Protein 1I5H (pdb70)

Sequence (67 aa):
GSPVDSNDLGPLPPGWEERTHTDGRVFFINHNIKKTQWEDPRMQNVAITGGSTLPIPGTPPPNYDSLGSPVDSNDLGPLPPGWEERTHTDGRVFFINHNIKKTQWEDPRMQNVAITGGSTLPIPGTPPPNYDSLGSPVDSNDLGPLPPGWEERTHTDGRVFFINHNIKKTQWEDPRMQNVAITGGSTLPIPGTPPPNYDSLGSPVDSNDLGPLPPGWEERTHTDGRVFFINHNIKKTQWEDPRMQNVAITGGSTLPIPGTPPPNYDSLGSPVDSNDLGPLPPGWEERTHTDGRVFFINHNIKKTQWEDPRMQNVAITGGSTLPIPGTPPPNYDSLGSPVDSNDLGPLPPGWEERTHTDGRVFFINHNIKKTQWEDPRMQNVAITGGSTLPIPGTPPPNYDSLGSPVDSNDLGPLPPGWEERTHTDGRVFFINHNIKKTQWEDPRMQNVAITGGSTLPIPGTPPPNYDSLGSPVDSNDLGPLPPGWEERTHTDGRVFFINHNIKKTQWEDPRMQNVAITGGSTLPIPGTPPPNYDSLGSPVDSNDLGPLPPGWEERTHTDGRVFFINHNIKKTQWEDPRMQNVAITGGSTLPIPGTPPPNYDSLGSPVDSNDLGPLPPGWEERTHTDGRVFFINHNIKKTQWEDPRMQNVAITGGSTLPIPGTPPPNYDSLGSPVDSNDLGPLPPGWEERTHTDGRVFFINHNIKKTQWEDPRMQNVAITGGSTLPIPGTPPPNYDSLGSPVDSNDLGPLPPGWEERTHTDGRVFFINHNIKKTQWEDPRMQNVAITGGSTLPIPGTPPPNYDSLGSPVDSNDLGPLPPGWEERTHTDGRVFFINHNIKKTQWEDPRMQNVAITGGSTLPIPGTPPPNYDSLGSPVDSNDLGPLPPGWEERTHTDGRVFFINHNIKKTQWEDPRMQNVAITGGSTLPIPGTPPPNYDSLGSPVDSNDLGPLPPGWEERTHTDGRVFFINHNIKKTQWEDPRMQNVAITGGSTLPIPGTPPPNYDSL

Organism: Rattus norvegicus (NCBI:txid10116)

Radius of gyration: 14.5 Å; Cα contacts (8 Å, |Δi|>4): 73; chains: 2; bounding box: 29×43×22 Å

Secondary structure (DSSP, 8-state):
----S--S--S--TTT-/----SSS--SS-STTEEEEE-TTS-EEEEETTTTEEESS-TTTS------

Foldseek 3Di:
DPPDDDQDPDQADPQKHFDADPVRDTWMFGRPPTDTDRDHPSVPPRDPDD/DVVPPDVDDDDDDPVRD

Nearest PDB structures (foldseek):
  1i5h-assembly1_W  TM=1.020E+00  e=1.558E-09  Rattus norvegicus
  2m3o-assembly1_W  TM=8.009E-01  e=2.902E-03  Homo sapiens
  1wr7-assembly1_A  TM=7.312E-01  e=1.721E-03  Mus musculus
  1wmv-assembly1_A  TM=6.451E-01  e=7.858E-04  Homo sapiens
  2ysd-assembly1_A  TM=6.063E-01  e=1.163E-03  Homo sapiens

Solvent-accessible surface area: 5770 Å² total; per-residue (Å²): 122,92,132,101,137,93,93,104,89,45,114,21,20,118,37,48,69,98,94,94,36,132,88,55,150,75,2,18,2,12,73,99,129,82,127,4,51,77,126,52,32,54,137,151,58,140,88,166,134,133,133,96,133,109,104,126,88,59,97,78,9,52,65,77,125,97,117

GO terms:
  GO:0015081 sodium ion transmembrane transporter activity (F, IDA)
  GO:0016324 apical plasma membrane (C, EXP)
  GO:0030659 cytoplasmic vesicle membrane (C, EXP)
  GO:0001666 response to hypoxia (P, IEP)
  GO:0050699 WW domain binding (F, IDA)
  GO:0002028 regulation of sodium ion transport (P, IDA)
  GO:0009986 cell surface (C, IDA)
  GO:0016324 apical plasma membrane (C, IDA)
  GO:0015280 ligand-gated sodium channel activity (F, IDA)
  GO:0098719 sodium ion import across plasma membrane (P, IDA)
  GO:0006814 sodium ion transport (P, IDA)
  GO:0035313 wound healing, spreading of epidermal cells (P, IMP)
  GO:0015280 ligand-gated sodium channel activity (F, IMP)
  GO:0006814 sodium ion transport (P, IMP)
  GO:0050699 WW domain binding (F, IPI)
  GO:0005515 protein binding (F, IPI)
  GO:0006883 intracellular sodium ion homeostasis (P, IDA)

InterPro domains:
  IPR001873 Epithelial sodium channel [PF00858] (29-540)
  IPR001873 Epithelial sodium channel [PR01078] (49-66)
  IPR001873 Epithelial sodium channel [PR01078] (88-104)
  IPR001873 Epithelial sodium channel [PR01078] (244-255)
  IPR001873 Epithelial sodium channel [PR01078] (258-274)
  IPR001873 Epithelial sodium channel [PR01078] (288-306)
  IPR001873 Epithelial sodium channel [PR01078] (313-331)
  IPR001873 Epithelial sodium channel [PR01078] (343-359)
  IPR001873 Epithelial sodium channel [PR01078] (379-390)
  IPR001873 Epithelial sodium channel [PR01078] (390-407)
  IPR001873 Epithelial sodium channel [PR01078] (442-462)
  IPR001873 Epithelial sodium channel [PR01078] (487-507)
  IPR001873 Epithelial sodium channel [PR01078] (507-521)
  IPR001873 Epithelial sodium channel [PR01078] (521-537)
  IPR001873 Epithelial sodium channel [PTHR11690] (21-548)
  IPR004724 Epithelial sodium channel, chordates [TIGR00859] (21-621)
  IPR020903 Epithelial sodium channel, conserved site [PS01206] (379-399)

Structure (mmCIF, N/CA/C/O backbone):
data_1I5H
#
_entry.id   1I5H
#
_cell.length_a   1.000
_cell.length_b   1.000
_cell.length_c   1.000
_cell.angle_alpha   90.00
_cell.angle_beta   90.00
_cell.angle_gamma   90.00
#
_symmetry.space_group_name_H-M   'P 1'
#
loop_
_entity.id
_entity.type
_entity.pdbx_description
1 polymer 'UBIQUITIN LIGASE NEDD4'
2 polymer 'AMILORIDE-SENSITIVE SODIUM CHANNEL BETA-SUBUNIT'
#
loop_
_atom_site.group_PDB
_atom_site.id
_atom_site.type_symbol
_atom_site.label_atom_id
_atom_site.label_alt_id
_atom_site.label_comp_id
_atom_site.label_asym_id
_atom_site.label_entity_id
_atom_site.label_seq_id
_atom_site.pdbx_PDB_ins_code
_atom_site.Cartn_x
_atom_site.Cartn_y
_atom_site.Cartn_z
_atom_site.occupancy
_atom_site.B_iso_or_equiv
_atom_site.auth_seq_id
_atom_site.auth_comp_id
_atom_site.auth_asym_id
_atom_site.auth_atom_id
_atom_site.pdbx_PDB_model_num
ATOM 1 N N . GLY A 1 1 ? 9.771 -21.395 -13.202 1.00 0.00 450 GLY W N 1
ATOM 2 C CA . GLY A 1 1 ? 10.399 -22.701 -12.861 1.00 0.00 450 GLY W CA 1
ATOM 3 C C . GLY A 1 1 ? 9.749 -23.363 -11.663 1.00 0.00 450 GLY W C 1
ATOM 4 O O . GLY A 1 1 ? 9.549 -22.729 -10.627 1.00 0.00 450 GLY W O 1
ATOM 10 N N . SER A 1 2 ? 9.417 -24.642 -11.805 1.00 0.00 451 SER W N 1
ATOM 11 C CA . SER A 1 2 ? 8.783 -25.391 -10.727 1.00 0.00 451 SER W CA 1
ATOM 12 C C . SER A 1 2 ? 7.391 -24.844 -10.429 1.00 0.00 451 SER W C 1
ATOM 13 O O . SER A 1 2 ? 7.154 -24.274 -9.363 1.00 0.00 451 SER W O 1
ATOM 21 N N . PRO A 1 3 ? 6.446 -25.010 -11.371 1.00 0.00 452 PRO W N 1
ATOM 22 C CA . PRO A 1 3 ? 5.070 -24.529 -11.204 1.00 0.00 452 PRO W CA 1
ATOM 23 C C . PRO A 1 3 ? 4.351 -25.222 -10.051 1.00 0.00 452 PRO W C 1
ATOM 24 O O . PRO A 1 3 ? 4.024 -26.405 -10.132 1.00 0.00 452 PRO W O 1
ATOM 35 N N . VAL A 1 4 ? 4.108 -24.475 -8.979 1.00 0.00 453 VAL W N 1
ATOM 36 C CA . VAL A 1 4 ? 3.427 -25.016 -7.808 1.00 0.00 453 VAL W CA 1
ATOM 37 C C . VAL A 1 4 ? 2.855 -23.901 -6.940 1.00 0.00 453 VAL W C 1
ATOM 38 O O . VAL A 1 4 ? 3.303 -22.757 -7.007 1.00 0.00 453 VAL W O 1
ATOM 51 N N . ASP A 1 5 ? 1.862 -24.243 -6.125 1.00 0.00 454 ASP W N 1
ATOM 52 C CA . ASP A 1 5 ? 1.227 -23.271 -5.243 1.00 0.00 454 ASP W CA 1
ATOM 53 C C . ASP A 1 5 ? 1.913 -23.237 -3.881 1.00 0.00 454 ASP W C 1
ATOM 54 O O . ASP A 1 5 ? 1.253 -23.186 -2.844 1.00 0.00 454 ASP W O 1
ATOM 63 N N . SER A 1 6 ? 3.242 -23.265 -3.890 1.00 0.00 455 SER W N 1
ATOM 64 C CA . SER A 1 6 ? 4.015 -23.236 -2.653 1.00 0.00 455 SER W CA 1
ATOM 65 C C . SER A 1 6 ? 4.002 -21.841 -2.038 1.00 0.00 455 SER W C 1
ATOM 66 O O . SER A 1 6 ? 3.649 -21.670 -0.871 1.00 0.00 455 SER W O 1
ATOM 74 N N . ASN A 1 7 ? 4.391 -20.848 -2.829 1.00 0.00 456 ASN W N 1
ATOM 75 C CA . ASN A 1 7 ? 4.425 -19.467 -2.363 1.00 0.00 456 ASN W CA 1
ATOM 76 C C . ASN A 1 7 ? 4.016 -18.507 -3.476 1.00 0.00 456 ASN W C 1
ATOM 77 O O . ASN A 1 7 ? 4.804 -17.664 -3.903 1.00 0.00 456 ASN W O 1
ATOM 88 N N . ASP A 1 8 ? 2.779 -18.644 -3.943 1.00 0.00 457 ASP W N 1
ATOM 89 C CA . ASP A 1 8 ? 2.265 -17.790 -5.007 1.00 0.00 457 ASP W CA 1
ATOM 90 C C . ASP A 1 8 ? 0.862 -17.293 -4.674 1.00 0.00 457 ASP W C 1
ATOM 91 O O . ASP A 1 8 ? 0.008 -18.063 -4.236 1.00 0.00 457 ASP W O 1
ATOM 100 N N . LEU A 1 9 ? 0.633 -16.001 -4.886 1.00 0.00 458 LEU W N 1
ATOM 101 C CA . LEU A 1 9 ? -0.667 -15.401 -4.607 1.00 0.00 458 LEU W CA 1
ATOM 102 C C . LEU A 1 9 ? -1.260 -14.784 -5.869 1.00 0.00 458 LEU W C 1
ATOM 103 O O . LEU A 1 9 ? -2.456 -14.913 -6.133 1.00 0.00 458 LEU W O 1
ATOM 119 N N . GLY A 1 10 ? -0.416 -14.113 -6.647 1.00 0.00 459 GLY W N 1
ATOM 120 C CA . GLY A 1 10 ? -0.875 -13.486 -7.872 1.00 0.00 459 GLY W CA 1
ATOM 121 C C . GLY A 1 10 ? -1.144 -12.002 -7.700 1.00 0.00 459 GLY W C 1
ATOM 122 O O . GLY A 1 10 ? -0.208 -11.211 -7.584 1.00 0.00 459 GLY W O 1
ATOM 126 N N . PRO A 1 11 ? -2.423 -11.586 -7.680 1.00 0.00 460 PRO W N 1
ATOM 127 C CA . PRO A 1 11 ? -2.790 -10.177 -7.520 1.00 0.00 460 PRO W CA 1
ATOM 128 C C . PRO A 1 11 ? -2.656 -9.701 -6.078 1.00 0.00 460 PRO W C 1
ATOM 129 O O . PRO A 1 11 ? -3.611 -9.196 -5.490 1.00 0.00 460 PRO W O 1
ATOM 140 N N . LEU A 1 12 ? -1.462 -9.863 -5.516 1.00 0.00 461 LEU W N 1
ATOM 141 C CA . LEU A 1 12 ? -1.199 -9.447 -4.144 1.00 0.00 461 LEU W CA 1
ATOM 142 C C . LEU A 1 12 ? -2.160 -10.125 -3.170 1.00 0.00 461 LEU W C 1
ATOM 143 O O . LEU A 1 12 ? -3.127 -10.764 -3.582 1.00 0.00 461 LEU W O 1
ATOM 159 N N . PRO A 1 13 ? -1.902 -9.991 -1.857 1.00 0.00 462 PRO W N 1
ATOM 160 C CA . PRO A 1 13 ? -2.744 -10.590 -0.816 1.00 0.00 462 PRO W CA 1
ATOM 161 C C . PRO A 1 13 ? -4.114 -9.921 -0.734 1.00 0.00 462 PRO W C 1
ATOM 162 O O . PRO A 1 13 ? -4.398 -8.979 -1.474 1.00 0.00 462 PRO W O 1
ATOM 173 N N . PRO A 1 14 ? -4.987 -10.399 0.170 1.00 0.00 463 PRO W N 1
ATOM 174 C CA . PRO A 1 14 ? -6.334 -9.838 0.339 1.00 0.00 463 PRO W CA 1
ATOM 175 C C . PRO A 1 14 ? -6.311 -8.462 0.995 1.00 0.00 463 PRO W C 1
ATOM 176 O O . PRO A 1 14 ? -5.630 -8.253 1.999 1.00 0.00 463 PRO W O 1
ATOM 187 N N . GLY A 1 15 ? -7.059 -7.524 0.421 1.00 0.00 464 GLY W N 1
ATOM 188 C CA . GLY A 1 15 ? -7.106 -6.179 0.964 1.00 0.00 464 GLY W CA 1
ATOM 189 C C . GLY A 1 15 ? -5.940 -5.316 0.511 1.00 0.00 464 GLY W C 1
ATOM 190 O O . GLY A 1 15 ? -5.909 -4.116 0.784 1.00 0.00 464 GLY W O 1
ATOM 194 N N . TRP A 1 16 ? -4.976 -5.925 -0.175 1.00 0.00 465 TRP W N 1
ATOM 195 C CA . TRP A 1 16 ? -3.805 -5.202 -0.656 1.00 0.00 465 TRP W CA 1
ATOM 196 C C . TRP A 1 16 ? -4.021 -4.678 -2.072 1.00 0.00 465 TRP W C 1
ATOM 197 O O . TRP A 1 16 ? -4.967 -5.069 -2.756 1.00 0.00 465 TRP W O 1
ATOM 218 N N . GLU A 1 17 ? -3.141 -3.776 -2.497 1.00 0.00 466 GLU W N 1
ATOM 219 C CA . GLU A 1 17 ? -3.231 -3.177 -3.822 1.00 0.00 466 GLU W CA 1
ATOM 220 C C . GLU A 1 17 ? -1.848 -2.794 -4.341 1.00 0.00 466 GLU W C 1
ATOM 221 O O . GLU A 1 17 ? -0.989 -2.358 -3.576 1.00 0.00 466 GLU W O 1
ATOM 233 N N . GLU A 1 18 ? -1.638 -2.948 -5.644 1.00 0.00 467 GLU W N 1
ATOM 234 C CA . GLU A 1 18 ? -0.359 -2.598 -6.249 1.00 0.00 467 GLU W CA 1
ATOM 235 C C . GLU A 1 18 ? -0.401 -1.174 -6.791 1.00 0.00 467 GLU W C 1
ATOM 236 O O . GLU A 1 18 ? -0.970 -0.920 -7.853 1.00 0.00 467 GLU W O 1
ATOM 248 N N . ARG A 1 19 ? 0.201 -0.246 -6.056 1.00 0.00 468 ARG W N 1
ATOM 249 C CA . ARG A 1 19 ? 0.224 1.154 -6.465 1.00 0.00 468 ARG W CA 1
ATOM 250 C C . ARG A 1 19 ? 1.603 1.548 -6.981 1.00 0.00 468 ARG W C 1
ATOM 251 O O . ARG A 1 19 ? 2.624 1.097 -6.462 1.00 0.00 468 ARG W O 1
ATOM 272 N N . THR A 1 20 ? 1.622 2.391 -8.007 1.00 0.00 469 THR W N 1
ATOM 273 C CA . THR A 1 20 ? 2.875 2.847 -8.599 1.00 0.00 469 THR W CA 1
ATOM 274 C C . THR A 1 20 ? 3.433 4.052 -7.850 1.00 0.00 469 THR W C 1
ATOM 275 O O . THR A 1 20 ? 2.746 5.058 -7.671 1.00 0.00 469 THR W O 1
ATOM 286 N N . HIS A 1 21 ? 4.685 3.943 -7.417 1.00 0.00 470 HIS W N 1
ATOM 287 C CA . HIS A 1 21 ? 5.339 5.024 -6.689 1.00 0.00 470 HIS W CA 1
ATOM 288 C C . HIS A 1 21 ? 5.797 6.122 -7.644 1.00 0.00 470 HIS W C 1
ATOM 289 O O . HIS A 1 21 ? 5.969 5.887 -8.840 1.00 0.00 470 HIS W O 1
ATOM 303 N N . THR A 1 22 ? 5.991 7.322 -7.106 1.00 0.00 471 THR W N 1
ATOM 304 C CA . THR A 1 22 ? 6.430 8.457 -7.909 1.00 0.00 471 THR W CA 1
ATOM 305 C C . THR A 1 22 ? 7.733 8.150 -8.640 1.00 0.00 471 THR W C 1
ATOM 306 O O . THR A 1 22 ? 8.054 8.783 -9.646 1.00 0.00 471 THR W O 1
ATOM 317 N N . ASP A 1 23 ? 8.483 7.177 -8.129 1.00 0.00 472 ASP W N 1
ATOM 318 C CA . ASP A 1 23 ? 9.752 6.791 -8.737 1.00 0.00 472 ASP W CA 1
ATOM 319 C C . ASP A 1 23 ? 9.555 5.716 -9.808 1.00 0.00 472 ASP W C 1
ATOM 320 O O . ASP A 1 23 ? 10.466 5.435 -10.587 1.00 0.00 472 ASP W O 1
ATOM 329 N N . GLY A 1 24 ? 8.366 5.118 -9.844 1.00 0.00 473 GLY W N 1
ATOM 330 C CA . GLY A 1 24 ? 8.085 4.086 -10.826 1.00 0.00 473 GLY W CA 1
ATOM 331 C C . GLY A 1 24 ? 7.981 2.705 -10.209 1.00 0.00 473 GLY W C 1
ATOM 332 O O . GLY A 1 24 ? 7.417 1.791 -10.811 1.00 0.00 473 GLY W O 1
ATOM 336 N N . ARG A 1 25 ? 8.519 2.552 -9.002 1.00 0.00 474 ARG W N 1
ATOM 337 C CA . ARG A 1 25 ? 8.474 1.272 -8.303 1.00 0.00 474 ARG W CA 1
ATOM 338 C C . ARG A 1 25 ? 7.099 1.048 -7.682 1.00 0.00 474 ARG W C 1
ATOM 339 O O . ARG A 1 25 ? 6.631 1.858 -6.882 1.00 0.00 474 ARG W O 1
ATOM 360 N N . VAL A 1 26 ? 6.449 -0.050 -8.060 1.00 0.00 475 VAL W N 1
ATOM 361 C CA . VAL A 1 26 ? 5.123 -0.364 -7.539 1.00 0.00 475 VAL W CA 1
ATOM 362 C C . VAL A 1 26 ? 5.205 -0.965 -6.140 1.00 0.00 475 VAL W C 1
ATOM 363 O O . VAL A 1 26 ? 5.677 -2.088 -5.961 1.00 0.00 475 VAL W O 1
ATOM 376 N N . PHE A 1 27 ? 4.735 -0.211 -5.151 1.00 0.00 476 PHE W N 1
ATOM 377 C CA . PHE A 1 27 ? 4.745 -0.668 -3.765 1.00 0.00 476 PHE W CA 1
ATOM 378 C C . PHE A 1 27 ? 3.432 -1.363 -3.408 1.00 0.00 476 PHE W C 1
ATOM 379 O O . PHE A 1 27 ? 2.511 -1.424 -4.222 1.00 0.00 476 PHE W O 1
ATOM 396 N N . PHE A 1 28 ? 3.354 -1.885 -2.185 1.00 0.00 477 PHE W N 1
ATOM 397 C CA . PHE A 1 28 ? 2.151 -2.573 -1.723 1.00 0.00 477 PHE W CA 1
ATOM 398 C C . PHE A 1 28 ? 1.383 -1.719 -0.715 1.00 0.00 477 PHE W C 1
ATOM 399 O O . PHE A 1 28 ? 1.979 -0.953 0.042 1.00 0.00 477 PHE W O 1
ATOM 416 N N . ILE A 1 29 ? 0.060 -1.855 -0.708 1.00 0.00 478 ILE W N 1
ATOM 417 C CA . ILE A 1 29 ? -0.783 -1.092 0.209 1.00 0.00 478 ILE W CA 1
ATOM 418 C C . ILE A 1 29 ? -1.989 -1.909 0.657 1.00 0.00 478 ILE W C 1
ATOM 419 O O . ILE A 1 29 ? -2.726 -2.434 -0.168 1.00 0.00 478 ILE W O 1
ATOM 435 N N . ASN A 1 30 ? -2.193 -2.004 1.965 1.00 0.00 479 ASN W N 1
ATOM 436 C CA . ASN A 1 30 ? -3.320 -2.758 2.498 1.00 0.00 479 ASN W CA 1
ATOM 437 C C . ASN A 1 30 ? -4.513 -1.837 2.758 1.00 0.00 479 ASN W C 1
ATOM 438 O O . ASN A 1 30 ? -4.342 -0.651 3.036 1.00 0.00 479 ASN W O 1
ATOM 449 N N . HIS A 1 31 ? -5.719 -2.389 2.651 1.00 0.00 480 HIS W N 1
ATOM 450 C CA . HIS A 1 31 ? -6.935 -1.609 2.862 1.00 0.00 480 HIS W CA 1
ATOM 451 C C . HIS A 1 31 ? -7.645 -2.005 4.155 1.00 0.00 480 HIS W C 1
ATOM 452 O O . HIS A 1 31 ? -8.818 -1.685 4.346 1.00 0.00 480 HIS W O 1
ATOM 466 N N . ASN A 1 32 ? -6.934 -2.691 5.045 1.00 0.00 481 ASN W N 1
ATOM 467 C CA . ASN A 1 32 ? -7.517 -3.110 6.317 1.00 0.00 481 ASN W CA 1
ATOM 468 C C . ASN A 1 32 ? -7.342 -2.022 7.368 1.00 0.00 481 ASN W C 1
ATOM 469 O O . ASN A 1 32 ? -8.283 -1.675 8.083 1.00 0.00 481 ASN W O 1
ATOM 480 N N . ILE A 1 33 ? -6.132 -1.481 7.450 1.00 0.00 482 ILE W N 1
ATOM 481 C CA . ILE A 1 33 ? -5.826 -0.424 8.405 1.00 0.00 482 ILE W CA 1
ATOM 482 C C . ILE A 1 33 ? -5.116 0.735 7.715 1.00 0.00 482 ILE W C 1
ATOM 483 O O . ILE A 1 33 ? -4.371 1.485 8.345 1.00 0.00 482 ILE W O 1
ATOM 499 N N . LYS A 1 34 ? -5.355 0.874 6.411 1.00 0.00 483 LYS W N 1
ATOM 500 C CA . LYS A 1 34 ? -4.744 1.939 5.617 1.00 0.00 483 LYS W CA 1
ATOM 501 C C . LYS A 1 34 ? -3.268 2.119 5.966 1.00 0.00 483 LYS W C 1
ATOM 502 O O . LYS A 1 34 ? -2.893 3.069 6.653 1.00 0.00 483 LYS W O 1
ATOM 521 N N . LYS A 1 35 ? -2.438 1.197 5.488 1.00 0.00 484 LYS W N 1
ATOM 522 C CA . LYS A 1 35 ? -1.004 1.250 5.750 1.00 0.00 484 LYS W CA 1
ATOM 523 C C . LYS A 1 35 ? -0.217 0.595 4.621 1.00 0.00 484 LYS W C 1
ATOM 524 O O . LYS A 1 35 ? -0.327 -0.609 4.390 1.00 0.00 484 LYS W O 1
ATOM 543 N N . THR A 1 36 ? 0.579 1.395 3.922 1.00 0.00 485 THR W N 1
ATOM 544 C CA . THR A 1 36 ? 1.389 0.897 2.816 1.00 0.00 485 THR W CA 1
ATOM 545 C C . THR A 1 36 ? 2.808 0.578 3.279 1.00 0.00 485 THR W C 1
ATOM 546 O O . THR A 1 36 ? 3.196 0.915 4.397 1.00 0.00 485 THR W O 1
ATOM 557 N N . GLN A 1 37 ? 3.580 -0.077 2.414 1.00 0.00 486 GLN W N 1
ATOM 558 C CA . GLN A 1 37 ? 4.954 -0.439 2.740 1.00 0.00 486 GLN W CA 1
ATOM 559 C C . GLN A 1 37 ? 5.768 -0.684 1.474 1.00 0.00 486 GLN W C 1
ATOM 560 O O . GLN A 1 37 ? 5.236 -1.134 0.457 1.00 0.00 486 GLN W O 1
ATOM 574 N N . TRP A 1 38 ? 7.061 -0.388 1.545 1.00 0.00 487 TRP W N 1
ATOM 575 C CA . TRP A 1 38 ? 7.956 -0.576 0.409 1.00 0.00 487 TRP W CA 1
ATOM 576 C C . TRP A 1 38 ? 8.232 -2.057 0.170 1.00 0.00 487 TRP W C 1
ATOM 577 O O . TRP A 1 38 ? 8.239 -2.522 -0.970 1.00 0.00 487 TRP W O 1
ATOM 598 N N . GLU A 1 39 ? 8.462 -2.794 1.253 1.00 0.00 488 GLU W N 1
ATOM 599 C CA . GLU A 1 39 ? 8.744 -4.223 1.162 1.00 0.00 488 GLU W CA 1
ATOM 600 C C . GLU A 1 39 ? 7.569 -4.975 0.545 1.00 0.00 488 GLU W C 1
ATOM 601 O O . GLU A 1 39 ? 6.511 -4.398 0.296 1.00 0.00 488 GLU W O 1
ATOM 613 N N . ASP A 1 40 ? 7.765 -6.268 0.302 1.00 0.00 489 ASP W N 1
ATOM 614 C CA . ASP A 1 40 ? 6.722 -7.103 -0.284 1.00 0.00 489 ASP W CA 1
ATOM 615 C C . ASP A 1 40 ? 6.113 -8.028 0.771 1.00 0.00 489 ASP W C 1
ATOM 616 O O . ASP A 1 40 ? 6.787 -8.923 1.280 1.00 0.00 489 ASP W O 1
ATOM 625 N N . PRO A 1 41 ? 4.829 -7.827 1.119 1.00 0.00 490 PRO W N 1
ATOM 626 C CA . PRO A 1 41 ? 4.148 -8.652 2.121 1.00 0.00 490 PRO W CA 1
ATOM 627 C C . PRO A 1 41 ? 3.774 -10.031 1.589 1.00 0.00 490 PRO W C 1
ATOM 628 O O . PRO A 1 41 ? 3.777 -11.014 2.331 1.00 0.00 490 PRO W O 1
ATOM 639 N N . ARG A 1 42 ? 3.452 -10.101 0.301 1.00 0.00 491 ARG W N 1
ATOM 640 C CA . ARG A 1 42 ? 3.074 -11.364 -0.324 1.00 0.00 491 ARG W CA 1
ATOM 641 C C . ARG A 1 42 ? 4.289 -12.267 -0.523 1.00 0.00 491 ARG W C 1
ATOM 642 O O . ARG A 1 42 ? 4.154 -13.482 -0.658 1.00 0.00 491 ARG W O 1
ATOM 663 N N . MET A 1 43 ? 5.475 -11.665 -0.543 1.00 0.00 492 MET W N 1
ATOM 664 C CA . MET A 1 43 ? 6.709 -12.419 -0.728 1.00 0.00 492 MET W CA 1
ATOM 665 C C . MET A 1 43 ? 7.209 -12.982 0.598 1.00 0.00 492 MET W C 1
ATOM 666 O O . MET A 1 43 ? 7.744 -14.089 0.651 1.00 0.00 492 MET W O 1
ATOM 680 N N . GLN A 1 44 ? 7.032 -12.213 1.667 1.00 0.00 493 GLN W N 1
ATOM 681 C CA . GLN A 1 44 ? 7.466 -12.637 2.994 1.00 0.00 493 GLN W CA 1
ATOM 682 C C . GLN A 1 44 ? 6.511 -13.677 3.570 1.00 0.00 493 GLN W C 1
ATOM 683 O O . GLN A 1 44 ? 5.716 -13.379 4.460 1.00 0.00 493 GLN W O 1
ATOM 697 N N . ASN A 1 45 ? 6.597 -14.900 3.056 1.00 0.00 494 ASN W N 1
ATOM 698 C CA . ASN A 1 45 ? 5.740 -15.985 3.519 1.00 0.00 494 ASN W CA 1
ATOM 699 C C . ASN A 1 45 ? 6.291 -17.338 3.082 1.00 0.00 494 ASN W C 1
ATOM 700 O O . ASN A 1 45 ? 6.707 -17.509 1.936 1.00 0.00 494 ASN W O 1
ATOM 711 N N . VAL A 1 46 ? 6.288 -18.297 4.001 1.00 0.00 495 VAL W N 1
ATOM 712 C CA . VAL A 1 46 ? 6.786 -19.635 3.709 1.00 0.00 495 VAL W CA 1
ATOM 713 C C . VAL A 1 46 ? 6.237 -20.654 4.702 1.00 0.00 495 VAL W C 1
ATOM 714 O O . VAL A 1 46 ? 6.908 -21.627 5.046 1.00 0.00 495 VAL W O 1
ATOM 727 N N . ALA A 1 47 ? 5.011 -20.422 5.160 1.00 0.00 496 ALA W N 1
ATOM 728 C CA . ALA A 1 47 ? 4.370 -21.318 6.114 1.00 0.00 496 ALA W CA 1
ATOM 729 C C . ALA A 1 47 ? 2.890 -20.983 6.263 1.00 0.00 496 ALA W C 1
ATOM 730 O O . ALA A 1 47 ? 2.480 -19.838 6.075 1.00 0.00 496 ALA W O 1
ATOM 737 N N . ILE A 1 48 ? 2.091 -21.990 6.602 1.00 0.00 497 ILE W N 1
ATOM 738 C CA . ILE A 1 48 ? 0.656 -21.800 6.776 1.00 0.00 497 ILE W CA 1
ATOM 739 C C . ILE A 1 48 ? 0.058 -22.898 7.649 1.00 0.00 497 ILE W C 1
ATOM 740 O O . ILE A 1 48 ? 0.768 -23.788 8.116 1.00 0.00 497 ILE W O 1
ATOM 756 N N . THR A 1 49 ? -1.252 -22.828 7.863 1.00 0.00 498 THR W N 1
ATOM 757 C CA . THR A 1 49 ? -1.946 -23.818 8.678 1.00 0.00 498 THR W CA 1
ATOM 758 C C . THR A 1 49 ? -3.151 -24.390 7.940 1.00 0.00 498 THR W C 1
ATOM 759 O O . THR A 1 49 ? -3.965 -23.647 7.391 1.00 0.00 498 THR W O 1
ATOM 770 N N . GLY A 1 50 ? -3.259 -25.714 7.929 1.00 0.00 499 GLY W N 1
ATOM 771 C CA . GLY A 1 50 ? -4.367 -26.362 7.254 1.00 0.00 499 GLY W CA 1
ATOM 772 C C . GLY A 1 50 ? -4.886 -27.566 8.017 1.00 0.00 499 GLY W C 1
ATOM 773 O O . GLY A 1 50 ? -4.139 -28.101 8.862 1.00 0.00 499 GLY W O 1
ATOM 778 N N . GLY B 2 1 ? 20.649 17.383 -7.300 1.00 0.00 605 GLY B N 1
ATOM 779 C CA . GLY B 2 1 ? 21.389 17.060 -6.048 1.00 0.00 605 GLY B CA 1
ATOM 780 C C . GLY B 2 1 ? 20.583 16.187 -5.106 1.00 0.00 605 GLY B C 1
ATOM 781 O O . GLY B 2 1 ? 20.472 16.484 -3.917 1.00 0.00 605 GLY B O 1
ATOM 787 N N . SER B 2 2 ? 20.018 15.108 -5.639 1.00 0.00 606 SER B N 1
ATOM 788 C CA . SER B 2 2 ? 19.219 14.189 -4.838 1.00 0.00 606 SER B CA 1
ATOM 789 C C . SER B 2 2 ? 20.110 13.205 -4.089 1.00 0.00 606 SER B C 1
ATOM 790 O O . SER B 2 2 ? 20.203 13.245 -2.862 1.00 0.00 606 SER B O 1
ATOM 798 N N . THR B 2 3 ? 20.766 12.323 -4.835 1.00 0.00 607 THR B N 1
ATOM 799 C CA . THR B 2 3 ? 21.652 11.329 -4.245 1.00 0.00 607 THR B CA 1
ATOM 800 C C . THR B 2 3 ? 20.867 10.287 -3.454 1.00 0.00 607 THR B C 1
ATOM 801 O O . THR B 2 3 ? 20.737 9.140 -3.882 1.00 0.00 607 THR B O 1
ATOM 812 N N . LEU B 2 4 ? 20.342 10.693 -2.302 1.00 0.00 608 LEU B N 1
ATOM 813 C CA . LEU B 2 4 ? 19.570 9.794 -1.451 1.00 0.00 608 LEU B CA 1
ATOM 814 C C . LEU B 2 4 ? 18.407 9.172 -2.225 1.00 0.00 608 LEU B C 1
ATOM 815 O O . LEU B 2 4 ? 17.427 9.850 -2.532 1.00 0.00 608 LEU B O 1
ATOM 831 N N . PRO B 2 5 ? 18.496 7.869 -2.553 1.00 0.00 609 PRO B N 1
ATOM 832 C CA . PRO B 2 5 ? 17.447 7.170 -3.292 1.00 0.00 609 PRO B CA 1
ATOM 833 C C . PRO B 2 5 ? 16.323 6.678 -2.385 1.00 0.00 609 PRO B C 1
ATOM 834 O O . PRO B 2 5 ? 15.154 6.691 -2.765 1.00 0.00 609 PRO B O 1
ATOM 845 N N . ILE B 2 6 ? 16.690 6.241 -1.184 1.00 0.00 610 ILE B N 1
ATOM 846 C CA . ILE B 2 6 ? 15.714 5.740 -0.223 1.00 0.00 610 ILE B CA 1
ATOM 847 C C . ILE B 2 6 ? 15.832 6.472 1.113 1.00 0.00 610 ILE B C 1
ATOM 848 O O . ILE B 2 6 ? 16.726 6.185 1.908 1.00 0.00 610 ILE B O 1
ATOM 864 N N . PRO B 2 7 ? 14.926 7.430 1.381 1.00 0.00 611 PRO B N 1
ATOM 865 C CA . PRO B 2 7 ? 14.940 8.197 2.632 1.00 0.00 611 PRO B CA 1
ATOM 866 C C . PRO B 2 7 ? 14.636 7.327 3.846 1.00 0.00 611 PRO B C 1
ATOM 867 O O . PRO B 2 7 ? 15.314 7.414 4.869 1.00 0.00 611 PRO B O 1
ATOM 878 N N . GLY B 2 8 ? 13.615 6.485 3.725 1.00 0.00 612 GLY B N 1
ATOM 879 C CA . GLY B 2 8 ? 13.243 5.610 4.821 1.00 0.00 612 GLY B CA 1
ATOM 880 C C . GLY B 2 8 ? 11.743 5.547 5.035 1.00 0.00 612 GLY B C 1
ATOM 881 O O . GLY B 2 8 ? 11.208 4.509 5.426 1.00 0.00 612 GLY B O 1
ATOM 885 N N . THR B 2 9 ? 11.063 6.659 4.778 1.00 0.00 613 THR B N 1
ATOM 886 C CA . THR B 2 9 ? 9.616 6.725 4.946 1.00 0.00 613 THR B CA 1
ATOM 887 C C . THR B 2 9 ? 8.899 5.902 3.878 1.00 0.00 613 THR B C 1
ATOM 888 O O . THR B 2 9 ? 9.307 5.887 2.718 1.00 0.00 613 THR B O 1
ATOM 899 N N . PRO B 2 10 ? 7.814 5.205 4.258 1.00 0.00 614 PRO B N 1
ATOM 900 C CA . PRO B 2 10 ? 7.040 4.379 3.325 1.00 0.00 614 PRO B CA 1
ATOM 901 C C . PRO B 2 10 ? 6.349 5.216 2.250 1.00 0.00 614 PRO B C 1
ATOM 902 O O . PRO B 2 10 ? 6.298 6.442 2.346 1.00 0.00 614 PRO B O 1
ATOM 913 N N . PRO B 2 11 ? 5.808 4.561 1.209 1.00 0.00 615 PRO B N 1
ATOM 914 C CA . PRO B 2 11 ? 5.120 5.254 0.113 1.00 0.00 615 PRO B CA 1
ATOM 915 C C . PRO B 2 11 ? 4.002 6.165 0.611 1.00 0.00 615 PRO B C 1
ATOM 916 O O . PRO B 2 11 ? 3.813 6.331 1.816 1.00 0.00 615 PRO B O 1
ATOM 927 N N . PRO B 2 12 ? 3.244 6.776 -0.317 1.00 0.00 616 PRO B N 1
ATOM 928 C CA . PRO B 2 12 ? 2.141 7.681 0.028 1.00 0.00 616 PRO B CA 1
ATOM 929 C C . PRO B 2 12 ? 1.021 6.971 0.782 1.00 0.00 616 PRO B C 1
ATOM 930 O O . PRO B 2 12 ? 0.482 5.967 0.314 1.00 0.00 616 PRO B O 1
ATOM 941 N N . ASN B 2 13 ? 0.668 7.503 1.949 1.00 0.00 617 ASN B N 1
ATOM 942 C CA . ASN B 2 13 ? -0.393 6.923 2.764 1.00 0.00 617 ASN B CA 1
ATOM 943 C C . ASN B 2 13 ? -1.711 6.907 1.996 1.00 0.00 617 ASN B C 1
ATOM 944 O O . ASN B 2 13 ? -1.942 7.744 1.122 1.00 0.00 617 ASN B O 1
ATOM 955 N N . TYR B 2 14 ? -2.573 5.951 2.325 1.00 0.00 618 TYR B N 1
ATOM 956 C CA . TYR B 2 14 ? -3.866 5.828 1.662 1.00 0.00 618 TYR B CA 1
ATOM 957 C C . TYR B 2 14 ? -4.727 7.062 1.911 1.00 0.00 618 TYR B C 1
ATOM 958 O O . TYR B 2 14 ? -5.494 7.480 1.043 1.00 0.00 618 TYR B O 1
ATOM 976 N N . ASP B 2 15 ? -4.594 7.642 3.099 1.00 0.00 619 ASP B N 1
ATOM 977 C CA . ASP B 2 15 ? -5.361 8.828 3.461 1.00 0.00 619 ASP B CA 1
ATOM 978 C C . ASP B 2 15 ? -4.989 10.009 2.570 1.00 0.00 619 ASP B C 1
ATOM 979 O O . ASP B 2 15 ? -5.813 10.887 2.309 1.00 0.00 619 ASP B O 1
ATOM 988 N N . SER B 2 16 ? -3.745 10.023 2.104 1.00 0.00 620 SER B N 1
ATOM 989 C CA . SER B 2 16 ? -3.263 11.094 1.240 1.00 0.00 620 SER B CA 1
ATOM 990 C C . SER B 2 16 ? -3.491 10.758 -0.233 1.00 0.00 620 SER B C 1
ATOM 991 O O . SER B 2 16 ? -3.493 11.644 -1.087 1.00 0.00 620 SER B O 1
ATOM 999 N N . LEU B 2 17 ? -3.682 9.473 -0.525 1.00 0.00 621 LEU B N 1
ATOM 1000 C CA . LEU B 2 17 ? -3.907 9.028 -1.894 1.00 0.00 621 LEU B CA 1
ATOM 1001 C C . LEU B 2 17 ? -5.298 9.433 -2.374 1.00 0.00 621 LEU B C 1
ATOM 1002 O O . LEU B 2 17 ? -5.398 10.439 -3.107 1.00 0.00 621 LEU B O 1
ATOM 1019 N N . GLY A 1 1 ? 3.013 -27.831 5.903 1.00 0.00 450 GLY W N 2
ATOM 1020 C CA . GLY A 1 1 ? 1.615 -28.101 5.466 1.00 0.00 450 GLY W CA 2
ATOM 1021 C C . GLY A 1 1 ? 1.549 -29.034 4.273 1.00 0.00 450 GLY W C 2
ATOM 1022 O O . GLY A 1 1 ? 2.053 -30.156 4.325 1.00 0.00 450 GLY W O 2
ATOM 1028 N N . SER A 1 2 ? 0.924 -28.571 3.196 1.00 0.00 451 SER W N 2
ATOM 1029 C CA . SER A 1 2 ? 0.791 -29.372 1.986 1.00 0.00 451 SER W CA 2
ATOM 1030 C C . SER A 1 2 ? 0.488 -28.489 0.778 1.00 0.00 451 SER W C 2
ATOM 1031 O O . SER A 1 2 ? -0.098 -27.415 0.914 1.00 0.00 451 SER W O 2
ATOM 1039 N N . PRO A 1 3 ? 0.886 -28.932 -0.428 1.00 0.00 452 PRO W N 2
ATOM 1040 C CA . PRO A 1 3 ? 0.653 -28.177 -1.663 1.00 0.00 452 PRO W CA 2
ATOM 1041 C C . PRO A 1 3 ? -0.802 -27.749 -1.816 1.00 0.00 452 PRO W C 2
ATOM 1042 O O . PRO A 1 3 ? -1.644 -28.524 -2.270 1.00 0.00 452 PRO W O 2
ATOM 1053 N N . VAL A 1 4 ? -1.092 -26.509 -1.432 1.00 0.00 453 VAL W N 2
ATOM 1054 C CA . VAL A 1 4 ? -2.446 -25.976 -1.526 1.00 0.00 453 VAL W CA 2
ATOM 1055 C C . VAL A 1 4 ? -2.438 -24.452 -1.486 1.00 0.00 453 VAL W C 2
ATOM 1056 O O . VAL A 1 4 ? -2.924 -23.844 -0.531 1.00 0.00 453 VAL W O 2
ATOM 1069 N N . ASP A 1 5 ? -1.883 -23.839 -2.526 1.00 0.00 454 ASP W N 2
ATOM 1070 C CA . ASP A 1 5 ? -1.811 -22.386 -2.607 1.00 0.00 454 ASP W CA 2
ATOM 1071 C C . ASP A 1 5 ? -1.201 -21.803 -1.337 1.00 0.00 454 ASP W C 2
ATOM 1072 O O . ASP A 1 5 ? -1.593 -20.727 -0.885 1.00 0.00 454 ASP W O 2
ATOM 1081 N N . SER A 1 6 ? -0.243 -22.524 -0.764 1.00 0.00 455 SER W N 2
ATOM 1082 C CA . SER A 1 6 ? 0.420 -22.082 0.457 1.00 0.00 455 SER W CA 2
ATOM 1083 C C . SER A 1 6 ? 1.385 -20.936 0.171 1.00 0.00 455 SER W C 2
ATOM 1084 O O . SER A 1 6 ? 1.429 -19.951 0.909 1.00 0.00 455 SER W O 2
ATOM 1092 N N . ASN A 1 7 ? 2.158 -21.071 -0.901 1.00 0.00 456 ASN W N 2
ATOM 1093 C CA . ASN A 1 7 ? 3.122 -20.044 -1.280 1.00 0.00 456 ASN W CA 2
ATOM 1094 C C . ASN A 1 7 ? 2.794 -19.461 -2.650 1.00 0.00 456 ASN W C 2
ATOM 1095 O O . ASN A 1 7 ? 3.688 -19.049 -3.390 1.00 0.00 456 ASN W O 2
ATOM 1106 N N . ASP A 1 8 ? 1.508 -19.424 -2.981 1.00 0.00 457 ASP W N 2
ATOM 1107 C CA . ASP A 1 8 ? 1.063 -18.887 -4.262 1.00 0.00 457 ASP W CA 2
ATOM 1108 C C . ASP A 1 8 ? 0.225 -17.629 -4.065 1.00 0.00 457 ASP W C 2
ATOM 1109 O O . ASP A 1 8 ? -0.644 -17.579 -3.195 1.00 0.00 457 ASP W O 2
ATOM 1118 N N . LEU A 1 9 ? 0.492 -16.615 -4.881 1.00 0.00 458 LEU W N 2
ATOM 1119 C CA . LEU A 1 9 ? -0.239 -15.357 -4.800 1.00 0.00 458 LEU W CA 2
ATOM 1120 C C . LEU A 1 9 ? -0.202 -14.620 -6.134 1.00 0.00 458 LEU W C 2
ATOM 1121 O O . LEU A 1 9 ? 0.860 -14.435 -6.726 1.00 0.00 458 LEU W O 2
ATOM 1137 N N . GLY A 1 10 ? -1.374 -14.202 -6.601 1.00 0.00 459 GLY W N 2
ATOM 1138 C CA . GLY A 1 10 ? -1.460 -13.489 -7.863 1.00 0.00 459 GLY W CA 2
ATOM 1139 C C . GLY A 1 10 ? -1.567 -11.987 -7.674 1.00 0.00 459 GLY W C 2
ATOM 1140 O O . GLY A 1 10 ? -0.564 -11.320 -7.421 1.00 0.00 459 GLY W O 2
ATOM 1144 N N . PRO A 1 11 ? -2.781 -11.419 -7.790 1.00 0.00 460 PRO W N 2
ATOM 1145 C CA . PRO A 1 11 ? -2.997 -9.978 -7.625 1.00 0.00 460 PRO W CA 2
ATOM 1146 C C . PRO A 1 11 ? -2.838 -9.533 -6.175 1.00 0.00 460 PRO W C 2
ATOM 1147 O O . PRO A 1 11 ? -3.767 -8.992 -5.576 1.00 0.00 460 PRO W O 2
ATOM 1158 N N . LEU A 1 12 ? -1.656 -9.765 -5.616 1.00 0.00 461 LEU W N 2
ATOM 1159 C CA . LEU A 1 12 ? -1.378 -9.390 -4.235 1.00 0.00 461 LEU W CA 2
ATOM 1160 C C . LEU A 1 12 ? -2.360 -10.069 -3.283 1.00 0.00 461 LEU W C 2
ATOM 1161 O O . LEU A 1 12 ? -3.362 -10.639 -3.716 1.00 0.00 461 LEU W O 2
ATOM 1177 N N . PRO A 1 13 ? -2.082 -10.021 -1.970 1.00 0.00 462 PRO W N 2
ATOM 1178 C CA . PRO A 1 13 ? -2.942 -10.638 -0.956 1.00 0.00 462 PRO W CA 2
ATOM 1179 C C . PRO A 1 13 ? -4.283 -9.922 -0.822 1.00 0.00 462 PRO W C 2
ATOM 1180 O O . PRO A 1 13 ? -4.517 -8.900 -1.468 1.00 0.00 462 PRO W O 2
ATOM 1191 N N . PRO A 1 14 ? -5.186 -10.449 0.024 1.00 0.00 463 PRO W N 2
ATOM 1192 C CA . PRO A 1 14 ? -6.507 -9.852 0.239 1.00 0.00 463 PRO W CA 2
ATOM 1193 C C . PRO A 1 14 ? -6.425 -8.527 0.991 1.00 0.00 463 PRO W C 2
ATOM 1194 O O . PRO A 1 14 ? -5.820 -8.446 2.060 1.00 0.00 463 PRO W O 2
ATOM 1205 N N . GLY A 1 15 ? -7.031 -7.490 0.423 1.00 0.00 464 GLY W N 2
ATOM 1206 C CA . GLY A 1 15 ? -7.006 -6.183 1.055 1.00 0.00 464 GLY W CA 2
ATOM 1207 C C . GLY A 1 15 ? -5.837 -5.332 0.590 1.00 0.00 464 GLY W C 2
ATOM 1208 O O . GLY A 1 15 ? -5.798 -4.128 0.849 1.00 0.00 464 GLY W O 2
ATOM 1212 N N . TRP A 1 16 ? -4.879 -5.957 -0.091 1.00 0.00 465 TRP W N 2
ATOM 1213 C CA . TRP A 1 16 ? -3.703 -5.252 -0.587 1.00 0.00 465 TRP W CA 2
ATOM 1214 C C . TRP A 1 16 ? -3.928 -4.733 -2.003 1.00 0.00 465 TRP W C 2
ATOM 1215 O O . TRP A 1 16 ? -4.866 -5.143 -2.685 1.00 0.00 465 TRP W O 2
ATOM 1236 N N . GLU A 1 17 ? -3.065 -3.818 -2.431 1.00 0.00 466 GLU W N 2
ATOM 1237 C CA . GLU A 1 17 ? -3.168 -3.225 -3.757 1.00 0.00 466 GLU W CA 2
ATOM 1238 C C . GLU A 1 17 ? -1.798 -2.795 -4.274 1.00 0.00 466 GLU W C 2
ATOM 1239 O O . GLU A 1 17 ? -0.963 -2.305 -3.514 1.00 0.00 466 GLU W O 2
ATOM 1251 N N . GLU A 1 18 ? -1.575 -2.974 -5.572 1.00 0.00 467 GLU W N 2
ATOM 1252 C CA . GLU A 1 18 ? -0.308 -2.597 -6.187 1.00 0.00 467 GLU W CA 2
ATOM 1253 C C . GLU A 1 18 ? -0.392 -1.199 -6.799 1.00 0.00 467 GLU W C 2
ATOM 1254 O O . GLU A 1 18 ? -0.956 -1.018 -7.877 1.00 0.00 467 GLU W O 2
ATOM 1266 N N . ARG A 1 19 ? 0.178 -0.216 -6.107 1.00 0.00 468 ARG W N 2
ATOM 1267 C CA . ARG A 1 19 ? 0.169 1.162 -6.591 1.00 0.00 468 ARG W CA 2
ATOM 1268 C C . ARG A 1 19 ? 1.561 1.573 -7.065 1.00 0.00 468 ARG W C 2
ATOM 1269 O O . ARG A 1 19 ? 2.566 1.045 -6.592 1.00 0.00 468 ARG W O 2
ATOM 1290 N N . THR A 1 20 ? 1.612 2.513 -8.005 1.00 0.00 469 THR W N 2
ATOM 1291 C CA . THR A 1 20 ? 2.884 2.985 -8.546 1.00 0.00 469 THR W CA 2
ATOM 1292 C C . THR A 1 20 ? 3.417 4.180 -7.761 1.00 0.00 469 THR W C 2
ATOM 1293 O O . THR A 1 20 ? 2.702 5.154 -7.527 1.00 0.00 469 THR W O 2
ATOM 1304 N N . HIS A 1 21 ? 4.684 4.097 -7.361 1.00 0.00 470 HIS W N 2
ATOM 1305 C CA . HIS A 1 21 ? 5.322 5.170 -6.607 1.00 0.00 470 HIS W CA 2
ATOM 1306 C C . HIS A 1 21 ? 5.741 6.310 -7.532 1.00 0.00 470 HIS W C 2
ATOM 1307 O O . HIS A 1 21 ? 5.788 6.149 -8.751 1.00 0.00 470 HIS W O 2
ATOM 1321 N N . THR A 1 22 ? 6.047 7.461 -6.940 1.00 0.00 471 THR W N 2
ATOM 1322 C CA . THR A 1 22 ? 6.466 8.630 -7.707 1.00 0.00 471 THR W CA 2
ATOM 1323 C C . THR A 1 22 ? 7.703 8.328 -8.548 1.00 0.00 471 THR W C 2
ATOM 1324 O O . THR A 1 22 ? 7.941 8.969 -9.571 1.00 0.00 471 THR W O 2
ATOM 1335 N N . ASP A 1 23 ? 8.486 7.349 -8.107 1.00 0.00 472 ASP W N 2
ATOM 1336 C CA . ASP A 1 23 ? 9.702 6.965 -8.819 1.00 0.00 472 ASP W CA 2
ATOM 1337 C C . ASP A 1 23 ? 9.424 5.891 -9.871 1.00 0.00 472 ASP W C 2
ATOM 1338 O O . ASP A 1 23 ? 10.279 5.601 -10.708 1.00 0.00 472 ASP W O 2
ATOM 1347 N N . GLY A 1 24 ? 8.231 5.302 -9.829 1.00 0.00 473 GLY W N 2
ATOM 1348 C CA . GLY A 1 24 ? 7.884 4.273 -10.791 1.00 0.00 473 GLY W CA 2
ATOM 1349 C C . GLY A 1 24 ? 7.813 2.890 -10.169 1.00 0.00 473 GLY W C 2
ATOM 1350 O O . GLY A 1 24 ? 7.219 1.977 -10.742 1.00 0.00 473 GLY W O 2
ATOM 1354 N N . ARG A 1 25 ? 8.414 2.735 -8.993 1.00 0.00 474 ARG W N 2
ATOM 1355 C CA . ARG A 1 25 ? 8.408 1.454 -8.297 1.00 0.00 474 ARG W CA 2
ATOM 1356 C C . ARG A 1 25 ? 7.048 1.204 -7.656 1.00 0.00 474 ARG W C 2
ATOM 1357 O O . ARG A 1 25 ? 6.566 2.015 -6.865 1.00 0.00 474 ARG W O 2
ATOM 1378 N N . VAL A 1 26 ? 6.425 0.085 -8.011 1.00 0.00 475 VAL W N 2
ATOM 1379 C CA . VAL A 1 26 ? 5.112 -0.253 -7.475 1.00 0.00 475 VAL W CA 2
ATOM 1380 C C . VAL A 1 26 ? 5.210 -0.840 -6.071 1.00 0.00 475 VAL W C 2
ATOM 1381 O O . VAL A 1 26 ? 5.705 -1.951 -5.883 1.00 0.00 475 VAL W O 2
ATOM 1394 N N . PHE A 1 27 ? 4.721 -0.088 -5.089 1.00 0.00 476 PHE W N 2
ATOM 1395 C CA . PHE A 1 27 ? 4.737 -0.533 -3.700 1.00 0.00 476 PHE W CA 2
ATOM 1396 C C . PHE A 1 27 ? 3.437 -1.252 -3.347 1.00 0.00 476 PHE W C 2
ATOM 1397 O O . PHE A 1 27 ? 2.516 -1.325 -4.162 1.00 0.00 476 PHE W O 2
ATOM 1414 N N . PHE A 1 28 ? 3.366 -1.779 -2.128 1.00 0.00 477 PHE W N 2
ATOM 1415 C CA . PHE A 1 28 ? 2.174 -2.488 -1.668 1.00 0.00 477 PHE W CA 2
ATOM 1416 C C . PHE A 1 28 ? 1.395 -1.651 -0.657 1.00 0.00 477 PHE W C 2
ATOM 1417 O O . PHE A 1 28 ? 1.977 -0.866 0.092 1.00 0.00 477 PHE W O 2
ATOM 1434 N N . ILE A 1 29 ? 0.075 -1.823 -0.637 1.00 0.00 478 ILE W N 2
ATOM 1435 C CA . ILE A 1 29 ? -0.777 -1.079 0.287 1.00 0.00 478 ILE W CA 2
ATOM 1436 C C . ILE A 1 29 ? -1.982 -1.906 0.719 1.00 0.00 478 ILE W C 2
ATOM 1437 O O . ILE A 1 29 ? -2.748 -2.381 -0.114 1.00 0.00 478 ILE W O 2
ATOM 1453 N N . ASN A 1 30 ? -2.149 -2.068 2.026 1.00 0.00 479 ASN W N 2
ATOM 1454 C CA . ASN A 1 30 ? -3.268 -2.835 2.557 1.00 0.00 479 ASN W CA 2
ATOM 1455 C C . ASN A 1 30 ? -4.433 -1.920 2.921 1.00 0.00 479 ASN W C 2
ATOM 1456 O O . ASN A 1 30 ? -4.239 -0.745 3.233 1.00 0.00 479 ASN W O 2
ATOM 1467 N N . HIS A 1 31 ? -5.645 -2.465 2.872 1.00 0.00 480 HIS W N 2
ATOM 1468 C CA . HIS A 1 31 ? -6.842 -1.695 3.190 1.00 0.00 480 HIS W CA 2
ATOM 1469 C C . HIS A 1 31 ? -7.363 -2.010 4.594 1.00 0.00 480 HIS W C 2
ATOM 1470 O O . HIS A 1 31 ? -8.235 -1.309 5.106 1.00 0.00 480 HIS W O 2
ATOM 1484 N N . ASN A 1 32 ? -6.830 -3.062 5.215 1.00 0.00 481 ASN W N 2
ATOM 1485 C CA . ASN A 1 32 ? -7.258 -3.442 6.559 1.00 0.00 481 ASN W CA 2
ATOM 1486 C C . ASN A 1 32 ? -7.072 -2.281 7.528 1.00 0.00 481 ASN W C 2
ATOM 1487 O O . ASN A 1 32 ? -7.988 -1.921 8.267 1.00 0.00 481 ASN W O 2
ATOM 1498 N N . ILE A 1 33 ? -5.879 -1.697 7.513 1.00 0.00 482 ILE W N 2
ATOM 1499 C CA . ILE A 1 33 ? -5.565 -0.573 8.385 1.00 0.00 482 ILE W CA 2
ATOM 1500 C C . ILE A 1 33 ? -4.929 0.566 7.595 1.00 0.00 482 ILE W C 2
ATOM 1501 O O . ILE A 1 33 ? -4.194 1.384 8.148 1.00 0.00 482 ILE W O 2
ATOM 1517 N N . LYS A 1 34 ? -5.218 0.613 6.295 1.00 0.00 483 LYS W N 2
ATOM 1518 C CA . LYS A 1 34 ? -4.682 1.652 5.413 1.00 0.00 483 LYS W CA 2
ATOM 1519 C C . LYS A 1 34 ? -3.216 1.957 5.725 1.00 0.00 483 LYS W C 2
ATOM 1520 O O . LYS A 1 34 ? -2.907 2.943 6.393 1.00 0.00 483 LYS W O 2
ATOM 1539 N N . LYS A 1 35 ? -2.321 1.106 5.234 1.00 0.00 484 LYS W N 2
ATOM 1540 C CA . LYS A 1 35 ? -0.891 1.289 5.461 1.00 0.00 484 LYS W CA 2
ATOM 1541 C C . LYS A 1 35 ? -0.074 0.682 4.324 1.00 0.00 484 LYS W C 2
ATOM 1542 O O . LYS A 1 35 ? -0.182 -0.511 4.036 1.00 0.00 484 LYS W O 2
ATOM 1561 N N . THR A 1 36 ? 0.748 1.509 3.685 1.00 0.00 485 THR W N 2
ATOM 1562 C CA . THR A 1 36 ? 1.588 1.053 2.584 1.00 0.00 485 THR W CA 2
ATOM 1563 C C . THR A 1 36 ? 2.988 0.694 3.074 1.00 0.00 485 THR W C 2
ATOM 1564 O O . THR A 1 36 ? 3.368 1.040 4.193 1.00 0.00 485 THR W O 2
ATOM 1575 N N . GLN A 1 37 ? 3.748 -0.003 2.235 1.00 0.00 486 GLN W N 2
ATOM 1576 C CA . GLN A 1 37 ? 5.101 -0.410 2.595 1.00 0.00 486 GLN W CA 2
ATOM 1577 C C . GLN A 1 37 ? 5.932 -0.714 1.353 1.00 0.00 486 GLN W C 2
ATOM 1578 O O . GLN A 1 37 ? 5.406 -1.170 0.337 1.00 0.00 486 GLN W O 2
ATOM 1592 N N . TRP A 1 38 ? 7.234 -0.460 1.446 1.00 0.00 487 TRP W N 2
ATOM 1593 C CA . TRP A 1 38 ? 8.147 -0.708 0.335 1.00 0.00 487 TRP W CA 2
ATOM 1594 C C . TRP A 1 38 ? 8.387 -2.203 0.145 1.00 0.00 487 TRP W C 2
ATOM 1595 O O . TRP A 1 38 ? 8.439 -2.697 -0.981 1.00 0.00 487 TRP W O 2
ATOM 1616 N N . GLU A 1 39 ? 8.542 -2.918 1.257 1.00 0.00 488 GLU W N 2
ATOM 1617 C CA . GLU A 1 39 ? 8.786 -4.356 1.217 1.00 0.00 488 GLU W CA 2
ATOM 1618 C C . GLU A 1 39 ? 7.632 -5.096 0.549 1.00 0.00 488 GLU W C 2
ATOM 1619 O O . GLU A 1 39 ? 6.671 -4.482 0.084 1.00 0.00 488 GLU W O 2
ATOM 1631 N N . ASP A 1 40 ? 7.735 -6.421 0.505 1.00 0.00 489 ASP W N 2
ATOM 1632 C CA . ASP A 1 40 ? 6.705 -7.252 -0.108 1.00 0.00 489 ASP W CA 2
ATOM 1633 C C . ASP A 1 40 ? 5.993 -8.103 0.946 1.00 0.00 489 ASP W C 2
ATOM 1634 O O . ASP A 1 40 ? 6.610 -8.964 1.573 1.00 0.00 489 ASP W O 2
ATOM 1643 N N . PRO A 1 41 ? 4.685 -7.874 1.163 1.00 0.00 490 PRO W N 2
ATOM 1644 C CA . PRO A 1 41 ? 3.908 -8.625 2.151 1.00 0.00 490 PRO W CA 2
ATOM 1645 C C . PRO A 1 41 ? 3.515 -10.017 1.662 1.00 0.00 490 PRO W C 2
ATOM 1646 O O . PRO A 1 41 ? 3.429 -10.959 2.449 1.00 0.00 490 PRO W O 2
ATOM 1657 N N . ARG A 1 42 ? 3.272 -10.141 0.360 1.00 0.00 491 ARG W N 2
ATOM 1658 C CA . ARG A 1 42 ? 2.882 -11.420 -0.226 1.00 0.00 491 ARG W CA 2
ATOM 1659 C C . ARG A 1 42 ? 4.065 -12.383 -0.312 1.00 0.00 491 ARG W C 2
ATOM 1660 O O . ARG A 1 42 ? 3.880 -13.587 -0.494 1.00 0.00 491 ARG W O 2
ATOM 1681 N N . MET A 1 43 ? 5.278 -11.854 -0.183 1.00 0.00 492 MET W N 2
ATOM 1682 C CA . MET A 1 43 ? 6.479 -12.677 -0.250 1.00 0.00 492 MET W CA 2
ATOM 1683 C C . MET A 1 43 ? 6.773 -13.343 1.095 1.00 0.00 492 MET W C 2
ATOM 1684 O O . MET A 1 43 ? 7.557 -14.288 1.166 1.00 0.00 492 MET W O 2
ATOM 1698 N N . GLN A 1 44 ? 6.142 -12.848 2.156 1.00 0.00 493 GLN W N 2
ATOM 1699 C CA . GLN A 1 44 ? 6.343 -13.404 3.490 1.00 0.00 493 GLN W CA 2
ATOM 1700 C C . GLN A 1 44 ? 5.243 -14.404 3.834 1.00 0.00 493 GLN W C 2
ATOM 1701 O O . GLN A 1 44 ? 4.482 -14.203 4.780 1.00 0.00 493 GLN W O 2
ATOM 1715 N N . ASN A 1 45 ? 5.167 -15.482 3.060 1.00 0.00 494 ASN W N 2
ATOM 1716 C CA . ASN A 1 45 ? 4.159 -16.513 3.285 1.00 0.00 494 ASN W CA 2
ATOM 1717 C C . ASN A 1 45 ? 4.542 -17.399 4.467 1.00 0.00 494 ASN W C 2
ATOM 1718 O O . ASN A 1 45 ? 3.939 -17.315 5.537 1.00 0.00 494 ASN W O 2
ATOM 1729 N N . VAL A 1 46 ? 5.549 -18.244 4.268 1.00 0.00 495 VAL W N 2
ATOM 1730 C CA . VAL A 1 46 ? 6.011 -19.143 5.319 1.00 0.00 495 VAL W CA 2
ATOM 1731 C C . VAL A 1 46 ? 7.438 -19.610 5.057 1.00 0.00 495 VAL W C 2
ATOM 1732 O O . VAL A 1 46 ? 7.759 -20.785 5.236 1.00 0.00 495 VAL W O 2
ATOM 1745 N N . ALA A 1 47 ? 8.289 -18.684 4.634 1.00 0.00 496 ALA W N 2
ATOM 1746 C CA . ALA A 1 47 ? 9.683 -19.002 4.348 1.00 0.00 496 ALA W CA 2
ATOM 1747 C C . ALA A 1 47 ? 10.505 -17.733 4.148 1.00 0.00 496 ALA W C 2
ATOM 1748 O O . ALA A 1 47 ? 9.957 -16.633 4.074 1.00 0.00 496 ALA W O 2
ATOM 1755 N N . ILE A 1 48 ? 11.822 -17.891 4.065 1.00 0.00 497 ILE W N 2
ATOM 1756 C CA . ILE A 1 48 ? 12.716 -16.756 3.877 1.00 0.00 497 ILE W CA 2
ATOM 1757 C C . ILE A 1 48 ? 14.045 -17.197 3.272 1.00 0.00 497 ILE W C 2
ATOM 1758 O O . ILE A 1 48 ? 14.331 -16.918 2.107 1.00 0.00 497 ILE W O 2
ATOM 1774 N N . THR A 1 49 ? 14.854 -17.886 4.069 1.00 0.00 498 THR W N 2
ATOM 1775 C CA . THR A 1 49 ? 16.152 -18.364 3.611 1.00 0.00 498 THR W CA 2
ATOM 1776 C C . THR A 1 49 ? 16.005 -19.610 2.744 1.00 0.00 498 THR W C 2
ATOM 1777 O O . THR A 1 49 ? 15.426 -20.609 3.169 1.00 0.00 498 THR W O 2
ATOM 1788 N N . GLY A 1 50 ? 16.535 -19.545 1.526 1.00 0.00 499 GLY W N 2
ATOM 1789 C CA . GLY A 1 50 ? 16.451 -20.674 0.620 1.00 0.00 499 GLY W CA 2
ATOM 1790 C C . GLY A 1 50 ? 16.199 -20.252 -0.814 1.00 0.00 499 GLY W C 2
ATOM 1791 O O . GLY A 1 50 ? 16.873 -20.787 -1.719 1.00 0.00 499 GLY W O 2
ATOM 1796 N N . GLY B 2 1 ? 22.823 9.200 -0.984 1.00 0.00 605 GLY B N 2
ATOM 1797 C CA . GLY B 2 1 ? 23.888 8.265 -1.445 1.00 0.00 605 GLY B CA 2
ATOM 1798 C C . GLY B 2 1 ? 23.344 7.151 -2.318 1.00 0.00 605 GLY B C 2
ATOM 1799 O O . GLY B 2 1 ? 22.133 7.036 -2.507 1.00 0.00 605 GLY B O 2
ATOM 1805 N N . SER B 2 2 ? 24.241 6.328 -2.851 1.00 0.00 606 SER B N 2
ATOM 1806 C CA . SER B 2 2 ? 23.847 5.217 -3.709 1.00 0.00 606 SER B CA 2
ATOM 1807 C C . SER B 2 2 ? 23.113 4.144 -2.910 1.00 0.00 606 SER B C 2
ATOM 1808 O O . SER B 2 2 ? 22.139 3.560 -3.387 1.00 0.00 606 SER B O 2
ATOM 1816 N N . THR B 2 3 ? 23.586 3.892 -1.695 1.00 0.00 607 THR B N 2
ATOM 1817 C CA . THR B 2 3 ? 22.975 2.890 -0.832 1.00 0.00 607 THR B CA 2
ATOM 1818 C C . THR B 2 3 ? 21.555 3.290 -0.452 1.00 0.00 607 THR B C 2
ATOM 1819 O O . THR B 2 3 ? 20.594 2.591 -0.776 1.00 0.00 607 THR B O 2
ATOM 1830 N N . LEU B 2 4 ? 21.430 4.421 0.234 1.00 0.00 608 LEU B N 2
ATOM 1831 C CA . LEU B 2 4 ? 20.126 4.919 0.657 1.00 0.00 608 LEU B CA 2
ATOM 1832 C C . LEU B 2 4 ? 19.322 3.824 1.355 1.00 0.00 608 LEU B C 2
ATOM 1833 O O . LEU B 2 4 ? 18.219 3.483 0.926 1.00 0.00 608 LEU B O 2
ATOM 1849 N N . PRO B 2 5 ? 19.867 3.258 2.446 1.00 0.00 609 PRO B N 2
ATOM 1850 C CA . PRO B 2 5 ? 19.195 2.196 3.205 1.00 0.00 609 PRO B CA 2
ATOM 1851 C C . PRO B 2 5 ? 17.959 2.705 3.939 1.00 0.00 609 PRO B C 2
ATOM 1852 O O . PRO B 2 5 ? 16.993 1.969 4.133 1.00 0.00 609 PRO B O 2
ATOM 1863 N N . ILE B 2 6 ? 18.002 3.969 4.349 1.00 0.00 610 ILE B N 2
ATOM 1864 C CA . ILE B 2 6 ? 16.889 4.578 5.066 1.00 0.00 610 ILE B CA 2
ATOM 1865 C C . ILE B 2 6 ? 16.240 5.685 4.237 1.00 0.00 610 ILE B C 2
ATOM 1866 O O . ILE B 2 6 ? 16.600 6.856 4.364 1.00 0.00 610 ILE B O 2
ATOM 1882 N N . PRO B 2 7 ? 15.272 5.328 3.375 1.00 0.00 611 PRO B N 2
ATOM 1883 C CA . PRO B 2 7 ? 14.573 6.301 2.527 1.00 0.00 611 PRO B CA 2
ATOM 1884 C C . PRO B 2 7 ? 13.822 7.346 3.342 1.00 0.00 611 PRO B C 2
ATOM 1885 O O . PRO B 2 7 ? 13.789 8.522 2.983 1.00 0.00 611 PRO B O 2
ATOM 1896 N N . GLY B 2 8 ? 13.221 6.909 4.443 1.00 0.00 612 GLY B N 2
ATOM 1897 C CA . GLY B 2 8 ? 12.478 7.820 5.294 1.00 0.00 612 GLY B CA 2
ATOM 1898 C C . GLY B 2 8 ? 11.157 7.237 5.754 1.00 0.00 612 GLY B C 2
ATOM 1899 O O . GLY B 2 8 ? 11.110 6.470 6.717 1.00 0.00 612 GLY B O 2
ATOM 1903 N N . THR B 2 9 ? 10.080 7.602 5.067 1.00 0.00 613 THR B N 2
ATOM 1904 C CA . THR B 2 9 ? 8.752 7.111 5.411 1.00 0.00 613 THR B CA 2
ATOM 1905 C C . THR B 2 9 ? 8.157 6.285 4.273 1.00 0.00 613 THR B C 2
ATOM 1906 O O . THR B 2 9 ? 8.551 6.432 3.116 1.00 0.00 613 THR B O 2
ATOM 1917 N N . PRO B 2 10 ? 7.195 5.400 4.590 1.00 0.00 614 PRO B N 2
ATOM 1918 C CA . PRO B 2 10 ? 6.546 4.547 3.588 1.00 0.00 614 PRO B CA 2
ATOM 1919 C C . PRO B 2 10 ? 5.923 5.359 2.454 1.00 0.00 614 PRO B C 2
ATOM 1920 O O . PRO B 2 10 ? 5.651 6.550 2.608 1.00 0.00 614 PRO B O 2
ATOM 1931 N N . PRO B 2 11 ? 5.684 4.721 1.296 1.00 0.00 615 PRO B N 2
ATOM 1932 C CA . PRO B 2 11 ? 5.088 5.389 0.136 1.00 0.00 615 PRO B CA 2
ATOM 1933 C C . PRO B 2 11 ? 3.859 6.211 0.515 1.00 0.00 615 PRO B C 2
ATOM 1934 O O . PRO B 2 11 ? 3.418 6.188 1.664 1.00 0.00 615 PRO B O 2
ATOM 1945 N N . PRO B 2 12 ? 3.287 6.951 -0.450 1.00 0.00 616 PRO B N 2
ATOM 1946 C CA . PRO B 2 12 ? 2.104 7.781 -0.207 1.00 0.00 616 PRO B CA 2
ATOM 1947 C C . PRO B 2 12 ? 0.997 7.017 0.510 1.00 0.00 616 PRO B C 2
ATOM 1948 O O . PRO B 2 12 ? 0.467 6.035 -0.010 1.00 0.00 616 PRO B O 2
ATOM 1959 N N . ASN B 2 13 ? 0.647 7.478 1.707 1.00 0.00 617 ASN B N 2
ATOM 1960 C CA . ASN B 2 13 ? -0.402 6.842 2.496 1.00 0.00 617 ASN B CA 2
ATOM 1961 C C . ASN B 2 13 ? -1.723 6.845 1.736 1.00 0.00 617 ASN B C 2
ATOM 1962 O O . ASN B 2 13 ? -1.968 7.718 0.903 1.00 0.00 617 ASN B O 2
ATOM 1973 N N . TYR B 2 14 ? -2.574 5.867 2.025 1.00 0.00 6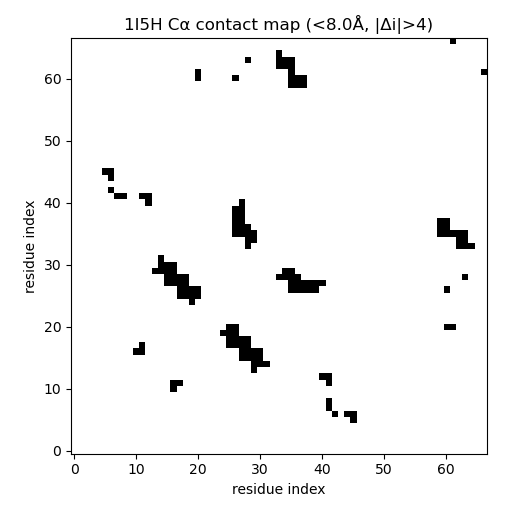18 TYR B N 2
ATOM 1974 C CA . TYR B 2 14 ? -3.868 5.766 1.362 1.00 0.00 618 TYR B CA 2
ATOM 1975 C C . TYR B 2 14 ? -4.710 7.007 1.637 1.00 0.00 618 TYR B C 2
ATOM 1976 O O . TYR B 2 14 ? -5.423 7.493 0.759 1.00 0.00 618 TYR B O 2
ATOM 1994 N N . ASP B 2 15 ? -4.614 7.521 2.859 1.00 0.00 619 ASP B N 2
ATOM 1995 C CA . ASP B 2 15 ? -5.359 8.713 3.244 1.00 0.00 619 ASP B CA 2
ATOM 1996 C C . ASP B 2 15 ? -4.877 9.926 2.454 1.00 0.00 619 ASP B C 2
ATOM 1997 O O . ASP B 2 15 ? -5.620 10.887 2.256 1.00 0.00 619 ASP B O 2
ATOM 2006 N N . SER B 2 16 ? -3.626 9.871 2.004 1.00 0.00 620 SER B N 2
ATOM 2007 C CA . SER B 2 16 ? -3.039 10.960 1.233 1.00 0.00 620 SER B CA 2
ATOM 2008 C C . SER B 2 16 ? -3.193 10.719 -0.268 1.00 0.00 620 SER B C 2
ATOM 2009 O O . SER B 2 16 ? -3.087 11.649 -1.068 1.00 0.00 620 SER B O 2
ATOM 2017 N N . LEU B 2 17 ? -3.441 9.467 -0.648 1.00 0.00 621 LEU B N 2
ATOM 2018 C CA . LEU B 2 17 ? -3.606 9.112 -2.054 1.00 0.00 621 LEU B CA 2
ATOM 2019 C C . LEU B 2 17 ? -4.941 9.620 -2.588 1.00 0.00 621 LEU B C 2
ATOM 2020 O O . LEU B 2 17 ? -4.935 10.614 -3.345 1.00 0.00 621 LEU B O 2
ATOM 2037 N N . GLY A 1 1 ? 8.195 -35.550 -0.230 1.00 0.00 450 GLY W N 3
ATOM 2038 C CA . GLY A 1 1 ? 7.817 -34.131 0.014 1.00 0.00 450 GLY W CA 3
ATOM 2039 C C . GLY A 1 1 ? 8.750 -33.155 -0.677 1.00 0.00 450 GLY W C 3
ATOM 2040 O O . GLY A 1 1 ? 9.967 -33.228 -0.513 1.00 0.00 450 GLY W O 3
ATOM 2046 N N . SER A 1 2 ? 8.176 -32.241 -1.452 1.00 0.00 451 SER W N 3
ATOM 2047 C CA . SER A 1 2 ? 8.964 -31.246 -2.171 1.00 0.00 451 SER W CA 3
ATOM 2048 C C . SER A 1 2 ? 8.151 -29.976 -2.414 1.00 0.00 451 SER W C 3
ATOM 2049 O O . SER A 1 2 ? 6.943 -30.037 -2.645 1.00 0.00 451 SER W O 3
ATOM 2057 N N . PRO A 1 3 ? 8.806 -28.803 -2.367 1.00 0.00 452 PRO W N 3
ATOM 2058 C CA . PRO A 1 3 ? 8.138 -27.518 -2.584 1.00 0.00 452 PRO W CA 3
ATOM 2059 C C . PRO A 1 3 ? 7.771 -27.300 -4.048 1.00 0.00 452 PRO W C 3
ATOM 2060 O O . PRO A 1 3 ? 8.508 -26.656 -4.794 1.00 0.00 452 PRO W O 3
ATOM 2071 N N . VAL A 1 4 ? 6.627 -27.845 -4.454 1.00 0.00 453 VAL W N 3
ATOM 2072 C CA . VAL A 1 4 ? 6.164 -27.715 -5.830 1.00 0.00 453 VAL W CA 3
ATOM 2073 C C . VAL A 1 4 ? 5.520 -26.354 -6.073 1.00 0.00 453 VAL W C 3
ATOM 2074 O O . VAL A 1 4 ? 5.652 -25.779 -7.152 1.00 0.00 453 VAL W O 3
ATOM 2087 N N . ASP A 1 5 ? 4.818 -25.843 -5.065 1.00 0.00 454 ASP W N 3
ATOM 2088 C CA . ASP A 1 5 ? 4.154 -24.550 -5.180 1.00 0.00 454 ASP W CA 3
ATOM 2089 C C . ASP A 1 5 ? 3.945 -23.915 -3.809 1.00 0.00 454 ASP W C 3
ATOM 2090 O O . ASP A 1 5 ? 2.828 -23.879 -3.295 1.00 0.00 454 ASP W O 3
ATOM 2099 N N . SER A 1 6 ? 5.027 -23.409 -3.224 1.00 0.00 455 SER W N 3
ATOM 2100 C CA . SER A 1 6 ? 4.960 -22.771 -1.915 1.00 0.00 455 SER W CA 3
ATOM 2101 C C . SER A 1 6 ? 4.330 -21.387 -2.020 1.00 0.00 455 SER W C 3
ATOM 2102 O O . SER A 1 6 ? 3.263 -21.135 -1.458 1.00 0.00 455 SER W O 3
ATOM 2110 N N . ASN A 1 7 ? 4.995 -20.494 -2.744 1.00 0.00 456 ASN W N 3
ATOM 2111 C CA . ASN A 1 7 ? 4.501 -19.133 -2.925 1.00 0.00 456 ASN W CA 3
ATOM 2112 C C . ASN A 1 7 ? 3.667 -19.025 -4.196 1.00 0.00 456 ASN W C 3
ATOM 2113 O O . ASN A 1 7 ? 4.048 -19.542 -5.248 1.00 0.00 456 ASN W O 3
ATOM 2124 N N . ASP A 1 8 ? 2.527 -18.350 -4.095 1.00 0.00 457 ASP W N 3
ATOM 2125 C CA . ASP A 1 8 ? 1.640 -18.175 -5.238 1.00 0.00 457 ASP W CA 3
ATOM 2126 C C . ASP A 1 8 ? 0.352 -17.469 -4.826 1.00 0.00 457 ASP W C 3
ATOM 2127 O O . ASP A 1 8 ? -0.640 -18.114 -4.485 1.00 0.00 457 ASP W O 3
ATOM 2136 N N . LEU A 1 9 ? 0.375 -16.141 -4.861 1.00 0.00 458 LEU W N 3
ATOM 2137 C CA . LEU A 1 9 ? -0.790 -15.346 -4.493 1.00 0.00 458 LEU W CA 3
ATOM 2138 C C . LEU A 1 9 ? -1.406 -14.684 -5.722 1.00 0.00 458 LEU W C 3
ATOM 2139 O O . LEU A 1 9 ? -2.628 -14.575 -5.833 1.00 0.00 458 LEU W O 3
ATOM 2155 N N . GLY A 1 10 ? -0.553 -14.245 -6.641 1.00 0.00 459 GLY W N 3
ATOM 2156 C CA . GLY A 1 10 ? -1.032 -13.600 -7.850 1.00 0.00 459 GLY W CA 3
ATOM 2157 C C . GLY A 1 10 ? -1.220 -12.103 -7.674 1.00 0.00 459 GLY W C 3
ATOM 2158 O O . GLY A 1 10 ? -0.245 -11.374 -7.492 1.00 0.00 459 GLY W O 3
ATOM 2162 N N . PRO A 1 11 ? -2.469 -11.606 -7.721 1.00 0.00 460 PRO W N 3
ATOM 2163 C CA . PRO A 1 11 ? -2.753 -10.177 -7.561 1.00 0.00 460 PRO W CA 3
ATOM 2164 C C . PRO A 1 11 ? -2.637 -9.722 -6.111 1.00 0.00 460 PRO W C 3
ATOM 2165 O O . PRO A 1 11 ? -3.601 -9.228 -5.525 1.00 0.00 460 PRO W O 3
ATOM 2176 N N . LEU A 1 12 ? -1.452 -9.894 -5.535 1.00 0.00 461 LEU W N 3
ATOM 2177 C CA . LEU A 1 12 ? -1.211 -9.502 -4.151 1.00 0.00 461 LEU W CA 3
ATOM 2178 C C . LEU A 1 12 ? -2.211 -10.177 -3.216 1.00 0.00 461 LEU W C 3
ATOM 2179 O O . LEU A 1 12 ? -3.165 -10.810 -3.667 1.00 0.00 461 LEU W O 3
ATOM 2195 N N . PRO A 1 13 ? -2.005 -10.049 -1.895 1.00 0.00 462 PRO W N 3
ATOM 2196 C CA . PRO A 1 13 ? -2.891 -10.647 -0.895 1.00 0.00 462 PRO W CA 3
ATOM 2197 C C . PRO A 1 13 ? -4.221 -9.905 -0.790 1.00 0.00 462 PRO W C 3
ATOM 2198 O O . PRO A 1 13 ? -4.374 -8.811 -1.332 1.00 0.00 462 PRO W O 3
ATOM 2209 N N . PRO A 1 14 ? -5.203 -10.490 -0.084 1.00 0.00 463 PRO W N 3
ATOM 2210 C CA . PRO A 1 14 ? -6.522 -9.873 0.093 1.00 0.00 463 PRO W CA 3
ATOM 2211 C C . PRO A 1 14 ? -6.435 -8.557 0.856 1.00 0.00 463 PRO W C 3
ATOM 2212 O O . PRO A 1 14 ? -5.811 -8.482 1.914 1.00 0.00 463 PRO W O 3
ATOM 2223 N N . GLY A 1 15 ? -7.056 -7.516 0.310 1.00 0.00 464 GLY W N 3
ATOM 2224 C CA . GLY A 1 15 ? -7.023 -6.215 0.954 1.00 0.00 464 GLY W CA 3
ATOM 2225 C C . GLY A 1 15 ? -5.852 -5.366 0.490 1.00 0.00 464 GLY W C 3
ATOM 2226 O O . GLY A 1 15 ? -5.822 -4.157 0.723 1.00 0.00 464 GLY W O 3
ATOM 2230 N N . TRP A 1 16 ? -4.883 -6.000 -0.166 1.00 0.00 465 TRP W N 3
ATOM 2231 C CA . TRP A 1 16 ? -3.703 -5.303 -0.661 1.00 0.00 465 TRP W CA 3
ATOM 2232 C C . TRP A 1 16 ? -3.912 -4.812 -2.090 1.00 0.00 465 TRP W C 3
ATOM 2233 O O . TRP A 1 16 ? -4.819 -5.266 -2.788 1.00 0.00 465 TRP W O 3
ATOM 2254 N N . GLU A 1 17 ? -3.071 -3.874 -2.512 1.00 0.00 466 GLU W N 3
ATOM 2255 C CA . GLU A 1 17 ? -3.163 -3.309 -3.852 1.00 0.00 466 GLU W CA 3
ATOM 2256 C C . GLU A 1 17 ? -1.795 -2.854 -4.349 1.00 0.00 466 GLU W C 3
ATOM 2257 O O . GLU A 1 17 ? -0.970 -2.374 -3.572 1.00 0.00 466 GLU W O 3
ATOM 2269 N N . GLU A 1 18 ? -1.562 -3.003 -5.649 1.00 0.00 467 GLU W N 3
ATOM 2270 C CA . GLU A 1 18 ? -0.296 -2.602 -6.248 1.00 0.00 467 GLU W CA 3
ATOM 2271 C C . GLU A 1 18 ? -0.379 -1.178 -6.792 1.00 0.00 467 GLU W C 3
ATOM 2272 O O . GLU A 1 18 ? -0.947 -0.943 -7.858 1.00 0.00 467 GLU W O 3
ATOM 2284 N N . ARG A 1 19 ? 0.193 -0.233 -6.053 1.00 0.00 468 ARG W N 3
ATOM 2285 C CA . ARG A 1 19 ? 0.185 1.167 -6.462 1.00 0.00 468 ARG W CA 3
ATOM 2286 C C . ARG A 1 19 ? 1.528 1.560 -7.069 1.00 0.00 468 ARG W C 3
ATOM 2287 O O . ARG A 1 19 ? 2.569 1.022 -6.692 1.00 0.00 468 ARG W O 3
ATOM 2308 N N . THR A 1 20 ? 1.498 2.495 -8.013 1.00 0.00 469 THR W N 3
ATOM 2309 C CA . THR A 1 20 ? 2.713 2.954 -8.676 1.00 0.00 469 THR W CA 3
ATOM 2310 C C . THR A 1 20 ? 3.297 4.184 -7.985 1.00 0.00 469 THR W C 3
ATOM 2311 O O . THR A 1 20 ? 2.622 5.199 -7.827 1.00 0.00 469 THR W O 3
ATOM 2322 N N . HIS A 1 21 ? 4.560 4.081 -7.579 1.00 0.00 470 HIS W N 3
ATOM 2323 C CA . HIS A 1 21 ? 5.241 5.184 -6.907 1.00 0.00 470 HIS W CA 3
ATOM 2324 C C . HIS A 1 21 ? 5.716 6.231 -7.912 1.00 0.00 470 HIS W C 3
ATOM 2325 O O . HIS A 1 21 ? 5.893 5.936 -9.094 1.00 0.00 470 HIS W O 3
ATOM 2339 N N . THR A 1 22 ? 5.923 7.452 -7.431 1.00 0.00 471 THR W N 3
ATOM 2340 C CA . THR A 1 22 ? 6.380 8.545 -8.283 1.00 0.00 471 THR W CA 3
ATOM 2341 C C . THR A 1 22 ? 7.702 8.200 -8.966 1.00 0.00 471 THR W C 3
ATOM 2342 O O . THR A 1 22 ? 8.048 8.780 -9.996 1.00 0.00 471 THR W O 3
ATOM 2353 N N . ASP A 1 23 ? 8.436 7.254 -8.387 1.00 0.00 472 ASP W N 3
ATOM 2354 C CA . ASP A 1 23 ? 9.719 6.835 -8.942 1.00 0.00 472 ASP W CA 3
ATOM 2355 C C . ASP A 1 23 ? 9.545 5.712 -9.967 1.00 0.00 472 ASP W C 3
ATOM 2356 O O . ASP A 1 23 ? 10.469 5.403 -10.719 1.00 0.00 472 ASP W O 3
ATOM 2365 N N . GLY A 1 24 ? 8.361 5.104 -9.992 1.00 0.00 473 GLY W N 3
ATOM 2366 C CA . GLY A 1 24 ? 8.101 4.027 -10.929 1.00 0.00 473 GLY W CA 3
ATOM 2367 C C . GLY A 1 24 ? 8.000 2.675 -10.249 1.00 0.00 473 GLY W C 3
ATOM 2368 O O . GLY A 1 24 ? 7.450 1.730 -10.814 1.00 0.00 473 GLY W O 3
ATOM 2372 N N . ARG A 1 25 ? 8.522 2.584 -9.029 1.00 0.00 474 ARG W N 3
ATOM 2373 C CA . ARG A 1 25 ? 8.475 1.338 -8.273 1.00 0.00 474 ARG W CA 3
ATOM 2374 C C . ARG A 1 25 ? 7.089 1.133 -7.675 1.00 0.00 474 ARG W C 3
ATOM 2375 O O . ARG A 1 25 ? 6.604 1.967 -6.910 1.00 0.00 474 ARG W O 3
ATOM 2396 N N . VAL A 1 26 ? 6.449 0.026 -8.033 1.00 0.00 475 VAL W N 3
ATOM 2397 C CA . VAL A 1 26 ? 5.115 -0.270 -7.530 1.00 0.00 475 VAL W CA 3
ATOM 2398 C C . VAL A 1 26 ? 5.167 -0.819 -6.109 1.00 0.00 475 VAL W C 3
ATOM 2399 O O . VAL A 1 26 ? 5.640 -1.931 -5.877 1.00 0.00 475 VAL W O 3
ATOM 2412 N N . PHE A 1 27 ? 4.672 -0.030 -5.159 1.00 0.00 476 PHE W N 3
ATOM 2413 C CA . PHE A 1 27 ? 4.655 -0.432 -3.757 1.00 0.00 476 PHE W CA 3
ATOM 2414 C C . PHE A 1 27 ? 3.359 -1.161 -3.409 1.00 0.00 476 PHE W C 3
ATOM 2415 O O . PHE A 1 27 ? 2.455 -1.268 -4.237 1.00 0.00 476 PHE W O 3
ATOM 2432 N N . PHE A 1 28 ? 3.279 -1.661 -2.179 1.00 0.00 477 PHE W N 3
ATOM 2433 C CA . PHE A 1 28 ? 2.094 -2.381 -1.718 1.00 0.00 477 PHE W CA 3
ATOM 2434 C C . PHE A 1 28 ? 1.282 -1.531 -0.743 1.00 0.00 477 PHE W C 3
ATOM 2435 O O . PHE A 1 28 ? 1.833 -0.698 -0.024 1.00 0.00 477 PHE W O 3
ATOM 2452 N N . ILE A 1 29 ? -0.030 -1.754 -0.719 1.00 0.00 478 ILE W N 3
ATOM 2453 C CA . ILE A 1 29 ? -0.913 -1.012 0.175 1.00 0.00 478 ILE W CA 3
ATOM 2454 C C . ILE A 1 29 ? -2.089 -1.873 0.620 1.00 0.00 478 ILE W C 3
ATOM 2455 O O . ILE A 1 29 ? -2.837 -2.387 -0.208 1.00 0.00 478 ILE W O 3
ATOM 2471 N N . ASN A 1 30 ? -2.253 -2.022 1.929 1.00 0.00 479 ASN W N 3
ATOM 2472 C CA . ASN A 1 30 ? -3.346 -2.822 2.467 1.00 0.00 479 ASN W CA 3
ATOM 2473 C C . ASN A 1 30 ? -4.538 -1.939 2.829 1.00 0.00 479 ASN W C 3
ATOM 2474 O O . ASN A 1 30 ? -4.372 -0.787 3.225 1.00 0.00 479 ASN W O 3
ATOM 2485 N N . HIS A 1 31 ? -5.740 -2.488 2.683 1.00 0.00 480 HIS W N 3
ATOM 2486 C CA . HIS A 1 31 ? -6.959 -1.749 2.987 1.00 0.00 480 HIS W CA 3
ATOM 2487 C C . HIS A 1 31 ? -7.528 -2.128 4.356 1.00 0.00 480 HIS W C 3
ATOM 2488 O O . HIS A 1 31 ? -8.490 -1.517 4.821 1.00 0.00 480 HIS W O 3
ATOM 2502 N N . ASN A 1 32 ? -6.936 -3.131 5.004 1.00 0.00 481 ASN W N 3
ATOM 2503 C CA . ASN A 1 32 ? -7.406 -3.563 6.317 1.00 0.00 481 ASN W CA 3
ATOM 2504 C C . ASN A 1 32 ? -7.299 -2.425 7.326 1.00 0.00 481 ASN W C 3
ATOM 2505 O O . ASN A 1 32 ? -8.241 -2.144 8.066 1.00 0.00 481 ASN W O 3
ATOM 2516 N N . ILE A 1 33 ? -6.142 -1.771 7.344 1.00 0.00 482 ILE W N 3
ATOM 2517 C CA . ILE A 1 33 ? -5.905 -0.659 8.255 1.00 0.00 482 ILE W CA 3
ATOM 2518 C C . ILE A 1 33 ? -5.366 0.552 7.502 1.00 0.00 482 ILE W C 3
ATOM 2519 O O . ILE A 1 33 ? -4.663 1.388 8.069 1.00 0.00 482 ILE W O 3
ATOM 2535 N N . LYS A 1 34 ? -5.705 0.639 6.216 1.00 0.00 483 LYS W N 3
ATOM 2536 C CA . LYS A 1 34 ? -5.262 1.745 5.370 1.00 0.00 483 LYS W CA 3
ATOM 2537 C C . LYS A 1 34 ? -3.792 2.084 5.612 1.00 0.00 483 LYS W C 3
ATOM 2538 O O . LYS A 1 34 ? -3.473 3.028 6.334 1.00 0.00 483 LYS W O 3
ATOM 2557 N N . LYS A 1 35 ? -2.901 1.307 5.002 1.00 0.00 484 LYS W N 3
ATOM 2558 C CA . LYS A 1 35 ? -1.467 1.526 5.150 1.00 0.00 484 LYS W CA 3
ATOM 2559 C C . LYS A 1 35 ? -0.710 1.055 3.912 1.00 0.00 484 LYS W C 3
ATOM 2560 O O . LYS A 1 35 ? -1.269 0.376 3.051 1.00 0.00 484 LYS W O 3
ATOM 2579 N N . THR A 1 36 ? 0.566 1.418 3.832 1.00 0.00 485 THR W N 3
ATOM 2580 C CA . THR A 1 36 ? 1.404 1.034 2.702 1.00 0.00 485 THR W CA 3
ATOM 2581 C C . THR A 1 36 ? 2.831 0.743 3.155 1.00 0.00 485 THR W C 3
ATOM 2582 O O . THR A 1 36 ? 3.229 1.120 4.257 1.00 0.00 485 THR W O 3
ATOM 2593 N N . GLN A 1 37 ? 3.598 0.064 2.306 1.00 0.00 486 GLN W N 3
ATOM 2594 C CA . GLN A 1 37 ? 4.976 -0.280 2.634 1.00 0.00 486 GLN W CA 3
ATOM 2595 C C . GLN A 1 37 ? 5.790 -0.560 1.374 1.00 0.00 486 GLN W C 3
ATOM 2596 O O . GLN A 1 37 ? 5.258 -1.042 0.373 1.00 0.00 486 GLN W O 3
ATOM 2610 N N . TRP A 1 38 ? 7.082 -0.257 1.435 1.00 0.00 487 TRP W N 3
ATOM 2611 C CA . TRP A 1 38 ? 7.975 -0.477 0.304 1.00 0.00 487 TRP W CA 3
ATOM 2612 C C . TRP A 1 38 ? 8.256 -1.965 0.111 1.00 0.00 487 TRP W C 3
ATOM 2613 O O . TRP A 1 38 ? 8.290 -2.460 -1.016 1.00 0.00 487 TRP W O 3
ATOM 2634 N N . GLU A 1 39 ? 8.460 -2.673 1.217 1.00 0.00 488 GLU W N 3
ATOM 2635 C CA . GLU A 1 39 ? 8.743 -4.103 1.170 1.00 0.00 488 GLU W CA 3
ATOM 2636 C C . GLU A 1 39 ? 7.579 -4.873 0.556 1.00 0.00 488 GLU W C 3
ATOM 2637 O O . GLU A 1 39 ? 6.541 -4.298 0.232 1.00 0.00 488 GLU W O 3
ATOM 2649 N N . ASP A 1 40 ? 7.762 -6.180 0.400 1.00 0.00 489 ASP W N 3
ATOM 2650 C CA . ASP A 1 40 ? 6.730 -7.036 -0.174 1.00 0.00 489 ASP W CA 3
ATOM 2651 C C . ASP A 1 40 ? 6.062 -7.883 0.911 1.00 0.00 489 ASP W C 3
ATOM 2652 O O . ASP A 1 40 ? 6.683 -8.786 1.471 1.00 0.00 489 ASP W O 3
ATOM 2661 N N . PRO A 1 41 ? 4.784 -7.602 1.228 1.00 0.00 490 PRO W N 3
ATOM 2662 C CA . PRO A 1 41 ? 4.046 -8.348 2.255 1.00 0.00 490 PRO W CA 3
ATOM 2663 C C . PRO A 1 41 ? 3.689 -9.759 1.804 1.00 0.00 490 PRO W C 3
ATOM 2664 O O . PRO A 1 41 ? 3.622 -10.683 2.615 1.00 0.00 490 PRO W O 3
ATOM 2675 N N . ARG A 1 42 ? 3.459 -9.918 0.505 1.00 0.00 491 ARG W N 3
ATOM 2676 C CA . ARG A 1 42 ? 3.107 -11.219 -0.057 1.00 0.00 491 ARG W CA 3
ATOM 2677 C C . ARG A 1 42 ? 4.316 -12.151 -0.109 1.00 0.00 491 ARG W C 3
ATOM 2678 O O . ARG A 1 42 ? 4.166 -13.361 -0.282 1.00 0.00 491 ARG W O 3
ATOM 2699 N N . MET A 1 43 ? 5.514 -11.589 0.039 1.00 0.00 492 MET W N 3
ATOM 2700 C CA . MET A 1 43 ? 6.736 -12.384 0.005 1.00 0.00 492 MET W CA 3
ATOM 2701 C C . MET A 1 43 ? 7.015 -13.009 1.367 1.00 0.00 492 MET W C 3
ATOM 2702 O O . MET A 1 43 ? 7.637 -14.068 1.461 1.00 0.00 492 MET W O 3
ATOM 2716 N N . GLN A 1 44 ? 6.548 -12.350 2.422 1.00 0.00 493 GLN W N 3
ATOM 2717 C CA . GLN A 1 44 ? 6.745 -12.845 3.780 1.00 0.00 493 GLN W CA 3
ATOM 2718 C C . GLN A 1 44 ? 5.610 -13.784 4.178 1.00 0.00 493 GLN W C 3
ATOM 2719 O O . GLN A 1 44 ? 4.834 -13.486 5.085 1.00 0.00 493 GLN W O 3
ATOM 2733 N N . ASN A 1 45 ? 5.520 -14.917 3.490 1.00 0.00 494 ASN W N 3
ATOM 2734 C CA . ASN A 1 45 ? 4.478 -15.901 3.764 1.00 0.00 494 ASN W CA 3
ATOM 2735 C C . ASN A 1 45 ? 4.798 -16.708 5.020 1.00 0.00 494 ASN W C 3
ATOM 2736 O O . ASN A 1 45 ? 4.055 -16.666 6.001 1.00 0.00 494 ASN W O 3
ATOM 2747 N N . VAL A 1 46 ? 5.905 -17.440 4.984 1.00 0.00 495 VAL W N 3
ATOM 2748 C CA . VAL A 1 46 ? 6.318 -18.255 6.121 1.00 0.00 495 VAL W CA 3
ATOM 2749 C C . VAL A 1 46 ? 7.803 -18.597 6.048 1.00 0.00 495 VAL W C 3
ATOM 2750 O O . VAL A 1 46 ? 8.178 -19.708 5.674 1.00 0.00 495 VAL W O 3
ATOM 2763 N N . ALA A 1 47 ? 8.641 -17.634 6.412 1.00 0.00 496 ALA W N 3
ATOM 2764 C CA . ALA A 1 47 ? 10.086 -17.828 6.394 1.00 0.00 496 ALA W CA 3
ATOM 2765 C C . ALA A 1 47 ? 10.796 -16.689 7.115 1.00 0.00 496 ALA W C 3
ATOM 2766 O O . ALA A 1 47 ? 11.378 -15.806 6.484 1.00 0.00 496 ALA W O 3
ATOM 2773 N N . ILE A 1 48 ? 10.740 -16.713 8.443 1.00 0.00 497 ILE W N 3
ATOM 2774 C CA . ILE A 1 48 ? 11.374 -15.680 9.253 1.00 0.00 497 ILE W CA 3
ATOM 2775 C C . ILE A 1 48 ? 11.651 -16.183 10.666 1.00 0.00 497 ILE W C 3
ATOM 2776 O O . ILE A 1 48 ? 11.264 -15.550 11.648 1.00 0.00 497 ILE W O 3
ATOM 2792 N N . THR A 1 49 ? 12.323 -17.326 10.761 1.00 0.00 498 THR W N 3
ATOM 2793 C CA . THR A 1 49 ? 12.653 -17.913 12.055 1.00 0.00 498 THR W CA 3
ATOM 2794 C C . THR A 1 49 ? 13.632 -17.034 12.825 1.00 0.00 498 THR W C 3
ATOM 2795 O O . THR A 1 49 ? 14.784 -16.870 12.422 1.00 0.00 498 THR W O 3
ATOM 2806 N N . GLY A 1 50 ? 13.166 -16.470 13.935 1.00 0.00 499 GLY W N 3
ATOM 2807 C CA . GLY A 1 50 ? 14.014 -15.614 14.743 1.00 0.00 499 GLY W CA 3
ATOM 2808 C C . GLY A 1 50 ? 13.267 -14.419 15.302 1.00 0.00 499 GLY W C 3
ATOM 2809 O O . GLY A 1 50 ? 13.714 -13.867 16.329 1.00 0.00 499 GLY W O 3
ATOM 2814 N N . GLY B 2 1 ? 1.514 -10.594 10.692 1.00 0.00 605 GLY B N 3
ATOM 2815 C CA . GLY B 2 1 ? 2.973 -10.318 10.583 1.00 0.00 605 GLY B CA 3
ATOM 2816 C C . GLY B 2 1 ? 3.265 -8.973 9.947 1.00 0.00 605 GLY B C 3
ATOM 2817 O O . GLY B 2 1 ? 2.478 -8.476 9.142 1.00 0.00 605 GLY B O 3
ATOM 2823 N N . SER B 2 2 ? 4.399 -8.384 10.310 1.00 0.00 606 SER B N 3
ATOM 2824 C CA . SER B 2 2 ? 4.793 -7.088 9.770 1.00 0.00 606 SER B CA 3
ATOM 2825 C C . SER B 2 2 ? 6.286 -6.848 9.974 1.00 0.00 606 SER B C 3
ATOM 2826 O O . SER B 2 2 ? 7.014 -6.556 9.026 1.00 0.00 606 SER B O 3
ATOM 2834 N N . THR B 2 3 ? 6.735 -6.979 11.219 1.00 0.00 607 THR B N 3
ATOM 2835 C CA . THR B 2 3 ? 8.141 -6.781 11.548 1.00 0.00 607 THR B CA 3
ATOM 2836 C C . THR B 2 3 ? 8.549 -5.320 11.382 1.00 0.00 607 THR B C 3
ATOM 2837 O O . THR B 2 3 ? 8.872 -4.642 12.356 1.00 0.00 607 THR B O 3
ATOM 2848 N N . LEU B 2 4 ? 8.534 -4.841 10.142 1.00 0.00 608 LEU B N 3
ATOM 2849 C CA . LEU B 2 4 ? 8.906 -3.460 9.854 1.00 0.00 608 LEU B CA 3
ATOM 2850 C C . LEU B 2 4 ? 10.326 -3.173 10.334 1.00 0.00 608 LEU B C 3
ATOM 2851 O O . LEU B 2 4 ? 10.537 -2.336 11.212 1.00 0.00 608 LEU B O 3
ATOM 2867 N N . PRO B 2 5 ? 11.324 -3.872 9.765 1.00 0.00 609 PRO B N 3
ATOM 2868 C CA . PRO B 2 5 ? 12.730 -3.692 10.141 1.00 0.00 609 PRO B CA 3
ATOM 2869 C C . PRO B 2 5 ? 13.292 -2.357 9.663 1.00 0.00 609 PRO B C 3
ATOM 2870 O O . PRO B 2 5 ? 14.159 -1.772 10.311 1.00 0.00 609 PRO B O 3
ATOM 2881 N N . ILE B 2 6 ? 12.794 -1.882 8.527 1.00 0.00 610 ILE B N 3
ATOM 2882 C CA . ILE B 2 6 ? 13.248 -0.617 7.964 1.00 0.00 610 ILE B CA 3
ATOM 2883 C C . ILE B 2 6 ? 12.067 0.272 7.582 1.00 0.00 610 ILE B C 3
ATOM 2884 O O . ILE B 2 6 ? 11.686 0.345 6.414 1.00 0.00 610 ILE B O 3
ATOM 2900 N N . PRO B 2 7 ? 11.469 0.963 8.570 1.00 0.00 611 PRO B N 3
ATOM 2901 C CA . PRO B 2 7 ? 10.326 1.850 8.332 1.00 0.00 611 PRO B CA 3
ATOM 2902 C C . PRO B 2 7 ? 10.693 3.054 7.472 1.00 0.00 611 PRO B C 3
ATOM 2903 O O . PRO B 2 7 ? 9.916 3.467 6.610 1.00 0.00 611 PRO B O 3
ATOM 2914 N N . GLY B 2 8 ? 11.886 3.607 7.714 1.00 0.00 612 GLY B N 3
ATOM 2915 C CA . GLY B 2 8 ? 12.370 4.767 6.968 1.00 0.00 612 GLY B CA 3
ATOM 2916 C C . GLY B 2 8 ? 11.269 5.726 6.540 1.00 0.00 612 GLY B C 3
ATOM 2917 O O . GLY B 2 8 ? 10.836 6.572 7.322 1.00 0.00 612 GLY B O 3
ATOM 2921 N N . THR B 2 9 ? 10.818 5.591 5.296 1.00 0.00 613 THR B N 3
ATOM 2922 C CA . THR B 2 9 ? 9.763 6.449 4.768 1.00 0.00 613 THR B CA 3
ATOM 2923 C C . THR B 2 9 ? 8.853 5.677 3.816 1.00 0.00 613 THR B C 3
ATOM 2924 O O . THR B 2 9 ? 9.105 5.621 2.612 1.00 0.00 613 THR B O 3
ATOM 2935 N N . PRO B 2 10 ? 7.779 5.068 4.345 1.00 0.00 614 PRO B N 3
ATOM 2936 C CA . PRO B 2 10 ? 6.828 4.295 3.536 1.00 0.00 614 PRO B CA 3
ATOM 2937 C C . PRO B 2 10 ? 6.213 5.125 2.412 1.00 0.00 614 PRO B C 3
ATOM 2938 O O . PRO B 2 10 ? 6.103 6.346 2.520 1.00 0.00 614 PRO B O 3
ATOM 2949 N N . PRO B 2 11 ? 5.801 4.468 1.314 1.00 0.00 615 PRO B N 3
ATOM 2950 C CA . PRO B 2 11 ? 5.191 5.151 0.169 1.00 0.00 615 PRO B CA 3
ATOM 2951 C C . PRO B 2 11 ? 4.023 6.042 0.583 1.00 0.00 615 PRO B C 3
ATOM 2952 O O . PRO B 2 11 ? 3.759 6.220 1.772 1.00 0.00 615 PRO B O 3
ATOM 2963 N N . PRO B 2 12 ? 3.303 6.615 -0.397 1.00 0.00 616 PRO B N 3
ATOM 2964 C CA . PRO B 2 12 ? 2.158 7.491 -0.128 1.00 0.00 616 PRO B CA 3
ATOM 2965 C C . PRO B 2 12 ? 1.086 6.801 0.707 1.00 0.00 616 PRO B C 3
ATOM 2966 O O . PRO B 2 12 ? 0.450 5.848 0.257 1.00 0.00 616 PRO B O 3
ATOM 2977 N N . ASN B 2 13 ? 0.886 7.293 1.925 1.00 0.00 617 ASN B N 3
ATOM 2978 C CA . ASN B 2 13 ? -0.113 6.731 2.826 1.00 0.00 617 ASN B CA 3
ATOM 2979 C C . ASN B 2 13 ? -1.501 6.787 2.196 1.00 0.00 617 ASN B C 3
ATOM 2980 O O . ASN B 2 13 ? -1.776 7.648 1.360 1.00 0.00 617 ASN B O 3
ATOM 2991 N N . TYR B 2 14 ? -2.370 5.866 2.595 1.00 0.00 618 TYR B N 3
ATOM 2992 C CA . TYR B 2 14 ? -3.726 5.819 2.058 1.00 0.00 618 TYR B CA 3
ATOM 2993 C C . TYR B 2 14 ? -4.457 7.127 2.333 1.00 0.00 618 TYR B C 3
ATOM 2994 O O . TYR B 2 14 ? -5.259 7.584 1.518 1.00 0.00 618 TYR B O 3
ATOM 3012 N N . ASP B 2 15 ? -4.168 7.730 3.479 1.00 0.00 619 ASP B N 3
ATOM 3013 C CA . ASP B 2 15 ? -4.793 8.993 3.851 1.00 0.00 619 ASP B CA 3
ATOM 3014 C C . ASP B 2 15 ? -4.377 10.097 2.886 1.00 0.00 619 ASP B C 3
ATOM 3015 O O . ASP B 2 15 ? -5.105 11.069 2.686 1.00 0.00 619 ASP B O 3
ATOM 3024 N N . SER B 2 16 ? -3.201 9.936 2.286 1.00 0.00 620 SER B N 3
ATOM 3025 C CA . SER B 2 16 ? -2.683 10.912 1.337 1.00 0.00 620 SER B CA 3
ATOM 3026 C C . SER B 2 16 ? -3.042 10.523 -0.095 1.00 0.00 620 SER B C 3
ATOM 3027 O O . SER B 2 16 ? -3.091 11.372 -0.985 1.00 0.00 620 SER B O 3
ATOM 3035 N N . LEU B 2 17 ? -3.295 9.235 -0.311 1.00 0.00 621 LEU B N 3
ATOM 3036 C CA . LEU B 2 17 ? -3.649 8.737 -1.634 1.00 0.00 621 LEU B CA 3
ATOM 3037 C C . LEU B 2 17 ? -5.070 9.151 -2.007 1.00 0.00 621 LEU B C 3
ATOM 3038 O O . LEU B 2 17 ? -5.218 10.097 -2.809 1.00 0.00 621 LEU B O 3
ATOM 3055 N N . GLY A 1 1 ? 4.864 -24.105 -16.538 1.00 0.00 450 GLY W N 4
ATOM 3056 C CA . GLY A 1 1 ? 5.701 -22.954 -16.097 1.00 0.00 450 GLY W CA 4
ATOM 3057 C C . GLY A 1 1 ? 5.771 -22.832 -14.588 1.00 0.00 450 GLY W C 4
ATOM 3058 O O . GLY A 1 1 ? 6.826 -23.045 -13.990 1.00 0.00 450 GLY W O 4
ATOM 3064 N N . SER A 1 2 ? 4.645 -22.489 -13.969 1.00 0.00 451 SER W N 4
ATOM 3065 C CA . SER A 1 2 ? 4.587 -22.341 -12.520 1.00 0.00 451 SER W CA 4
ATOM 3066 C C . SER A 1 2 ? 4.929 -23.659 -11.828 1.00 0.00 451 SER W C 4
ATOM 3067 O O . SER A 1 2 ? 4.667 -24.736 -12.363 1.00 0.00 451 SER W O 4
ATOM 3075 N N . PRO A 1 3 ? 5.519 -23.591 -10.623 1.00 0.00 452 PRO W N 4
ATOM 3076 C CA . PRO A 1 3 ? 5.894 -24.785 -9.861 1.00 0.00 452 PRO W CA 4
ATOM 3077 C C . PRO A 1 3 ? 4.680 -25.533 -9.322 1.00 0.00 452 PRO W C 4
ATOM 3078 O O . PRO A 1 3 ? 3.542 -25.094 -9.492 1.00 0.00 452 PRO W O 4
ATOM 3089 N N . VAL A 1 4 ? 4.929 -26.665 -8.671 1.00 0.00 453 VAL W N 4
ATOM 3090 C CA . VAL A 1 4 ? 3.855 -27.475 -8.107 1.00 0.00 453 VAL W CA 4
ATOM 3091 C C . VAL A 1 4 ? 3.361 -26.891 -6.788 1.00 0.00 453 VAL W C 4
ATOM 3092 O O . VAL A 1 4 ? 2.224 -27.130 -6.379 1.00 0.00 453 VAL W O 4
ATOM 3105 N N . ASP A 1 5 ? 4.220 -26.125 -6.124 1.00 0.00 454 ASP W N 4
ATOM 3106 C CA . ASP A 1 5 ? 3.868 -25.509 -4.850 1.00 0.00 454 ASP W CA 4
ATOM 3107 C C . ASP A 1 5 ? 4.983 -24.589 -4.361 1.00 0.00 454 ASP W C 4
ATOM 3108 O O . ASP A 1 5 ? 6.156 -24.962 -4.365 1.00 0.00 454 ASP W O 4
ATOM 3117 N N . SER A 1 6 ? 4.607 -23.386 -3.937 1.00 0.00 455 SER W N 4
ATOM 3118 C CA . SER A 1 6 ? 5.574 -22.413 -3.442 1.00 0.00 455 SER W CA 4
ATOM 3119 C C . SER A 1 6 ? 4.872 -21.271 -2.713 1.00 0.00 455 SER W C 4
ATOM 3120 O O . SER A 1 6 ? 5.141 -21.010 -1.541 1.00 0.00 455 SER W O 4
ATOM 3128 N N . ASN A 1 7 ? 3.966 -20.598 -3.416 1.00 0.00 456 ASN W N 4
ATOM 3129 C CA . ASN A 1 7 ? 3.221 -19.485 -2.837 1.00 0.00 456 ASN W CA 4
ATOM 3130 C C . ASN A 1 7 ? 1.894 -19.287 -3.563 1.00 0.00 456 ASN W C 4
ATOM 3131 O O . ASN A 1 7 ? 0.832 -19.617 -3.036 1.00 0.00 456 ASN W O 4
ATOM 3142 N N . ASP A 1 8 ? 1.964 -18.749 -4.776 1.00 0.00 457 ASP W N 4
ATOM 3143 C CA . ASP A 1 8 ? 0.769 -18.509 -5.577 1.00 0.00 457 ASP W CA 4
ATOM 3144 C C . ASP A 1 8 ? -0.287 -17.758 -4.774 1.00 0.00 457 ASP W C 4
ATOM 3145 O O . ASP A 1 8 ? -1.107 -18.366 -4.086 1.00 0.00 457 ASP W O 4
ATOM 3154 N N . LEU A 1 9 ? -0.261 -16.432 -4.867 1.00 0.00 458 LEU W N 4
ATOM 3155 C CA . LEU A 1 9 ? -1.217 -15.597 -4.149 1.00 0.00 458 LEU W CA 4
ATOM 3156 C C . LEU A 1 9 ? -2.120 -14.837 -5.117 1.00 0.00 458 LEU W C 4
ATOM 3157 O O . LEU A 1 9 ? -3.245 -14.474 -4.773 1.00 0.00 458 LEU W O 4
ATOM 3173 N N . GLY A 1 10 ? -1.623 -14.597 -6.326 1.00 0.00 459 GLY W N 4
ATOM 3174 C CA . GLY A 1 10 ? -2.401 -13.879 -7.319 1.00 0.00 459 GLY W CA 4
ATOM 3175 C C . GLY A 1 10 ? -2.217 -12.376 -7.224 1.00 0.00 459 GLY W C 4
ATOM 3176 O O . GLY A 1 10 ? -1.149 -11.903 -6.836 1.00 0.00 459 GLY W O 4
ATOM 3180 N N . PRO A 1 11 ? -3.252 -11.591 -7.570 1.00 0.00 460 PRO W N 4
ATOM 3181 C CA . PRO A 1 11 ? -3.187 -10.127 -7.515 1.00 0.00 460 PRO W CA 4
ATOM 3182 C C . PRO A 1 11 ? -3.012 -9.612 -6.091 1.00 0.00 460 PRO W C 4
ATOM 3183 O O . PRO A 1 11 ? -3.932 -9.036 -5.510 1.00 0.00 460 PRO W O 4
ATOM 3194 N N . LEU A 1 12 ? -1.824 -9.825 -5.534 1.00 0.00 461 LEU W N 4
ATOM 3195 C CA . LEU A 1 12 ? -1.526 -9.385 -4.178 1.00 0.00 461 LEU W CA 4
ATOM 3196 C C . LEU A 1 12 ? -2.412 -10.105 -3.165 1.00 0.00 461 LEU W C 4
ATOM 3197 O O . LEU A 1 12 ? -3.363 -10.791 -3.537 1.00 0.00 461 LEU W O 4
ATOM 3213 N N . PRO A 1 13 ? -2.109 -9.956 -1.864 1.00 0.00 462 PRO W N 4
ATOM 3214 C CA . PRO A 1 13 ? -2.879 -10.594 -0.792 1.00 0.00 462 PRO W CA 4
ATOM 3215 C C . PRO A 1 13 ? -4.264 -9.972 -0.629 1.00 0.00 462 PRO W C 4
ATOM 3216 O O . PRO A 1 13 ? -4.611 -9.018 -1.324 1.00 0.00 462 PRO W O 4
ATOM 3227 N N . PRO A 1 14 ? -5.074 -10.500 0.307 1.00 0.00 463 PRO W N 4
ATOM 3228 C CA . PRO A 1 14 ? -6.418 -9.982 0.566 1.00 0.00 463 PRO W CA 4
ATOM 3229 C C . PRO A 1 14 ? -6.374 -8.632 1.265 1.00 0.00 463 PRO W C 4
ATOM 3230 O O . PRO A 1 14 ? -5.775 -8.494 2.332 1.00 0.00 463 PRO W O 4
ATOM 3241 N N . GLY A 1 15 ? -6.997 -7.634 0.655 1.00 0.00 464 GLY W N 4
ATOM 3242 C CA . GLY A 1 15 ? -6.998 -6.307 1.234 1.00 0.00 464 GLY W CA 4
ATOM 3243 C C . GLY A 1 15 ? -5.720 -5.557 0.917 1.00 0.00 464 GLY W C 4
ATOM 3244 O O . GLY A 1 15 ? -5.192 -4.831 1.756 1.00 0.00 464 GLY W O 4
ATOM 3248 N N . TRP A 1 16 ? -5.223 -5.746 -0.303 1.00 0.00 465 TRP W N 4
ATOM 3249 C CA . TRP A 1 16 ? -3.993 -5.097 -0.747 1.00 0.00 465 TRP W CA 4
ATOM 3250 C C . TRP A 1 16 ? -4.139 -4.579 -2.172 1.00 0.00 465 TRP W C 4
ATOM 3251 O O . TRP A 1 16 ? -5.053 -4.973 -2.896 1.00 0.00 465 TRP W O 4
ATOM 3272 N N . GLU A 1 17 ? -3.235 -3.689 -2.565 1.00 0.00 466 GLU W N 4
ATOM 3273 C CA . GLU A 1 17 ? -3.266 -3.108 -3.899 1.00 0.00 466 GLU W CA 4
ATOM 3274 C C . GLU A 1 17 ? -1.866 -2.717 -4.367 1.00 0.00 466 GLU W C 4
ATOM 3275 O O . GLU A 1 17 ? -1.017 -2.335 -3.563 1.00 0.00 466 GLU W O 4
ATOM 3287 N N . GLU A 1 18 ? -1.637 -2.807 -5.674 1.00 0.00 467 GLU W N 4
ATOM 3288 C CA . GLU A 1 18 ? -0.344 -2.451 -6.249 1.00 0.00 467 GLU W CA 4
ATOM 3289 C C . GLU A 1 18 ? -0.359 -1.011 -6.756 1.00 0.00 467 GLU W C 4
ATOM 3290 O O . GLU A 1 18 ? -0.906 -0.724 -7.821 1.00 0.00 467 GLU W O 4
ATOM 3302 N N . ARG A 1 19 ? 0.243 -0.108 -5.989 1.00 0.00 468 ARG W N 4
ATOM 3303 C CA . ARG A 1 19 ? 0.297 1.302 -6.363 1.00 0.00 468 ARG W CA 4
ATOM 3304 C C . ARG A 1 19 ? 1.653 1.655 -6.968 1.00 0.00 468 ARG W C 4
ATOM 3305 O O . ARG A 1 19 ? 2.676 1.079 -6.598 1.00 0.00 468 ARG W O 4
ATOM 3326 N N . THR A 1 20 ? 1.653 2.598 -7.905 1.00 0.00 469 THR W N 4
ATOM 3327 C CA . THR A 1 20 ? 2.882 3.022 -8.568 1.00 0.00 469 THR W CA 4
ATOM 3328 C C . THR A 1 20 ? 3.503 4.232 -7.878 1.00 0.00 469 THR W C 4
ATOM 3329 O O . THR A 1 20 ? 2.857 5.266 -7.714 1.00 0.00 469 THR W O 4
ATOM 3340 N N . HIS A 1 21 ? 4.765 4.095 -7.479 1.00 0.00 470 HIS W N 4
ATOM 3341 C CA . HIS A 1 21 ? 5.480 5.177 -6.810 1.00 0.00 470 HIS W CA 4
ATOM 3342 C C . HIS A 1 21 ? 5.964 6.220 -7.816 1.00 0.00 470 HIS W C 4
ATOM 3343 O O . HIS A 1 21 ? 6.097 5.933 -9.006 1.00 0.00 470 HIS W O 4
ATOM 3357 N N . THR A 1 22 ? 6.224 7.429 -7.328 1.00 0.00 471 THR W N 4
ATOM 3358 C CA . THR A 1 22 ? 6.692 8.517 -8.181 1.00 0.00 471 THR W CA 4
ATOM 3359 C C . THR A 1 22 ? 7.985 8.143 -8.903 1.00 0.00 471 THR W C 4
ATOM 3360 O O . THR A 1 22 ? 8.317 8.723 -9.937 1.00 0.00 471 THR W O 4
ATOM 3371 N N . ASP A 1 23 ? 8.710 7.175 -8.352 1.00 0.00 472 ASP W N 4
ATOM 3372 C CA . ASP A 1 23 ? 9.968 6.731 -8.945 1.00 0.00 472 ASP W CA 4
ATOM 3373 C C . ASP A 1 23 ? 9.738 5.628 -9.980 1.00 0.00 472 ASP W C 4
ATOM 3374 O O . ASP A 1 23 ? 10.631 5.311 -10.765 1.00 0.00 472 ASP W O 4
ATOM 3383 N N . GLY A 1 24 ? 8.541 5.046 -9.976 1.00 0.00 473 GLY W N 4
ATOM 3384 C CA . GLY A 1 24 ? 8.229 3.988 -10.919 1.00 0.00 473 GLY W CA 4
ATOM 3385 C C . GLY A 1 24 ? 8.117 2.630 -10.252 1.00 0.00 473 GLY W C 4
ATOM 3386 O O . GLY A 1 24 ? 7.529 1.704 -10.812 1.00 0.00 473 GLY W O 4
ATOM 3390 N N . ARG A 1 25 ? 8.672 2.512 -9.050 1.00 0.00 474 ARG W N 4
ATOM 3391 C CA . ARG A 1 25 ? 8.621 1.260 -8.306 1.00 0.00 474 ARG W CA 4
ATOM 3392 C C . ARG A 1 25 ? 7.246 1.075 -7.673 1.00 0.00 474 ARG W C 4
ATOM 3393 O O . ARG A 1 25 ? 6.825 1.877 -6.840 1.00 0.00 474 ARG W O 4
ATOM 3414 N N . VAL A 1 26 ? 6.545 0.020 -8.076 1.00 0.00 475 VAL W N 4
ATOM 3415 C CA . VAL A 1 26 ? 5.215 -0.252 -7.545 1.00 0.00 475 VAL W CA 4
ATOM 3416 C C . VAL A 1 26 ? 5.290 -0.892 -6.163 1.00 0.00 475 VAL W C 4
ATOM 3417 O O . VAL A 1 26 ? 5.718 -2.037 -6.018 1.00 0.00 475 VAL W O 4
ATOM 3430 N N . PHE A 1 27 ? 4.865 -0.143 -5.150 1.00 0.00 476 PHE W N 4
ATOM 3431 C CA . PHE A 1 27 ? 4.874 -0.634 -3.777 1.00 0.00 476 PHE W CA 4
ATOM 3432 C C . PHE A 1 27 ? 3.547 -1.305 -3.432 1.00 0.00 476 PHE W C 4
ATOM 3433 O O . PHE A 1 27 ? 2.643 -1.374 -4.263 1.00 0.00 476 PHE W O 4
ATOM 3450 N N . PHE A 1 28 ? 3.436 -1.799 -2.203 1.00 0.00 477 PHE W N 4
ATOM 3451 C CA . PHE A 1 28 ? 2.217 -2.466 -1.755 1.00 0.00 477 PHE W CA 4
ATOM 3452 C C . PHE A 1 28 ? 1.465 -1.625 -0.728 1.00 0.00 477 PHE W C 4
ATOM 3453 O O . PHE A 1 28 ? 2.066 -0.853 0.019 1.00 0.00 477 PHE W O 4
ATOM 3470 N N . ILE A 1 29 ? 0.146 -1.789 -0.693 1.00 0.00 478 ILE W N 4
ATOM 3471 C CA . ILE A 1 29 ? -0.698 -1.055 0.246 1.00 0.00 478 ILE W CA 4
ATOM 3472 C C . ILE A 1 29 ? -1.879 -1.907 0.687 1.00 0.00 478 ILE W C 4
ATOM 3473 O O . ILE A 1 29 ? -2.554 -2.510 -0.142 1.00 0.00 478 ILE W O 4
ATOM 3489 N N . ASN A 1 30 ? -2.129 -1.952 1.990 1.00 0.00 479 ASN W N 4
ATOM 3490 C CA . ASN A 1 30 ? -3.238 -2.737 2.519 1.00 0.00 479 ASN W CA 4
ATOM 3491 C C . ASN A 1 30 ? -4.473 -1.863 2.733 1.00 0.00 479 ASN W C 4
ATOM 3492 O O . ASN A 1 30 ? -4.374 -0.637 2.789 1.00 0.00 479 ASN W O 4
ATOM 3503 N N . HIS A 1 31 ? -5.636 -2.501 2.843 1.00 0.00 480 HIS W N 4
ATOM 3504 C CA . HIS A 1 31 ? -6.886 -1.774 3.041 1.00 0.00 480 HIS W CA 4
ATOM 3505 C C . HIS A 1 31 ? -7.590 -2.209 4.326 1.00 0.00 480 HIS W C 4
ATOM 3506 O O . HIS A 1 31 ? -8.793 -2.000 4.482 1.00 0.00 480 HIS W O 4
ATOM 3520 N N . ASN A 1 32 ? -6.839 -2.808 5.244 1.00 0.00 481 ASN W N 4
ATOM 3521 C CA . ASN A 1 32 ? -7.404 -3.258 6.513 1.00 0.00 481 ASN W CA 4
ATOM 3522 C C . ASN A 1 32 ? -7.295 -2.162 7.566 1.00 0.00 481 ASN W C 4
ATOM 3523 O O . ASN A 1 32 ? -8.250 -1.882 8.290 1.00 0.00 481 ASN W O 4
ATOM 3534 N N . ILE A 1 33 ? -6.122 -1.541 7.638 1.00 0.00 482 ILE W N 4
ATOM 3535 C CA . ILE A 1 33 ? -5.877 -0.469 8.592 1.00 0.00 482 ILE W CA 4
ATOM 3536 C C . ILE A 1 33 ? -5.251 0.733 7.897 1.00 0.00 482 ILE W C 4
ATOM 3537 O O . ILE A 1 33 ? -4.509 1.504 8.508 1.00 0.00 482 ILE W O 4
ATOM 3553 N N . LYS A 1 34 ? -5.558 0.885 6.611 1.00 0.00 483 LYS W N 4
ATOM 3554 C CA . LYS A 1 34 ? -5.033 1.989 5.812 1.00 0.00 483 LYS W CA 4
ATOM 3555 C C . LYS A 1 34 ? -3.542 2.199 6.061 1.00 0.00 483 LYS W C 4
ATOM 3556 O O . LYS A 1 34 ? -3.146 3.067 6.838 1.00 0.00 483 LYS W O 4
ATOM 3575 N N . LYS A 1 35 ? -2.720 1.398 5.390 1.00 0.00 484 LYS W N 4
ATOM 3576 C CA . LYS A 1 35 ? -1.273 1.493 5.532 1.00 0.00 484 LYS W CA 4
ATOM 3577 C C . LYS A 1 35 ? -0.571 1.046 4.253 1.00 0.00 484 LYS W C 4
ATOM 3578 O O . LYS A 1 35 ? -1.187 0.446 3.371 1.00 0.00 484 LYS W O 4
ATOM 3597 N N . THR A 1 36 ? 0.721 1.341 4.161 1.00 0.00 485 THR W N 4
ATOM 3598 C CA . THR A 1 36 ? 1.510 0.970 2.993 1.00 0.00 485 THR W CA 4
ATOM 3599 C C . THR A 1 36 ? 2.938 0.608 3.392 1.00 0.00 485 THR W C 4
ATOM 3600 O O . THR A 1 36 ? 3.381 0.926 4.496 1.00 0.00 485 THR W O 4
ATOM 3611 N N . GLN A 1 37 ? 3.653 -0.062 2.494 1.00 0.00 486 GLN W N 4
ATOM 3612 C CA . GLN A 1 37 ? 5.026 -0.469 2.766 1.00 0.00 486 GLN W CA 4
ATOM 3613 C C . GLN A 1 37 ? 5.789 -0.729 1.472 1.00 0.00 486 GLN W C 4
ATOM 3614 O O . GLN A 1 37 ? 5.224 -1.206 0.489 1.00 0.00 486 GLN W O 4
ATOM 3628 N N . TRP A 1 38 ? 7.079 -0.412 1.484 1.00 0.00 487 TRP W N 4
ATOM 3629 C CA . TRP A 1 38 ? 7.932 -0.609 0.318 1.00 0.00 487 TRP W CA 4
ATOM 3630 C C . TRP A 1 38 ? 8.206 -2.093 0.089 1.00 0.00 487 TRP W C 4
ATOM 3631 O O . TRP A 1 38 ? 8.266 -2.555 -1.050 1.00 0.00 487 TRP W O 4
ATOM 3652 N N . GLU A 1 39 ? 8.382 -2.829 1.181 1.00 0.00 488 GLU W N 4
ATOM 3653 C CA . GLU A 1 39 ? 8.662 -4.259 1.109 1.00 0.00 488 GLU W CA 4
ATOM 3654 C C . GLU A 1 39 ? 7.516 -5.020 0.449 1.00 0.00 488 GLU W C 4
ATOM 3655 O O . GLU A 1 39 ? 6.445 -4.464 0.203 1.00 0.00 488 GLU W O 4
ATOM 3667 N N . ASP A 1 40 ? 7.754 -6.297 0.165 1.00 0.00 489 ASP W N 4
ATOM 3668 C CA . ASP A 1 40 ? 6.750 -7.146 -0.464 1.00 0.00 489 ASP W CA 4
ATOM 3669 C C . ASP A 1 40 ? 6.048 -8.022 0.575 1.00 0.00 489 ASP W C 4
ATOM 3670 O O . ASP A 1 40 ? 6.614 -9.009 1.046 1.00 0.00 489 ASP W O 4
ATOM 3679 N N . PRO A 1 41 ? 4.804 -7.675 0.950 1.00 0.00 490 PRO W N 4
ATOM 3680 C CA . PRO A 1 41 ? 4.038 -8.440 1.939 1.00 0.00 490 PRO W CA 4
ATOM 3681 C C . PRO A 1 41 ? 3.669 -9.831 1.433 1.00 0.00 490 PRO W C 4
ATOM 3682 O O . PRO A 1 41 ? 3.660 -10.797 2.195 1.00 0.00 490 PRO W O 4
ATOM 3693 N N . ARG A 1 42 ? 3.364 -9.924 0.143 1.00 0.00 491 ARG W N 4
ATOM 3694 C CA . ARG A 1 42 ? 2.994 -11.197 -0.464 1.00 0.00 491 ARG W CA 4
ATOM 3695 C C . ARG A 1 42 ? 4.210 -12.105 -0.648 1.00 0.00 491 ARG W C 4
ATOM 3696 O O . ARG A 1 42 ? 4.065 -13.300 -0.906 1.00 0.00 491 ARG W O 4
ATOM 3717 N N . MET A 1 43 ? 5.409 -11.539 -0.517 1.00 0.00 492 MET W N 4
ATOM 3718 C CA . MET A 1 43 ? 6.637 -12.311 -0.673 1.00 0.00 492 MET W CA 4
ATOM 3719 C C . MET A 1 43 ? 6.998 -13.029 0.623 1.00 0.00 492 MET W C 4
ATOM 3720 O O . MET A 1 43 ? 7.523 -14.142 0.603 1.00 0.00 492 MET W O 4
ATOM 3734 N N . GLN A 1 44 ? 6.712 -12.385 1.750 1.00 0.00 493 GLN W N 4
ATOM 3735 C CA . GLN A 1 44 ? 7.007 -12.963 3.056 1.00 0.00 493 GLN W CA 4
ATOM 3736 C C . GLN A 1 44 ? 6.349 -14.330 3.208 1.00 0.00 493 GLN W C 4
ATOM 3737 O O . GLN A 1 44 ? 5.131 -14.463 3.088 1.00 0.00 493 GLN W O 4
ATOM 3751 N N . ASN A 1 45 ? 7.165 -15.345 3.473 1.00 0.00 494 ASN W N 4
ATOM 3752 C CA . ASN A 1 45 ? 6.666 -16.704 3.644 1.00 0.00 494 ASN W CA 4
ATOM 3753 C C . ASN A 1 45 ? 7.705 -17.578 4.336 1.00 0.00 494 ASN W C 4
ATOM 3754 O O . ASN A 1 45 ? 7.620 -17.828 5.538 1.00 0.00 494 ASN W O 4
ATOM 3765 N N . VAL A 1 46 ? 8.686 -18.040 3.569 1.00 0.00 495 VAL W N 4
ATOM 3766 C CA . VAL A 1 46 ? 9.745 -18.884 4.109 1.00 0.00 495 VAL W CA 4
ATOM 3767 C C . VAL A 1 46 ? 9.217 -20.270 4.460 1.00 0.00 495 VAL W C 4
ATOM 3768 O O . VAL A 1 46 ? 9.556 -20.824 5.505 1.00 0.00 495 VAL W O 4
ATOM 3781 N N . ALA A 1 47 ? 8.387 -20.825 3.576 1.00 0.00 496 ALA W N 4
ATOM 3782 C CA . ALA A 1 47 ? 7.801 -22.153 3.779 1.00 0.00 496 ALA W CA 4
ATOM 3783 C C . ALA A 1 47 ? 7.412 -22.387 5.240 1.00 0.00 496 ALA W C 4
ATOM 3784 O O . ALA A 1 47 ? 7.264 -21.441 6.012 1.00 0.00 496 ALA W O 4
ATOM 3791 N N . ILE A 1 48 ? 7.247 -23.654 5.609 1.00 0.00 497 ILE W N 4
ATOM 3792 C CA . ILE A 1 48 ? 6.876 -24.008 6.974 1.00 0.00 497 ILE W CA 4
ATOM 3793 C C . ILE A 1 48 ? 5.573 -23.330 7.381 1.00 0.00 497 ILE W C 4
ATOM 3794 O O . ILE A 1 48 ? 5.411 -22.910 8.527 1.00 0.00 497 ILE W O 4
ATOM 3810 N N . THR A 1 49 ? 4.646 -23.226 6.435 1.00 0.00 498 THR W N 4
ATOM 3811 C CA . THR A 1 49 ? 3.356 -22.599 6.695 1.00 0.00 498 THR W CA 4
ATOM 3812 C C . THR A 1 49 ? 2.405 -23.566 7.391 1.00 0.00 498 THR W C 4
ATOM 3813 O O . THR A 1 49 ? 2.280 -24.723 6.993 1.00 0.00 498 THR W O 4
ATOM 3824 N N . GLY A 1 50 ? 1.735 -23.082 8.432 1.00 0.00 499 GLY W N 4
ATOM 3825 C CA . GLY A 1 50 ? 0.803 -23.917 9.166 1.00 0.00 499 GLY W CA 4
ATOM 3826 C C . GLY A 1 50 ? -0.445 -23.164 9.587 1.00 0.00 499 GLY W C 4
ATOM 3827 O O . GLY A 1 50 ? -1.518 -23.796 9.675 1.00 0.00 499 GLY W O 4
ATOM 3832 N N . GLY B 2 1 ? 22.318 -6.221 -6.514 1.00 0.00 605 GLY B N 4
ATOM 3833 C CA . GLY B 2 1 ? 21.830 -6.160 -5.109 1.00 0.00 605 GLY B CA 4
ATOM 3834 C C . GLY B 2 1 ? 21.822 -4.748 -4.558 1.00 0.00 605 GLY B C 4
ATOM 3835 O O . GLY B 2 1 ? 22.863 -4.096 -4.487 1.00 0.00 605 GLY B O 4
ATOM 3841 N N . SER B 2 2 ? 20.643 -4.275 -4.169 1.00 0.00 606 SER B N 4
ATOM 3842 C CA . SER B 2 2 ? 20.501 -2.931 -3.621 1.00 0.00 606 SER B CA 4
ATOM 3843 C C . SER B 2 2 ? 20.459 -2.967 -2.097 1.00 0.00 606 SER B C 4
ATOM 3844 O O . SER B 2 2 ? 20.938 -2.049 -1.430 1.00 0.00 606 SER B O 4
ATOM 3852 N N . THR B 2 3 ? 19.882 -4.035 -1.551 1.00 0.00 607 THR B N 4
ATOM 3853 C CA . THR B 2 3 ? 19.776 -4.197 -0.104 1.00 0.00 607 THR B CA 4
ATOM 3854 C C . THR B 2 3 ? 18.666 -3.322 0.470 1.00 0.00 607 THR B C 4
ATOM 3855 O O . THR B 2 3 ? 17.642 -3.827 0.932 1.00 0.00 607 THR B O 4
ATOM 3866 N N . LEU B 2 4 ? 18.874 -2.010 0.440 1.00 0.00 608 LEU B N 4
ATOM 3867 C CA . LEU B 2 4 ? 17.890 -1.067 0.961 1.00 0.00 608 LEU B CA 4
ATOM 3868 C C . LEU B 2 4 ? 17.536 -1.398 2.409 1.00 0.00 608 LEU B C 4
ATOM 3869 O O . LEU B 2 4 ? 16.389 -1.721 2.718 1.00 0.00 608 LEU B O 4
ATOM 3885 N N . PRO B 2 5 ? 18.524 -1.325 3.319 1.00 0.00 609 PRO B N 4
ATOM 3886 C CA . PRO B 2 5 ? 18.315 -1.623 4.738 1.00 0.00 609 PRO B CA 4
ATOM 3887 C C . PRO B 2 5 ? 17.568 -0.510 5.467 1.00 0.00 609 PRO B C 4
ATOM 3888 O O . PRO B 2 5 ? 16.803 -0.769 6.396 1.00 0.00 609 PRO B O 4
ATOM 3899 N N . ILE B 2 6 ? 17.796 0.729 5.044 1.00 0.00 610 ILE B N 4
ATOM 3900 C CA . ILE B 2 6 ? 17.143 1.878 5.664 1.00 0.00 610 ILE B CA 4
ATOM 3901 C C . ILE B 2 6 ? 16.501 2.784 4.615 1.00 0.00 610 ILE B C 4
ATOM 3902 O O . ILE B 2 6 ? 17.103 3.767 4.183 1.00 0.00 610 ILE B O 4
ATOM 3918 N N . PRO B 2 7 ? 15.267 2.462 4.192 1.00 0.00 611 PRO B N 4
ATOM 3919 C CA . PRO B 2 7 ? 14.543 3.251 3.189 1.00 0.00 611 PRO B CA 4
ATOM 3920 C C . PRO B 2 7 ? 14.280 4.679 3.655 1.00 0.00 611 PRO B C 4
ATOM 3921 O O . PRO B 2 7 ? 14.712 5.641 3.019 1.00 0.00 611 PRO B O 4
ATOM 3932 N N . GLY B 2 8 ? 13.569 4.810 4.770 1.00 0.00 612 GLY B N 4
ATOM 3933 C CA . GLY B 2 8 ? 13.258 6.124 5.303 1.00 0.00 612 GLY B CA 4
ATOM 3934 C C . GLY B 2 8 ? 11.821 6.230 5.775 1.00 0.00 612 GLY B C 4
ATOM 3935 O O . GLY B 2 8 ? 11.538 6.079 6.963 1.00 0.00 612 GLY B O 4
ATOM 3939 N N . THR B 2 9 ? 10.912 6.491 4.842 1.00 0.00 613 THR B N 4
ATOM 3940 C CA . THR B 2 9 ? 9.498 6.615 5.168 1.00 0.00 613 THR B CA 4
ATOM 3941 C C . THR B 2 9 ? 8.633 5.888 4.140 1.00 0.00 613 THR B C 4
ATOM 3942 O O . THR B 2 9 ? 8.914 5.928 2.943 1.00 0.00 613 THR B O 4
ATOM 3953 N N . PRO B 2 10 ? 7.566 5.209 4.597 1.00 0.00 614 PRO B N 4
ATOM 3954 C CA . PRO B 2 10 ? 6.662 4.469 3.709 1.00 0.00 614 PRO B CA 4
ATOM 3955 C C . PRO B 2 10 ? 6.112 5.344 2.584 1.00 0.00 614 PRO B C 4
ATOM 3956 O O . PRO B 2 10 ? 6.007 6.562 2.728 1.00 0.00 614 PRO B O 4
ATOM 3967 N N . PRO B 2 11 ? 5.751 4.729 1.444 1.00 0.00 615 PRO B N 4
ATOM 3968 C CA . PRO B 2 11 ? 5.209 5.460 0.292 1.00 0.00 615 PRO B CA 4
ATOM 3969 C C . PRO B 2 11 ? 3.988 6.296 0.662 1.00 0.00 615 PRO B C 4
ATOM 3970 O O . PRO B 2 11 ? 3.639 6.414 1.836 1.00 0.00 615 PRO B O 4
ATOM 3981 N N . PRO B 2 12 ? 3.317 6.891 -0.341 1.00 0.00 616 PRO B N 4
ATOM 3982 C CA . PRO B 2 12 ? 2.129 7.719 -0.112 1.00 0.00 616 PRO B CA 4
ATOM 3983 C C . PRO B 2 12 ? 1.050 6.978 0.670 1.00 0.00 616 PRO B C 4
ATOM 3984 O O . PRO B 2 12 ? 0.553 5.941 0.231 1.00 0.00 616 PRO B O 4
ATOM 3995 N N . ASN B 2 13 ? 0.692 7.516 1.832 1.00 0.00 617 ASN B N 4
ATOM 3996 C CA . ASN B 2 13 ? -0.328 6.905 2.675 1.00 0.00 617 ASN B CA 4
ATOM 3997 C C . ASN B 2 13 ? -1.657 6.798 1.933 1.00 0.00 617 ASN B C 4
ATOM 3998 O O . ASN B 2 13 ? -1.948 7.597 1.043 1.00 0.00 617 ASN B O 4
ATOM 4009 N N . TYR B 2 14 ? -2.459 5.804 2.304 1.00 0.00 618 TYR B N 4
ATOM 4010 C CA . TYR B 2 14 ? -3.755 5.592 1.671 1.00 0.00 618 TYR B CA 4
ATOM 4011 C C . TYR B 2 14 ? -4.678 6.781 1.911 1.00 0.00 618 TYR B C 4
ATOM 4012 O O . TYR B 2 14 ? -5.468 7.151 1.041 1.00 0.00 618 TYR B O 4
ATOM 4030 N N . ASP B 2 15 ? -4.573 7.380 3.092 1.00 0.00 619 ASP B N 4
ATOM 4031 C CA . ASP B 2 15 ? -5.399 8.530 3.439 1.00 0.00 619 ASP B CA 4
ATOM 4032 C C . ASP B 2 15 ? -5.078 9.716 2.534 1.00 0.00 619 ASP B C 4
ATOM 4033 O O . ASP B 2 15 ? -5.914 10.594 2.325 1.00 0.00 619 ASP B O 4
ATOM 4042 N N . SER B 2 16 ? -3.862 9.730 1.996 1.00 0.00 620 SER B N 4
ATOM 4043 C CA . SER B 2 16 ? -3.431 10.803 1.108 1.00 0.00 620 SER B CA 4
ATOM 4044 C C . SER B 2 16 ? -3.582 10.394 -0.354 1.00 0.00 620 SER B C 4
ATOM 4045 O O . SER B 2 16 ? -3.697 11.242 -1.238 1.00 0.00 620 SER B O 4
ATOM 4053 N N . LEU B 2 17 ? -3.582 9.086 -0.602 1.00 0.00 621 LEU B N 4
ATOM 4054 C CA . LEU B 2 17 ? -3.720 8.565 -1.957 1.00 0.00 621 LEU B CA 4
ATOM 4055 C C . LEU B 2 17 ? -5.149 8.734 -2.463 1.00 0.00 621 LEU B C 4
ATOM 4056 O O . LEU B 2 17 ? -5.591 7.898 -3.278 1.00 0.00 621 LEU B O 4
ATOM 4073 N N . GLY A 1 1 ? 15.543 -17.344 -13.038 1.00 0.00 450 GLY W N 5
ATOM 4074 C CA . GLY A 1 1 ? 14.832 -18.249 -13.982 1.00 0.00 450 GLY W CA 5
ATOM 4075 C C . GLY A 1 1 ? 13.325 -18.121 -13.885 1.00 0.00 450 GLY W C 5
ATOM 4076 O O . GLY A 1 1 ? 12.666 -17.716 -14.842 1.00 0.00 450 GLY W O 5
ATOM 4082 N N . SER A 1 2 ? 12.777 -18.466 -12.723 1.00 0.00 451 SER W N 5
ATOM 4083 C CA . SER A 1 2 ? 11.338 -18.386 -12.501 1.00 0.00 451 SER W CA 5
ATOM 4084 C C . SER A 1 2 ? 10.966 -18.983 -11.143 1.00 0.00 451 SER W C 5
ATOM 4085 O O . SER A 1 2 ? 10.310 -18.333 -10.331 1.00 0.00 451 SER W O 5
ATOM 4093 N N . PRO A 1 3 ? 11.383 -20.234 -10.878 1.00 0.00 452 PRO W N 5
ATOM 4094 C CA . PRO A 1 3 ? 11.091 -20.910 -9.611 1.00 0.00 452 PRO W CA 5
ATOM 4095 C C . PRO A 1 3 ? 11.440 -20.048 -8.401 1.00 0.00 452 PRO W C 5
ATOM 4096 O O . PRO A 1 3 ? 12.468 -19.370 -8.389 1.00 0.00 452 PRO W O 5
ATOM 4107 N N . VAL A 1 4 ? 10.576 -20.081 -7.388 1.00 0.00 453 VAL W N 5
ATOM 4108 C CA . VAL A 1 4 ? 10.785 -19.307 -6.167 1.00 0.00 453 VAL W CA 5
ATOM 4109 C C . VAL A 1 4 ? 11.211 -17.873 -6.476 1.00 0.00 453 VAL W C 5
ATOM 4110 O O . VAL A 1 4 ? 11.205 -17.447 -7.631 1.00 0.00 453 VAL W O 5
ATOM 4123 N N . ASP A 1 5 ? 11.577 -17.134 -5.434 1.00 0.00 454 ASP W N 5
ATOM 4124 C CA . ASP A 1 5 ? 12.007 -15.748 -5.591 1.00 0.00 454 ASP W CA 5
ATOM 4125 C C . ASP A 1 5 ? 10.937 -14.915 -6.289 1.00 0.00 454 ASP W C 5
ATOM 4126 O O . ASP A 1 5 ? 11.246 -13.942 -6.976 1.00 0.00 454 ASP W O 5
ATOM 4135 N N . SER A 1 6 ? 9.678 -15.301 -6.106 1.00 0.00 455 SER W N 5
ATOM 4136 C CA . SER A 1 6 ? 8.566 -14.582 -6.719 1.00 0.00 455 SER W CA 5
ATOM 4137 C C . SER A 1 6 ? 7.235 -15.003 -6.104 1.00 0.00 455 SER W C 5
ATOM 4138 O O . SER A 1 6 ? 6.386 -14.164 -5.804 1.00 0.00 455 SER W O 5
ATOM 4146 N N . ASN A 1 7 ? 7.056 -16.307 -5.925 1.00 0.00 456 ASN W N 5
ATOM 4147 C CA . ASN A 1 7 ? 5.825 -16.836 -5.351 1.00 0.00 456 ASN W CA 5
ATOM 4148 C C . ASN A 1 7 ? 4.643 -16.580 -6.281 1.00 0.00 456 ASN W C 5
ATOM 4149 O O . ASN A 1 7 ? 4.560 -15.529 -6.918 1.00 0.00 456 ASN W O 5
ATOM 4160 N N . ASP A 1 8 ? 3.733 -17.544 -6.357 1.00 0.00 457 ASP W N 5
ATOM 4161 C CA . ASP A 1 8 ? 2.559 -17.420 -7.212 1.00 0.00 457 ASP W CA 5
ATOM 4162 C C . ASP A 1 8 ? 1.295 -17.229 -6.380 1.00 0.00 457 ASP W C 5
ATOM 4163 O O . ASP A 1 8 ? 0.490 -18.149 -6.237 1.00 0.00 457 ASP W O 5
ATOM 4172 N N . LEU A 1 9 ? 1.126 -16.029 -5.836 1.00 0.00 458 LEU W N 5
ATOM 4173 C CA . LEU A 1 9 ? -0.040 -15.716 -5.020 1.00 0.00 458 LEU W CA 5
ATOM 4174 C C . LEU A 1 9 ? -1.130 -15.058 -5.861 1.00 0.00 458 LEU W C 5
ATOM 4175 O O . LEU A 1 9 ? -2.316 -15.158 -5.546 1.00 0.00 458 LEU W O 5
ATOM 4191 N N . GLY A 1 10 ? -0.720 -14.389 -6.934 1.00 0.00 459 GLY W N 5
ATOM 4192 C CA . GLY A 1 10 ? -1.673 -13.729 -7.805 1.00 0.00 459 GLY W CA 5
ATOM 4193 C C . GLY A 1 10 ? -1.671 -12.222 -7.639 1.00 0.00 459 GLY W C 5
ATOM 4194 O O . GLY A 1 10 ? -0.631 -11.629 -7.354 1.00 0.00 459 GLY W O 5
ATOM 4198 N N . PRO A 1 11 ? -2.833 -11.569 -7.816 1.00 0.00 460 PRO W N 5
ATOM 4199 C CA . PRO A 1 11 ? -2.948 -10.115 -7.683 1.00 0.00 460 PRO W CA 5
ATOM 4200 C C . PRO A 1 11 ? -2.847 -9.653 -6.234 1.00 0.00 460 PRO W C 5
ATOM 4201 O O . PRO A 1 11 ? -3.814 -9.148 -5.665 1.00 0.00 460 PRO W O 5
ATOM 4212 N N . LEU A 1 12 ? -1.669 -9.829 -5.644 1.00 0.00 461 LEU W N 5
ATOM 4213 C CA . LEU A 1 12 ? -1.439 -9.427 -4.262 1.00 0.00 461 LEU W CA 5
ATOM 4214 C C . LEU A 1 12 ? -2.438 -10.095 -3.320 1.00 0.00 461 LEU W C 5
ATOM 4215 O O . LEU A 1 12 ? -3.429 -10.677 -3.763 1.00 0.00 461 LEU W O 5
ATOM 4231 N N . PRO A 1 13 ? -2.187 -10.019 -2.001 1.00 0.00 462 PRO W N 5
ATOM 4232 C CA . PRO A 1 13 ? -3.062 -10.616 -0.989 1.00 0.00 462 PRO W CA 5
ATOM 4233 C C . PRO A 1 13 ? -4.376 -9.852 -0.841 1.00 0.00 462 PRO W C 5
ATOM 4234 O O . PRO A 1 13 ? -4.580 -8.824 -1.489 1.00 0.00 462 PRO W O 5
ATOM 4245 N N . PRO A 1 14 ? -5.287 -10.342 0.018 1.00 0.00 463 PRO W N 5
ATOM 4246 C CA . PRO A 1 14 ? -6.585 -9.696 0.248 1.00 0.00 463 PRO W CA 5
ATOM 4247 C C . PRO A 1 14 ? -6.445 -8.362 0.975 1.00 0.00 463 PRO W C 5
ATOM 4248 O O . PRO A 1 14 ? -5.737 -8.263 1.977 1.00 0.00 463 PRO W O 5
ATOM 4259 N N . GLY A 1 15 ? -7.120 -7.338 0.463 1.00 0.00 464 GLY W N 5
ATOM 4260 C CA . GLY A 1 15 ? -7.051 -6.024 1.080 1.00 0.00 464 GLY W CA 5
ATOM 4261 C C . GLY A 1 15 ? -5.855 -5.214 0.606 1.00 0.00 464 GLY W C 5
ATOM 4262 O O . GLY A 1 15 ? -5.761 -4.018 0.883 1.00 0.00 464 GLY W O 5
ATOM 4266 N N . TRP A 1 16 ? -4.937 -5.865 -0.105 1.00 0.00 465 TRP W N 5
ATOM 4267 C CA . TRP A 1 16 ? -3.743 -5.201 -0.611 1.00 0.00 465 TRP W CA 5
ATOM 4268 C C . TRP A 1 16 ? -3.968 -4.664 -2.022 1.00 0.00 465 TRP W C 5
ATOM 4269 O O . TRP A 1 16 ? -4.922 -5.048 -2.699 1.00 0.00 465 TRP W O 5
ATOM 4290 N N . GLU A 1 17 ? -3.088 -3.768 -2.450 1.00 0.00 466 GLU W N 5
ATOM 4291 C CA . GLU A 1 17 ? -3.189 -3.166 -3.773 1.00 0.00 466 GLU W CA 5
ATOM 4292 C C . GLU A 1 17 ? -1.813 -2.764 -4.299 1.00 0.00 466 GLU W C 5
ATOM 4293 O O . GLU A 1 17 ? -0.951 -2.324 -3.540 1.00 0.00 466 GLU W O 5
ATOM 4305 N N . GLU A 1 18 ? -1.619 -2.912 -5.605 1.00 0.00 467 GLU W N 5
ATOM 4306 C CA . GLU A 1 18 ? -0.352 -2.554 -6.231 1.00 0.00 467 GLU W CA 5
ATOM 4307 C C . GLU A 1 18 ? -0.400 -1.129 -6.775 1.00 0.00 467 GLU W C 5
ATOM 4308 O O . GLU A 1 18 ? -0.989 -0.877 -7.828 1.00 0.00 467 GLU W O 5
ATOM 4320 N N . ARG A 1 19 ? 0.222 -0.201 -6.056 1.00 0.00 468 ARG W N 5
ATOM 4321 C CA . ARG A 1 19 ? 0.251 1.198 -6.472 1.00 0.00 468 ARG W CA 5
ATOM 4322 C C . ARG A 1 19 ? 1.635 1.580 -6.987 1.00 0.00 468 ARG W C 5
ATOM 4323 O O . ARG A 1 19 ? 2.648 1.102 -6.479 1.00 0.00 468 ARG W O 5
ATOM 4344 N N . THR A 1 20 ? 1.669 2.443 -7.998 1.00 0.00 469 THR W N 5
ATOM 4345 C CA . THR A 1 20 ? 2.931 2.883 -8.582 1.00 0.00 469 THR W CA 5
ATOM 4346 C C . THR A 1 20 ? 3.486 4.102 -7.852 1.00 0.00 469 THR W C 5
ATOM 4347 O O . THR A 1 20 ? 2.790 5.102 -7.674 1.00 0.00 469 THR W O 5
ATOM 4358 N N . HIS A 1 21 ? 4.745 4.012 -7.436 1.00 0.00 470 HIS W N 5
ATOM 4359 C CA . HIS A 1 21 ? 5.398 5.106 -6.725 1.00 0.00 470 HIS W CA 5
ATOM 4360 C C . HIS A 1 21 ? 5.840 6.201 -7.694 1.00 0.00 470 HIS W C 5
ATOM 4361 O O . HIS A 1 21 ? 5.942 5.974 -8.899 1.00 0.00 470 HIS W O 5
ATOM 4375 N N . THR A 1 22 ? 6.102 7.387 -7.154 1.00 0.00 471 THR W N 5
ATOM 4376 C CA . THR A 1 22 ? 6.536 8.519 -7.965 1.00 0.00 471 THR W CA 5
ATOM 4377 C C . THR A 1 22 ? 7.810 8.194 -8.738 1.00 0.00 471 THR W C 5
ATOM 4378 O O . THR A 1 22 ? 8.108 8.823 -9.754 1.00 0.00 471 THR W O 5
ATOM 4389 N N . ASP A 1 23 ? 8.561 7.211 -8.251 1.00 0.00 472 ASP W N 5
ATOM 4390 C CA . ASP A 1 23 ? 9.805 6.806 -8.897 1.00 0.00 472 ASP W CA 5
ATOM 4391 C C . ASP A 1 23 ? 9.559 5.733 -9.960 1.00 0.00 472 ASP W C 5
ATOM 4392 O O . ASP A 1 23 ? 10.442 5.438 -10.766 1.00 0.00 472 ASP W O 5
ATOM 4401 N N . GLY A 1 24 ? 8.361 5.152 -9.958 1.00 0.00 473 GLY W N 5
ATOM 4402 C CA . GLY A 1 24 ? 8.036 4.122 -10.927 1.00 0.00 473 GLY W CA 5
ATOM 4403 C C . GLY A 1 24 ? 7.925 2.746 -10.297 1.00 0.00 473 GLY W C 5
ATOM 4404 O O . GLY A 1 24 ? 7.331 1.838 -10.877 1.00 0.00 473 GLY W O 5
ATOM 4408 N N . ARG A 1 25 ? 8.491 2.594 -9.103 1.00 0.00 474 ARG W N 5
ATOM 4409 C CA . ARG A 1 25 ? 8.445 1.320 -8.393 1.00 0.00 474 ARG W CA 5
ATOM 4410 C C . ARG A 1 25 ? 7.084 1.116 -7.737 1.00 0.00 474 ARG W C 5
ATOM 4411 O O . ARG A 1 25 ? 6.654 1.922 -6.913 1.00 0.00 474 ARG W O 5
ATOM 4432 N N . VAL A 1 26 ? 6.405 0.035 -8.110 1.00 0.00 475 VAL W N 5
ATOM 4433 C CA . VAL A 1 26 ? 5.089 -0.265 -7.559 1.00 0.00 475 VAL W CA 5
ATOM 4434 C C . VAL A 1 26 ? 5.194 -0.901 -6.176 1.00 0.00 475 VAL W C 5
ATOM 4435 O O . VAL A 1 26 ? 5.645 -2.039 -6.038 1.00 0.00 475 VAL W O 5
ATOM 4448 N N . PHE A 1 27 ? 4.766 -0.163 -5.157 1.00 0.00 476 PHE W N 5
ATOM 4449 C CA . PHE A 1 27 ? 4.799 -0.655 -3.783 1.00 0.00 476 PHE W CA 5
ATOM 4450 C C . PHE A 1 27 ? 3.481 -1.336 -3.418 1.00 0.00 476 PHE W C 5
ATOM 4451 O O . PHE A 1 27 ? 2.559 -1.398 -4.231 1.00 0.00 476 PHE W O 5
ATOM 4468 N N . PHE A 1 28 ? 3.399 -1.844 -2.190 1.00 0.00 477 PHE W N 5
ATOM 4469 C CA . PHE A 1 28 ? 2.190 -2.517 -1.721 1.00 0.00 477 PHE W CA 5
ATOM 4470 C C . PHE A 1 28 ? 1.432 -1.652 -0.716 1.00 0.00 477 PHE W C 5
ATOM 4471 O O . PHE A 1 28 ? 2.029 -0.846 -0.002 1.00 0.00 477 PHE W O 5
ATOM 4488 N N . ILE A 1 29 ? 0.112 -1.825 -0.665 1.00 0.00 478 ILE W N 5
ATOM 4489 C CA . ILE A 1 29 ? -0.725 -1.059 0.257 1.00 0.00 478 ILE W CA 5
ATOM 4490 C C . ILE A 1 29 ? -1.938 -1.869 0.701 1.00 0.00 478 ILE W C 5
ATOM 4491 O O . ILE A 1 29 ? -2.707 -2.351 -0.128 1.00 0.00 478 ILE W O 5
ATOM 4507 N N . ASN A 1 30 ? -2.113 -2.012 2.010 1.00 0.00 479 ASN W N 5
ATOM 4508 C CA . ASN A 1 30 ? -3.242 -2.763 2.544 1.00 0.00 479 ASN W CA 5
ATOM 4509 C C . ASN A 1 30 ? -4.399 -1.834 2.901 1.00 0.00 479 ASN W C 5
ATOM 4510 O O . ASN A 1 30 ? -4.192 -0.664 3.224 1.00 0.00 479 ASN W O 5
ATOM 4521 N N . HIS A 1 31 ? -5.618 -2.362 2.833 1.00 0.00 480 HIS W N 5
ATOM 4522 C CA . HIS A 1 31 ? -6.810 -1.579 3.143 1.00 0.00 480 HIS W CA 5
ATOM 4523 C C . HIS A 1 31 ? -7.383 -1.935 4.517 1.00 0.00 480 HIS W C 5
ATOM 4524 O O . HIS A 1 31 ? -8.308 -1.277 4.995 1.00 0.00 480 HIS W O 5
ATOM 4538 N N . ASN A 1 32 ? -6.840 -2.973 5.151 1.00 0.00 481 ASN W N 5
ATOM 4539 C CA . ASN A 1 32 ? -7.320 -3.392 6.465 1.00 0.00 481 ASN W CA 5
ATOM 4540 C C . ASN A 1 32 ? -7.179 -2.262 7.478 1.00 0.00 481 ASN W C 5
ATOM 4541 O O . ASN A 1 32 ? -8.109 -1.969 8.230 1.00 0.00 481 ASN W O 5
ATOM 4552 N N . ILE A 1 33 ? -6.011 -1.633 7.492 1.00 0.00 482 ILE W N 5
ATOM 4553 C CA . ILE A 1 33 ? -5.746 -0.535 8.413 1.00 0.00 482 ILE W CA 5
ATOM 4554 C C . ILE A 1 33 ? -5.162 0.665 7.678 1.00 0.00 482 ILE W C 5
ATOM 4555 O O . ILE A 1 33 ? -4.410 1.452 8.254 1.00 0.00 482 ILE W O 5
ATOM 4571 N N . LYS A 1 34 ? -5.515 0.800 6.401 1.00 0.00 483 LYS W N 5
ATOM 4572 C CA . LYS A 1 34 ? -5.029 1.907 5.577 1.00 0.00 483 LYS W CA 5
ATOM 4573 C C . LYS A 1 34 ? -3.542 2.159 5.812 1.00 0.00 483 LYS W C 5
ATOM 4574 O O . LYS A 1 34 ? -3.165 3.066 6.556 1.00 0.00 483 LYS W O 5
ATOM 4593 N N . LYS A 1 35 ? -2.703 1.346 5.179 1.00 0.00 484 LYS W N 5
ATOM 4594 C CA . LYS A 1 35 ? -1.258 1.475 5.325 1.00 0.00 484 LYS W CA 5
ATOM 4595 C C . LYS A 1 35 ? -0.536 1.028 4.058 1.00 0.00 484 LYS W C 5
ATOM 4596 O O . LYS A 1 35 ? -1.132 0.411 3.174 1.00 0.00 484 LYS W O 5
ATOM 4615 N N . THR A 1 36 ? 0.751 1.346 3.980 1.00 0.00 485 THR W N 5
ATOM 4616 C CA . THR A 1 36 ? 1.566 0.982 2.827 1.00 0.00 485 THR W CA 5
ATOM 4617 C C . THR A 1 36 ? 2.984 0.619 3.261 1.00 0.00 485 THR W C 5
ATOM 4618 O O . THR A 1 36 ? 3.395 0.928 4.379 1.00 0.00 485 THR W O 5
ATOM 4629 N N . GLN A 1 37 ? 3.723 -0.043 2.377 1.00 0.00 486 GLN W N 5
ATOM 4630 C CA . GLN A 1 37 ? 5.088 -0.450 2.684 1.00 0.00 486 GLN W CA 5
ATOM 4631 C C . GLN A 1 37 ? 5.884 -0.694 1.407 1.00 0.00 486 GLN W C 5
ATOM 4632 O O . GLN A 1 37 ? 5.348 -1.177 0.409 1.00 0.00 486 GLN W O 5
ATOM 4646 N N . TRP A 1 38 ? 7.170 -0.358 1.448 1.00 0.00 487 TRP W N 5
ATOM 4647 C CA . TRP A 1 38 ? 8.046 -0.539 0.298 1.00 0.00 487 TRP W CA 5
ATOM 4648 C C . TRP A 1 38 ? 8.334 -2.018 0.063 1.00 0.00 487 TRP W C 5
ATOM 4649 O O . TRP A 1 38 ? 8.376 -2.479 -1.078 1.00 0.00 487 TRP W O 5
ATOM 4670 N N . GLU A 1 39 ? 8.536 -2.756 1.150 1.00 0.00 488 GLU W N 5
ATOM 4671 C CA . GLU A 1 39 ? 8.824 -4.183 1.066 1.00 0.00 488 GLU W CA 5
ATOM 4672 C C . GLU A 1 39 ? 7.670 -4.937 0.415 1.00 0.00 488 GLU W C 5
ATOM 4673 O O . GLU A 1 39 ? 6.713 -4.332 -0.069 1.00 0.00 488 GLU W O 5
ATOM 4685 N N . ASP A 1 40 ? 7.768 -6.261 0.405 1.00 0.00 489 ASP W N 5
ATOM 4686 C CA . ASP A 1 40 ? 6.733 -7.099 -0.188 1.00 0.00 489 ASP W CA 5
ATOM 4687 C C . ASP A 1 40 ? 6.062 -7.970 0.876 1.00 0.00 489 ASP W C 5
ATOM 4688 O O . ASP A 1 40 ? 6.698 -8.852 1.453 1.00 0.00 489 ASP W O 5
ATOM 4697 N N . PRO A 1 41 ? 4.765 -7.738 1.152 1.00 0.00 490 PRO W N 5
ATOM 4698 C CA . PRO A 1 41 ? 4.027 -8.512 2.154 1.00 0.00 490 PRO W CA 5
ATOM 4699 C C . PRO A 1 41 ? 3.724 -9.933 1.688 1.00 0.00 490 PRO W C 5
ATOM 4700 O O . PRO A 1 41 ? 3.774 -10.879 2.474 1.00 0.00 490 PRO W O 5
ATOM 4711 N N . ARG A 1 42 ? 3.406 -10.077 0.405 1.00 0.00 491 ARG W N 5
ATOM 4712 C CA . ARG A 1 42 ? 3.092 -11.384 -0.161 1.00 0.00 491 ARG W CA 5
ATOM 4713 C C . ARG A 1 42 ? 4.351 -12.229 -0.333 1.00 0.00 491 ARG W C 5
ATOM 4714 O O . ARG A 1 42 ? 4.281 -13.457 -0.383 1.00 0.00 491 ARG W O 5
ATOM 4735 N N . MET A 1 43 ? 5.498 -11.567 -0.428 1.00 0.00 492 MET W N 5
ATOM 4736 C CA . MET A 1 43 ? 6.769 -12.264 -0.599 1.00 0.00 492 MET W CA 5
ATOM 4737 C C . MET A 1 43 ? 7.351 -12.690 0.746 1.00 0.00 492 MET W C 5
ATOM 4738 O O . MET A 1 43 ? 8.149 -13.625 0.818 1.00 0.00 492 MET W O 5
ATOM 4752 N N . GLN A 1 44 ? 6.951 -11.998 1.807 1.00 0.00 493 GLN W N 5
ATOM 4753 C CA . GLN A 1 44 ? 7.441 -12.305 3.148 1.00 0.00 493 GLN W CA 5
ATOM 4754 C C . GLN A 1 44 ? 7.022 -13.708 3.580 1.00 0.00 493 GLN W C 5
ATOM 4755 O O . GLN A 1 44 ? 6.040 -13.876 4.303 1.00 0.00 493 GLN W O 5
ATOM 4769 N N . ASN A 1 45 ? 7.775 -14.709 3.136 1.00 0.00 494 ASN W N 5
ATOM 4770 C CA . ASN A 1 45 ? 7.483 -16.096 3.483 1.00 0.00 494 ASN W CA 5
ATOM 4771 C C . ASN A 1 45 ? 8.674 -16.997 3.176 1.00 0.00 494 ASN W C 5
ATOM 4772 O O . ASN A 1 45 ? 9.055 -17.836 3.992 1.00 0.00 494 ASN W O 5
ATOM 4783 N N . VAL A 1 46 ? 9.255 -16.818 1.992 1.00 0.00 495 VAL W N 5
ATOM 4784 C CA . VAL A 1 46 ? 10.403 -17.613 1.563 1.00 0.00 495 VAL W CA 5
ATOM 4785 C C . VAL A 1 46 ? 10.206 -19.095 1.875 1.00 0.00 495 VAL W C 5
ATOM 4786 O O . VAL A 1 46 ? 11.128 -19.771 2.330 1.00 0.00 495 VAL W O 5
ATOM 4799 N N . ALA A 1 47 ? 8.998 -19.589 1.627 1.00 0.00 496 ALA W N 5
ATOM 4800 C CA . ALA A 1 47 ? 8.676 -20.988 1.879 1.00 0.00 496 ALA W CA 5
ATOM 4801 C C . ALA A 1 47 ? 7.332 -21.360 1.263 1.00 0.00 496 ALA W C 5
ATOM 4802 O O . ALA A 1 47 ? 6.663 -20.523 0.656 1.00 0.00 496 ALA W O 5
ATOM 4809 N N . ILE A 1 48 ? 6.937 -22.618 1.432 1.00 0.00 497 ILE W N 5
ATOM 4810 C CA . ILE A 1 48 ? 5.661 -23.095 0.899 1.00 0.00 497 ILE W CA 5
ATOM 4811 C C . ILE A 1 48 ? 4.529 -22.815 1.886 1.00 0.00 497 ILE W C 5
ATOM 4812 O O . ILE A 1 48 ? 3.823 -23.725 2.316 1.00 0.00 497 ILE W O 5
ATOM 4828 N N . THR A 1 49 ? 4.367 -21.545 2.246 1.00 0.00 498 THR W N 5
ATOM 4829 C CA . THR A 1 49 ? 3.327 -21.143 3.185 1.00 0.00 498 THR W CA 5
ATOM 4830 C C . THR A 1 49 ? 2.087 -20.647 2.449 1.00 0.00 498 THR W C 5
ATOM 4831 O O . THR A 1 49 ? 2.182 -19.844 1.521 1.00 0.00 498 THR W O 5
ATOM 4842 N N . GLY A 1 50 ? 0.922 -21.131 2.870 1.00 0.00 499 GLY W N 5
ATOM 4843 C CA . GLY A 1 50 ? -0.320 -20.725 2.240 1.00 0.00 499 GLY W CA 5
ATOM 4844 C C . GLY A 1 50 ? -1.303 -21.872 2.105 1.00 0.00 499 GLY W C 5
ATOM 4845 O O . GLY A 1 50 ? -2.259 -21.933 2.907 1.00 0.00 499 GLY W O 5
ATOM 4850 N N . GLY B 2 1 ? 18.582 14.352 -4.546 1.00 0.00 605 GLY B N 5
ATOM 4851 C CA . GLY B 2 1 ? 19.186 13.006 -4.350 1.00 0.00 605 GLY B CA 5
ATOM 4852 C C . GLY B 2 1 ? 19.532 12.328 -5.662 1.00 0.00 605 GLY B C 5
ATOM 4853 O O . GLY B 2 1 ? 19.090 12.762 -6.727 1.00 0.00 605 GLY B O 5
ATOM 4859 N N . SER B 2 2 ? 20.324 11.263 -5.588 1.00 0.00 606 SER B N 5
ATOM 4860 C CA . SER B 2 2 ? 20.729 10.528 -6.779 1.00 0.00 606 SER B CA 5
ATOM 4861 C C . SER B 2 2 ? 19.967 9.211 -6.895 1.00 0.00 606 SER B C 5
ATOM 4862 O O . SER B 2 2 ? 19.431 8.884 -7.953 1.00 0.00 606 SER B O 5
ATOM 4870 N N . THR B 2 3 ? 19.927 8.458 -5.800 1.00 0.00 607 THR B N 5
ATOM 4871 C CA . THR B 2 3 ? 19.233 7.175 -5.781 1.00 0.00 607 THR B CA 5
ATOM 4872 C C . THR B 2 3 ? 18.112 7.171 -4.748 1.00 0.00 607 THR B C 5
ATOM 4873 O O . THR B 2 3 ? 16.943 6.983 -5.086 1.00 0.00 607 THR B O 5
ATOM 4884 N N . LEU B 2 4 ? 18.475 7.376 -3.486 1.00 0.00 608 LEU B N 5
ATOM 4885 C CA . LEU B 2 4 ? 17.499 7.394 -2.402 1.00 0.00 608 LEU B CA 5
ATOM 4886 C C . LEU B 2 4 ? 16.628 6.139 -2.433 1.00 0.00 608 LEU B C 5
ATOM 4887 O O . LEU B 2 4 ? 15.411 6.223 -2.594 1.00 0.00 608 LEU B O 5
ATOM 4903 N N . PRO B 2 5 ? 17.244 4.955 -2.278 1.00 0.00 609 PRO B N 5
ATOM 4904 C CA . PRO B 2 5 ? 16.520 3.678 -2.290 1.00 0.00 609 PRO B CA 5
ATOM 4905 C C . PRO B 2 5 ? 15.611 3.515 -1.075 1.00 0.00 609 PRO B C 5
ATOM 4906 O O . PRO B 2 5 ? 14.565 2.871 -1.154 1.00 0.00 609 PRO B O 5
ATOM 4917 N N . ILE B 2 6 ? 16.018 4.098 0.046 1.00 0.00 610 ILE B N 5
ATOM 4918 C CA . ILE B 2 6 ? 15.239 4.014 1.275 1.00 0.00 610 ILE B CA 5
ATOM 4919 C C . ILE B 2 6 ? 15.123 5.380 1.949 1.00 0.00 610 ILE B C 5
ATOM 4920 O O . ILE B 2 6 ? 16.026 5.805 2.669 1.00 0.00 610 ILE B O 5
ATOM 4936 N N . PRO B 2 7 ? 14.003 6.089 1.722 1.00 0.00 611 PRO B N 5
ATOM 4937 C CA . PRO B 2 7 ? 13.772 7.413 2.312 1.00 0.00 611 PRO B CA 5
ATOM 4938 C C . PRO B 2 7 ? 13.552 7.346 3.819 1.00 0.00 611 PRO B C 5
ATOM 4939 O O . PRO B 2 7 ? 14.123 8.132 4.575 1.00 0.00 611 PRO B O 5
ATOM 4950 N N . GLY B 2 8 ? 12.722 6.402 4.249 1.00 0.00 612 GLY B N 5
ATOM 4951 C CA . GLY B 2 8 ? 12.441 6.250 5.664 1.00 0.00 612 GLY B CA 5
ATOM 4952 C C . GLY B 2 8 ? 10.970 6.010 5.940 1.00 0.00 612 GLY B C 5
ATOM 4953 O O . GLY B 2 8 ? 10.604 5.035 6.596 1.00 0.00 612 GLY B O 5
ATOM 4957 N N . THR B 2 9 ? 10.125 6.903 5.436 1.00 0.00 613 THR B N 5
ATOM 4958 C CA . THR B 2 9 ? 8.686 6.785 5.629 1.00 0.00 613 THR B CA 5
ATOM 4959 C C . THR B 2 9 ? 8.040 6.008 4.484 1.00 0.00 613 THR B C 5
ATOM 4960 O O . THR B 2 9 ? 8.344 6.248 3.315 1.00 0.00 613 THR B O 5
ATOM 4971 N N . PRO B 2 10 ? 7.134 5.066 4.800 1.00 0.00 614 PRO B N 5
ATOM 4972 C CA . PRO B 2 10 ? 6.450 4.262 3.784 1.00 0.00 614 PRO B CA 5
ATOM 4973 C C . PRO B 2 10 ? 5.897 5.119 2.647 1.00 0.00 614 PRO B C 5
ATOM 4974 O O . PRO B 2 10 ? 5.718 6.327 2.802 1.00 0.00 614 PRO B O 5
ATOM 4985 N N . PRO B 2 11 ? 5.620 4.503 1.486 1.00 0.00 615 PRO B N 5
ATOM 4986 C CA . PRO B 2 11 ? 5.085 5.218 0.322 1.00 0.00 615 PRO B CA 5
ATOM 4987 C C . PRO B 2 11 ? 3.866 6.066 0.674 1.00 0.00 615 PRO B C 5
ATOM 4988 O O . PRO B 2 11 ? 3.461 6.135 1.835 1.00 0.00 615 PRO B O 5
ATOM 4999 N N . PRO B 2 12 ? 3.260 6.726 -0.328 1.00 0.00 616 PRO B N 5
ATOM 5000 C CA . PRO B 2 12 ? 2.082 7.570 -0.117 1.00 0.00 616 PRO B CA 5
ATOM 5001 C C . PRO B 2 12 ? 0.999 6.863 0.690 1.00 0.00 616 PRO B C 5
ATOM 5002 O O . PRO B 2 12 ? 0.425 5.871 0.240 1.00 0.00 616 PRO B O 5
ATOM 5013 N N . ASN B 2 13 ? 0.723 7.382 1.880 1.00 0.00 617 ASN B N 5
ATOM 5014 C CA . ASN B 2 13 ? -0.295 6.802 2.749 1.00 0.00 617 ASN B CA 5
ATOM 5015 C C . ASN B 2 13 ? -1.650 6.783 2.053 1.00 0.00 617 ASN B C 5
ATOM 5016 O O . ASN B 2 13 ? -1.922 7.610 1.181 1.00 0.00 617 ASN B O 5
ATOM 5027 N N . TYR B 2 14 ? -2.497 5.835 2.438 1.00 0.00 618 TYR B N 5
ATOM 5028 C CA . TYR B 2 14 ? -3.822 5.711 1.844 1.00 0.00 618 TYR B CA 5
ATOM 5029 C C . TYR B 2 14 ? -4.625 6.989 2.049 1.00 0.00 618 TYR B C 5
ATOM 5030 O O . TYR B 2 14 ? -5.419 7.380 1.194 1.00 0.00 618 TYR B O 5
ATOM 5048 N N . ASP B 2 15 ? -4.407 7.640 3.186 1.00 0.00 619 ASP B N 5
ATOM 5049 C CA . ASP B 2 15 ? -5.105 8.881 3.499 1.00 0.00 619 ASP B CA 5
ATOM 5050 C C . ASP B 2 15 ? -4.724 9.976 2.509 1.00 0.00 619 ASP B C 5
ATOM 5051 O O . ASP B 2 15 ? -5.488 10.915 2.282 1.00 0.00 619 ASP B O 5
ATOM 5060 N N . SER B 2 16 ? -3.538 9.849 1.922 1.00 0.00 620 SER B N 5
ATOM 5061 C CA . SER B 2 16 ? -3.054 10.827 0.953 1.00 0.00 620 SER B CA 5
ATOM 5062 C C . SER B 2 16 ? -3.387 10.394 -0.472 1.00 0.00 620 SER B C 5
ATOM 5063 O O . SER B 2 16 ? -3.479 11.225 -1.376 1.00 0.00 620 SER B O 5
ATOM 5071 N N . LEU B 2 17 ? -3.565 9.090 -0.665 1.00 0.00 621 LEU B N 5
ATOM 5072 C CA . LEU B 2 17 ? -3.886 8.549 -1.981 1.00 0.00 621 LEU B CA 5
ATOM 5073 C C . LEU B 2 17 ? -5.328 8.867 -2.362 1.00 0.00 621 LEU B C 5
ATOM 5074 O O . LEU B 2 17 ? -6.231 8.119 -1.930 1.00 0.00 621 LEU B O 5
ATOM 5091 N N . GLY A 1 1 ? 10.726 -28.852 -5.633 1.00 0.00 450 GLY W N 6
ATOM 5092 C CA . GLY A 1 1 ? 10.778 -27.370 -5.774 1.00 0.00 450 GLY W CA 6
ATOM 5093 C C . GLY A 1 1 ? 11.907 -26.751 -4.976 1.00 0.00 450 GLY W C 6
ATOM 5094 O O . GLY A 1 1 ? 12.056 -27.022 -3.784 1.00 0.00 450 GLY W O 6
ATOM 5100 N N . SER A 1 2 ? 12.707 -25.917 -5.633 1.00 0.00 451 SER W N 6
ATOM 5101 C CA . SER A 1 2 ? 13.830 -25.258 -4.977 1.00 0.00 451 SER W CA 6
ATOM 5102 C C . SER A 1 2 ? 13.358 -24.049 -4.173 1.00 0.00 451 SER W C 6
ATOM 5103 O O . SER A 1 2 ? 13.644 -23.936 -2.981 1.00 0.00 451 SER W O 6
ATOM 5111 N N . PRO A 1 3 ? 12.626 -23.124 -4.818 1.00 0.00 452 PRO W N 6
ATOM 5112 C CA . PRO A 1 3 ? 12.114 -21.920 -4.155 1.00 0.00 452 PRO W CA 6
ATOM 5113 C C . PRO A 1 3 ? 11.318 -22.249 -2.896 1.00 0.00 452 PRO W C 6
ATOM 5114 O O . PRO A 1 3 ? 10.180 -22.713 -2.974 1.00 0.00 452 PRO W O 6
ATOM 5125 N N . VAL A 1 4 ? 11.923 -22.006 -1.738 1.00 0.00 453 VAL W N 6
ATOM 5126 C CA . VAL A 1 4 ? 11.270 -22.277 -0.463 1.00 0.00 453 VAL W CA 6
ATOM 5127 C C . VAL A 1 4 ? 10.275 -21.176 -0.109 1.00 0.00 453 VAL W C 6
ATOM 5128 O O . VAL A 1 4 ? 9.340 -21.397 0.661 1.00 0.00 453 VAL W O 6
ATOM 5141 N N . ASP A 1 5 ? 10.482 -19.991 -0.674 1.00 0.00 454 ASP W N 6
ATOM 5142 C CA . ASP A 1 5 ? 9.602 -18.858 -0.416 1.00 0.00 454 ASP W CA 6
ATOM 5143 C C . ASP A 1 5 ? 9.010 -18.321 -1.715 1.00 0.00 454 ASP W C 6
ATOM 5144 O O . ASP A 1 5 ? 9.017 -19.004 -2.740 1.00 0.00 454 ASP W O 6
ATOM 5153 N N . SER A 1 6 ? 8.496 -17.093 -1.665 1.00 0.00 455 SER W N 6
ATOM 5154 C CA . SER A 1 6 ? 7.893 -16.453 -2.842 1.00 0.00 455 SER W CA 6
ATOM 5155 C C . SER A 1 6 ? 6.467 -16.947 -3.057 1.00 0.00 455 SER W C 6
ATOM 5156 O O . SER A 1 6 ? 5.505 -16.210 -2.838 1.00 0.00 455 SER W O 6
ATOM 5164 N N . ASN A 1 7 ? 6.337 -18.197 -3.488 1.00 0.00 456 ASN W N 6
ATOM 5165 C CA . ASN A 1 7 ? 5.027 -18.790 -3.734 1.00 0.00 456 ASN W CA 6
ATOM 5166 C C . ASN A 1 7 ? 4.210 -17.922 -4.686 1.00 0.00 456 ASN W C 6
ATOM 5167 O O . ASN A 1 7 ? 4.642 -16.839 -5.080 1.00 0.00 456 ASN W O 6
ATOM 5178 N N . ASP A 1 8 ? 3.028 -18.406 -5.051 1.00 0.00 457 ASP W N 6
ATOM 5179 C CA . ASP A 1 8 ? 2.150 -17.674 -5.958 1.00 0.00 457 ASP W CA 6
ATOM 5180 C C . ASP A 1 8 ? 0.829 -17.328 -5.278 1.00 0.00 457 ASP W C 6
ATOM 5181 O O . ASP A 1 8 ? -0.072 -18.162 -5.191 1.00 0.00 457 ASP W O 6
ATOM 5190 N N . LEU A 1 9 ? 0.721 -16.092 -4.800 1.00 0.00 458 LEU W N 6
ATOM 5191 C CA . LEU A 1 9 ? -0.490 -15.636 -4.130 1.00 0.00 458 LEU W CA 6
ATOM 5192 C C . LEU A 1 9 ? -1.431 -14.949 -5.114 1.00 0.00 458 LEU W C 6
ATOM 5193 O O . LEU A 1 9 ? -2.642 -14.896 -4.897 1.00 0.00 458 LEU W O 6
ATOM 5209 N N . GLY A 1 10 ? -0.866 -14.423 -6.196 1.00 0.00 459 GLY W N 6
ATOM 5210 C CA . GLY A 1 10 ? -1.668 -13.743 -7.197 1.00 0.00 459 GLY W CA 6
ATOM 5211 C C . GLY A 1 10 ? -1.596 -12.235 -7.061 1.00 0.00 459 GLY W C 6
ATOM 5212 O O . GLY A 1 10 ? -0.574 -11.697 -6.636 1.00 0.00 459 GLY W O 6
ATOM 5216 N N . PRO A 1 11 ? -2.674 -11.518 -7.416 1.00 0.00 460 PRO W N 6
ATOM 5217 C CA . PRO A 1 11 ? -2.715 -10.056 -7.325 1.00 0.00 460 PRO W CA 6
ATOM 5218 C C . PRO A 1 11 ? -2.642 -9.571 -5.884 1.00 0.00 460 PRO W C 6
ATOM 5219 O O . PRO A 1 11 ? -3.615 -9.046 -5.341 1.00 0.00 460 PRO W O 6
ATOM 5230 N N . LEU A 1 12 ? -1.478 -9.745 -5.269 1.00 0.00 461 LEU W N 6
ATOM 5231 C CA . LEU A 1 12 ? -1.273 -9.321 -3.891 1.00 0.00 461 LEU W CA 6
ATOM 5232 C C . LEU A 1 12 ? -2.310 -9.953 -2.968 1.00 0.00 461 LEU W C 6
ATOM 5233 O O . LEU A 1 12 ? -3.305 -10.512 -3.429 1.00 0.00 461 LEU W O 6
ATOM 5249 N N . PRO A 1 13 ? -2.087 -9.876 -1.646 1.00 0.00 462 PRO W N 6
ATOM 5250 C CA . PRO A 1 13 ? -3.001 -10.446 -0.653 1.00 0.00 462 PRO W CA 6
ATOM 5251 C C . PRO A 1 13 ? -4.319 -9.679 -0.573 1.00 0.00 462 PRO W C 6
ATOM 5252 O O . PRO A 1 13 ? -4.474 -8.629 -1.197 1.00 0.00 462 PRO W O 6
ATOM 5263 N N . PRO A 1 14 ? -5.289 -10.194 0.202 1.00 0.00 463 PRO W N 6
ATOM 5264 C CA . PRO A 1 14 ? -6.597 -9.550 0.362 1.00 0.00 463 PRO W CA 6
ATOM 5265 C C . PRO A 1 14 ? -6.487 -8.184 1.032 1.00 0.00 463 PRO W C 6
ATOM 5266 O O . PRO A 1 14 ? -5.786 -8.027 2.031 1.00 0.00 463 PRO W O 6
ATOM 5277 N N . GLY A 1 15 ? -7.180 -7.197 0.472 1.00 0.00 464 GLY W N 6
ATOM 5278 C CA . GLY A 1 15 ? -7.141 -5.856 1.029 1.00 0.00 464 GLY W CA 6
ATOM 5279 C C . GLY A 1 15 ? -5.919 -5.066 0.586 1.00 0.00 464 GLY W C 6
ATOM 5280 O O . GLY A 1 15 ? -5.805 -3.877 0.878 1.00 0.00 464 GLY W O 6
ATOM 5284 N N . TRP A 1 16 ? -5.002 -5.728 -0.118 1.00 0.00 465 TRP W N 6
ATOM 5285 C CA . TRP A 1 16 ? -3.785 -5.082 -0.594 1.00 0.00 465 TRP W CA 6
ATOM 5286 C C . TRP A 1 16 ? -3.970 -4.531 -2.006 1.00 0.00 465 TRP W C 6
ATOM 5287 O O . TRP A 1 16 ? -4.911 -4.903 -2.709 1.00 0.00 465 TRP W O 6
ATOM 5308 N N . GLU A 1 17 ? -3.077 -3.631 -2.410 1.00 0.00 466 GLU W N 6
ATOM 5309 C CA . GLU A 1 17 ? -3.154 -3.015 -3.730 1.00 0.00 466 GLU W CA 6
ATOM 5310 C C . GLU A 1 17 ? -1.769 -2.644 -4.254 1.00 0.00 466 GLU W C 6
ATOM 5311 O O . GLU A 1 17 ? -0.900 -2.219 -3.496 1.00 0.00 466 GLU W O 6
ATOM 5323 N N . GLU A 1 18 ? -1.576 -2.796 -5.560 1.00 0.00 467 GLU W N 6
ATOM 5324 C CA . GLU A 1 18 ? -0.305 -2.462 -6.190 1.00 0.00 467 GLU W CA 6
ATOM 5325 C C . GLU A 1 18 ? -0.368 -1.071 -6.819 1.00 0.00 467 GLU W C 6
ATOM 5326 O O . GLU A 1 18 ? -1.045 -0.869 -7.827 1.00 0.00 467 GLU W O 6
ATOM 5338 N N . ARG A 1 19 ? 0.336 -0.114 -6.223 1.00 0.00 468 ARG W N 6
ATOM 5339 C CA . ARG A 1 19 ? 0.347 1.253 -6.738 1.00 0.00 468 ARG W CA 6
ATOM 5340 C C . ARG A 1 19 ? 1.761 1.680 -7.123 1.00 0.00 468 ARG W C 6
ATOM 5341 O O . ARG A 1 19 ? 2.724 1.384 -6.416 1.00 0.00 468 ARG W O 6
ATOM 5362 N N . THR A 1 20 ? 1.876 2.372 -8.253 1.00 0.00 469 THR W N 6
ATOM 5363 C CA . THR A 1 20 ? 3.171 2.836 -8.739 1.00 0.00 469 THR W CA 6
ATOM 5364 C C . THR A 1 20 ? 3.650 4.059 -7.967 1.00 0.00 469 THR W C 6
ATOM 5365 O O . THR A 1 20 ? 2.919 5.038 -7.815 1.00 0.00 469 THR W O 6
ATOM 5376 N N . HIS A 1 21 ? 4.886 3.996 -7.486 1.00 0.00 470 HIS W N 6
ATOM 5377 C CA . HIS A 1 21 ? 5.475 5.098 -6.734 1.00 0.00 470 HIS W CA 6
ATOM 5378 C C . HIS A 1 21 ? 5.929 6.212 -7.672 1.00 0.00 470 HIS W C 6
ATOM 5379 O O . HIS A 1 21 ? 6.020 6.018 -8.884 1.00 0.00 470 HIS W O 6
ATOM 5393 N N . THR A 1 22 ? 6.218 7.378 -7.103 1.00 0.00 471 THR W N 6
ATOM 5394 C CA . THR A 1 22 ? 6.668 8.521 -7.890 1.00 0.00 471 THR W CA 6
ATOM 5395 C C . THR A 1 22 ? 7.921 8.178 -8.691 1.00 0.00 471 THR W C 6
ATOM 5396 O O . THR A 1 22 ? 8.212 8.810 -9.707 1.00 0.00 471 THR W O 6
ATOM 5407 N N . ASP A 1 23 ? 8.659 7.174 -8.227 1.00 0.00 472 ASP W N 6
ATOM 5408 C CA . ASP A 1 23 ? 9.881 6.745 -8.901 1.00 0.00 472 ASP W CA 6
ATOM 5409 C C . ASP A 1 23 ? 9.593 5.674 -9.954 1.00 0.00 472 ASP W C 6
ATOM 5410 O O . ASP A 1 23 ? 10.453 5.360 -10.778 1.00 0.00 472 ASP W O 6
ATOM 5419 N N . GLY A 1 24 ? 8.384 5.114 -9.926 1.00 0.00 473 GLY W N 6
ATOM 5420 C CA . GLY A 1 24 ? 8.021 4.089 -10.888 1.00 0.00 473 GLY W CA 6
ATOM 5421 C C . GLY A 1 24 ? 7.903 2.712 -10.258 1.00 0.00 473 GLY W C 6
ATOM 5422 O O . GLY A 1 24 ? 7.287 1.814 -10.831 1.00 0.00 473 GLY W O 6
ATOM 5426 N N . ARG A 1 25 ? 8.490 2.547 -9.076 1.00 0.00 474 ARG W N 6
ATOM 5427 C CA . ARG A 1 25 ? 8.440 1.270 -8.371 1.00 0.00 474 ARG W CA 6
ATOM 5428 C C . ARG A 1 25 ? 7.078 1.075 -7.711 1.00 0.00 474 ARG W C 6
ATOM 5429 O O . ARG A 1 25 ? 6.644 1.900 -6.906 1.00 0.00 474 ARG W O 6
ATOM 5450 N N . VAL A 1 26 ? 6.404 -0.015 -8.065 1.00 0.00 475 VAL W N 6
ATOM 5451 C CA . VAL A 1 26 ? 5.085 -0.309 -7.515 1.00 0.00 475 VAL W CA 6
ATOM 5452 C C . VAL A 1 26 ? 5.180 -0.911 -6.116 1.00 0.00 475 VAL W C 6
ATOM 5453 O O . VAL A 1 26 ? 5.644 -2.037 -5.941 1.00 0.00 475 VAL W O 6
ATOM 5466 N N . PHE A 1 27 ? 4.727 -0.150 -5.123 1.00 0.00 476 PHE W N 6
ATOM 5467 C CA . PHE A 1 27 ? 4.748 -0.603 -3.736 1.00 0.00 476 PHE W CA 6
ATOM 5468 C C . PHE A 1 27 ? 3.443 -1.307 -3.373 1.00 0.00 476 PHE W C 6
ATOM 5469 O O . PHE A 1 27 ? 2.523 -1.392 -4.187 1.00 0.00 476 PHE W O 6
ATOM 5486 N N . PHE A 1 28 ? 3.371 -1.803 -2.143 1.00 0.00 477 PHE W N 6
ATOM 5487 C CA . PHE A 1 28 ? 2.180 -2.495 -1.662 1.00 0.00 477 PHE W CA 6
ATOM 5488 C C . PHE A 1 28 ? 1.426 -1.637 -0.647 1.00 0.00 477 PHE W C 6
ATOM 5489 O O . PHE A 1 28 ? 2.030 -0.854 0.084 1.00 0.00 477 PHE W O 6
ATOM 5506 N N . ILE A 1 29 ? 0.104 -1.789 -0.607 1.00 0.00 478 ILE W N 6
ATOM 5507 C CA . ILE A 1 29 ? -0.723 -1.023 0.323 1.00 0.00 478 ILE W CA 6
ATOM 5508 C C . ILE A 1 29 ? -1.943 -1.821 0.765 1.00 0.00 478 ILE W C 6
ATOM 5509 O O . ILE A 1 29 ? -2.720 -2.285 -0.062 1.00 0.00 478 ILE W O 6
ATOM 5525 N N . ASN A 1 30 ? -2.118 -1.966 2.074 1.00 0.00 479 ASN W N 6
ATOM 5526 C CA . ASN A 1 30 ? -3.258 -2.703 2.607 1.00 0.00 479 ASN W CA 6
ATOM 5527 C C . ASN A 1 30 ? -4.403 -1.752 2.954 1.00 0.00 479 ASN W C 6
ATOM 5528 O O . ASN A 1 30 ? -4.175 -0.593 3.301 1.00 0.00 479 ASN W O 6
ATOM 5539 N N . HIS A 1 31 ? -5.633 -2.245 2.842 1.00 0.00 480 HIS W N 6
ATOM 5540 C CA . HIS A 1 31 ? -6.810 -1.432 3.130 1.00 0.00 480 HIS W CA 6
ATOM 5541 C C . HIS A 1 31 ? -7.462 -1.812 4.462 1.00 0.00 480 HIS W C 6
ATOM 5542 O O . HIS A 1 31 ? -8.451 -1.199 4.866 1.00 0.00 480 HIS W O 6
ATOM 5556 N N . ASN A 1 32 ? -6.916 -2.817 5.144 1.00 0.00 481 ASN W N 6
ATOM 5557 C CA . ASN A 1 32 ? -7.467 -3.248 6.424 1.00 0.00 481 ASN W CA 6
ATOM 5558 C C . ASN A 1 32 ? -7.328 -2.148 7.469 1.00 0.00 481 ASN W C 6
ATOM 5559 O O . ASN A 1 32 ? -8.274 -1.842 8.195 1.00 0.00 481 ASN W O 6
ATOM 5570 N N . ILE A 1 33 ? -6.141 -1.555 7.538 1.00 0.00 482 ILE W N 6
ATOM 5571 C CA . ILE A 1 33 ? -5.872 -0.488 8.491 1.00 0.00 482 ILE W CA 6
ATOM 5572 C C . ILE A 1 33 ? -5.261 0.724 7.798 1.00 0.00 482 ILE W C 6
ATOM 5573 O O . ILE A 1 33 ? -4.561 1.522 8.422 1.00 0.00 482 ILE W O 6
ATOM 5589 N N . LYS A 1 34 ? -5.535 0.859 6.502 1.00 0.00 483 LYS W N 6
ATOM 5590 C CA . LYS A 1 34 ? -5.017 1.976 5.720 1.00 0.00 483 LYS W CA 6
ATOM 5591 C C . LYS A 1 34 ? -3.525 2.180 5.969 1.00 0.00 483 LYS W C 6
ATOM 5592 O O . LYS A 1 34 ? -3.125 3.064 6.726 1.00 0.00 483 LYS W O 6
ATOM 5611 N N . LYS A 1 35 ? -2.709 1.350 5.328 1.00 0.00 484 LYS W N 6
ATOM 5612 C CA . LYS A 1 35 ? -1.262 1.432 5.477 1.00 0.00 484 LYS W CA 6
ATOM 5613 C C . LYS A 1 35 ? -0.557 0.950 4.213 1.00 0.00 484 LYS W C 6
ATOM 5614 O O . LYS A 1 35 ? -1.160 0.294 3.364 1.00 0.00 484 LYS W O 6
ATOM 5633 N N . THR A 1 36 ? 0.725 1.281 4.094 1.00 0.00 485 THR W N 6
ATOM 5634 C CA . THR A 1 36 ? 1.516 0.883 2.935 1.00 0.00 485 THR W CA 6
ATOM 5635 C C . THR A 1 36 ? 2.955 0.579 3.341 1.00 0.00 485 THR W C 6
ATOM 5636 O O . THR A 1 36 ? 3.387 0.940 4.436 1.00 0.00 485 THR W O 6
ATOM 5647 N N . GLN A 1 37 ? 3.694 -0.088 2.460 1.00 0.00 486 GLN W N 6
ATOM 5648 C CA . GLN A 1 37 ? 5.080 -0.438 2.744 1.00 0.00 486 GLN W CA 6
ATOM 5649 C C . GLN A 1 37 ? 5.855 -0.710 1.457 1.00 0.00 486 GLN W C 6
ATOM 5650 O O . GLN A 1 37 ? 5.294 -1.184 0.469 1.00 0.00 486 GLN W O 6
ATOM 5664 N N . TRP A 1 38 ? 7.149 -0.406 1.481 1.00 0.00 487 TRP W N 6
ATOM 5665 C CA . TRP A 1 38 ? 8.009 -0.615 0.321 1.00 0.00 487 TRP W CA 6
ATOM 5666 C C . TRP A 1 38 ? 8.277 -2.102 0.101 1.00 0.00 487 TRP W C 6
ATOM 5667 O O . TRP A 1 38 ? 8.296 -2.579 -1.033 1.00 0.00 487 TRP W O 6
ATOM 5688 N N . GLU A 1 39 ? 8.489 -2.828 1.195 1.00 0.00 488 GLU W N 6
ATOM 5689 C CA . GLU A 1 39 ? 8.762 -4.259 1.125 1.00 0.00 488 GLU W CA 6
ATOM 5690 C C . GLU A 1 39 ? 7.595 -5.012 0.493 1.00 0.00 488 GLU W C 6
ATOM 5691 O O . GLU A 1 39 ? 6.537 -4.438 0.238 1.00 0.00 488 GLU W O 6
ATOM 5703 N N . ASP A 1 40 ? 7.800 -6.302 0.241 1.00 0.00 489 ASP W N 6
ATOM 5704 C CA . ASP A 1 40 ? 6.767 -7.139 -0.363 1.00 0.00 489 ASP W CA 6
ATOM 5705 C C . ASP A 1 40 ? 6.179 -8.101 0.667 1.00 0.00 489 ASP W C 6
ATOM 5706 O O . ASP A 1 40 ? 6.814 -9.091 1.034 1.00 0.00 489 ASP W O 6
ATOM 5715 N N . PRO A 1 41 ? 4.953 -7.828 1.152 1.00 0.00 490 PRO W N 6
ATOM 5716 C CA . PRO A 1 41 ? 4.292 -8.683 2.145 1.00 0.00 490 PRO W CA 6
ATOM 5717 C C . PRO A 1 41 ? 3.940 -10.057 1.583 1.00 0.00 490 PRO W C 6
ATOM 5718 O O . PRO A 1 41 ? 4.033 -11.066 2.281 1.00 0.00 490 PRO W O 6
ATOM 5729 N N . ARG A 1 42 ? 3.532 -10.086 0.319 1.00 0.00 491 ARG W N 6
ATOM 5730 C CA . ARG A 1 42 ? 3.162 -11.336 -0.337 1.00 0.00 491 ARG W CA 6
ATOM 5731 C C . ARG A 1 42 ? 4.397 -12.162 -0.686 1.00 0.00 491 ARG W C 6
ATOM 5732 O O . ARG A 1 42 ? 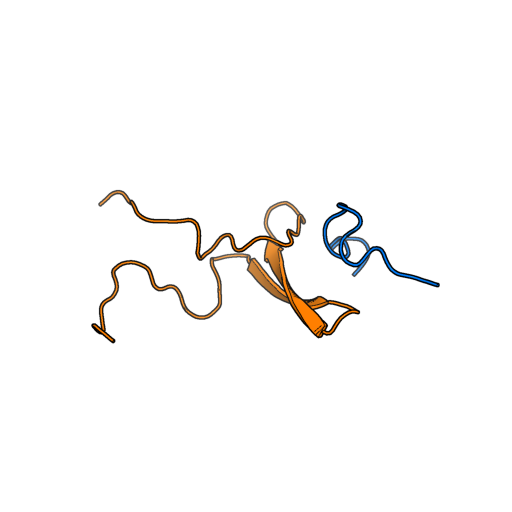4.318 -13.381 -0.835 1.00 0.00 491 ARG W O 6
ATOM 5753 N N . MET A 1 43 ? 5.538 -11.491 -0.820 1.00 0.00 492 MET W N 6
ATOM 5754 C CA . MET A 1 43 ? 6.786 -12.166 -1.156 1.00 0.00 492 MET W CA 6
ATOM 5755 C C . MET A 1 43 ? 7.459 -12.723 0.095 1.00 0.00 492 MET W C 6
ATOM 5756 O O . MET A 1 43 ? 8.184 -13.716 0.031 1.00 0.00 492 MET W O 6
ATOM 5770 N N . GLN A 1 44 ? 7.215 -12.077 1.229 1.00 0.00 493 GLN W N 6
ATOM 5771 C CA . GLN A 1 44 ? 7.799 -12.507 2.494 1.00 0.00 493 GLN W CA 6
ATOM 5772 C C . GLN A 1 44 ? 6.830 -13.398 3.265 1.00 0.00 493 GLN W C 6
ATOM 5773 O O . GLN A 1 44 ? 6.353 -13.031 4.338 1.00 0.00 493 GLN W O 6
ATOM 5787 N N . ASN A 1 45 ? 6.543 -14.572 2.710 1.00 0.00 494 ASN W N 6
ATOM 5788 C CA . ASN A 1 45 ? 5.629 -15.514 3.345 1.00 0.00 494 ASN W CA 6
ATOM 5789 C C . ASN A 1 45 ? 6.312 -16.237 4.503 1.00 0.00 494 ASN W C 6
ATOM 5790 O O . ASN A 1 45 ? 5.924 -16.081 5.661 1.00 0.00 494 ASN W O 6
ATOM 5801 N N . VAL A 1 46 ? 7.329 -17.028 4.180 1.00 0.00 495 VAL W N 6
ATOM 5802 C CA . VAL A 1 46 ? 8.067 -17.776 5.192 1.00 0.00 495 VAL W CA 6
ATOM 5803 C C . VAL A 1 46 ? 7.152 -18.734 5.946 1.00 0.00 495 VAL W C 6
ATOM 5804 O O . VAL A 1 46 ? 7.378 -19.030 7.120 1.00 0.00 495 VAL W O 6
ATOM 5817 N N . ALA A 1 47 ? 6.118 -19.218 5.265 1.00 0.00 496 ALA W N 6
ATOM 5818 C CA . ALA A 1 47 ? 5.170 -20.144 5.871 1.00 0.00 496 ALA W CA 6
ATOM 5819 C C . ALA A 1 47 ? 4.247 -20.753 4.821 1.00 0.00 496 ALA W C 6
ATOM 5820 O O . ALA A 1 47 ? 3.479 -20.045 4.169 1.00 0.00 496 ALA W O 6
ATOM 5827 N N . ILE A 1 48 ? 4.326 -22.070 4.666 1.00 0.00 497 ILE W N 6
ATOM 5828 C CA . ILE A 1 48 ? 3.493 -22.778 3.695 1.00 0.00 497 ILE W CA 6
ATOM 5829 C C . ILE A 1 48 ? 2.108 -23.052 4.273 1.00 0.00 497 ILE W C 6
ATOM 5830 O O . ILE A 1 48 ? 1.836 -22.735 5.430 1.00 0.00 497 ILE W O 6
ATOM 5846 N N . THR A 1 49 ? 1.234 -23.645 3.463 1.00 0.00 498 THR W N 6
ATOM 5847 C CA . THR A 1 49 ? -0.119 -23.961 3.903 1.00 0.00 498 THR W CA 6
ATOM 5848 C C . THR A 1 49 ? -0.253 -25.440 4.249 1.00 0.00 498 THR W C 6
ATOM 5849 O O . THR A 1 49 ? 0.382 -26.293 3.627 1.00 0.00 498 THR W O 6
ATOM 5860 N N . GLY A 1 50 ? -1.080 -25.738 5.245 1.00 0.00 499 GLY W N 6
ATOM 5861 C CA . GLY A 1 50 ? -1.280 -27.115 5.656 1.00 0.00 499 GLY W CA 6
ATOM 5862 C C . GLY A 1 50 ? -1.402 -27.260 7.160 1.00 0.00 499 GLY W C 6
ATOM 5863 O O . GLY A 1 50 ? -2.355 -27.926 7.617 1.00 0.00 499 GLY W O 6
ATOM 5868 N N . GLY B 2 1 ? 23.831 11.633 2.798 1.00 0.00 605 GLY B N 6
ATOM 5869 C CA . GLY B 2 1 ? 23.105 10.392 2.411 1.00 0.00 605 GLY B CA 6
ATOM 5870 C C . GLY B 2 1 ? 23.163 10.127 0.920 1.00 0.00 605 GLY B C 6
ATOM 5871 O O . GLY B 2 1 ? 22.260 10.513 0.178 1.00 0.00 605 GLY B O 6
ATOM 5877 N N . SER B 2 2 ? 24.230 9.467 0.478 1.00 0.00 606 SER B N 6
ATOM 5878 C CA . SER B 2 2 ? 24.403 9.151 -0.935 1.00 0.00 606 SER B CA 6
ATOM 5879 C C . SER B 2 2 ? 23.759 7.811 -1.275 1.00 0.00 606 SER B C 6
ATOM 5880 O O . SER B 2 2 ? 23.282 7.605 -2.391 1.00 0.00 606 SER B O 6
ATOM 5888 N N . THR B 2 3 ? 23.747 6.903 -0.304 1.00 0.00 607 THR B N 6
ATOM 5889 C CA . THR B 2 3 ? 23.161 5.582 -0.497 1.00 0.00 607 THR B CA 6
ATOM 5890 C C . THR B 2 3 ? 21.689 5.574 -0.101 1.00 0.00 607 THR B C 6
ATOM 5891 O O . THR B 2 3 ? 20.810 5.398 -0.944 1.00 0.00 607 THR B O 6
ATOM 5902 N N . LEU B 2 4 ? 21.428 5.768 1.189 1.00 0.00 608 LEU B N 6
ATOM 5903 C CA . LEU B 2 4 ? 20.062 5.787 1.698 1.00 0.00 608 LEU B CA 6
ATOM 5904 C C . LEU B 2 4 ? 19.277 4.575 1.203 1.00 0.00 608 LEU B C 6
ATOM 5905 O O . LEU B 2 4 ? 18.304 4.716 0.460 1.00 0.00 608 LEU B O 6
ATOM 5921 N N . PRO B 2 5 ? 19.688 3.362 1.610 1.00 0.00 609 PRO B N 6
ATOM 5922 C CA . PRO B 2 5 ? 19.015 2.124 1.205 1.00 0.00 609 PRO B CA 6
ATOM 5923 C C . PRO B 2 5 ? 17.626 1.995 1.820 1.00 0.00 609 PRO B C 6
ATOM 5924 O O . PRO B 2 5 ? 16.710 1.453 1.202 1.00 0.00 609 PRO B O 6
ATOM 5935 N N . ILE B 2 6 ? 17.477 2.499 3.042 1.00 0.00 610 ILE B N 6
ATOM 5936 C CA . ILE B 2 6 ? 16.199 2.442 3.740 1.00 0.00 610 ILE B CA 6
ATOM 5937 C C . ILE B 2 6 ? 15.793 3.819 4.258 1.00 0.00 610 ILE B C 6
ATOM 5938 O O . ILE B 2 6 ? 16.193 4.224 5.349 1.00 0.00 610 ILE B O 6
ATOM 5954 N N . PRO B 2 7 ? 14.988 4.560 3.477 1.00 0.00 611 PRO B N 6
ATOM 5955 C CA . PRO B 2 7 ? 14.528 5.898 3.862 1.00 0.00 611 PRO B CA 6
ATOM 5956 C C . PRO B 2 7 ? 13.883 5.911 5.245 1.00 0.00 611 PRO B C 6
ATOM 5957 O O . PRO B 2 7 ? 14.344 6.608 6.149 1.00 0.00 611 PRO B O 6
ATOM 5968 N N . GLY B 2 8 ? 12.816 5.135 5.403 1.00 0.00 612 GLY B N 6
ATOM 5969 C CA . GLY B 2 8 ? 12.127 5.072 6.679 1.00 0.00 612 GLY B CA 6
ATOM 5970 C C . GLY B 2 8 ? 10.619 5.093 6.527 1.00 0.00 612 GLY B C 6
ATOM 5971 O O . GLY B 2 8 ? 9.943 4.117 6.854 1.00 0.00 612 GLY B O 6
ATOM 5975 N N . THR B 2 9 ? 10.090 6.208 6.034 1.00 0.00 613 THR B N 6
ATOM 5976 C CA . THR B 2 9 ? 8.652 6.349 5.842 1.00 0.00 613 THR B CA 6
ATOM 5977 C C . THR B 2 9 ? 8.181 5.582 4.608 1.00 0.00 613 THR B C 6
ATOM 5978 O O . THR B 2 9 ? 8.839 5.601 3.569 1.00 0.00 613 THR B O 6
ATOM 5989 N N . PRO B 2 10 ? 7.029 4.894 4.706 1.00 0.00 614 PRO B N 6
ATOM 5990 C CA . PRO B 2 10 ? 6.475 4.120 3.590 1.00 0.00 614 PRO B CA 6
ATOM 5991 C C . PRO B 2 10 ? 5.914 5.013 2.485 1.00 0.00 614 PRO B C 6
ATOM 5992 O O . PRO B 2 10 ? 5.745 6.218 2.676 1.00 0.00 614 PRO B O 6
ATOM 6003 N N . PRO B 2 11 ? 5.617 4.431 1.311 1.00 0.00 615 PRO B N 6
ATOM 6004 C CA . PRO B 2 11 ? 5.073 5.180 0.173 1.00 0.00 615 PRO B CA 6
ATOM 6005 C C . PRO B 2 11 ? 3.859 6.022 0.555 1.00 0.00 615 PRO B C 6
ATOM 6006 O O . PRO B 2 11 ? 3.509 6.127 1.731 1.00 0.00 615 PRO B O 6
ATOM 6017 N N . PRO B 2 12 ? 3.196 6.638 -0.442 1.00 0.00 616 PRO B N 6
ATOM 6018 C CA . PRO B 2 12 ? 2.014 7.478 -0.209 1.00 0.00 616 PRO B CA 6
ATOM 6019 C C . PRO B 2 12 ? 0.954 6.774 0.632 1.00 0.00 616 PRO B C 6
ATOM 6020 O O . PRO B 2 12 ? 0.446 5.718 0.255 1.00 0.00 616 PRO B O 6
ATOM 6031 N N . ASN B 2 13 ? 0.622 7.371 1.772 1.00 0.00 617 ASN B N 6
ATOM 6032 C CA . ASN B 2 13 ? -0.381 6.811 2.669 1.00 0.00 617 ASN B CA 6
ATOM 6033 C C . ASN B 2 13 ? -1.734 6.702 1.972 1.00 0.00 617 ASN B C 6
ATOM 6034 O O . ASN B 2 13 ? -2.037 7.470 1.057 1.00 0.00 617 ASN B O 6
ATOM 6045 N N . TYR B 2 14 ? -2.546 5.745 2.411 1.00 0.00 618 TYR B N 6
ATOM 6046 C CA . TYR B 2 14 ? -3.867 5.538 1.828 1.00 0.00 618 TYR B CA 6
ATOM 6047 C C . TYR B 2 14 ? -4.742 6.771 2.025 1.00 0.00 618 TYR B C 6
ATOM 6048 O O . TYR B 2 14 ? -5.560 7.107 1.168 1.00 0.00 618 TYR B O 6
ATOM 6066 N N . ASP B 2 15 ? -4.560 7.444 3.155 1.00 0.00 619 ASP B N 6
ATOM 6067 C CA . ASP B 2 15 ? -5.328 8.645 3.462 1.00 0.00 619 ASP B CA 6
ATOM 6068 C C . ASP B 2 15 ? -4.985 9.769 2.488 1.00 0.00 619 ASP B C 6
ATOM 6069 O O . ASP B 2 15 ? -5.804 10.652 2.230 1.00 0.00 619 ASP B O 6
ATOM 6078 N N . SER B 2 16 ? -3.770 9.727 1.949 1.00 0.00 620 SER B N 6
ATOM 6079 C CA . SER B 2 16 ? -3.316 10.739 1.002 1.00 0.00 620 SER B CA 6
ATOM 6080 C C . SER B 2 16 ? -3.544 10.285 -0.437 1.00 0.00 620 SER B C 6
ATOM 6081 O O . SER B 2 16 ? -3.629 11.106 -1.350 1.00 0.00 620 SER B O 6
ATOM 6089 N N . LEU B 2 17 ? -3.642 8.972 -0.633 1.00 0.00 621 LEU B N 6
ATOM 6090 C CA . LEU B 2 17 ? -3.860 8.414 -1.963 1.00 0.00 621 LEU B CA 6
ATOM 6091 C C . LEU B 2 17 ? -5.290 8.670 -2.430 1.00 0.00 621 LEU B C 6
ATOM 6092 O O . LEU B 2 17 ? -5.996 9.458 -1.767 1.00 0.00 621 LEU B O 6
ATOM 6109 N N . GLY A 1 1 ? 3.499 -25.203 -8.732 1.00 0.00 450 GLY W N 7
ATOM 6110 C CA . GLY A 1 1 ? 3.797 -25.523 -7.309 1.00 0.00 450 GLY W CA 7
ATOM 6111 C C . GLY A 1 1 ? 3.098 -26.784 -6.837 1.00 0.00 450 GLY W C 7
ATOM 6112 O O . GLY A 1 1 ? 2.493 -27.499 -7.635 1.00 0.00 450 GLY W O 7
ATOM 6118 N N . SER A 1 2 ? 3.183 -27.055 -5.539 1.00 0.00 451 SER W N 7
ATOM 6119 C CA . SER A 1 2 ? 2.554 -28.238 -4.964 1.00 0.00 451 SER W CA 7
ATOM 6120 C C . SER A 1 2 ? 1.547 -27.849 -3.883 1.00 0.00 451 SER W C 7
ATOM 6121 O O . SER A 1 2 ? 1.601 -26.746 -3.340 1.00 0.00 451 SER W O 7
ATOM 6129 N N . PRO A 1 3 ? 0.611 -28.757 -3.556 1.00 0.00 452 PRO W N 7
ATOM 6130 C CA . PRO A 1 3 ? -0.413 -28.505 -2.536 1.00 0.00 452 PRO W CA 7
ATOM 6131 C C . PRO A 1 3 ? 0.192 -28.207 -1.168 1.00 0.00 452 PRO W C 7
ATOM 6132 O O . PRO A 1 3 ? -0.162 -27.220 -0.524 1.00 0.00 452 PRO W O 7
ATOM 6143 N N . VAL A 1 4 ? 1.104 -29.068 -0.730 1.00 0.00 453 VAL W N 7
ATOM 6144 C CA . VAL A 1 4 ? 1.755 -28.900 0.564 1.00 0.00 453 VAL W CA 7
ATOM 6145 C C . VAL A 1 4 ? 2.868 -27.858 0.490 1.00 0.00 453 VAL W C 7
ATOM 6146 O O . VAL A 1 4 ? 3.824 -28.012 -0.270 1.00 0.00 453 VAL W O 7
ATOM 6159 N N . ASP A 1 5 ? 2.742 -26.800 1.289 1.00 0.00 454 ASP W N 7
ATOM 6160 C CA . ASP A 1 5 ? 3.742 -25.739 1.314 1.00 0.00 454 ASP W CA 7
ATOM 6161 C C . ASP A 1 5 ? 3.728 -24.939 0.014 1.00 0.00 454 ASP W C 7
ATOM 6162 O O . ASP A 1 5 ? 4.355 -25.327 -0.971 1.00 0.00 454 ASP W O 7
ATOM 6171 N N . SER A 1 6 ? 3.013 -23.820 0.024 1.00 0.00 455 SER W N 7
ATOM 6172 C CA . SER A 1 6 ? 2.920 -22.961 -1.152 1.00 0.00 455 SER W CA 7
ATOM 6173 C C . SER A 1 6 ? 2.337 -21.598 -0.781 1.00 0.00 455 SER W C 7
ATOM 6174 O O . SER A 1 6 ? 2.372 -21.196 0.383 1.00 0.00 455 SER W O 7
ATOM 6182 N N . ASN A 1 7 ? 1.802 -20.889 -1.773 1.00 0.00 456 ASN W N 7
ATOM 6183 C CA . ASN A 1 7 ? 1.217 -19.573 -1.539 1.00 0.00 456 ASN W CA 7
ATOM 6184 C C . ASN A 1 7 ? 0.489 -19.072 -2.782 1.00 0.00 456 ASN W C 7
ATOM 6185 O O . ASN A 1 7 ? 1.105 -18.532 -3.700 1.00 0.00 456 ASN W O 7
ATOM 6196 N N . ASP A 1 8 ? -0.828 -19.253 -2.805 1.00 0.00 457 ASP W N 7
ATOM 6197 C CA . ASP A 1 8 ? -1.640 -18.818 -3.935 1.00 0.00 457 ASP W CA 7
ATOM 6198 C C . ASP A 1 8 ? -2.162 -17.402 -3.714 1.00 0.00 457 ASP W C 7
ATOM 6199 O O . ASP A 1 8 ? -3.353 -17.199 -3.476 1.00 0.00 457 ASP W O 7
ATOM 6208 N N . LEU A 1 9 ? -1.264 -16.426 -3.793 1.00 0.00 458 LEU W N 7
ATOM 6209 C CA . LEU A 1 9 ? -1.636 -15.029 -3.601 1.00 0.00 458 LEU W CA 7
ATOM 6210 C C . LEU A 1 9 ? -2.178 -14.424 -4.891 1.00 0.00 458 LEU W C 7
ATOM 6211 O O . LEU A 1 9 ? -3.136 -13.652 -4.871 1.00 0.00 458 LEU W O 7
ATOM 6227 N N . GLY A 1 10 ? -1.551 -14.770 -6.010 1.00 0.00 459 GLY W N 7
ATOM 6228 C CA . GLY A 1 10 ? -1.978 -14.241 -7.291 1.00 0.00 459 GLY W CA 7
ATOM 6229 C C . GLY A 1 10 ? -1.858 -12.729 -7.346 1.00 0.00 459 GLY W C 7
ATOM 6230 O O . GLY A 1 10 ? -0.748 -12.197 -7.350 1.00 0.00 459 GLY W O 7
ATOM 6234 N N . PRO A 1 11 ? -2.986 -12.000 -7.377 1.00 0.00 460 PRO W N 7
ATOM 6235 C CA . PRO A 1 11 ? -2.974 -10.538 -7.416 1.00 0.00 460 PRO W CA 7
ATOM 6236 C C . PRO A 1 11 ? -2.733 -9.939 -6.036 1.00 0.00 460 PRO W C 7
ATOM 6237 O O . PRO A 1 11 ? -3.632 -9.342 -5.442 1.00 0.00 460 PRO W O 7
ATOM 6248 N N . LEU A 1 12 ? -1.517 -10.112 -5.524 1.00 0.00 461 LEU W N 7
ATOM 6249 C CA . LEU A 1 12 ? -1.164 -9.599 -4.205 1.00 0.00 461 LEU W CA 7
ATOM 6250 C C . LEU A 1 12 ? -2.044 -10.241 -3.137 1.00 0.00 461 LEU W C 7
ATOM 6251 O O . LEU A 1 12 ? -2.926 -11.041 -3.451 1.00 0.00 461 LEU W O 7
ATOM 6267 N N . PRO A 1 13 ? -1.823 -9.901 -1.857 1.00 0.00 462 PRO W N 7
ATOM 6268 C CA . PRO A 1 13 ? -2.606 -10.448 -0.756 1.00 0.00 462 PRO W CA 7
ATOM 6269 C C . PRO A 1 13 ? -3.978 -9.787 -0.645 1.00 0.00 462 PRO W C 7
ATOM 6270 O O . PRO A 1 13 ? -4.257 -8.802 -1.328 1.00 0.00 462 PRO W O 7
ATOM 6281 N N . PRO A 1 14 ? -4.859 -10.326 0.216 1.00 0.00 463 PRO W N 7
ATOM 6282 C CA . PRO A 1 14 ? -6.211 -9.785 0.406 1.00 0.00 463 PRO W CA 7
ATOM 6283 C C . PRO A 1 14 ? -6.203 -8.386 1.013 1.00 0.00 463 PRO W C 7
ATOM 6284 O O . PRO A 1 14 ? -5.481 -8.118 1.973 1.00 0.00 463 PRO W O 7
ATOM 6295 N N . GLY A 1 15 ? -7.016 -7.498 0.446 1.00 0.00 464 GLY W N 7
ATOM 6296 C CA . GLY A 1 15 ? -7.094 -6.136 0.945 1.00 0.00 464 GLY W CA 7
ATOM 6297 C C . GLY A 1 15 ? -5.922 -5.271 0.511 1.00 0.00 464 GLY W C 7
ATOM 6298 O O . GLY A 1 15 ? -5.871 -4.085 0.833 1.00 0.00 464 GLY W O 7
ATOM 6302 N N . TRP A 1 16 ? -4.975 -5.860 -0.217 1.00 0.00 465 TRP W N 7
ATOM 6303 C CA . TRP A 1 16 ? -3.805 -5.126 -0.681 1.00 0.00 465 TRP W CA 7
ATOM 6304 C C . TRP A 1 16 ? -4.020 -4.565 -2.081 1.00 0.00 465 TRP W C 7
ATOM 6305 O O . TRP A 1 16 ? -4.980 -4.918 -2.767 1.00 0.00 465 TRP W O 7
ATOM 6326 N N . GLU A 1 17 ? -3.117 -3.684 -2.495 1.00 0.00 466 GLU W N 7
ATOM 6327 C CA . GLU A 1 17 ? -3.193 -3.059 -3.808 1.00 0.00 466 GLU W CA 7
ATOM 6328 C C . GLU A 1 17 ? -1.804 -2.666 -4.302 1.00 0.00 466 GLU W C 7
ATOM 6329 O O . GLU A 1 17 ? -0.971 -2.193 -3.528 1.00 0.00 466 GLU W O 7
ATOM 6341 N N . GLU A 1 18 ? -1.561 -2.854 -5.593 1.00 0.00 467 GLU W N 7
ATOM 6342 C CA . GLU A 1 18 ? -0.274 -2.505 -6.182 1.00 0.00 467 GLU W CA 7
ATOM 6343 C C . GLU A 1 18 ? -0.311 -1.089 -6.751 1.00 0.00 467 GLU W C 7
ATOM 6344 O O . GLU A 1 18 ? -0.860 -0.859 -7.830 1.00 0.00 467 GLU W O 7
ATOM 6356 N N . ARG A 1 19 ? 0.273 -0.143 -6.023 1.00 0.00 468 ARG W N 7
ATOM 6357 C CA . ARG A 1 19 ? 0.302 1.248 -6.461 1.00 0.00 468 ARG W CA 7
ATOM 6358 C C . ARG A 1 19 ? 1.686 1.626 -6.980 1.00 0.00 468 ARG W C 7
ATOM 6359 O O . ARG A 1 19 ? 2.701 1.162 -6.461 1.00 0.00 468 ARG W O 7
ATOM 6380 N N . THR A 1 20 ? 1.718 2.466 -8.009 1.00 0.00 469 THR W N 7
ATOM 6381 C CA . THR A 1 20 ? 2.977 2.903 -8.603 1.00 0.00 469 THR W CA 7
ATOM 6382 C C . THR A 1 20 ? 3.522 4.141 -7.900 1.00 0.00 469 THR W C 7
ATOM 6383 O O . THR A 1 20 ? 2.825 5.146 -7.760 1.00 0.00 469 THR W O 7
ATOM 6394 N N . HIS A 1 21 ? 4.775 4.063 -7.462 1.00 0.00 470 HIS W N 7
ATOM 6395 C CA . HIS A 1 21 ? 5.418 5.178 -6.774 1.00 0.00 470 HIS W CA 7
ATOM 6396 C C . HIS A 1 21 ? 5.864 6.247 -7.767 1.00 0.00 470 HIS W C 7
ATOM 6397 O O . HIS A 1 21 ? 5.953 5.996 -8.969 1.00 0.00 470 HIS W O 7
ATOM 6411 N N . THR A 1 22 ? 6.145 7.441 -7.255 1.00 0.00 471 THR W N 7
ATOM 6412 C CA . THR A 1 22 ? 6.582 8.553 -8.094 1.00 0.00 471 THR W CA 7
ATOM 6413 C C . THR A 1 22 ? 7.837 8.193 -8.884 1.00 0.00 471 THR W C 7
ATOM 6414 O O . THR A 1 22 ? 8.113 8.782 -9.929 1.00 0.00 471 THR W O 7
ATOM 6425 N N . ASP A 1 23 ? 8.593 7.225 -8.378 1.00 0.00 472 ASP W N 7
ATOM 6426 C CA . ASP A 1 23 ? 9.822 6.788 -9.036 1.00 0.00 472 ASP W CA 7
ATOM 6427 C C . ASP A 1 23 ? 9.551 5.679 -10.054 1.00 0.00 472 ASP W C 7
ATOM 6428 O O . ASP A 1 23 ? 10.415 5.354 -10.868 1.00 0.00 472 ASP W O 7
ATOM 6437 N N . GLY A 1 24 ? 8.353 5.100 -10.005 1.00 0.00 473 GLY W N 7
ATOM 6438 C CA . GLY A 1 24 ? 8.008 4.036 -10.931 1.00 0.00 473 GLY W CA 7
ATOM 6439 C C . GLY A 1 24 ? 7.919 2.681 -10.256 1.00 0.00 473 GLY W C 7
ATOM 6440 O O . GLY A 1 24 ? 7.319 1.751 -10.795 1.00 0.00 473 GLY W O 7
ATOM 6444 N N . ARG A 1 25 ? 8.513 2.568 -9.071 1.00 0.00 474 ARG W N 7
ATOM 6445 C CA . ARG A 1 25 ? 8.490 1.317 -8.324 1.00 0.00 474 ARG W CA 7
ATOM 6446 C C . ARG A 1 25 ? 7.129 1.111 -7.667 1.00 0.00 474 ARG W C 7
ATOM 6447 O O . ARG A 1 25 ? 6.690 1.931 -6.859 1.00 0.00 474 ARG W O 7
ATOM 6468 N N . VAL A 1 26 ? 6.459 0.022 -8.028 1.00 0.00 475 VAL W N 7
ATOM 6469 C CA . VAL A 1 26 ? 5.140 -0.278 -7.484 1.00 0.00 475 VAL W CA 7
ATOM 6470 C C . VAL A 1 26 ? 5.230 -0.886 -6.085 1.00 0.00 475 VAL W C 7
ATOM 6471 O O . VAL A 1 26 ? 5.699 -2.012 -5.914 1.00 0.00 475 VAL W O 7
ATOM 6484 N N . PHE A 1 27 ? 4.771 -0.132 -5.090 1.00 0.00 476 PHE W N 7
ATOM 6485 C CA . PHE A 1 27 ? 4.788 -0.593 -3.704 1.00 0.00 476 PHE W CA 7
ATOM 6486 C C . PHE A 1 27 ? 3.498 -1.335 -3.358 1.00 0.00 476 PHE W C 7
ATOM 6487 O O . PHE A 1 27 ? 2.654 -1.569 -4.222 1.00 0.00 476 PHE W O 7
ATOM 6504 N N . PHE A 1 28 ? 3.354 -1.702 -2.086 1.00 0.00 477 PHE W N 7
ATOM 6505 C CA . PHE A 1 28 ? 2.168 -2.417 -1.622 1.00 0.00 477 PHE W CA 7
ATOM 6506 C C . PHE A 1 28 ? 1.377 -1.577 -0.621 1.00 0.00 477 PHE W C 7
ATOM 6507 O O . PHE A 1 28 ? 1.950 -0.780 0.123 1.00 0.00 477 PHE W O 7
ATOM 6524 N N . ILE A 1 29 ? 0.059 -1.763 -0.603 1.00 0.00 478 ILE W N 7
ATOM 6525 C CA . ILE A 1 29 ? -0.804 -1.023 0.315 1.00 0.00 478 ILE W CA 7
ATOM 6526 C C . ILE A 1 29 ? -2.013 -1.853 0.727 1.00 0.00 478 ILE W C 7
ATOM 6527 O O . ILE A 1 29 ? -2.771 -2.318 -0.121 1.00 0.00 478 ILE W O 7
ATOM 6543 N N . ASN A 1 30 ? -2.197 -2.027 2.031 1.00 0.00 479 ASN W N 7
ATOM 6544 C CA . ASN A 1 30 ? -3.325 -2.797 2.539 1.00 0.00 479 ASN W CA 7
ATOM 6545 C C . ASN A 1 30 ? -4.494 -1.878 2.894 1.00 0.00 479 ASN W C 7
ATOM 6546 O O . ASN A 1 30 ? -4.302 -0.695 3.171 1.00 0.00 479 ASN W O 7
ATOM 6557 N N . HIS A 1 31 ? -5.705 -2.429 2.869 1.00 0.00 480 HIS W N 7
ATOM 6558 C CA . HIS A 1 31 ? -6.902 -1.653 3.176 1.00 0.00 480 HIS W CA 7
ATOM 6559 C C . HIS A 1 31 ? -7.449 -1.975 4.565 1.00 0.00 480 HIS W C 7
ATOM 6560 O O . HIS A 1 31 ? -8.307 -1.257 5.080 1.00 0.00 480 HIS W O 7
ATOM 6574 N N . ASN A 1 32 ? -6.959 -3.053 5.173 1.00 0.00 481 ASN W N 7
ATOM 6575 C CA . ASN A 1 32 ? -7.421 -3.445 6.501 1.00 0.00 481 ASN W CA 7
ATOM 6576 C C . ASN A 1 32 ? -7.284 -2.288 7.483 1.00 0.00 481 ASN W C 7
ATOM 6577 O O . ASN A 1 32 ? -8.222 -1.963 8.211 1.00 0.00 481 ASN W O 7
ATOM 6588 N N . ILE A 1 33 ? -6.109 -1.667 7.495 1.00 0.00 482 ILE W N 7
ATOM 6589 C CA . ILE A 1 33 ? -5.846 -0.541 8.384 1.00 0.00 482 ILE W CA 7
ATOM 6590 C C . ILE A 1 33 ? -5.248 0.628 7.613 1.00 0.00 482 ILE W C 7
ATOM 6591 O O . ILE A 1 33 ? -4.497 1.431 8.167 1.00 0.00 482 ILE W O 7
ATOM 6607 N N . LYS A 1 34 ? -5.585 0.716 6.329 1.00 0.00 483 LYS W N 7
ATOM 6608 C CA . LYS A 1 34 ? -5.088 1.786 5.464 1.00 0.00 483 LYS W CA 7
ATOM 6609 C C . LYS A 1 34 ? -3.609 2.069 5.721 1.00 0.00 483 LYS W C 7
ATOM 6610 O O . LYS A 1 34 ? -3.260 3.004 6.443 1.00 0.00 483 LYS W O 7
ATOM 6629 N N . LYS A 1 35 ? -2.747 1.250 5.128 1.00 0.00 484 LYS W N 7
ATOM 6630 C CA . LYS A 1 35 ? -1.308 1.403 5.292 1.00 0.00 484 LYS W CA 7
ATOM 6631 C C . LYS A 1 35 ? -0.564 0.903 4.057 1.00 0.00 484 LYS W C 7
ATOM 6632 O O . LYS A 1 35 ? -1.137 0.215 3.211 1.00 0.00 484 LYS W O 7
ATOM 6651 N N . THR A 1 36 ? 0.714 1.252 3.963 1.00 0.00 485 THR W N 7
ATOM 6652 C CA . THR A 1 36 ? 1.538 0.840 2.834 1.00 0.00 485 THR W CA 7
ATOM 6653 C C . THR A 1 36 ? 2.965 0.543 3.281 1.00 0.00 485 THR W C 7
ATOM 6654 O O . THR A 1 36 ? 3.381 0.947 4.367 1.00 0.00 485 THR W O 7
ATOM 6665 N N . GLN A 1 37 ? 3.710 -0.173 2.445 1.00 0.00 486 GLN W N 7
ATOM 6666 C CA . GLN A 1 37 ? 5.085 -0.529 2.764 1.00 0.00 486 GLN W CA 7
ATOM 6667 C C . GLN A 1 37 ? 5.868 -0.867 1.501 1.00 0.00 486 GLN W C 7
ATOM 6668 O O . GLN A 1 37 ? 5.321 -1.432 0.553 1.00 0.00 486 GLN W O 7
ATOM 6682 N N . TRP A 1 38 ? 7.150 -0.521 1.495 1.00 0.00 487 TRP W N 7
ATOM 6683 C CA . TRP A 1 38 ? 8.008 -0.791 0.347 1.00 0.00 487 TRP W CA 7
ATOM 6684 C C . TRP A 1 38 ? 8.311 -2.281 0.235 1.00 0.00 487 TRP W C 7
ATOM 6685 O O . TRP A 1 38 ? 8.480 -2.809 -0.864 1.00 0.00 487 TRP W O 7
ATOM 6706 N N . GLU A 1 39 ? 8.378 -2.954 1.378 1.00 0.00 488 GLU W N 7
ATOM 6707 C CA . GLU A 1 39 ? 8.659 -4.384 1.408 1.00 0.00 488 GLU W CA 7
ATOM 6708 C C . GLU A 1 39 ? 7.576 -5.165 0.674 1.00 0.00 488 GLU W C 7
ATOM 6709 O O . GLU A 1 39 ? 6.615 -4.588 0.167 1.00 0.00 488 GLU W O 7
ATOM 6721 N N . ASP A 1 40 ? 7.740 -6.482 0.617 1.00 0.00 489 ASP W N 7
ATOM 6722 C CA . ASP A 1 40 ? 6.778 -7.342 -0.059 1.00 0.00 489 ASP W CA 7
ATOM 6723 C C . ASP A 1 40 ? 6.118 -8.306 0.926 1.00 0.00 489 ASP W C 7
ATOM 6724 O O . ASP A 1 40 ? 6.724 -9.296 1.334 1.00 0.00 489 ASP W O 7
ATOM 6733 N N . PRO A 1 41 ? 4.861 -8.032 1.322 1.00 0.00 490 PRO W N 7
ATOM 6734 C CA . PRO A 1 41 ? 4.127 -8.885 2.262 1.00 0.00 490 PRO W CA 7
ATOM 6735 C C . PRO A 1 41 ? 3.680 -10.194 1.620 1.00 0.00 490 PRO W C 7
ATOM 6736 O O . PRO A 1 41 ? 3.600 -11.227 2.283 1.00 0.00 490 PRO W O 7
ATOM 6747 N N . ARG A 1 42 ? 3.393 -10.139 0.324 1.00 0.00 491 ARG W N 7
ATOM 6748 C CA . ARG A 1 42 ? 2.954 -11.316 -0.418 1.00 0.00 491 ARG W CA 7
ATOM 6749 C C . ARG A 1 42 ? 4.118 -12.265 -0.676 1.00 0.00 491 ARG W C 7
ATOM 6750 O O . ARG A 1 42 ? 3.924 -13.468 -0.850 1.00 0.00 491 ARG W O 7
ATOM 6771 N N . MET A 1 43 ? 5.329 -11.718 -0.701 1.00 0.00 492 MET W N 7
ATOM 6772 C CA . MET A 1 43 ? 6.524 -12.520 -0.941 1.00 0.00 492 MET W CA 7
ATOM 6773 C C . MET A 1 43 ? 7.039 -13.133 0.358 1.00 0.00 492 MET W C 7
ATOM 6774 O O . MET A 1 43 ? 7.715 -14.162 0.343 1.00 0.00 492 MET W O 7
ATOM 6788 N N . GLN A 1 44 ? 6.717 -12.495 1.478 1.00 0.00 493 GLN W N 7
ATOM 6789 C CA . GLN A 1 44 ? 7.150 -12.979 2.782 1.00 0.00 493 GLN W CA 7
ATOM 6790 C C . GLN A 1 44 ? 5.955 -13.247 3.691 1.00 0.00 493 GLN W C 7
ATOM 6791 O O . GLN A 1 44 ? 5.709 -12.507 4.644 1.00 0.00 493 GLN W O 7
ATOM 6805 N N . ASN A 1 45 ? 5.213 -14.308 3.391 1.00 0.00 494 ASN W N 7
ATOM 6806 C CA . ASN A 1 45 ? 4.046 -14.674 4.183 1.00 0.00 494 ASN W CA 7
ATOM 6807 C C . ASN A 1 45 ? 4.461 -15.347 5.488 1.00 0.00 494 ASN W C 7
ATOM 6808 O O . ASN A 1 45 ? 4.450 -14.724 6.548 1.00 0.00 494 ASN W O 7
ATOM 6819 N N . VAL A 1 46 ? 4.827 -16.625 5.399 1.00 0.00 495 VAL W N 7
ATOM 6820 C CA . VAL A 1 46 ? 5.249 -17.392 6.571 1.00 0.00 495 VAL W CA 7
ATOM 6821 C C . VAL A 1 46 ? 4.331 -17.145 7.764 1.00 0.00 495 VAL W C 7
ATOM 6822 O O . VAL A 1 46 ? 4.786 -17.074 8.906 1.00 0.00 495 VAL W O 7
ATOM 6835 N N . ALA A 1 47 ? 3.033 -17.013 7.490 1.00 0.00 496 ALA W N 7
ATOM 6836 C CA . ALA A 1 47 ? 2.036 -16.770 8.535 1.00 0.00 496 ALA W CA 7
ATOM 6837 C C . ALA A 1 47 ? 1.981 -15.292 8.901 1.00 0.00 496 ALA W C 7
ATOM 6838 O O . ALA A 1 47 ? 2.796 -14.498 8.433 1.00 0.00 496 ALA W O 7
ATOM 6845 N N . ILE A 1 48 ? 1.016 -14.929 9.740 1.00 0.00 497 ILE W N 7
ATOM 6846 C CA . ILE A 1 48 ? 0.857 -13.545 10.168 1.00 0.00 497 ILE W CA 7
ATOM 6847 C C . ILE A 1 48 ? 0.435 -12.656 9.003 1.00 0.00 497 ILE W C 7
ATOM 6848 O O . ILE A 1 48 ? -0.689 -12.156 8.967 1.00 0.00 497 ILE W O 7
ATOM 6864 N N . THR A 1 49 ? 1.343 -12.466 8.051 1.00 0.00 498 THR W N 7
ATOM 6865 C CA . THR A 1 49 ? 1.064 -11.639 6.885 1.00 0.00 498 THR W CA 7
ATOM 6866 C C . THR A 1 49 ? 0.468 -12.470 5.753 1.00 0.00 498 THR W C 7
ATOM 6867 O O . THR A 1 49 ? 1.142 -13.321 5.173 1.00 0.00 498 THR W O 7
ATOM 6878 N N . GLY A 1 50 ? -0.799 -12.216 5.443 1.00 0.00 499 GLY W N 7
ATOM 6879 C CA . GLY A 1 50 ? -1.464 -12.948 4.382 1.00 0.00 499 GLY W CA 7
ATOM 6880 C C . GLY A 1 50 ? -2.903 -13.283 4.722 1.00 0.00 499 GLY W C 7
ATOM 6881 O O . GLY A 1 50 ? -3.775 -12.408 4.542 1.00 0.00 499 GLY W O 7
ATOM 6886 N N . GLY B 2 1 ? 8.063 -7.391 8.378 1.00 0.00 605 GLY B N 7
ATOM 6887 C CA . GLY B 2 1 ? 9.233 -8.205 7.946 1.00 0.00 605 GLY B CA 7
ATOM 6888 C C . GLY B 2 1 ? 10.213 -8.457 9.076 1.00 0.00 605 GLY B C 7
ATOM 6889 O O . GLY B 2 1 ? 10.109 -7.852 10.143 1.00 0.00 605 GLY B O 7
ATOM 6895 N N . SER B 2 2 ? 11.167 -9.352 8.839 1.00 0.00 606 SER B N 7
ATOM 6896 C CA . SER B 2 2 ? 12.170 -9.683 9.844 1.00 0.00 606 SER B CA 7
ATOM 6897 C C . SER B 2 2 ? 13.489 -8.978 9.545 1.00 0.00 606 SER B C 7
ATOM 6898 O O . SER B 2 2 ? 14.205 -8.566 10.458 1.00 0.00 606 SER B O 7
ATOM 6906 N N . THR B 2 3 ? 13.803 -8.842 8.261 1.00 0.00 607 THR B N 7
ATOM 6907 C CA . THR B 2 3 ? 15.035 -8.187 7.842 1.00 0.00 607 THR B CA 7
ATOM 6908 C C . THR B 2 3 ? 14.852 -6.676 7.747 1.00 0.00 607 THR B C 7
ATOM 6909 O O . THR B 2 3 ? 15.644 -5.909 8.292 1.00 0.00 607 THR B O 7
ATOM 6920 N N . LEU B 2 4 ? 13.801 -6.256 7.050 1.00 0.00 608 LEU B N 7
ATOM 6921 C CA . LEU B 2 4 ? 13.515 -4.836 6.883 1.00 0.00 608 LEU B CA 7
ATOM 6922 C C . LEU B 2 4 ? 12.310 -4.420 7.724 1.00 0.00 608 LEU B C 7
ATOM 6923 O O . LEU B 2 4 ? 11.210 -4.240 7.200 1.00 0.00 608 LEU B O 7
ATOM 6939 N N . PRO B 2 5 ? 12.502 -4.261 9.044 1.00 0.00 609 PRO B N 7
ATOM 6940 C CA . PRO B 2 5 ? 11.426 -3.864 9.957 1.00 0.00 609 PRO B CA 7
ATOM 6941 C C . PRO B 2 5 ? 11.070 -2.387 9.828 1.00 0.00 609 PRO B C 7
ATOM 6942 O O . PRO B 2 5 ? 9.920 -1.995 10.023 1.00 0.00 609 PRO B O 7
ATOM 6953 N N . ILE B 2 6 ? 12.067 -1.568 9.502 1.00 0.00 610 ILE B N 7
ATOM 6954 C CA . ILE B 2 6 ? 11.859 -0.133 9.350 1.00 0.00 610 ILE B CA 7
ATOM 6955 C C . ILE B 2 6 ? 12.600 0.406 8.128 1.00 0.00 610 ILE B C 7
ATOM 6956 O O . ILE B 2 6 ? 13.795 0.694 8.195 1.00 0.00 610 ILE B O 7
ATOM 6972 N N . PRO B 2 7 ? 11.900 0.552 6.990 1.00 0.00 611 PRO B N 7
ATOM 6973 C CA . PRO B 2 7 ? 12.500 1.063 5.753 1.00 0.00 611 PRO B CA 7
ATOM 6974 C C . PRO B 2 7 ? 12.866 2.539 5.854 1.00 0.00 611 PRO B C 7
ATOM 6975 O O . PRO B 2 7 ? 13.902 2.969 5.345 1.00 0.00 611 PRO B O 7
ATOM 6986 N N . GLY B 2 8 ? 12.007 3.312 6.510 1.00 0.00 612 GLY B N 7
ATOM 6987 C CA . GLY B 2 8 ? 12.256 4.733 6.664 1.00 0.00 612 GLY B CA 7
ATOM 6988 C C . GLY B 2 8 ? 11.011 5.567 6.430 1.00 0.00 612 GLY B C 7
ATOM 6989 O O . GLY B 2 8 ? 10.321 5.943 7.377 1.00 0.00 612 GLY B O 7
ATOM 6993 N N . THR B 2 9 ? 10.723 5.855 5.165 1.00 0.00 613 THR B N 7
ATOM 6994 C CA . THR B 2 9 ? 9.552 6.649 4.809 1.00 0.00 613 THR B CA 7
ATOM 6995 C C . THR B 2 9 ? 8.670 5.909 3.805 1.00 0.00 613 THR B C 7
ATOM 6996 O O . THR B 2 9 ? 8.920 5.950 2.601 1.00 0.00 613 THR B O 7
ATOM 7007 N N . PRO B 2 10 ? 7.623 5.219 4.291 1.00 0.00 614 PRO B N 7
ATOM 7008 C CA . PRO B 2 10 ? 6.704 4.467 3.430 1.00 0.00 614 PRO B CA 7
ATOM 7009 C C . PRO B 2 10 ? 6.093 5.337 2.335 1.00 0.00 614 PRO B C 7
ATOM 7010 O O . PRO B 2 10 ? 5.979 6.554 2.486 1.00 0.00 614 PRO B O 7
ATOM 7021 N N . PRO B 2 11 ? 5.686 4.720 1.210 1.00 0.00 615 PRO B N 7
ATOM 7022 C CA . PRO B 2 11 ? 5.082 5.443 0.088 1.00 0.00 615 PRO B CA 7
ATOM 7023 C C . PRO B 2 11 ? 3.910 6.316 0.528 1.00 0.00 615 PRO B C 7
ATOM 7024 O O . PRO B 2 11 ? 3.632 6.439 1.722 1.00 0.00 615 PRO B O 7
ATOM 7035 N N . PRO B 2 12 ? 3.204 6.937 -0.431 1.00 0.00 616 PRO B N 7
ATOM 7036 C CA . PRO B 2 12 ? 2.058 7.803 -0.130 1.00 0.00 616 PRO B CA 7
ATOM 7037 C C . PRO B 2 12 ? 0.993 7.090 0.695 1.00 0.00 616 PRO B C 7
ATOM 7038 O O . PRO B 2 12 ? 0.444 6.070 0.275 1.00 0.00 616 PRO B O 7
ATOM 7049 N N . ASN B 2 13 ? 0.701 7.634 1.872 1.00 0.00 617 ASN B N 7
ATOM 7050 C CA . ASN B 2 13 ? -0.302 7.053 2.757 1.00 0.00 617 ASN B CA 7
ATOM 7051 C C . ASN B 2 13 ? -1.656 6.977 2.060 1.00 0.00 617 ASN B C 7
ATOM 7052 O O . ASN B 2 13 ? -1.950 7.772 1.167 1.00 0.00 617 ASN B O 7
ATOM 7063 N N . TYR B 2 14 ? -2.476 6.016 2.470 1.00 0.00 618 TYR B N 7
ATOM 7064 C CA . TYR B 2 14 ? -3.797 5.840 1.880 1.00 0.00 618 TYR B CA 7
ATOM 7065 C C . TYR B 2 14 ? -4.652 7.085 2.090 1.00 0.00 618 TYR B C 7
ATOM 7066 O O . TYR B 2 14 ? -5.458 7.449 1.234 1.00 0.00 618 TYR B O 7
ATOM 7084 N N . ASP B 2 15 ? -4.466 7.740 3.231 1.00 0.00 619 ASP B N 7
ATOM 7085 C CA . ASP B 2 15 ? -5.215 8.950 3.547 1.00 0.00 619 ASP B CA 7
ATOM 7086 C C . ASP B 2 15 ? -4.862 10.068 2.570 1.00 0.00 619 ASP B C 7
ATOM 7087 O O . ASP B 2 15 ? -5.676 10.949 2.296 1.00 0.00 619 ASP B O 7
ATOM 7096 N N . SER B 2 16 ? -3.640 10.018 2.049 1.00 0.00 620 SER B N 7
ATOM 7097 C CA . SER B 2 16 ? -3.168 11.020 1.098 1.00 0.00 620 SER B CA 7
ATOM 7098 C C . SER B 2 16 ? -3.515 10.630 -0.338 1.00 0.00 620 SER B C 7
ATOM 7099 O O . SER B 2 16 ? -3.463 11.463 -1.243 1.00 0.00 620 SER B O 7
ATOM 7107 N N . LEU B 2 17 ? -3.869 9.362 -0.545 1.00 0.00 621 LEU B N 7
ATOM 7108 C CA . LEU B 2 17 ? -4.222 8.876 -1.875 1.00 0.00 621 LEU B CA 7
ATOM 7109 C C . LEU B 2 17 ? -5.579 9.421 -2.308 1.00 0.00 621 LEU B C 7
ATOM 7110 O O . LEU B 2 17 ? -6.465 9.558 -1.439 1.00 0.00 621 LEU B O 7
ATOM 7127 N N . GLY A 1 1 ? -6.193 -26.672 -2.347 1.00 0.00 450 GLY W N 8
ATOM 7128 C CA . GLY A 1 1 ? -5.191 -25.859 -3.090 1.00 0.00 450 GLY W CA 8
ATOM 7129 C C . GLY A 1 1 ? -3.901 -25.676 -2.314 1.00 0.00 450 GLY W C 8
ATOM 7130 O O . GLY A 1 1 ? -3.170 -24.710 -2.534 1.00 0.00 450 GLY W O 8
ATOM 7136 N N . SER A 1 2 ? -3.621 -26.604 -1.405 1.00 0.00 451 SER W N 8
ATOM 7137 C CA . SER A 1 2 ? -2.410 -26.538 -0.596 1.00 0.00 451 SER W CA 8
ATOM 7138 C C . SER A 1 2 ? -2.189 -27.843 0.165 1.00 0.00 451 SER W C 8
ATOM 7139 O O . SER A 1 2 ? -2.565 -27.962 1.331 1.00 0.00 451 SER W O 8
ATOM 7147 N N . PRO A 1 3 ? -1.573 -28.844 -0.488 1.00 0.00 452 PRO W N 8
ATOM 7148 C CA . PRO A 1 3 ? -1.303 -30.144 0.134 1.00 0.00 452 PRO W CA 8
ATOM 7149 C C . PRO A 1 3 ? -0.517 -30.014 1.434 1.00 0.00 452 PRO W C 8
ATOM 7150 O O . PRO A 1 3 ? -0.611 -30.869 2.314 1.00 0.00 452 PRO W O 8
ATOM 7161 N N . VAL A 1 4 ? 0.254 -28.938 1.548 1.00 0.00 453 VAL W N 8
ATOM 7162 C CA . VAL A 1 4 ? 1.057 -28.694 2.741 1.00 0.00 453 VAL W CA 8
ATOM 7163 C C . VAL A 1 4 ? 1.415 -27.216 2.867 1.00 0.00 453 VAL W C 8
ATOM 7164 O O . VAL A 1 4 ? 1.193 -26.601 3.910 1.00 0.00 453 VAL W O 8
ATOM 7177 N N . ASP A 1 5 ? 1.969 -26.651 1.799 1.00 0.00 454 ASP W N 8
ATOM 7178 C CA . ASP A 1 5 ? 2.357 -25.246 1.795 1.00 0.00 454 ASP W CA 8
ATOM 7179 C C . ASP A 1 5 ? 2.835 -24.813 0.412 1.00 0.00 454 ASP W C 8
ATOM 7180 O O . ASP A 1 5 ? 4.013 -24.513 0.219 1.00 0.00 454 ASP W O 8
ATOM 7189 N N . SER A 1 6 ? 1.914 -24.780 -0.545 1.00 0.00 455 SER W N 8
ATOM 7190 C CA . SER A 1 6 ? 2.244 -24.380 -1.908 1.00 0.00 455 SER W CA 8
ATOM 7191 C C . SER A 1 6 ? 2.451 -22.871 -1.994 1.00 0.00 455 SER W C 8
ATOM 7192 O O . SER A 1 6 ? 3.294 -22.392 -2.752 1.00 0.00 455 SER W O 8
ATOM 7200 N N . ASN A 1 7 ? 1.679 -22.129 -1.207 1.00 0.00 456 ASN W N 8
ATOM 7201 C CA . ASN A 1 7 ? 1.778 -20.674 -1.188 1.00 0.00 456 ASN W CA 8
ATOM 7202 C C . ASN A 1 7 ? 1.522 -20.086 -2.572 1.00 0.00 456 ASN W C 8
ATOM 7203 O O . ASN A 1 7 ? 2.426 -20.015 -3.405 1.00 0.00 456 ASN W O 8
ATOM 7214 N N . ASP A 1 8 ? 0.284 -19.664 -2.809 1.00 0.00 457 ASP W N 8
ATOM 7215 C CA . ASP A 1 8 ? -0.094 -19.078 -4.090 1.00 0.00 457 ASP W CA 8
ATOM 7216 C C . ASP A 1 8 ? -1.110 -17.958 -3.891 1.00 0.00 457 ASP W C 8
ATOM 7217 O O . ASP A 1 8 ? -2.275 -18.089 -4.267 1.00 0.00 457 ASP W O 8
ATOM 7226 N N . LEU A 1 9 ? -0.662 -16.859 -3.294 1.00 0.00 458 LEU W N 8
ATOM 7227 C CA . LEU A 1 9 ? -1.531 -15.717 -3.040 1.00 0.00 458 LEU W CA 8
ATOM 7228 C C . LEU A 1 9 ? -2.006 -15.088 -4.346 1.00 0.00 458 LEU W C 8
ATOM 7229 O O . LEU A 1 9 ? -3.093 -14.514 -4.409 1.00 0.00 458 LEU W O 8
ATOM 7245 N N . GLY A 1 10 ? -1.183 -15.194 -5.384 1.00 0.00 459 GLY W N 8
ATOM 7246 C CA . GLY A 1 10 ? -1.540 -14.625 -6.669 1.00 0.00 459 GLY W CA 8
ATOM 7247 C C . GLY A 1 10 ? -1.436 -13.111 -6.678 1.00 0.00 459 GLY W C 8
ATOM 7248 O O . GLY A 1 10 ? -0.453 -12.555 -6.187 1.00 0.00 459 GLY W O 8
ATOM 7252 N N . PRO A 1 11 ? -2.439 -12.406 -7.229 1.00 0.00 460 PRO W N 8
ATOM 7253 C CA . PRO A 1 11 ? -2.435 -10.940 -7.285 1.00 0.00 460 PRO W CA 8
ATOM 7254 C C . PRO A 1 11 ? -2.510 -10.304 -5.904 1.00 0.00 460 PRO W C 8
ATOM 7255 O O . PRO A 1 11 ? -3.557 -9.804 -5.492 1.00 0.00 460 PRO W O 8
ATOM 7266 N N . LEU A 1 12 ? -1.384 -10.317 -5.200 1.00 0.00 461 LEU W N 8
ATOM 7267 C CA . LEU A 1 12 ? -1.303 -9.732 -3.867 1.00 0.00 461 LEU W CA 8
ATOM 7268 C C . LEU A 1 12 ? -2.326 -10.358 -2.921 1.00 0.00 461 LEU W C 8
ATOM 7269 O O . LEU A 1 12 ? -3.321 -10.935 -3.360 1.00 0.00 461 LEU W O 8
ATOM 7285 N N . PRO A 1 13 ? -2.091 -10.252 -1.601 1.00 0.00 462 PRO W N 8
ATOM 7286 C CA . PRO A 1 13 ? -2.990 -10.810 -0.586 1.00 0.00 462 PRO W CA 8
ATOM 7287 C C . PRO A 1 13 ? -4.332 -10.082 -0.542 1.00 0.00 462 PRO W C 8
ATOM 7288 O O . PRO A 1 13 ? -4.544 -9.114 -1.271 1.00 0.00 462 PRO W O 8
ATOM 7299 N N . PRO A 1 14 ? -5.259 -10.540 0.318 1.00 0.00 463 PRO W N 8
ATOM 7300 C CA . PRO A 1 14 ? -6.582 -9.922 0.450 1.00 0.00 463 PRO W CA 8
ATOM 7301 C C . PRO A 1 14 ? -6.509 -8.535 1.080 1.00 0.00 463 PRO W C 8
ATOM 7302 O O . PRO A 1 14 ? -5.846 -8.341 2.099 1.00 0.00 463 PRO W O 8
ATOM 7313 N N . GLY A 1 15 ? -7.189 -7.573 0.465 1.00 0.00 464 GLY W N 8
ATOM 7314 C CA . GLY A 1 15 ? -7.181 -6.216 0.980 1.00 0.00 464 GLY W CA 8
ATOM 7315 C C . GLY A 1 15 ? -5.975 -5.416 0.513 1.00 0.00 464 GLY W C 8
ATOM 7316 O O . GLY A 1 15 ? -5.907 -4.206 0.728 1.00 0.00 464 GLY W O 8
ATOM 7320 N N . TRP A 1 16 ? -5.020 -6.091 -0.127 1.00 0.00 465 TRP W N 8
ATOM 7321 C CA . TRP A 1 16 ? -3.815 -5.435 -0.621 1.00 0.00 465 TRP W CA 8
ATOM 7322 C C . TRP A 1 16 ? -3.998 -4.961 -2.058 1.00 0.00 465 TRP W C 8
ATOM 7323 O O . TRP A 1 16 ? -4.929 -5.375 -2.749 1.00 0.00 465 TRP W O 8
ATOM 7344 N N . GLU A 1 17 ? -3.103 -4.084 -2.497 1.00 0.00 466 GLU W N 8
ATOM 7345 C CA . GLU A 1 17 ? -3.157 -3.540 -3.847 1.00 0.00 466 GLU W CA 8
ATOM 7346 C C . GLU A 1 17 ? -1.757 -3.220 -4.353 1.00 0.00 466 GLU W C 8
ATOM 7347 O O . GLU A 1 17 ? -0.767 -3.430 -3.649 1.00 0.00 466 GLU W O 8
ATOM 7359 N N . GLU A 1 18 ? -1.679 -2.709 -5.576 1.00 0.00 467 GLU W N 8
ATOM 7360 C CA . GLU A 1 18 ? -0.399 -2.360 -6.177 1.00 0.00 467 GLU W CA 8
ATOM 7361 C C . GLU A 1 18 ? -0.456 -0.969 -6.796 1.00 0.00 467 GLU W C 8
ATOM 7362 O O . GLU A 1 18 ? -1.012 -0.780 -7.879 1.00 0.00 467 GLU W O 8
ATOM 7374 N N . ARG A 1 19 ? 0.123 0.003 -6.100 1.00 0.00 468 ARG W N 8
ATOM 7375 C CA . ARG A 1 19 ? 0.140 1.379 -6.576 1.00 0.00 468 ARG W CA 8
ATOM 7376 C C . ARG A 1 19 ? 1.542 1.775 -7.028 1.00 0.00 468 ARG W C 8
ATOM 7377 O O . ARG A 1 19 ? 2.535 1.379 -6.418 1.00 0.00 468 ARG W O 8
ATOM 7398 N N . THR A 1 20 ? 1.616 2.551 -8.102 1.00 0.00 469 THR W N 8
ATOM 7399 C CA . THR A 1 20 ? 2.899 2.992 -8.638 1.00 0.00 469 THR W CA 8
ATOM 7400 C C . THR A 1 20 ? 3.433 4.202 -7.879 1.00 0.00 469 THR W C 8
ATOM 7401 O O . THR A 1 20 ? 2.741 5.210 -7.729 1.00 0.00 469 THR W O 8
ATOM 7412 N N . HIS A 1 21 ? 4.672 4.097 -7.409 1.00 0.00 470 HIS W N 8
ATOM 7413 C CA . HIS A 1 21 ? 5.308 5.183 -6.672 1.00 0.00 470 HIS W CA 8
ATOM 7414 C C . HIS A 1 21 ? 5.802 6.268 -7.625 1.00 0.00 470 HIS W C 8
ATOM 7415 O O . HIS A 1 21 ? 5.944 6.036 -8.825 1.00 0.00 470 HIS W O 8
ATOM 7429 N N . THR A 1 22 ? 6.058 7.454 -7.082 1.00 0.00 471 THR W N 8
ATOM 7430 C CA . THR A 1 22 ? 6.532 8.578 -7.883 1.00 0.00 471 THR W CA 8
ATOM 7431 C C . THR A 1 22 ? 7.819 8.232 -8.627 1.00 0.00 471 THR W C 8
ATOM 7432 O O . THR A 1 22 ? 8.151 8.856 -9.634 1.00 0.00 471 THR W O 8
ATOM 7443 N N . ASP A 1 23 ? 8.543 7.237 -8.123 1.00 0.00 472 ASP W N 8
ATOM 7444 C CA . ASP A 1 23 ? 9.795 6.813 -8.742 1.00 0.00 472 ASP W CA 8
ATOM 7445 C C . ASP A 1 23 ? 9.559 5.746 -9.810 1.00 0.00 472 ASP W C 8
ATOM 7446 O O . ASP A 1 23 ? 10.452 5.446 -10.603 1.00 0.00 472 ASP W O 8
ATOM 7455 N N . GLY A 1 24 ? 8.358 5.174 -9.826 1.00 0.00 473 GLY W N 8
ATOM 7456 C CA . GLY A 1 24 ? 8.042 4.148 -10.803 1.00 0.00 473 GLY W CA 8
ATOM 7457 C C . GLY A 1 24 ? 7.922 2.771 -10.179 1.00 0.00 473 GLY W C 8
ATOM 7458 O O . GLY A 1 24 ? 7.329 1.867 -10.768 1.00 0.00 473 GLY W O 8
ATOM 7462 N N . ARG A 1 25 ? 8.478 2.611 -8.981 1.00 0.00 474 ARG W N 8
ATOM 7463 C CA . ARG A 1 25 ? 8.421 1.336 -8.277 1.00 0.00 474 ARG W CA 8
ATOM 7464 C C . ARG A 1 25 ? 7.048 1.138 -7.645 1.00 0.00 474 ARG W C 8
ATOM 7465 O O . ARG A 1 25 ? 6.611 1.947 -6.827 1.00 0.00 474 ARG W O 8
ATOM 7486 N N . VAL A 1 26 ? 6.368 0.067 -8.036 1.00 0.00 475 VAL W N 8
ATOM 7487 C CA . VAL A 1 26 ? 5.039 -0.223 -7.510 1.00 0.00 475 VAL W CA 8
ATOM 7488 C C . VAL A 1 26 ? 5.114 -0.841 -6.118 1.00 0.00 475 VAL W C 8
ATOM 7489 O O . VAL A 1 26 ? 5.570 -1.972 -5.951 1.00 0.00 475 VAL W O 8
ATOM 7502 N N . PHE A 1 27 ? 4.653 -0.090 -5.123 1.00 0.00 476 PHE W N 8
ATOM 7503 C CA . PHE A 1 27 ? 4.657 -0.560 -3.742 1.00 0.00 476 PHE W CA 8
ATOM 7504 C C . PHE A 1 27 ? 3.372 -1.317 -3.418 1.00 0.00 476 PHE W C 8
ATOM 7505 O O . PHE A 1 27 ? 2.465 -1.404 -4.244 1.00 0.00 476 PHE W O 8
ATOM 7522 N N . PHE A 1 28 ? 3.301 -1.857 -2.204 1.00 0.00 477 PHE W N 8
ATOM 7523 C CA . PHE A 1 28 ? 2.126 -2.600 -1.762 1.00 0.00 477 PHE W CA 8
ATOM 7524 C C . PHE A 1 28 ? 1.321 -1.780 -0.757 1.00 0.00 477 PHE W C 8
ATOM 7525 O O . PHE A 1 28 ? 1.881 -0.969 -0.018 1.00 0.00 477 PHE W O 8
ATOM 7542 N N . ILE A 1 29 ? 0.005 -1.984 -0.734 1.00 0.00 478 ILE W N 8
ATOM 7543 C CA . ILE A 1 29 ? -0.858 -1.245 0.186 1.00 0.00 478 ILE W CA 8
ATOM 7544 C C . ILE A 1 29 ? -2.061 -2.072 0.616 1.00 0.00 478 ILE W C 8
ATOM 7545 O O . ILE A 1 29 ? -2.804 -2.579 -0.220 1.00 0.00 478 ILE W O 8
ATOM 7561 N N . ASN A 1 30 ? -2.256 -2.196 1.925 1.00 0.00 479 ASN W N 8
ATOM 7562 C CA . ASN A 1 30 ? -3.378 -2.958 2.458 1.00 0.00 479 ASN W CA 8
ATOM 7563 C C . ASN A 1 30 ? -4.555 -2.042 2.790 1.00 0.00 479 ASN W C 8
ATOM 7564 O O . ASN A 1 30 ? -4.374 -0.854 3.056 1.00 0.00 479 ASN W O 8
ATOM 7575 N N . HIS A 1 31 ? -5.761 -2.602 2.764 1.00 0.00 480 HIS W N 8
ATOM 7576 C CA . HIS A 1 31 ? -6.969 -1.835 3.053 1.00 0.00 480 HIS W CA 8
ATOM 7577 C C . HIS A 1 31 ? -7.471 -2.090 4.474 1.00 0.00 480 HIS W C 8
ATOM 7578 O O . HIS A 1 31 ? -8.248 -1.301 5.014 1.00 0.00 480 HIS W O 8
ATOM 7592 N N . ASN A 1 32 ? -7.032 -3.193 5.075 1.00 0.00 481 ASN W N 8
ATOM 7593 C CA . ASN A 1 32 ? -7.451 -3.542 6.432 1.00 0.00 481 ASN W CA 8
ATOM 7594 C C . ASN A 1 32 ? -7.312 -2.351 7.375 1.00 0.00 481 ASN W C 8
ATOM 7595 O O . ASN A 1 32 ? -8.256 -1.988 8.077 1.00 0.00 481 ASN W O 8
ATOM 7606 N N . ILE A 1 33 ? -6.127 -1.752 7.389 1.00 0.00 482 ILE W N 8
ATOM 7607 C CA . ILE A 1 33 ? -5.862 -0.604 8.248 1.00 0.00 482 ILE W CA 8
ATOM 7608 C C . ILE A 1 33 ? -5.317 0.567 7.443 1.00 0.00 482 ILE W C 8
ATOM 7609 O O . ILE A 1 33 ? -4.591 1.413 7.969 1.00 0.00 482 ILE W O 8
ATOM 7625 N N . LYS A 1 34 ? -5.673 0.612 6.161 1.00 0.00 483 LYS W N 8
ATOM 7626 C CA . LYS A 1 34 ? -5.224 1.680 5.268 1.00 0.00 483 LYS W CA 8
ATOM 7627 C C . LYS A 1 34 ? -3.752 2.017 5.492 1.00 0.00 483 LYS W C 8
ATOM 7628 O O . LYS A 1 34 ? -3.424 3.007 6.146 1.00 0.00 483 LYS W O 8
ATOM 7647 N N . LYS A 1 35 ? -2.871 1.187 4.945 1.00 0.00 484 LYS W N 8
ATOM 7648 C CA . LYS A 1 35 ? -1.436 1.397 5.085 1.00 0.00 484 LYS W CA 8
ATOM 7649 C C . LYS A 1 35 ? -0.689 0.849 3.872 1.00 0.00 484 LYS W C 8
ATOM 7650 O O . LYS A 1 35 ? -1.247 0.098 3.073 1.00 0.00 484 LYS W O 8
ATOM 7669 N N . THR A 1 36 ? 0.577 1.231 3.744 1.00 0.00 485 THR W N 8
ATOM 7670 C CA . THR A 1 36 ? 1.404 0.780 2.632 1.00 0.00 485 THR W CA 8
ATOM 7671 C C . THR A 1 36 ? 2.840 0.544 3.083 1.00 0.00 485 THR W C 8
ATOM 7672 O O . THR A 1 36 ? 3.217 0.913 4.196 1.00 0.00 485 THR W O 8
ATOM 7683 N N . GLN A 1 37 ? 3.636 -0.082 2.222 1.00 0.00 486 GLN W N 8
ATOM 7684 C CA . GLN A 1 37 ? 5.025 -0.375 2.547 1.00 0.00 486 GLN W CA 8
ATOM 7685 C C . GLN A 1 37 ? 5.851 -0.599 1.285 1.00 0.00 486 GLN W C 8
ATOM 7686 O O . GLN A 1 37 ? 5.329 -1.026 0.256 1.00 0.00 486 GLN W O 8
ATOM 7700 N N . TRP A 1 38 ? 7.145 -0.312 1.377 1.00 0.00 487 TRP W N 8
ATOM 7701 C CA . TRP A 1 38 ? 8.051 -0.484 0.247 1.00 0.00 487 TRP W CA 8
ATOM 7702 C C . TRP A 1 38 ? 8.325 -1.962 -0.010 1.00 0.00 487 TRP W C 8
ATOM 7703 O O . TRP A 1 38 ? 8.284 -2.423 -1.151 1.00 0.00 487 TRP W O 8
ATOM 7724 N N . GLU A 1 39 ? 8.614 -2.698 1.059 1.00 0.00 488 GLU W N 8
ATOM 7725 C CA . GLU A 1 39 ? 8.904 -4.123 0.954 1.00 0.00 488 GLU W CA 8
ATOM 7726 C C . GLU A 1 39 ? 7.705 -4.892 0.408 1.00 0.00 488 GLU W C 8
ATOM 7727 O O . GLU A 1 39 ? 6.665 -4.308 0.103 1.00 0.00 488 GLU W O 8
ATOM 7739 N N . ASP A 1 40 ? 7.861 -6.207 0.291 1.00 0.00 489 ASP W N 8
ATOM 7740 C CA . ASP A 1 40 ? 6.795 -7.064 -0.215 1.00 0.00 489 ASP W CA 8
ATOM 7741 C C . ASP A 1 40 ? 6.213 -7.921 0.909 1.00 0.00 489 ASP W C 8
ATOM 7742 O O . ASP A 1 40 ? 6.936 -8.685 1.549 1.00 0.00 489 ASP W O 8
ATOM 7751 N N . PRO A 1 41 ? 4.899 -7.808 1.172 1.00 0.00 490 PRO W N 8
ATOM 7752 C CA . PRO A 1 41 ? 4.243 -8.580 2.226 1.00 0.00 490 PRO W CA 8
ATOM 7753 C C . PRO A 1 41 ? 3.939 -10.011 1.794 1.00 0.00 490 PRO W C 8
ATOM 7754 O O . PRO A 1 41 ? 4.084 -10.949 2.577 1.00 0.00 490 PRO W O 8
ATOM 7765 N N . ARG A 1 42 ? 3.520 -10.171 0.543 1.00 0.00 491 ARG W N 8
ATOM 7766 C CA . ARG A 1 42 ? 3.198 -11.489 0.006 1.00 0.00 491 ARG W CA 8
ATOM 7767 C C . ARG A 1 42 ? 4.465 -12.292 -0.291 1.00 0.00 491 ARG W C 8
ATOM 7768 O O . ARG A 1 42 ? 4.407 -13.508 -0.472 1.00 0.00 491 ARG W O 8
ATOM 7789 N N . MET A 1 43 ? 5.608 -11.609 -0.345 1.00 0.00 492 MET W N 8
ATOM 7790 C CA . MET A 1 43 ? 6.878 -12.268 -0.627 1.00 0.00 492 MET W CA 8
ATOM 7791 C C . MET A 1 43 ? 7.480 -12.867 0.641 1.00 0.00 492 MET W C 8
ATOM 7792 O O . MET A 1 43 ? 8.055 -13.954 0.613 1.00 0.00 492 MET W O 8
ATOM 7806 N N . GLN A 1 44 ? 7.347 -12.148 1.751 1.00 0.00 493 GLN W N 8
ATOM 7807 C CA . GLN A 1 44 ? 7.881 -12.609 3.028 1.00 0.00 493 GLN W CA 8
ATOM 7808 C C . GLN A 1 44 ? 7.072 -13.783 3.570 1.00 0.00 493 GLN W C 8
ATOM 7809 O O . GLN A 1 44 ? 5.963 -13.606 4.074 1.00 0.00 493 GLN W O 8
ATOM 7823 N N . ASN A 1 45 ? 7.637 -14.982 3.467 1.00 0.00 494 ASN W N 8
ATOM 7824 C CA . ASN A 1 45 ? 6.971 -16.188 3.952 1.00 0.00 494 ASN W CA 8
ATOM 7825 C C . ASN A 1 45 ? 7.962 -17.340 4.081 1.00 0.00 494 ASN W C 8
ATOM 7826 O O . ASN A 1 45 ? 8.203 -17.844 5.178 1.00 0.00 494 ASN W O 8
ATOM 7837 N N . VAL A 1 46 ? 8.535 -17.752 2.954 1.00 0.00 495 VAL W N 8
ATOM 7838 C CA . VAL A 1 46 ? 9.501 -18.843 2.945 1.00 0.00 495 VAL W CA 8
ATOM 7839 C C . VAL A 1 46 ? 10.360 -18.807 1.685 1.00 0.00 495 VAL W C 8
ATOM 7840 O O . VAL A 1 46 ? 10.690 -19.849 1.118 1.00 0.00 495 VAL W O 8
ATOM 7853 N N . ALA A 1 47 ? 10.722 -17.597 1.256 1.00 0.00 496 ALA W N 8
ATOM 7854 C CA . ALA A 1 47 ? 11.549 -17.400 0.062 1.00 0.00 496 ALA W CA 8
ATOM 7855 C C . ALA A 1 47 ? 11.203 -18.392 -1.048 1.00 0.00 496 ALA W C 8
ATOM 7856 O O . ALA A 1 47 ? 11.804 -19.462 -1.145 1.00 0.00 496 ALA W O 8
ATOM 7863 N N . ILE A 1 48 ? 10.231 -18.031 -1.880 1.00 0.00 497 ILE W N 8
ATOM 7864 C CA . ILE A 1 48 ? 9.809 -18.891 -2.978 1.00 0.00 497 ILE W CA 8
ATOM 7865 C C . ILE A 1 48 ? 9.099 -18.094 -4.066 1.00 0.00 497 ILE W C 8
ATOM 7866 O O . ILE A 1 48 ? 7.947 -18.371 -4.400 1.00 0.00 497 ILE W O 8
ATOM 7882 N N . THR A 1 49 ? 9.791 -17.102 -4.618 1.00 0.00 498 THR W N 8
ATOM 7883 C CA . THR A 1 49 ? 9.222 -16.267 -5.669 1.00 0.00 498 THR W CA 8
ATOM 7884 C C . THR A 1 49 ? 10.040 -16.363 -6.953 1.00 0.00 498 THR W C 8
ATOM 7885 O O . THR A 1 49 ? 11.247 -16.115 -6.953 1.00 0.00 498 THR W O 8
ATOM 7896 N N . GLY A 1 50 ? 9.376 -16.725 -8.045 1.00 0.00 499 GLY W N 8
ATOM 7897 C CA . GLY A 1 50 ? 10.057 -16.847 -9.321 1.00 0.00 499 GLY W CA 8
ATOM 7898 C C . GLY A 1 50 ? 9.218 -16.339 -10.476 1.00 0.00 499 GLY W C 8
ATOM 7899 O O . GLY A 1 50 ? 8.255 -15.584 -10.223 1.00 0.00 499 GLY W O 8
ATOM 7904 N N . GLY B 2 1 ? 20.755 12.205 -3.591 1.00 0.00 605 GLY B N 8
ATOM 7905 C CA . GLY B 2 1 ? 20.216 10.938 -4.155 1.00 0.00 605 GLY B CA 8
ATOM 7906 C C . GLY B 2 1 ? 21.309 9.941 -4.491 1.00 0.00 605 GLY B C 8
ATOM 7907 O O . GLY B 2 1 ? 22.071 9.528 -3.617 1.00 0.00 605 GLY B O 8
ATOM 7913 N N . SER B 2 2 ? 21.385 9.556 -5.760 1.00 0.00 606 SER B N 8
ATOM 7914 C CA . SER B 2 2 ? 22.392 8.601 -6.209 1.00 0.00 606 SER B CA 8
ATOM 7915 C C . SER B 2 2 ? 22.208 7.254 -5.518 1.00 0.00 606 SER B C 8
ATOM 7916 O O . SER B 2 2 ? 21.630 6.327 -6.087 1.00 0.00 606 SER B O 8
ATOM 7924 N N . THR B 2 3 ? 22.701 7.153 -4.288 1.00 0.00 607 THR B N 8
ATOM 7925 C CA . THR B 2 3 ? 22.587 5.919 -3.520 1.00 0.00 607 THR B CA 8
ATOM 7926 C C . THR B 2 3 ? 21.235 5.834 -2.819 1.00 0.00 607 THR B C 8
ATOM 7927 O O . THR B 2 3 ? 20.416 4.969 -3.132 1.00 0.00 607 THR B O 8
ATOM 7938 N N . LEU B 2 4 ? 21.008 6.739 -1.872 1.00 0.00 608 LEU B N 8
ATOM 7939 C CA . LEU B 2 4 ? 19.754 6.769 -1.126 1.00 0.00 608 LEU B CA 8
ATOM 7940 C C . LEU B 2 4 ? 19.399 5.382 -0.593 1.00 0.00 608 LEU B C 8
ATOM 7941 O O . LEU B 2 4 ? 18.346 4.835 -0.920 1.00 0.00 608 LEU B O 8
ATOM 7957 N N . PRO B 2 5 ? 20.276 4.796 0.240 1.00 0.00 609 PRO B N 8
ATOM 7958 C CA . PRO B 2 5 ? 20.046 3.468 0.820 1.00 0.00 609 PRO B CA 8
ATOM 7959 C C . PRO B 2 5 ? 18.885 3.466 1.807 1.00 0.00 609 PRO B C 8
ATOM 7960 O O . PRO B 2 5 ? 18.161 2.478 1.928 1.00 0.00 609 PRO B O 8
ATOM 7971 N N . ILE B 2 6 ? 18.713 4.581 2.511 1.00 0.00 610 ILE B N 8
ATOM 7972 C CA . ILE B 2 6 ? 17.638 4.713 3.486 1.00 0.00 610 ILE B CA 8
ATOM 7973 C C . ILE B 2 6 ? 16.613 5.748 3.032 1.00 0.00 610 ILE B C 8
ATOM 7974 O O . ILE B 2 6 ? 16.725 6.929 3.360 1.00 0.00 610 ILE B O 8
ATOM 7990 N N . PRO B 2 7 ? 15.596 5.318 2.266 1.00 0.00 611 PRO B N 8
ATOM 7991 C CA . PRO B 2 7 ? 14.550 6.215 1.766 1.00 0.00 611 PRO B CA 8
ATOM 7992 C C . PRO B 2 7 ? 13.959 7.088 2.867 1.00 0.00 611 PRO B C 8
ATOM 7993 O O . PRO B 2 7 ? 14.027 8.315 2.803 1.00 0.00 611 PRO B O 8
ATOM 8004 N N . GLY B 2 8 ? 13.380 6.446 3.877 1.00 0.00 612 GLY B N 8
ATOM 8005 C CA . GLY B 2 8 ? 12.786 7.181 4.978 1.00 0.00 612 GLY B CA 8
ATOM 8006 C C . GLY B 2 8 ? 11.445 6.614 5.397 1.00 0.00 612 GLY B C 8
ATOM 8007 O O . GLY B 2 8 ? 11.383 5.641 6.149 1.00 0.00 612 GLY B O 8
ATOM 8011 N N . THR B 2 9 ? 10.368 7.224 4.913 1.00 0.00 613 THR B N 8
ATOM 8012 C CA . THR B 2 9 ? 9.022 6.773 5.243 1.00 0.00 613 THR B CA 8
ATOM 8013 C C . THR B 2 9 ? 8.404 5.991 4.088 1.00 0.00 613 THR B C 8
ATOM 8014 O O . THR B 2 9 ? 8.657 6.288 2.921 1.00 0.00 613 THR B O 8
ATOM 8025 N N . PRO B 2 10 ? 7.580 4.975 4.399 1.00 0.00 614 PRO B N 8
ATOM 8026 C CA . PRO B 2 10 ? 6.925 4.151 3.381 1.00 0.00 614 PRO B CA 8
ATOM 8027 C C . PRO B 2 10 ? 6.264 4.992 2.290 1.00 0.00 614 PRO B C 8
ATOM 8028 O O . PRO B 2 10 ? 6.227 6.219 2.379 1.00 0.00 614 PRO B O 8
ATOM 8039 N N . PRO B 2 11 ? 5.733 4.338 1.242 1.00 0.00 615 PRO B N 8
ATOM 8040 C CA . PRO B 2 11 ? 5.074 5.032 0.131 1.00 0.00 615 PRO B CA 8
ATOM 8041 C C . PRO B 2 11 ? 4.000 6.008 0.609 1.00 0.00 615 PRO B C 8
ATOM 8042 O O . PRO B 2 11 ? 3.805 6.190 1.811 1.00 0.00 615 PRO B O 8
ATOM 8053 N N . PRO B 2 12 ? 3.287 6.653 -0.333 1.00 0.00 616 PRO B N 8
ATOM 8054 C CA . PRO B 2 12 ? 2.231 7.617 -0.005 1.00 0.00 616 PRO B CA 8
ATOM 8055 C C . PRO B 2 12 ? 1.104 6.992 0.811 1.00 0.00 616 PRO B C 8
ATOM 8056 O O . PRO B 2 12 ? 0.518 5.986 0.411 1.00 0.00 616 PRO B O 8
ATOM 8067 N N . ASN B 2 13 ? 0.801 7.600 1.953 1.00 0.00 617 ASN B N 8
ATOM 8068 C CA . ASN B 2 13 ? -0.260 7.110 2.826 1.00 0.00 617 ASN B CA 8
ATOM 8069 C C . ASN B 2 13 ? -1.596 7.087 2.093 1.00 0.00 617 ASN B C 8
ATOM 8070 O O . ASN B 2 13 ? -1.819 7.865 1.166 1.00 0.00 617 ASN B O 8
ATOM 8081 N N . TYR B 2 14 ? -2.484 6.191 2.512 1.00 0.00 618 TYR B N 8
ATOM 8082 C CA . TYR B 2 14 ? -3.797 6.073 1.889 1.00 0.00 618 TYR B CA 8
ATOM 8083 C C . TYR B 2 14 ? -4.576 7.377 2.026 1.00 0.00 618 TYR B C 8
ATOM 8084 O O . TYR B 2 14 ? -5.324 7.762 1.126 1.00 0.00 618 TYR B O 8
ATOM 8102 N N . ASP B 2 15 ? -4.391 8.056 3.153 1.00 0.00 619 ASP B N 8
ATOM 8103 C CA . ASP B 2 15 ? -5.072 9.320 3.403 1.00 0.00 619 ASP B CA 8
ATOM 8104 C C . ASP B 2 15 ? -4.606 10.384 2.415 1.00 0.00 619 ASP B C 8
ATOM 8105 O O . ASP B 2 15 ? -5.409 11.153 1.888 1.00 0.00 619 ASP B O 8
ATOM 8114 N N . SER B 2 16 ? -3.300 10.417 2.167 1.00 0.00 620 SER B N 8
ATOM 8115 C CA . SER B 2 16 ? -2.720 11.381 1.240 1.00 0.00 620 SER B CA 8
ATOM 8116 C C . SER B 2 16 ? -3.094 11.043 -0.199 1.00 0.00 620 SER B C 8
ATOM 8117 O O . SER B 2 16 ? -3.101 11.914 -1.070 1.00 0.00 620 SER B O 8
ATOM 8125 N N . LEU B 2 17 ? -3.405 9.773 -0.443 1.00 0.00 621 LEU B N 8
ATOM 8126 C CA . LEU B 2 17 ? -3.779 9.320 -1.777 1.00 0.00 621 LEU B CA 8
ATOM 8127 C C . LEU B 2 17 ? -5.178 9.806 -2.145 1.00 0.00 621 LEU B C 8
ATOM 8128 O O . LEU B 2 17 ? -6.074 9.737 -1.279 1.00 0.00 621 LEU B O 8
ATOM 8145 N N . GLY A 1 1 ? 19.335 -14.749 -0.227 1.00 0.00 450 GLY W N 9
ATOM 8146 C CA . GLY A 1 1 ? 20.313 -15.312 -1.198 1.00 0.00 450 GLY W CA 9
ATOM 8147 C C . GLY A 1 1 ? 19.670 -15.682 -2.520 1.00 0.00 450 GLY W C 9
ATOM 8148 O O . GLY A 1 1 ? 19.524 -16.862 -2.837 1.00 0.00 450 GLY W O 9
ATOM 8154 N N . SER A 1 2 ? 19.285 -14.671 -3.290 1.00 0.00 451 SER W N 9
ATOM 8155 C CA . SER A 1 2 ? 18.653 -14.897 -4.585 1.00 0.00 451 SER W CA 9
ATOM 8156 C C . SER A 1 2 ? 17.413 -15.778 -4.440 1.00 0.00 451 SER W C 9
ATOM 8157 O O . SER A 1 2 ? 17.117 -16.273 -3.353 1.00 0.00 451 SER W O 9
ATOM 8165 N N . PRO A 1 3 ? 16.668 -15.982 -5.540 1.00 0.00 452 PRO W N 9
ATOM 8166 C CA . PRO A 1 3 ? 15.453 -16.805 -5.532 1.00 0.00 452 PRO W CA 9
ATOM 8167 C C . PRO A 1 3 ? 15.715 -18.228 -5.047 1.00 0.00 452 PRO W C 9
ATOM 8168 O O . PRO A 1 3 ? 16.863 -18.666 -4.962 1.00 0.00 452 PRO W O 9
ATOM 8179 N N . VAL A 1 4 ? 14.639 -18.944 -4.733 1.00 0.00 453 VAL W N 9
ATOM 8180 C CA . VAL A 1 4 ? 14.737 -20.319 -4.256 1.00 0.00 453 VAL W CA 9
ATOM 8181 C C . VAL A 1 4 ? 13.414 -21.054 -4.446 1.00 0.00 453 VAL W C 9
ATOM 8182 O O . VAL A 1 4 ? 13.389 -22.206 -4.881 1.00 0.00 453 VAL W O 9
ATOM 8195 N N . ASP A 1 5 ? 12.316 -20.378 -4.120 1.00 0.00 454 ASP W N 9
ATOM 8196 C CA . ASP A 1 5 ? 10.986 -20.961 -4.259 1.00 0.00 454 ASP W CA 9
ATOM 8197 C C . ASP A 1 5 ? 10.042 -19.988 -4.957 1.00 0.00 454 ASP W C 9
ATOM 8198 O O . ASP A 1 5 ? 9.300 -20.367 -5.864 1.00 0.00 454 ASP W O 9
ATOM 8207 N N . SER A 1 6 ? 10.078 -18.727 -4.528 1.00 0.00 455 SER W N 9
ATOM 8208 C CA . SER A 1 6 ? 9.227 -17.680 -5.109 1.00 0.00 455 SER W CA 9
ATOM 8209 C C . SER A 1 6 ? 7.819 -17.733 -4.527 1.00 0.00 455 SER W C 9
ATOM 8210 O O . SER A 1 6 ? 7.385 -16.805 -3.843 1.00 0.00 455 SER W O 9
ATOM 8218 N N . ASN A 1 7 ? 7.107 -18.820 -4.805 1.00 0.00 456 ASN W N 9
ATOM 8219 C CA . ASN A 1 7 ? 5.745 -18.985 -4.311 1.00 0.00 456 ASN W CA 9
ATOM 8220 C C . ASN A 1 7 ? 4.820 -17.942 -4.932 1.00 0.00 456 ASN W C 9
ATOM 8221 O O . ASN A 1 7 ? 4.890 -16.759 -4.597 1.00 0.00 456 ASN W O 9
ATOM 8232 N N . ASP A 1 8 ? 3.958 -18.387 -5.839 1.00 0.00 457 ASP W N 9
ATOM 8233 C CA . ASP A 1 8 ? 3.024 -17.489 -6.510 1.00 0.00 457 ASP W CA 9
ATOM 8234 C C . ASP A 1 8 ? 1.754 -17.300 -5.688 1.00 0.00 457 ASP W C 9
ATOM 8235 O O . ASP A 1 8 ? 1.277 -18.230 -5.037 1.00 0.00 457 ASP W O 9
ATOM 8244 N N . LEU A 1 9 ? 1.208 -16.089 -5.727 1.00 0.00 458 LEU W N 9
ATOM 8245 C CA . LEU A 1 9 ? -0.010 -15.771 -4.992 1.00 0.00 458 LEU W CA 9
ATOM 8246 C C . LEU A 1 9 ? -1.033 -15.108 -5.908 1.00 0.00 458 LEU W C 9
ATOM 8247 O O . LEU A 1 9 ? -2.220 -15.435 -5.871 1.00 0.00 458 LEU W O 9
ATOM 8263 N N . GLY A 1 10 ? -0.565 -14.175 -6.732 1.00 0.00 459 GLY W N 9
ATOM 8264 C CA . GLY A 1 10 ? -1.451 -13.480 -7.649 1.00 0.00 459 GLY W CA 9
ATOM 8265 C C . GLY A 1 10 ? -1.461 -11.980 -7.421 1.00 0.00 459 GLY W C 9
ATOM 8266 O O . GLY A 1 10 ? -0.455 -11.408 -7.003 1.00 0.00 459 GLY W O 9
ATOM 8270 N N . PRO A 1 11 ? -2.593 -11.310 -7.697 1.00 0.00 460 PRO W N 9
ATOM 8271 C CA . PRO A 1 11 ? -2.722 -9.859 -7.520 1.00 0.00 460 PRO W CA 9
ATOM 8272 C C . PRO A 1 11 ? -2.629 -9.444 -6.053 1.00 0.00 460 PRO W C 9
ATOM 8273 O O . PRO A 1 11 ? -3.575 -8.889 -5.493 1.00 0.00 460 PRO W O 9
ATOM 8284 N N . LEU A 1 12 ? -1.485 -9.720 -5.436 1.00 0.00 461 LEU W N 9
ATOM 8285 C CA . LEU A 1 12 ? -1.270 -9.380 -4.035 1.00 0.00 461 LEU W CA 9
ATOM 8286 C C . LEU A 1 12 ? -2.298 -10.075 -3.146 1.00 0.00 461 LEU W C 9
ATOM 8287 O O . LEU A 1 12 ? -3.269 -10.649 -3.636 1.00 0.00 461 LEU W O 9
ATOM 8303 N N . PRO A 1 13 ? -2.096 -10.030 -1.818 1.00 0.00 462 PRO W N 9
ATOM 8304 C CA . PRO A 1 13 ? -3.006 -10.658 -0.855 1.00 0.00 462 PRO W CA 9
ATOM 8305 C C . PRO A 1 13 ? -4.340 -9.921 -0.761 1.00 0.00 462 PRO W C 9
ATOM 8306 O O . PRO A 1 13 ? -4.526 -8.879 -1.390 1.00 0.00 462 PRO W O 9
ATOM 8317 N N . PRO A 1 14 ? -5.289 -10.452 0.030 1.00 0.00 463 PRO W N 9
ATOM 8318 C CA . PRO A 1 14 ? -6.607 -9.833 0.202 1.00 0.00 463 PRO W CA 9
ATOM 8319 C C . PRO A 1 14 ? -6.519 -8.483 0.906 1.00 0.00 463 PRO W C 9
ATOM 8320 O O . PRO A 1 14 ? -5.858 -8.351 1.936 1.00 0.00 463 PRO W O 9
ATOM 8331 N N . GLY A 1 15 ? -7.185 -7.479 0.342 1.00 0.00 464 GLY W N 9
ATOM 8332 C CA . GLY A 1 15 ? -7.160 -6.153 0.931 1.00 0.00 464 GLY W CA 9
ATOM 8333 C C . GLY A 1 15 ? -5.953 -5.338 0.494 1.00 0.00 464 GLY W C 9
ATOM 8334 O O . GLY A 1 15 ? -5.875 -4.142 0.769 1.00 0.00 464 GLY W O 9
ATOM 8338 N N . TRP A 1 16 ? -5.007 -5.988 -0.183 1.00 0.00 465 TRP W N 9
ATOM 8339 C CA . TRP A 1 16 ? -3.801 -5.316 -0.652 1.00 0.00 465 TRP W CA 9
ATOM 8340 C C . TRP A 1 16 ? -3.996 -4.764 -2.061 1.00 0.00 465 TRP W C 9
ATOM 8341 O O . TRP A 1 16 ? -4.922 -5.157 -2.769 1.00 0.00 465 TRP W O 9
ATOM 8362 N N . GLU A 1 17 ? -3.123 -3.842 -2.454 1.00 0.00 466 GLU W N 9
ATOM 8363 C CA . GLU A 1 17 ? -3.204 -3.223 -3.771 1.00 0.00 466 GLU W CA 9
ATOM 8364 C C . GLU A 1 17 ? -1.827 -2.796 -4.268 1.00 0.00 466 GLU W C 9
ATOM 8365 O O . GLU A 1 17 ? -0.983 -2.354 -3.489 1.00 0.00 466 GLU W O 9
ATOM 8377 N N . GLU A 1 18 ? -1.611 -2.922 -5.571 1.00 0.00 467 GLU W N 9
ATOM 8378 C CA . GLU A 1 18 ? -0.341 -2.537 -6.175 1.00 0.00 467 GLU W CA 9
ATOM 8379 C C . GLU A 1 18 ? -0.411 -1.109 -6.710 1.00 0.00 467 GLU W C 9
ATOM 8380 O O . GLU A 1 18 ? -0.989 -0.860 -7.768 1.00 0.00 467 GLU W O 9
ATOM 8392 N N . ARG A 1 19 ? 0.177 -0.173 -5.973 1.00 0.00 468 ARG W N 9
ATOM 8393 C CA . ARG A 1 19 ? 0.177 1.230 -6.375 1.00 0.00 468 ARG W CA 9
ATOM 8394 C C . ARG A 1 19 ? 1.541 1.638 -6.921 1.00 0.00 468 ARG W C 9
ATOM 8395 O O . ARG A 1 19 ? 2.570 1.125 -6.487 1.00 0.00 468 ARG W O 9
ATOM 8416 N N . THR A 1 20 ? 1.539 2.561 -7.879 1.00 0.00 469 THR W N 9
ATOM 8417 C CA . THR A 1 20 ? 2.778 3.034 -8.490 1.00 0.00 469 THR W CA 9
ATOM 8418 C C . THR A 1 20 ? 3.352 4.233 -7.740 1.00 0.00 469 THR W C 9
ATOM 8419 O O . THR A 1 20 ? 2.669 5.238 -7.539 1.00 0.00 469 THR W O 9
ATOM 8430 N N . HIS A 1 21 ? 4.614 4.120 -7.334 1.00 0.00 470 HIS W N 9
ATOM 8431 C CA . HIS A 1 21 ? 5.287 5.194 -6.612 1.00 0.00 470 HIS W CA 9
ATOM 8432 C C . HIS A 1 21 ? 5.750 6.290 -7.568 1.00 0.00 470 HIS W C 9
ATOM 8433 O O . HIS A 1 21 ? 5.853 6.072 -8.775 1.00 0.00 470 HIS W O 9
ATOM 8447 N N . THR A 1 22 ? 6.029 7.468 -7.018 1.00 0.00 471 THR W N 9
ATOM 8448 C CA . THR A 1 22 ? 6.482 8.599 -7.819 1.00 0.00 471 THR W CA 9
ATOM 8449 C C . THR A 1 22 ? 7.755 8.263 -8.592 1.00 0.00 471 THR W C 9
ATOM 8450 O O . THR A 1 22 ? 8.064 8.896 -9.602 1.00 0.00 471 THR W O 9
ATOM 8461 N N . ASP A 1 23 ? 8.492 7.267 -8.110 1.00 0.00 472 ASP W N 9
ATOM 8462 C CA . ASP A 1 23 ? 9.735 6.853 -8.756 1.00 0.00 472 ASP W CA 9
ATOM 8463 C C . ASP A 1 23 ? 9.488 5.784 -9.820 1.00 0.00 472 ASP W C 9
ATOM 8464 O O . ASP A 1 23 ? 10.368 5.492 -10.630 1.00 0.00 472 ASP W O 9
ATOM 8473 N N . GLY A 1 24 ? 8.292 5.201 -9.818 1.00 0.00 473 GLY W N 9
ATOM 8474 C CA . GLY A 1 24 ? 7.967 4.174 -10.790 1.00 0.00 473 GLY W CA 9
ATOM 8475 C C . GLY A 1 24 ? 7.861 2.795 -10.166 1.00 0.00 473 GLY W C 9
ATOM 8476 O O . GLY A 1 24 ? 7.266 1.889 -10.750 1.00 0.00 473 GLY W O 9
ATOM 8480 N N . ARG A 1 25 ? 8.429 2.636 -8.974 1.00 0.00 474 ARG W N 9
ATOM 8481 C CA . ARG A 1 25 ? 8.384 1.361 -8.271 1.00 0.00 474 ARG W CA 9
ATOM 8482 C C . ARG A 1 25 ? 7.016 1.154 -7.632 1.00 0.00 474 ARG W C 9
ATOM 8483 O O . ARG A 1 25 ? 6.563 1.976 -6.835 1.00 0.00 474 ARG W O 9
ATOM 8504 N N . VAL A 1 26 ? 6.357 0.059 -7.992 1.00 0.00 475 VAL W N 9
ATOM 8505 C CA . VAL A 1 26 ? 5.037 -0.241 -7.457 1.00 0.00 475 VAL W CA 9
ATOM 8506 C C . VAL A 1 26 ? 5.122 -0.842 -6.058 1.00 0.00 475 VAL W C 9
ATOM 8507 O O . VAL A 1 26 ? 5.592 -1.966 -5.878 1.00 0.00 475 VAL W O 9
ATOM 8520 N N . PHE A 1 27 ? 4.658 -0.085 -5.069 1.00 0.00 476 PHE W N 9
ATOM 8521 C CA . PHE A 1 27 ? 4.669 -0.534 -3.681 1.00 0.00 476 PHE W CA 9
ATOM 8522 C C . PHE A 1 27 ? 3.376 -1.270 -3.334 1.00 0.00 476 PHE W C 9
ATOM 8523 O O . PHE A 1 27 ? 2.463 -1.357 -4.154 1.00 0.00 476 PHE W O 9
ATOM 8540 N N . PHE A 1 28 ? 3.305 -1.794 -2.113 1.00 0.00 477 PHE W N 9
ATOM 8541 C CA . PHE A 1 28 ? 2.119 -2.515 -1.657 1.00 0.00 477 PHE W CA 9
ATOM 8542 C C . PHE A 1 28 ? 1.329 -1.683 -0.649 1.00 0.00 477 PHE W C 9
ATOM 8543 O O . PHE A 1 28 ? 1.898 -0.874 0.084 1.00 0.00 477 PHE W O 9
ATOM 8560 N N . ILE A 1 29 ? 0.013 -1.888 -0.613 1.00 0.00 478 ILE W N 9
ATOM 8561 C CA . ILE A 1 29 ? -0.849 -1.154 0.312 1.00 0.00 478 ILE W CA 9
ATOM 8562 C C . ILE A 1 29 ? -2.048 -1.995 0.735 1.00 0.00 478 ILE W C 9
ATOM 8563 O O . ILE A 1 29 ? -2.814 -2.459 -0.105 1.00 0.00 478 ILE W O 9
ATOM 8579 N N . ASN A 1 30 ? -2.214 -2.181 2.039 1.00 0.00 479 ASN W N 9
ATOM 8580 C CA . ASN A 1 30 ? -3.331 -2.962 2.556 1.00 0.00 479 ASN W CA 9
ATOM 8581 C C . ASN A 1 30 ? -4.495 -2.054 2.950 1.00 0.00 479 ASN W C 9
ATOM 8582 O O . ASN A 1 30 ? -4.295 -0.899 3.324 1.00 0.00 479 ASN W O 9
ATOM 8593 N N . HIS A 1 31 ? -5.712 -2.583 2.853 1.00 0.00 480 HIS W N 9
ATOM 8594 C CA . HIS A 1 31 ? -6.908 -1.817 3.187 1.00 0.00 480 HIS W CA 9
ATOM 8595 C C . HIS A 1 31 ? -7.390 -2.112 4.608 1.00 0.00 480 HIS W C 9
ATOM 8596 O O . HIS A 1 31 ? -8.184 -1.355 5.167 1.00 0.00 480 HIS W O 9
ATOM 8610 N N . ASN A 1 32 ? -6.916 -3.212 5.190 1.00 0.00 481 ASN W N 9
ATOM 8611 C CA . ASN A 1 32 ? -7.318 -3.583 6.545 1.00 0.00 481 ASN W CA 9
ATOM 8612 C C . ASN A 1 32 ? -7.106 -2.419 7.507 1.00 0.00 481 ASN W C 9
ATOM 8613 O O . ASN A 1 32 ? -7.995 -2.074 8.286 1.00 0.00 481 ASN W O 9
ATOM 8624 N N . ILE A 1 33 ? -5.923 -1.818 7.443 1.00 0.00 482 ILE W N 9
ATOM 8625 C CA . ILE A 1 33 ? -5.589 -0.690 8.303 1.00 0.00 482 ILE W CA 9
ATOM 8626 C C . ILE A 1 33 ? -4.934 0.431 7.504 1.00 0.00 482 ILE W C 9
ATOM 8627 O O . ILE A 1 33 ? -4.200 1.253 8.055 1.00 0.00 482 ILE W O 9
ATOM 8643 N N . LYS A 1 34 ? -5.202 0.458 6.197 1.00 0.00 483 LYS W N 9
ATOM 8644 C CA . LYS A 1 34 ? -4.643 1.476 5.305 1.00 0.00 483 LYS W CA 9
ATOM 8645 C C . LYS A 1 34 ? -3.182 1.776 5.640 1.00 0.00 483 LYS W C 9
ATOM 8646 O O . LYS A 1 34 ? -2.880 2.752 6.326 1.00 0.00 483 LYS W O 9
ATOM 8665 N N . LYS A 1 35 ? -2.283 0.929 5.152 1.00 0.00 484 LYS W N 9
ATOM 8666 C CA . LYS A 1 35 ? -0.856 1.103 5.401 1.00 0.00 484 LYS W CA 9
ATOM 8667 C C . LYS A 1 35 ? -0.027 0.533 4.255 1.00 0.00 484 LYS W C 9
ATOM 8668 O O . LYS A 1 35 ? -0.149 -0.642 3.911 1.00 0.00 484 LYS W O 9
ATOM 8687 N N . THR A 1 36 ? 0.821 1.374 3.673 1.00 0.00 485 THR W N 9
ATOM 8688 C CA . THR A 1 36 ? 1.676 0.954 2.569 1.00 0.00 485 THR W CA 9
ATOM 8689 C C . THR A 1 36 ? 3.066 0.571 3.067 1.00 0.00 485 THR W C 9
ATOM 8690 O O . THR A 1 36 ? 3.461 0.937 4.174 1.00 0.00 485 THR W O 9
ATOM 8701 N N . GLN A 1 37 ? 3.804 -0.166 2.243 1.00 0.00 486 GLN W N 9
ATOM 8702 C CA . GLN A 1 37 ? 5.149 -0.597 2.602 1.00 0.00 486 GLN W CA 9
ATOM 8703 C C . GLN A 1 37 ? 5.953 -0.955 1.356 1.00 0.00 486 GLN W C 9
ATOM 8704 O O . GLN A 1 37 ? 5.423 -1.532 0.407 1.00 0.00 486 GLN W O 9
ATOM 8718 N N . TRP A 1 38 ? 7.235 -0.607 1.367 1.00 0.00 487 TRP W N 9
ATOM 8719 C CA . TRP A 1 38 ? 8.112 -0.888 0.238 1.00 0.00 487 TRP W CA 9
ATOM 8720 C C . TRP A 1 38 ? 8.414 -2.381 0.140 1.00 0.00 487 TRP W C 9
ATOM 8721 O O . TRP A 1 38 ? 8.522 -2.932 -0.956 1.00 0.00 487 TRP W O 9
ATOM 8742 N N . GLU A 1 39 ? 8.547 -3.030 1.291 1.00 0.00 488 GLU W N 9
ATOM 8743 C CA . GLU A 1 39 ? 8.835 -4.459 1.335 1.00 0.00 488 GLU W CA 9
ATOM 8744 C C . GLU A 1 39 ? 7.711 -5.261 0.686 1.00 0.00 488 GLU W C 9
ATOM 8745 O O . GLU A 1 39 ? 6.621 -4.742 0.447 1.00 0.00 488 GLU W O 9
ATOM 8757 N N . ASP A 1 40 ? 7.985 -6.532 0.404 1.00 0.00 489 ASP W N 9
ATOM 8758 C CA . ASP A 1 40 ? 6.997 -7.407 -0.218 1.00 0.00 489 ASP W CA 9
ATOM 8759 C C . ASP A 1 40 ? 6.242 -8.212 0.838 1.00 0.00 489 ASP W C 9
ATOM 8760 O O . ASP A 1 40 ? 6.796 -9.135 1.434 1.00 0.00 489 ASP W O 9
ATOM 8769 N N . PRO A 1 41 ? 4.962 -7.878 1.087 1.00 0.00 490 PRO W N 9
ATOM 8770 C CA . PRO A 1 41 ? 4.143 -8.583 2.079 1.00 0.00 490 PRO W CA 9
ATOM 8771 C C . PRO A 1 41 ? 3.713 -9.963 1.597 1.00 0.00 490 PRO W C 9
ATOM 8772 O O . PRO A 1 41 ? 3.611 -10.904 2.384 1.00 0.00 490 PRO W O 9
ATOM 8783 N N . ARG A 1 42 ? 3.462 -10.076 0.297 1.00 0.00 491 ARG W N 9
ATOM 8784 C CA . ARG A 1 42 ? 3.042 -11.343 -0.294 1.00 0.00 491 ARG W CA 9
ATOM 8785 C C . ARG A 1 42 ? 4.206 -12.330 -0.381 1.00 0.00 491 ARG W C 9
ATOM 8786 O O . ARG A 1 42 ? 3.997 -13.526 -0.583 1.00 0.00 491 ARG W O 9
ATOM 8807 N N . MET A 1 43 ? 5.429 -11.829 -0.229 1.00 0.00 492 MET W N 9
ATOM 8808 C CA . MET A 1 43 ? 6.613 -12.678 -0.292 1.00 0.00 492 MET W CA 9
ATOM 8809 C C . MET A 1 43 ? 6.872 -13.349 1.053 1.00 0.00 492 MET W C 9
ATOM 8810 O O . MET A 1 43 ? 7.424 -14.448 1.112 1.00 0.00 492 MET W O 9
ATOM 8824 N N . GLN A 1 44 ? 6.467 -12.683 2.130 1.00 0.00 493 GLN W N 9
ATOM 8825 C CA . GLN A 1 44 ? 6.654 -13.219 3.473 1.00 0.00 493 GLN W CA 9
ATOM 8826 C C . GLN A 1 44 ? 5.650 -14.333 3.756 1.00 0.00 493 GLN W C 9
ATOM 8827 O O . GLN A 1 44 ? 4.786 -14.198 4.621 1.00 0.00 493 GLN W O 9
ATOM 8841 N N . ASN A 1 45 ? 5.772 -15.432 3.019 1.00 0.00 494 ASN W N 9
ATOM 8842 C CA . ASN A 1 45 ? 4.875 -16.570 3.190 1.00 0.00 494 ASN W CA 9
ATOM 8843 C C . ASN A 1 45 ? 5.241 -17.366 4.438 1.00 0.00 494 ASN W C 9
ATOM 8844 O O . ASN A 1 45 ? 4.389 -17.642 5.283 1.00 0.00 494 ASN W O 9
ATOM 8855 N N . VAL A 1 46 ? 6.515 -17.730 4.548 1.00 0.00 495 VAL W N 9
ATOM 8856 C CA . VAL A 1 46 ? 6.994 -18.492 5.698 1.00 0.00 495 VAL W CA 9
ATOM 8857 C C . VAL A 1 46 ? 7.269 -17.574 6.884 1.00 0.00 495 VAL W C 9
ATOM 8858 O O . VAL A 1 46 ? 7.209 -17.999 8.037 1.00 0.00 495 VAL W O 9
ATOM 8871 N N . ALA A 1 47 ? 7.569 -16.309 6.590 1.00 0.00 496 ALA W N 9
ATOM 8872 C CA . ALA A 1 47 ? 7.854 -15.312 7.625 1.00 0.00 496 ALA W CA 9
ATOM 8873 C C . ALA A 1 47 ? 9.303 -15.400 8.095 1.00 0.00 496 ALA W C 9
ATOM 8874 O O . ALA A 1 47 ? 10.087 -14.472 7.898 1.00 0.00 496 ALA W O 9
ATOM 8881 N N . ILE A 1 48 ? 9.650 -16.519 8.721 1.00 0.00 497 ILE W N 9
ATOM 8882 C CA . ILE A 1 48 ? 11.005 -16.724 9.224 1.00 0.00 497 ILE W CA 9
ATOM 8883 C C . ILE A 1 48 ? 11.943 -17.186 8.114 1.00 0.00 497 ILE W C 9
ATOM 8884 O O . ILE A 1 48 ? 11.536 -17.328 6.961 1.00 0.00 497 ILE W O 9
ATOM 8900 N N . THR A 1 49 ? 13.203 -17.415 8.471 1.00 0.00 498 THR W N 9
ATOM 8901 C CA . THR A 1 49 ? 14.204 -17.858 7.507 1.00 0.00 498 THR W CA 9
ATOM 8902 C C . THR A 1 49 ? 14.180 -19.374 7.345 1.00 0.00 498 THR W C 9
ATOM 8903 O O . THR A 1 49 ? 14.294 -20.114 8.322 1.00 0.00 498 THR W O 9
ATOM 8914 N N . GLY A 1 50 ? 14.031 -19.828 6.105 1.00 0.00 499 GLY W N 9
ATOM 8915 C CA . GLY A 1 50 ? 13.996 -21.254 5.838 1.00 0.00 499 GLY W CA 9
ATOM 8916 C C . GLY A 1 50 ? 14.726 -21.623 4.561 1.00 0.00 499 GLY W C 9
ATOM 8917 O O . GLY A 1 50 ? 14.092 -21.599 3.486 1.00 0.00 499 GLY W O 9
ATOM 8922 N N . GLY B 2 1 ? 6.136 -4.300 14.771 1.00 0.00 605 GLY B N 9
ATOM 8923 C CA . GLY B 2 1 ? 5.906 -4.357 16.240 1.00 0.00 605 GLY B CA 9
ATOM 8924 C C . GLY B 2 1 ? 6.947 -5.191 16.959 1.00 0.00 605 GLY B C 9
ATOM 8925 O O . GLY B 2 1 ? 6.610 -6.135 17.674 1.00 0.00 605 GLY B O 9
ATOM 8931 N N . SER B 2 2 ? 8.216 -4.845 16.766 1.00 0.00 606 SER B N 9
ATOM 8932 C CA . SER B 2 2 ? 9.311 -5.569 17.401 1.00 0.00 606 SER B CA 9
ATOM 8933 C C . SER B 2 2 ? 10.577 -4.721 17.435 1.00 0.00 606 SER B C 9
ATOM 8934 O O . SER B 2 2 ? 10.978 -4.228 18.489 1.00 0.00 606 SER B O 9
ATOM 8942 N N . THR B 2 3 ? 11.204 -4.553 16.274 1.00 0.00 607 THR B N 9
ATOM 8943 C CA . THR B 2 3 ? 12.425 -3.764 16.175 1.00 0.00 607 THR B 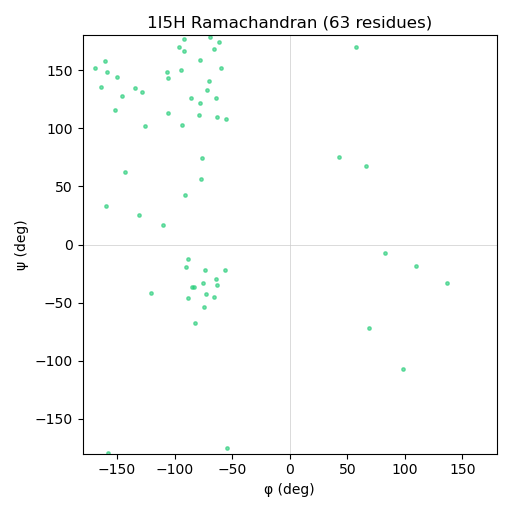CA 9
ATOM 8944 C C . THR B 2 3 ? 12.374 -2.800 14.992 1.00 0.00 607 THR B C 9
ATOM 8945 O O . THR B 2 3 ? 12.821 -1.657 15.096 1.00 0.00 607 THR B O 9
ATOM 8956 N N . LEU B 2 4 ? 11.832 -3.263 13.868 1.00 0.00 608 LEU B N 9
ATOM 8957 C CA . LEU B 2 4 ? 11.733 -2.434 12.672 1.00 0.00 608 LEU B CA 9
ATOM 8958 C C . LEU B 2 4 ? 10.280 -2.068 12.369 1.00 0.00 608 LEU B C 9
ATOM 8959 O O . LEU B 2 4 ? 9.698 -2.560 11.402 1.00 0.00 608 LEU B O 9
ATOM 8975 N N . PRO B 2 5 ? 9.676 -1.192 13.190 1.00 0.00 609 PRO B N 9
ATOM 8976 C CA . PRO B 2 5 ? 8.289 -0.759 13.001 1.00 0.00 609 PRO B CA 9
ATOM 8977 C C . PRO B 2 5 ? 8.144 0.232 11.851 1.00 0.00 609 PRO B C 9
ATOM 8978 O O . PRO B 2 5 ? 7.159 0.202 11.113 1.00 0.00 609 PRO B O 9
ATOM 8989 N N . ILE B 2 6 ? 9.131 1.110 11.705 1.00 0.00 610 ILE B N 9
ATOM 8990 C CA . ILE B 2 6 ? 9.114 2.113 10.643 1.00 0.00 610 ILE B CA 9
ATOM 8991 C C . ILE B 2 6 ? 10.533 2.516 10.248 1.00 0.00 610 ILE B C 9
ATOM 8992 O O . ILE B 2 6 ? 11.124 3.409 10.855 1.00 0.00 610 ILE B O 9
ATOM 9008 N N . PRO B 2 7 ? 11.099 1.861 9.220 1.00 0.00 611 PRO B N 9
ATOM 9009 C CA . PRO B 2 7 ? 12.455 2.160 8.746 1.00 0.00 611 PRO B CA 9
ATOM 9010 C C . PRO B 2 7 ? 12.645 3.643 8.440 1.00 0.00 611 PRO B C 9
ATOM 9011 O O . PRO B 2 7 ? 13.498 4.305 9.031 1.00 0.00 611 PRO B O 9
ATOM 9022 N N . GLY B 2 8 ? 11.842 4.157 7.513 1.00 0.00 612 GLY B N 9
ATOM 9023 C CA . GLY B 2 8 ? 11.931 5.558 7.142 1.00 0.00 612 GLY B CA 9
ATOM 9024 C C . GLY B 2 8 ? 10.567 6.203 7.002 1.00 0.00 612 GLY B C 9
ATOM 9025 O O . GLY B 2 8 ? 9.955 6.600 7.992 1.00 0.00 612 GLY B O 9
ATOM 9029 N N . THR B 2 9 ? 10.086 6.303 5.766 1.00 0.00 613 THR B N 9
ATOM 9030 C CA . THR B 2 9 ? 8.782 6.899 5.497 1.00 0.00 613 THR B CA 9
ATOM 9031 C C . THR B 2 9 ? 8.093 6.195 4.330 1.00 0.00 613 THR B C 9
ATOM 9032 O O . THR B 2 9 ? 8.346 6.512 3.168 1.00 0.00 613 THR B O 9
ATOM 9043 N N . PRO B 2 10 ? 7.210 5.226 4.625 1.00 0.00 614 PRO B N 9
ATOM 9044 C CA . PRO B 2 10 ? 6.487 4.478 3.597 1.00 0.00 614 PRO B CA 9
ATOM 9045 C C . PRO B 2 10 ? 5.955 5.379 2.487 1.00 0.00 614 PRO B C 9
ATOM 9046 O O . PRO B 2 10 ? 5.853 6.594 2.659 1.00 0.00 614 PRO B O 9
ATOM 9057 N N . PRO B 2 11 ? 5.604 4.793 1.329 1.00 0.00 615 PRO B N 9
ATOM 9058 C CA . PRO B 2 11 ? 5.079 5.552 0.190 1.00 0.00 615 PRO B CA 9
ATOM 9059 C C . PRO B 2 11 ? 3.891 6.427 0.582 1.00 0.00 615 PRO B C 9
ATOM 9060 O O . PRO B 2 11 ? 3.514 6.488 1.752 1.00 0.00 615 PRO B O 9
ATOM 9071 N N . PRO B 2 12 ? 3.283 7.116 -0.398 1.00 0.00 616 PRO B N 9
ATOM 9072 C CA . PRO B 2 12 ? 2.132 7.988 -0.148 1.00 0.00 616 PRO B CA 9
ATOM 9073 C C . PRO B 2 12 ? 1.025 7.280 0.628 1.00 0.00 616 PRO B C 9
ATOM 9074 O O . PRO B 2 12 ? 0.471 6.281 0.166 1.00 0.00 616 PRO B O 9
ATOM 9085 N N . ASN B 2 13 ? 0.707 7.806 1.806 1.00 0.00 617 ASN B N 9
ATOM 9086 C CA . ASN B 2 13 ? -0.336 7.227 2.647 1.00 0.00 617 ASN B CA 9
ATOM 9087 C C . ASN B 2 13 ? -1.672 7.206 1.912 1.00 0.00 617 ASN B C 9
ATOM 9088 O O . ASN B 2 13 ? -1.922 8.035 1.037 1.00 0.00 617 ASN B O 9
ATOM 9099 N N . TYR B 2 14 ? -2.527 6.255 2.271 1.00 0.00 618 TYR B N 9
ATOM 9100 C CA . TYR B 2 14 ? -3.835 6.131 1.642 1.00 0.00 618 TYR B CA 9
ATOM 9101 C C . TYR B 2 14 ? -4.655 7.400 1.849 1.00 0.00 618 TYR B C 9
ATOM 9102 O O . TYR B 2 14 ? -5.432 7.798 0.981 1.00 0.00 618 TYR B O 9
ATOM 9120 N N . ASP B 2 15 ? -4.471 8.035 3.002 1.00 0.00 619 ASP B N 9
ATOM 9121 C CA . ASP B 2 15 ? -5.189 9.264 3.319 1.00 0.00 619 ASP B CA 9
ATOM 9122 C C . ASP B 2 15 ? -4.804 10.379 2.348 1.00 0.00 619 ASP B C 9
ATOM 9123 O O . ASP B 2 15 ? -5.570 11.318 2.133 1.00 0.00 619 ASP B O 9
ATOM 9132 N N . SER B 2 16 ? -3.615 10.265 1.764 1.00 0.00 620 SER B N 9
ATOM 9133 C CA . SER B 2 16 ? -3.131 11.260 0.813 1.00 0.00 620 SER B CA 9
ATOM 9134 C C . SER B 2 16 ? -3.418 10.833 -0.625 1.00 0.00 620 SER B C 9
ATOM 9135 O O . SER B 2 16 ? -3.421 11.659 -1.537 1.00 0.00 620 SER B O 9
ATOM 9143 N N . LEU B 2 17 ? -3.663 9.538 -0.824 1.00 0.00 621 LEU B N 9
ATOM 9144 C CA . LEU B 2 17 ? -3.952 9.010 -2.153 1.00 0.00 621 LEU B CA 9
ATOM 9145 C C . LEU B 2 17 ? -5.346 9.429 -2.611 1.00 0.00 621 LEU B C 9
ATOM 9146 O O . LEU B 2 17 ? -5.473 10.533 -3.181 1.00 0.00 621 LEU B O 9
ATOM 9163 N N . GLY A 1 1 ? 16.160 -25.418 -0.899 1.00 0.00 450 GLY W N 10
ATOM 9164 C CA . GLY A 1 1 ? 17.445 -24.803 -1.331 1.00 0.00 450 GLY W CA 10
ATOM 9165 C C . GLY A 1 1 ? 17.321 -23.314 -1.580 1.00 0.00 450 GLY W C 10
ATOM 9166 O O . GLY A 1 1 ? 18.153 -22.529 -1.124 1.00 0.00 450 GLY W O 10
ATOM 9172 N N . SER A 1 2 ? 16.280 -22.922 -2.309 1.00 0.00 451 SER W N 10
ATOM 9173 C CA . SER A 1 2 ? 16.051 -21.516 -2.620 1.00 0.00 451 SER W CA 10
ATOM 9174 C C . SER A 1 2 ? 14.558 -21.203 -2.650 1.00 0.00 451 SER W C 10
ATOM 9175 O O . SER A 1 2 ? 13.927 -21.243 -3.707 1.00 0.00 451 SER W O 10
ATOM 9183 N N . PRO A 1 3 ? 13.969 -20.882 -1.485 1.00 0.00 452 PRO W N 10
ATOM 9184 C CA . PRO A 1 3 ? 12.541 -20.559 -1.383 1.00 0.00 452 PRO W CA 10
ATOM 9185 C C . PRO A 1 3 ? 12.200 -19.239 -2.066 1.00 0.00 452 PRO W C 10
ATOM 9186 O O . PRO A 1 3 ? 11.800 -18.276 -1.413 1.00 0.00 452 PRO W O 10
ATOM 9197 N N . VAL A 1 4 ? 12.363 -19.203 -3.384 1.00 0.00 453 VAL W N 10
ATOM 9198 C CA . VAL A 1 4 ? 12.075 -18.001 -4.158 1.00 0.00 453 VAL W CA 10
ATOM 9199 C C . VAL A 1 4 ? 10.579 -17.849 -4.412 1.00 0.00 453 VAL W C 10
ATOM 9200 O O . VAL A 1 4 ? 10.086 -16.738 -4.610 1.00 0.00 453 VAL W O 10
ATOM 9213 N N . ASP A 1 5 ? 9.861 -18.967 -4.405 1.00 0.00 454 ASP W N 10
ATOM 9214 C CA . ASP A 1 5 ? 8.420 -18.949 -4.638 1.00 0.00 454 ASP W CA 10
ATOM 9215 C C . ASP A 1 5 ? 7.728 -20.074 -3.873 1.00 0.00 454 ASP W C 10
ATOM 9216 O O . ASP A 1 5 ? 7.154 -20.985 -4.470 1.00 0.00 454 ASP W O 10
ATOM 9225 N N . SER A 1 6 ? 7.788 -20.004 -2.547 1.00 0.00 455 SER W N 10
ATOM 9226 C CA . SER A 1 6 ? 7.168 -21.015 -1.697 1.00 0.00 455 SER W CA 10
ATOM 9227 C C . SER A 1 6 ? 5.650 -20.856 -1.674 1.00 0.00 455 SER W C 10
ATOM 9228 O O . SER A 1 6 ? 4.921 -21.813 -1.411 1.00 0.00 455 SER W O 10
ATOM 9236 N N . ASN A 1 7 ? 5.180 -19.643 -1.948 1.00 0.00 456 ASN W N 10
ATOM 9237 C CA . ASN A 1 7 ? 3.749 -19.362 -1.957 1.00 0.00 456 ASN W CA 10
ATOM 9238 C C . ASN A 1 7 ? 3.372 -18.481 -3.144 1.00 0.00 456 ASN W C 10
ATOM 9239 O O . ASN A 1 7 ? 3.972 -17.430 -3.366 1.00 0.00 456 ASN W O 10
ATOM 9250 N N . ASP A 1 8 ? 2.373 -18.918 -3.904 1.00 0.00 457 ASP W N 10
ATOM 9251 C CA . ASP A 1 8 ? 1.913 -18.169 -5.068 1.00 0.00 457 ASP W CA 10
ATOM 9252 C C . ASP A 1 8 ? 0.598 -17.456 -4.767 1.00 0.00 457 ASP W C 10
ATOM 9253 O O . ASP A 1 8 ? -0.422 -18.095 -4.513 1.00 0.00 457 ASP W O 10
ATOM 9262 N N . LEU A 1 9 ? 0.633 -16.127 -4.794 1.00 0.00 458 LEU W N 10
ATOM 9263 C CA . LEU A 1 9 ? -0.555 -15.327 -4.522 1.00 0.00 458 LEU W CA 10
ATOM 9264 C C . LEU A 1 9 ? -1.133 -14.749 -5.808 1.00 0.00 458 LEU W C 10
ATOM 9265 O O . LEU A 1 9 ? -2.329 -14.867 -6.073 1.00 0.00 458 LEU W O 10
ATOM 9281 N N . GLY A 1 10 ? -0.274 -14.123 -6.606 1.00 0.00 459 GLY W N 10
ATOM 9282 C CA . GLY A 1 10 ? -0.716 -13.533 -7.855 1.00 0.00 459 GLY W CA 10
ATOM 9283 C C . GLY A 1 10 ? -0.984 -12.044 -7.730 1.00 0.00 459 GLY W C 10
ATOM 9284 O O . GLY A 1 10 ? -0.046 -11.248 -7.670 1.00 0.00 459 GLY W O 10
ATOM 9288 N N . PRO A 1 11 ? -2.262 -11.632 -7.687 1.00 0.00 460 PRO W N 10
ATOM 9289 C CA . PRO A 1 11 ? -2.632 -10.222 -7.567 1.00 0.00 460 PRO W CA 10
ATOM 9290 C C . PRO A 1 11 ? -2.573 -9.726 -6.126 1.00 0.00 460 PRO W C 10
ATOM 9291 O O . PRO A 1 11 ? -3.567 -9.244 -5.585 1.00 0.00 460 PRO W O 10
ATOM 9302 N N . LEU A 1 12 ? -1.402 -9.850 -5.510 1.00 0.00 461 LEU W N 10
ATOM 9303 C CA . LEU A 1 12 ? -1.215 -9.415 -4.131 1.00 0.00 461 LEU W CA 10
ATOM 9304 C C . LEU A 1 12 ? -2.219 -10.099 -3.206 1.00 0.00 461 LEU W C 10
ATOM 9305 O O . LEU A 1 12 ? -3.184 -10.710 -3.665 1.00 0.00 461 LEU W O 10
ATOM 9321 N N . PRO A 1 13 ? -2.001 -10.007 -1.882 1.00 0.00 462 PRO W N 10
ATOM 9322 C CA . PRO A 1 13 ? -2.886 -10.619 -0.889 1.00 0.00 462 PRO W CA 10
ATOM 9323 C C . PRO A 1 13 ? -4.227 -9.896 -0.787 1.00 0.00 462 PRO W C 10
ATOM 9324 O O . PRO A 1 13 ? -4.447 -8.884 -1.454 1.00 0.00 462 PRO W O 10
ATOM 9335 N N . PRO A 1 14 ? -5.147 -10.404 0.052 1.00 0.00 463 PRO W N 10
ATOM 9336 C CA . PRO A 1 14 ? -6.470 -9.797 0.234 1.00 0.00 463 PRO W CA 10
ATOM 9337 C C . PRO A 1 14 ? -6.391 -8.441 0.928 1.00 0.00 463 PRO W C 10
ATOM 9338 O O . PRO A 1 14 ? -5.713 -8.292 1.945 1.00 0.00 463 PRO W O 10
ATOM 9349 N N . GLY A 1 15 ? -7.084 -7.453 0.368 1.00 0.00 464 GLY W N 10
ATOM 9350 C CA . GLY A 1 15 ? -7.072 -6.122 0.945 1.00 0.00 464 GLY W CA 10
ATOM 9351 C C . GLY A 1 15 ? -5.878 -5.298 0.495 1.00 0.00 464 GLY W C 10
ATOM 9352 O O . GLY A 1 15 ? -5.806 -4.100 0.769 1.00 0.00 464 GLY W O 10
ATOM 9356 N N . TRP A 1 16 ? -4.935 -5.939 -0.193 1.00 0.00 465 TRP W N 10
ATOM 9357 C CA . TRP A 1 16 ? -3.741 -5.255 -0.673 1.00 0.00 465 TRP W CA 10
ATOM 9358 C C . TRP A 1 16 ? -3.948 -4.715 -2.084 1.00 0.00 465 TRP W C 10
ATOM 9359 O O . TRP A 1 16 ? -4.878 -5.115 -2.784 1.00 0.00 465 TRP W O 10
ATOM 9380 N N . GLU A 1 17 ? -3.083 -3.791 -2.488 1.00 0.00 466 GLU W N 10
ATOM 9381 C CA . GLU A 1 17 ? -3.178 -3.178 -3.806 1.00 0.00 466 GLU W CA 10
ATOM 9382 C C . GLU A 1 17 ? -1.805 -2.751 -4.316 1.00 0.00 466 GLU W C 10
ATOM 9383 O O . GLU A 1 17 ? -0.980 -2.245 -3.556 1.00 0.00 466 GLU W O 10
ATOM 9395 N N . GLU A 1 18 ? -1.573 -2.948 -5.609 1.00 0.00 467 GLU W N 10
ATOM 9396 C CA . GLU A 1 18 ? -0.306 -2.572 -6.223 1.00 0.00 467 GLU W CA 10
ATOM 9397 C C . GLU A 1 18 ? -0.393 -1.169 -6.820 1.00 0.00 467 GLU W C 10
ATOM 9398 O O . GLU A 1 18 ? -0.963 -0.977 -7.894 1.00 0.00 467 GLU W O 10
ATOM 9410 N N . ARG A 1 19 ? 0.174 -0.193 -6.119 1.00 0.00 468 ARG W N 10
ATOM 9411 C CA . ARG A 1 19 ? 0.159 1.192 -6.581 1.00 0.00 468 ARG W CA 10
ATOM 9412 C C . ARG A 1 19 ? 1.548 1.627 -7.036 1.00 0.00 468 ARG W C 10
ATOM 9413 O O . ARG A 1 19 ? 2.554 1.229 -6.450 1.00 0.00 468 ARG W O 10
ATOM 9434 N N . THR A 1 20 ? 1.598 2.440 -8.084 1.00 0.00 469 THR W N 10
ATOM 9435 C CA . THR A 1 20 ? 2.868 2.921 -8.617 1.00 0.00 469 THR W CA 10
ATOM 9436 C C . THR A 1 20 ? 3.378 4.126 -7.831 1.00 0.00 469 THR W C 10
ATOM 9437 O O . THR A 1 20 ? 2.651 5.097 -7.620 1.00 0.00 469 THR W O 10
ATOM 9448 N N . HIS A 1 21 ? 4.635 4.055 -7.406 1.00 0.00 470 HIS W N 10
ATOM 9449 C CA . HIS A 1 21 ? 5.248 5.139 -6.647 1.00 0.00 470 HIS W CA 10
ATOM 9450 C C . HIS A 1 21 ? 5.655 6.282 -7.570 1.00 0.00 470 HIS W C 10
ATOM 9451 O O . HIS A 1 21 ? 5.758 6.106 -8.785 1.00 0.00 470 HIS W O 10
ATOM 9465 N N . THR A 1 22 ? 5.889 7.454 -6.989 1.00 0.00 471 THR W N 10
ATOM 9466 C CA . THR A 1 22 ? 6.286 8.622 -7.765 1.00 0.00 471 THR W CA 10
ATOM 9467 C C . THR A 1 22 ? 7.553 8.345 -8.569 1.00 0.00 471 THR W C 10
ATOM 9468 O O . THR A 1 22 ? 7.813 8.995 -9.582 1.00 0.00 471 THR W O 10
ATOM 9479 N N . ASP A 1 23 ? 8.339 7.374 -8.111 1.00 0.00 472 ASP W N 10
ATOM 9480 C CA . ASP A 1 23 ? 9.579 7.008 -8.787 1.00 0.00 472 ASP W CA 10
ATOM 9481 C C . ASP A 1 23 ? 9.345 5.932 -9.848 1.00 0.00 472 ASP W C 10
ATOM 9482 O O . ASP A 1 23 ? 10.225 5.653 -10.661 1.00 0.00 472 ASP W O 10
ATOM 9491 N N . GLY A 1 24 ? 8.158 5.328 -9.839 1.00 0.00 473 GLY W N 10
ATOM 9492 C CA . GLY A 1 24 ? 7.846 4.294 -10.808 1.00 0.00 473 GLY W CA 10
ATOM 9493 C C . GLY A 1 24 ? 7.770 2.912 -10.186 1.00 0.00 473 GLY W C 10
ATOM 9494 O O . GLY A 1 24 ? 7.193 1.995 -10.771 1.00 0.00 473 GLY W O 10
ATOM 9498 N N . ARG A 1 25 ? 8.344 2.762 -8.997 1.00 0.00 474 ARG W N 10
ATOM 9499 C CA . ARG A 1 25 ? 8.330 1.483 -8.296 1.00 0.00 474 ARG W CA 10
ATOM 9500 C C . ARG A 1 25 ? 6.967 1.241 -7.655 1.00 0.00 474 ARG W C 10
ATOM 9501 O O . ARG A 1 25 ? 6.499 2.046 -6.850 1.00 0.00 474 ARG W O 10
ATOM 9522 N N . VAL A 1 26 ? 6.327 0.135 -8.024 1.00 0.00 475 VAL W N 10
ATOM 9523 C CA . VAL A 1 26 ? 5.012 -0.198 -7.490 1.00 0.00 475 VAL W CA 10
ATOM 9524 C C . VAL A 1 26 ? 5.109 -0.793 -6.087 1.00 0.00 475 VAL W C 10
ATOM 9525 O O . VAL A 1 26 ? 5.599 -1.907 -5.903 1.00 0.00 475 VAL W O 10
ATOM 9538 N N . PHE A 1 27 ? 4.627 -0.040 -5.102 1.00 0.00 476 PHE W N 10
ATOM 9539 C CA . PHE A 1 27 ? 4.645 -0.485 -3.713 1.00 0.00 476 PHE W CA 10
ATOM 9540 C C . PHE A 1 27 ? 3.366 -1.241 -3.365 1.00 0.00 476 PHE W C 10
ATOM 9541 O O . PHE A 1 27 ? 2.439 -1.318 -4.173 1.00 0.00 476 PHE W O 10
ATOM 9558 N N . PHE A 1 28 ? 3.318 -1.788 -2.155 1.00 0.00 477 PHE W N 10
ATOM 9559 C CA . PHE A 1 28 ? 2.148 -2.529 -1.692 1.00 0.00 477 PHE W CA 10
ATOM 9560 C C . PHE A 1 28 ? 1.370 -1.717 -0.660 1.00 0.00 477 PHE W C 10
ATOM 9561 O O . PHE A 1 28 ? 1.956 -0.955 0.110 1.00 0.00 477 PHE W O 10
ATOM 9578 N N . ILE A 1 29 ? 0.048 -1.876 -0.648 1.00 0.00 478 ILE W N 10
ATOM 9579 C CA . ILE A 1 29 ? -0.797 -1.143 0.294 1.00 0.00 478 ILE W CA 10
ATOM 9580 C C . ILE A 1 29 ? -2.025 -1.952 0.694 1.00 0.00 478 ILE W C 10
ATOM 9581 O O . ILE A 1 29 ? -2.787 -2.397 -0.159 1.00 0.00 478 ILE W O 10
ATOM 9597 N N . ASN A 1 30 ? -2.218 -2.132 1.996 1.00 0.00 479 ASN W N 10
ATOM 9598 C CA . ASN A 1 30 ? -3.362 -2.883 2.499 1.00 0.00 479 ASN W CA 10
ATOM 9599 C C . ASN A 1 30 ? -4.519 -1.948 2.848 1.00 0.00 479 ASN W C 10
ATOM 9600 O O . ASN A 1 30 ? -4.306 -0.797 3.229 1.00 0.00 479 ASN W O 10
ATOM 9611 N N . HIS A 1 31 ? -5.742 -2.451 2.710 1.00 0.00 480 HIS W N 10
ATOM 9612 C CA . HIS A 1 31 ? -6.933 -1.661 3.006 1.00 0.00 480 HIS W CA 10
ATOM 9613 C C . HIS A 1 31 ? -7.474 -1.958 4.405 1.00 0.00 480 HIS W C 10
ATOM 9614 O O . HIS A 1 31 ? -8.296 -1.207 4.930 1.00 0.00 480 HIS W O 10
ATOM 9628 N N . ASN A 1 32 ? -7.016 -3.052 5.007 1.00 0.00 481 ASN W N 10
ATOM 9629 C CA . ASN A 1 32 ? -7.470 -3.426 6.345 1.00 0.00 481 ASN W CA 10
ATOM 9630 C C . ASN A 1 32 ? -7.309 -2.258 7.313 1.00 0.00 481 ASN W C 10
ATOM 9631 O O . ASN A 1 32 ? -8.232 -1.920 8.054 1.00 0.00 481 ASN W O 10
ATOM 9642 N N . ILE A 1 33 ? -6.129 -1.647 7.301 1.00 0.00 482 ILE W N 10
ATOM 9643 C CA . ILE A 1 33 ? -5.842 -0.519 8.177 1.00 0.00 482 ILE W CA 10
ATOM 9644 C C . ILE A 1 33 ? -5.159 0.609 7.413 1.00 0.00 482 ILE W C 10
ATOM 9645 O O . ILE A 1 33 ? -4.434 1.416 7.993 1.00 0.00 482 ILE W O 10
ATOM 9661 N N . LYS A 1 34 ? -5.396 0.658 6.102 1.00 0.00 483 LYS W N 10
ATOM 9662 C CA . LYS A 1 34 ? -4.808 1.687 5.244 1.00 0.00 483 LYS W CA 10
ATOM 9663 C C . LYS A 1 34 ? -3.346 1.951 5.605 1.00 0.00 483 LYS W C 10
ATOM 9664 O O . LYS A 1 34 ? -3.032 2.926 6.290 1.00 0.00 483 LYS W O 10
ATOM 9683 N N . LYS A 1 35 ? -2.457 1.077 5.143 1.00 0.00 484 LYS W N 10
ATOM 9684 C CA . LYS A 1 35 ? -1.031 1.218 5.419 1.00 0.00 484 LYS W CA 10
ATOM 9685 C C . LYS A 1 35 ? -0.191 0.595 4.307 1.00 0.00 484 LYS W C 10
ATOM 9686 O O . LYS A 1 35 ? -0.299 -0.599 4.030 1.00 0.00 484 LYS W O 10
ATOM 9705 N N . THR A 1 36 ? 0.647 1.412 3.676 1.00 0.00 485 THR W N 10
ATOM 9706 C CA . THR A 1 36 ? 1.509 0.939 2.597 1.00 0.00 485 THR W CA 10
ATOM 9707 C C . THR A 1 36 ? 2.923 0.657 3.097 1.00 0.00 485 THR W C 10
ATOM 9708 O O . THR A 1 36 ? 3.303 1.078 4.190 1.00 0.00 485 THR W O 10
ATOM 9719 N N . GLN A 1 37 ? 3.697 -0.064 2.290 1.00 0.00 486 GLN W N 10
ATOM 9720 C CA . GLN A 1 37 ? 5.067 -0.409 2.648 1.00 0.00 486 GLN W CA 10
ATOM 9721 C C . GLN A 1 37 ? 5.879 -0.759 1.404 1.00 0.00 486 GLN W C 10
ATOM 9722 O O . GLN A 1 37 ? 5.336 -1.247 0.412 1.00 0.00 486 GLN W O 10
ATOM 9736 N N . TRP A 1 38 ? 7.183 -0.506 1.463 1.00 0.00 487 TRP W N 10
ATOM 9737 C CA . TRP A 1 38 ? 8.072 -0.792 0.342 1.00 0.00 487 TRP W CA 10
ATOM 9738 C C . TRP A 1 38 ? 8.295 -2.293 0.183 1.00 0.00 487 TRP W C 10
ATOM 9739 O O . TRP A 1 38 ? 8.265 -2.821 -0.929 1.00 0.00 487 TRP W O 10
ATOM 9760 N N . GLU A 1 39 ? 8.525 -2.974 1.301 1.00 0.00 488 GLU W N 10
ATOM 9761 C CA . GLU A 1 39 ? 8.763 -4.413 1.286 1.00 0.00 488 GLU W CA 10
ATOM 9762 C C . GLU A 1 39 ? 7.551 -5.165 0.745 1.00 0.00 488 GLU W C 10
ATOM 9763 O O . GLU A 1 39 ? 6.441 -4.635 0.712 1.00 0.00 488 GLU W O 10
ATOM 9775 N N . ASP A 1 40 ? 7.775 -6.407 0.324 1.00 0.00 489 ASP W N 10
ATOM 9776 C CA . ASP A 1 40 ? 6.706 -7.238 -0.215 1.00 0.00 489 ASP W CA 10
ATOM 9777 C C . ASP A 1 40 ? 6.063 -8.079 0.889 1.00 0.00 489 ASP W C 10
ATOM 9778 O O . ASP A 1 40 ? 6.687 -9.001 1.416 1.00 0.00 489 ASP W O 10
ATOM 9787 N N . PRO A 1 41 ? 4.806 -7.776 1.258 1.00 0.00 490 PRO W N 10
ATOM 9788 C CA . PRO A 1 41 ? 4.093 -8.516 2.305 1.00 0.00 490 PRO W CA 10
ATOM 9789 C C . PRO A 1 41 ? 3.709 -9.921 1.860 1.00 0.00 490 PRO W C 10
ATOM 9790 O O . PRO A 1 41 ? 3.650 -10.847 2.669 1.00 0.00 490 PRO W O 10
ATOM 9801 N N . ARG A 1 42 ? 3.449 -10.073 0.566 1.00 0.00 491 ARG W N 10
ATOM 9802 C CA . ARG A 1 42 ? 3.070 -11.365 0.006 1.00 0.00 491 ARG W CA 10
ATOM 9803 C C . ARG A 1 42 ? 4.271 -12.308 -0.081 1.00 0.00 491 ARG W C 10
ATOM 9804 O O . ARG A 1 42 ? 4.106 -13.511 -0.282 1.00 0.00 491 ARG W O 10
ATOM 9825 N N . MET A 1 43 ? 5.476 -11.760 0.069 1.00 0.00 492 MET W N 10
ATOM 9826 C CA . MET A 1 43 ? 6.689 -12.567 0.004 1.00 0.00 492 MET W CA 10
ATOM 9827 C C . MET A 1 43 ? 6.975 -13.224 1.349 1.00 0.00 492 MET W C 10
ATOM 9828 O O . MET A 1 43 ? 7.497 -14.337 1.408 1.00 0.00 492 MET W O 10
ATOM 9842 N N . GLN A 1 44 ? 6.625 -12.532 2.428 1.00 0.00 493 GLN W N 10
ATOM 9843 C CA . GLN A 1 44 ? 6.841 -13.055 3.772 1.00 0.00 493 GLN W CA 10
ATOM 9844 C C . GLN A 1 44 ? 5.856 -14.179 4.073 1.00 0.00 493 GLN W C 10
ATOM 9845 O O . GLN A 1 44 ? 6.255 -15.298 4.398 1.00 0.00 493 GLN W O 10
ATOM 9859 N N . ASN A 1 45 ? 4.567 -13.876 3.956 1.00 0.00 494 ASN W N 10
ATOM 9860 C CA . ASN A 1 45 ? 3.523 -14.860 4.209 1.00 0.00 494 ASN W CA 10
ATOM 9861 C C . ASN A 1 45 ? 3.500 -15.274 5.677 1.00 0.00 494 ASN W C 10
ATOM 9862 O O . ASN A 1 45 ? 2.653 -14.821 6.447 1.00 0.00 494 ASN W O 10
ATOM 9873 N N . VAL A 1 46 ? 4.434 -16.140 6.055 1.00 0.00 495 VAL W N 10
ATOM 9874 C CA . VAL A 1 46 ? 4.521 -16.622 7.429 1.00 0.00 495 VAL W CA 10
ATOM 9875 C C . VAL A 1 46 ? 3.221 -17.297 7.851 1.00 0.00 495 VAL W C 10
ATOM 9876 O O . VAL A 1 46 ? 2.347 -16.667 8.449 1.00 0.00 495 VAL W O 10
ATOM 9889 N N . ALA A 1 47 ? 3.099 -18.582 7.538 1.00 0.00 496 ALA W N 10
ATOM 9890 C CA . ALA A 1 47 ? 1.898 -19.343 7.889 1.00 0.00 496 ALA W CA 10
ATOM 9891 C C . ALA A 1 47 ? 1.840 -19.611 9.389 1.00 0.00 496 ALA W C 10
ATOM 9892 O O . ALA A 1 47 ? 2.835 -19.456 10.097 1.00 0.00 496 ALA W O 10
ATOM 9899 N N . ILE A 1 48 ? 0.667 -20.011 9.867 1.00 0.00 497 ILE W N 10
ATOM 9900 C CA . ILE A 1 48 ? 0.476 -20.300 11.282 1.00 0.00 497 ILE W CA 10
ATOM 9901 C C . ILE A 1 48 ? 0.960 -21.705 11.627 1.00 0.00 497 ILE W C 10
ATOM 9902 O O . ILE A 1 48 ? 1.331 -21.983 12.767 1.00 0.00 497 ILE W O 10
ATOM 9918 N N . THR A 1 49 ? 0.954 -22.587 10.632 1.00 0.00 498 THR W N 10
ATOM 9919 C CA . THR A 1 49 ? 1.393 -23.962 10.827 1.00 0.00 498 THR W CA 10
ATOM 9920 C C . THR A 1 49 ? 2.775 -24.187 10.223 1.00 0.00 498 THR W C 10
ATOM 9921 O O . THR A 1 49 ? 3.098 -23.643 9.167 1.00 0.00 498 THR W O 10
ATOM 9932 N N . GLY A 1 50 ? 3.587 -24.991 10.901 1.00 0.00 499 GLY W N 10
ATOM 9933 C CA . GLY A 1 50 ? 4.926 -25.274 10.418 1.00 0.00 499 GLY W CA 10
ATOM 9934 C C . GLY A 1 50 ? 5.329 -26.719 10.635 1.00 0.00 499 GLY W C 10
ATOM 9935 O O . GLY A 1 50 ? 4.472 -27.514 11.074 1.00 0.00 499 GLY W O 10
ATOM 9940 N N . GLY B 2 1 ? 16.308 -4.170 -4.008 1.00 0.00 605 GLY B N 10
ATOM 9941 C CA . GLY B 2 1 ? 17.286 -5.271 -4.221 1.00 0.00 605 GLY B CA 10
ATOM 9942 C C . GLY B 2 1 ? 18.709 -4.767 -4.358 1.00 0.00 605 GLY B C 10
ATOM 9943 O O . GLY B 2 1 ? 19.118 -4.329 -5.434 1.00 0.00 605 GLY B O 10
ATOM 9949 N N . SER B 2 2 ? 19.466 -4.830 -3.266 1.00 0.00 606 SER B N 10
ATOM 9950 C CA . SER B 2 2 ? 20.853 -4.377 -3.268 1.00 0.00 606 SER B CA 10
ATOM 9951 C C . SER B 2 2 ? 20.932 -2.857 -3.358 1.00 0.00 606 SER B C 10
ATOM 9952 O O . SER B 2 2 ? 21.391 -2.194 -2.428 1.00 0.00 606 SER B O 10
ATOM 9960 N N . THR B 2 3 ? 20.486 -2.312 -4.484 1.00 0.00 607 THR B N 10
ATOM 9961 C CA . THR B 2 3 ? 20.509 -0.869 -4.700 1.00 0.00 607 THR B CA 10
ATOM 9962 C C . THR B 2 3 ? 19.514 -0.156 -3.790 1.00 0.00 607 THR B C 10
ATOM 9963 O O . THR B 2 3 ? 19.743 0.979 -3.372 1.00 0.00 607 THR B O 10
ATOM 9974 N N . LEU B 2 4 ? 18.406 -0.827 -3.486 1.00 0.00 608 LEU B N 10
ATOM 9975 C CA . LEU B 2 4 ? 17.377 -0.253 -2.628 1.00 0.00 608 LEU B CA 10
ATOM 9976 C C . LEU B 2 4 ? 17.216 -1.066 -1.345 1.00 0.00 608 LEU B C 10
ATOM 9977 O O . LEU B 2 4 ? 16.184 -1.702 -1.129 1.00 0.00 608 LEU B O 10
ATOM 9993 N N . PRO B 2 5 ? 18.240 -1.057 -0.473 1.00 0.00 609 PRO B N 10
ATOM 9994 C CA . PRO B 2 5 ? 18.209 -1.796 0.791 1.00 0.00 609 PRO B CA 10
ATOM 9995 C C . PRO B 2 5 ? 17.375 -1.092 1.857 1.00 0.00 609 PRO B C 10
ATOM 9996 O O . PRO B 2 5 ? 16.736 -1.738 2.688 1.00 0.00 609 PRO B O 10
ATOM 10007 N N . ILE B 2 6 ? 17.389 0.237 1.831 1.00 0.00 610 ILE B N 10
ATOM 10008 C CA . ILE B 2 6 ? 16.634 1.030 2.797 1.00 0.00 610 ILE B CA 10
ATOM 10009 C C . ILE B 2 6 ? 16.220 2.369 2.196 1.00 0.00 610 ILE B C 10
ATOM 10010 O O . ILE B 2 6 ? 16.939 3.362 2.314 1.00 0.00 610 ILE B O 10
ATOM 10026 N N . PRO B 2 7 ? 15.047 2.415 1.540 1.00 0.00 611 PRO B N 10
ATOM 10027 C CA . PRO B 2 7 ? 14.537 3.641 0.917 1.00 0.00 611 PRO B CA 10
ATOM 10028 C C . PRO B 2 7 ? 14.532 4.824 1.880 1.00 0.00 611 PRO B C 10
ATOM 10029 O O . PRO B 2 7 ? 15.140 5.859 1.608 1.00 0.00 611 PRO B O 10
ATOM 10040 N N . GLY B 2 8 ? 13.844 4.663 3.005 1.00 0.00 612 GLY B N 10
ATOM 10041 C CA . GLY B 2 8 ? 13.775 5.728 3.990 1.00 0.00 612 GLY B CA 10
ATOM 10042 C C . GLY B 2 8 ? 12.379 5.914 4.551 1.00 0.00 612 GLY B C 10
ATOM 10043 O O . GLY B 2 8 ? 12.124 5.603 5.715 1.00 0.00 612 GLY B O 10
ATOM 10047 N N . THR B 2 9 ? 11.474 6.428 3.725 1.00 0.00 613 THR B N 10
ATOM 10048 C CA . THR B 2 9 ? 10.097 6.657 4.149 1.00 0.00 613 THR B CA 10
ATOM 10049 C C . THR B 2 9 ? 9.116 5.843 3.307 1.00 0.00 613 THR B C 10
ATOM 10050 O O . THR B 2 9 ? 9.248 5.771 2.085 1.00 0.00 613 THR B O 10
ATOM 10061 N N . PRO B 2 10 ? 8.113 5.216 3.950 1.00 0.00 614 PRO B N 10
ATOM 10062 C CA . PRO B 2 10 ? 7.110 4.406 3.248 1.00 0.00 614 PRO B CA 10
ATOM 10063 C C . PRO B 2 10 ? 6.382 5.193 2.161 1.00 0.00 614 PRO B C 10
ATOM 10064 O O . PRO B 2 10 ? 6.273 6.416 2.237 1.00 0.00 614 PRO B O 10
ATOM 10075 N N . PRO B 2 11 ? 5.871 4.496 1.129 1.00 0.00 615 PRO B N 10
ATOM 10076 C CA . PRO B 2 11 ? 5.149 5.134 0.023 1.00 0.00 615 PRO B CA 10
ATOM 10077 C C . PRO B 2 11 ? 4.020 6.040 0.512 1.00 0.00 615 PRO B C 10
ATOM 10078 O O . PRO B 2 11 ? 3.743 6.110 1.709 1.00 0.00 615 PRO B O 10
ATOM 10089 N N . PRO B 2 12 ? 3.352 6.749 -0.416 1.00 0.00 616 PRO B N 10
ATOM 10090 C CA . PRO B 2 12 ? 2.249 7.656 -0.077 1.00 0.00 616 PRO B CA 10
ATOM 10091 C C . PRO B 2 12 ? 1.123 6.950 0.670 1.00 0.00 616 PRO B C 10
ATOM 10092 O O . PRO B 2 12 ? 0.578 5.953 0.196 1.00 0.00 616 PRO B O 10
ATOM 10103 N N . ASN B 2 13 ? 0.778 7.474 1.842 1.00 0.00 617 ASN B N 10
ATOM 10104 C CA . ASN B 2 13 ? -0.285 6.895 2.657 1.00 0.00 617 ASN B CA 10
ATOM 10105 C C . ASN B 2 13 ? -1.609 6.887 1.899 1.00 0.00 617 ASN B C 10
ATOM 10106 O O . ASN B 2 13 ? -1.842 7.726 1.029 1.00 0.00 617 ASN B O 10
ATOM 10117 N N . TYR B 2 14 ? -2.472 5.932 2.233 1.00 0.00 618 TYR B N 10
ATOM 10118 C CA . TYR B 2 14 ? -3.772 5.815 1.580 1.00 0.00 618 TYR B CA 10
ATOM 10119 C C . TYR B 2 14 ? -4.617 7.059 1.827 1.00 0.00 618 TYR B C 10
ATOM 10120 O O . TYR B 2 14 ? -5.307 7.542 0.930 1.00 0.00 618 TYR B O 10
ATOM 10138 N N . ASP B 2 15 ? -4.554 7.577 3.050 1.00 0.00 619 ASP B N 10
ATOM 10139 C CA . ASP B 2 15 ? -5.310 8.769 3.410 1.00 0.00 619 ASP B CA 10
ATOM 10140 C C . ASP B 2 15 ? -4.827 9.978 2.614 1.00 0.00 619 ASP B C 10
ATOM 10141 O O . ASP B 2 15 ? -5.573 10.934 2.403 1.00 0.00 619 ASP B O 10
ATOM 10150 N N . SER B 2 16 ? -3.574 9.924 2.171 1.00 0.00 620 SER B N 10
ATOM 10151 C CA . SER B 2 16 ? -2.988 11.009 1.393 1.00 0.00 620 SER B CA 10
ATOM 10152 C C . SER B 2 16 ? -3.213 10.795 -0.102 1.00 0.00 620 SER B C 10
ATOM 10153 O O . SER B 2 16 ? -3.178 11.743 -0.885 1.00 0.00 620 SER B O 10
ATOM 10161 N N . LEU B 2 17 ? -3.442 9.543 -0.490 1.00 0.00 621 LEU B N 10
ATOM 10162 C CA . LEU B 2 17 ? -3.672 9.208 -1.891 1.00 0.00 621 LEU B CA 10
ATOM 10163 C C . LEU B 2 17 ? -5.047 9.687 -2.345 1.00 0.00 621 LEU B C 10
ATOM 10164 O O . LEU B 2 17 ? -5.717 10.388 -1.559 1.00 0.00 621 LEU B O 10
ATOM 10181 N N . GLY A 1 1 ? 12.729 -24.197 -11.627 1.00 0.00 450 GLY W N 11
ATOM 10182 C CA . GLY A 1 1 ? 14.101 -24.770 -11.690 1.00 0.00 450 GLY W CA 11
ATOM 10183 C C . GLY A 1 1 ? 14.787 -24.780 -10.338 1.00 0.00 450 GLY W C 11
ATOM 10184 O O . GLY A 1 1 ? 15.301 -25.811 -9.904 1.00 0.00 450 GLY W O 11
ATOM 10190 N N . SER A 1 2 ? 14.796 -23.630 -9.673 1.00 0.00 451 SER W N 11
ATOM 10191 C CA . SER A 1 2 ? 15.425 -23.511 -8.363 1.00 0.00 451 SER W CA 11
ATOM 10192 C C . SER A 1 2 ? 14.417 -23.056 -7.309 1.00 0.00 451 SER W C 11
ATOM 10193 O O . SER A 1 2 ? 13.356 -22.527 -7.641 1.00 0.00 451 SER W O 11
ATOM 10201 N N . PRO A 1 3 ? 14.737 -23.260 -6.020 1.00 0.00 452 PRO W N 11
ATOM 10202 C CA . PRO A 1 3 ? 13.856 -22.868 -4.914 1.00 0.00 452 PRO W CA 11
ATOM 10203 C C . PRO A 1 3 ? 13.774 -21.354 -4.746 1.00 0.00 452 PRO W C 11
ATOM 10204 O O . PRO A 1 3 ? 14.654 -20.739 -4.145 1.00 0.00 452 PRO W O 11
ATOM 10215 N N . VAL A 1 4 ? 12.711 -20.760 -5.280 1.00 0.00 453 VAL W N 11
ATOM 10216 C CA . VAL A 1 4 ? 12.512 -19.317 -5.190 1.00 0.00 453 VAL W CA 11
ATOM 10217 C C . VAL A 1 4 ? 11.041 -18.959 -5.370 1.00 0.00 453 VAL W C 11
ATOM 10218 O O . VAL A 1 4 ? 10.442 -18.303 -4.517 1.00 0.00 453 VAL W O 11
ATOM 10231 N N . ASP A 1 5 ? 10.462 -19.395 -6.484 1.00 0.00 454 ASP W N 11
ATOM 10232 C CA . ASP A 1 5 ? 9.059 -19.124 -6.773 1.00 0.00 454 ASP W CA 11
ATOM 10233 C C . ASP A 1 5 ? 8.169 -20.221 -6.200 1.00 0.00 454 ASP W C 11
ATOM 10234 O O . ASP A 1 5 ? 7.368 -20.822 -6.916 1.00 0.00 454 ASP W O 11
ATOM 10243 N N . SER A 1 6 ? 8.317 -20.477 -4.905 1.00 0.00 455 SER W N 11
ATOM 10244 C CA . SER A 1 6 ? 7.529 -21.503 -4.233 1.00 0.00 455 SER W CA 11
ATOM 10245 C C . SER A 1 6 ? 6.091 -21.037 -4.031 1.00 0.00 455 SER W C 11
ATOM 10246 O O . SER A 1 6 ? 5.145 -21.726 -4.414 1.00 0.00 455 SER W O 11
ATOM 10254 N N . ASN A 1 7 ? 5.932 -19.862 -3.431 1.00 0.00 456 ASN W N 11
ATOM 10255 C CA . ASN A 1 7 ? 4.608 -19.303 -3.181 1.00 0.00 456 ASN W CA 11
ATOM 10256 C C . ASN A 1 7 ? 4.114 -18.516 -4.391 1.00 0.00 456 ASN W C 11
ATOM 10257 O O . ASN A 1 7 ? 4.882 -18.224 -5.308 1.00 0.00 456 ASN W O 11
ATOM 10268 N N . ASP A 1 8 ? 2.830 -18.177 -4.388 1.00 0.00 457 ASP W N 11
ATOM 10269 C CA . ASP A 1 8 ? 2.238 -17.423 -5.487 1.00 0.00 457 ASP W CA 11
ATOM 10270 C C . ASP A 1 8 ? 0.790 -17.053 -5.183 1.00 0.00 457 ASP W C 11
ATOM 10271 O O . ASP A 1 8 ? -0.077 -17.923 -5.086 1.00 0.00 457 ASP W O 11
ATOM 10280 N N . LEU A 1 9 ? 0.534 -15.757 -5.038 1.00 0.00 458 LEU W N 11
ATOM 10281 C CA . LEU A 1 9 ? -0.808 -15.267 -4.750 1.00 0.00 458 LEU W CA 11
ATOM 10282 C C . LEU A 1 9 ? -1.420 -14.608 -5.982 1.00 0.00 458 LEU W C 11
ATOM 10283 O O . LEU A 1 9 ? -2.628 -14.686 -6.205 1.00 0.00 458 LEU W O 11
ATOM 10299 N N . GLY A 1 10 ? -0.576 -13.961 -6.778 1.00 0.00 459 GLY W N 11
ATOM 10300 C CA . GLY A 1 10 ? -1.046 -13.296 -7.981 1.00 0.00 459 GLY W CA 11
ATOM 10301 C C . GLY A 1 10 ? -1.350 -11.827 -7.750 1.00 0.00 459 GLY W C 11
ATOM 10302 O O . GLY A 1 10 ? -0.432 -11.026 -7.575 1.00 0.00 459 GLY W O 11
ATOM 10306 N N . PRO A 1 11 ? -2.636 -11.436 -7.742 1.00 0.00 460 PRO W N 11
ATOM 10307 C CA . PRO A 1 11 ? -3.034 -10.040 -7.528 1.00 0.00 460 PRO W CA 11
ATOM 10308 C C . PRO A 1 11 ? -2.842 -9.598 -6.082 1.00 0.00 460 PRO W C 11
ATOM 10309 O O . PRO A 1 11 ? -3.791 -9.180 -5.419 1.00 0.00 460 PRO W O 11
ATOM 10320 N N . LEU A 1 12 ? -1.608 -9.693 -5.598 1.00 0.00 461 LEU W N 11
ATOM 10321 C CA . LEU A 1 12 ? -1.293 -9.303 -4.228 1.00 0.00 461 LEU W CA 11
ATOM 10322 C C . LEU A 1 12 ? -2.179 -10.049 -3.231 1.00 0.00 461 LEU W C 11
ATOM 10323 O O . LEU A 1 12 ? -3.150 -10.698 -3.617 1.00 0.00 461 LEU W O 11
ATOM 10339 N N . PRO A 1 13 ? -1.849 -9.967 -1.931 1.00 0.00 462 PRO W N 11
ATOM 10340 C CA . PRO A 1 13 ? -2.613 -10.638 -0.873 1.00 0.00 462 PRO W CA 11
ATOM 10341 C C . PRO A 1 13 ? -4.025 -10.078 -0.728 1.00 0.00 462 PRO W C 11
ATOM 10342 O O . PRO A 1 13 ? -4.406 -9.142 -1.431 1.00 0.00 462 PRO W O 11
ATOM 10353 N N . PRO A 1 14 ? -4.818 -10.637 0.204 1.00 0.00 463 PRO W N 11
ATOM 10354 C CA . PRO A 1 14 ? -6.185 -10.178 0.452 1.00 0.00 463 PRO W CA 11
ATOM 10355 C C . PRO A 1 14 ? -6.200 -8.862 1.213 1.00 0.00 463 PRO W C 11
ATOM 10356 O O . PRO A 1 14 ? -5.611 -8.750 2.289 1.00 0.00 463 PRO W O 11
ATOM 10367 N N . GLY A 1 15 ? -6.859 -7.862 0.646 1.00 0.00 464 GLY W N 11
ATOM 10368 C CA . GLY A 1 15 ? -6.913 -6.564 1.285 1.00 0.00 464 GLY W CA 11
ATOM 10369 C C . GLY A 1 15 ? -5.665 -5.753 1.001 1.00 0.00 464 GLY W C 11
ATOM 10370 O O . GLY A 1 15 ? -5.151 -5.056 1.875 1.00 0.00 464 GLY W O 11
ATOM 10374 N N . TRP A 1 16 ? -5.177 -5.857 -0.232 1.00 0.00 465 TRP W N 11
ATOM 10375 C CA . TRP A 1 16 ? -3.975 -5.146 -0.656 1.00 0.00 465 TRP W CA 11
ATOM 10376 C C . TRP A 1 16 ? -4.162 -4.574 -2.058 1.00 0.00 465 TRP W C 11
ATOM 10377 O O . TRP A 1 16 ? -5.109 -4.924 -2.761 1.00 0.00 465 TRP W O 11
ATOM 10398 N N . GLU A 1 17 ? -3.259 -3.684 -2.452 1.00 0.00 466 GLU W N 11
ATOM 10399 C CA . GLU A 1 17 ? -3.330 -3.055 -3.763 1.00 0.00 466 GLU W CA 11
ATOM 10400 C C . GLU A 1 17 ? -1.945 -2.654 -4.260 1.00 0.00 466 GLU W C 11
ATOM 10401 O O . GLU A 1 17 ? -1.098 -2.215 -3.484 1.00 0.00 466 GLU W O 11
ATOM 10413 N N . GLU A 1 18 ? -1.725 -2.799 -5.562 1.00 0.00 467 GLU W N 11
ATOM 10414 C CA . GLU A 1 18 ? -0.447 -2.440 -6.162 1.00 0.00 467 GLU W CA 11
ATOM 10415 C C . GLU A 1 18 ? -0.501 -1.027 -6.741 1.00 0.00 467 GLU W C 11
ATOM 10416 O O . GLU A 1 18 ? -1.055 -0.812 -7.820 1.00 0.00 467 GLU W O 11
ATOM 10428 N N . ARG A 1 19 ? 0.076 -0.067 -6.024 1.00 0.00 468 ARG W N 11
ATOM 10429 C CA . ARG A 1 19 ? 0.087 1.320 -6.478 1.00 0.00 468 ARG W CA 11
ATOM 10430 C C . ARG A 1 19 ? 1.477 1.722 -6.961 1.00 0.00 468 ARG W C 11
ATOM 10431 O O . ARG A 1 19 ? 2.487 1.325 -6.379 1.00 0.00 468 ARG W O 11
ATOM 10452 N N . THR A 1 20 ? 1.521 2.508 -8.033 1.00 0.00 469 THR W N 11
ATOM 10453 C CA . THR A 1 20 ? 2.787 2.959 -8.599 1.00 0.00 469 THR W CA 11
ATOM 10454 C C . THR A 1 20 ? 3.363 4.131 -7.812 1.00 0.00 469 THR W C 11
ATOM 10455 O O . THR A 1 20 ? 2.680 5.128 -7.574 1.00 0.00 469 THR W O 11
ATOM 10466 N N . HIS A 1 21 ? 4.625 4.005 -7.414 1.00 0.00 470 HIS W N 11
ATOM 10467 C CA . HIS A 1 21 ? 5.297 5.053 -6.657 1.00 0.00 470 HIS W CA 11
ATOM 10468 C C . HIS A 1 21 ? 5.740 6.190 -7.573 1.00 0.00 470 HIS W C 11
ATOM 10469 O O . HIS A 1 21 ? 5.790 6.034 -8.793 1.00 0.00 470 HIS W O 11
ATOM 10483 N N . THR A 1 22 ? 6.060 7.333 -6.975 1.00 0.00 471 THR W N 11
ATOM 10484 C CA . THR A 1 22 ? 6.501 8.498 -7.734 1.00 0.00 471 THR W CA 11
ATOM 10485 C C . THR A 1 22 ? 7.739 8.180 -8.567 1.00 0.00 471 THR W C 11
ATOM 10486 O O . THR A 1 22 ? 7.993 8.821 -9.588 1.00 0.00 471 THR W O 11
ATOM 10497 N N . ASP A 1 23 ? 8.508 7.192 -8.123 1.00 0.00 472 ASP W N 11
ATOM 10498 C CA . ASP A 1 23 ? 9.724 6.793 -8.825 1.00 0.00 472 ASP W CA 11
ATOM 10499 C C . ASP A 1 23 ? 9.447 5.712 -9.872 1.00 0.00 472 ASP W C 11
ATOM 10500 O O . ASP A 1 23 ? 10.349 5.314 -10.611 1.00 0.00 472 ASP W O 11
ATOM 10509 N N . GLY A 1 24 ? 8.204 5.238 -9.940 1.00 0.00 473 GLY W N 11
ATOM 10510 C CA . GLY A 1 24 ? 7.856 4.213 -10.906 1.00 0.00 473 GLY W CA 11
ATOM 10511 C C . GLY A 1 24 ? 7.752 2.833 -10.284 1.00 0.00 473 GLY W C 11
ATOM 10512 O O . GLY A 1 24 ? 7.146 1.931 -10.861 1.00 0.00 473 GLY W O 11
ATOM 10516 N N . ARG A 1 25 ? 8.339 2.668 -9.102 1.00 0.00 474 ARG W N 11
ATOM 10517 C CA . ARG A 1 25 ? 8.302 1.389 -8.404 1.00 0.00 474 ARG W CA 11
ATOM 10518 C C . ARG A 1 25 ? 6.946 1.182 -7.738 1.00 0.00 474 ARG W C 11
ATOM 10519 O O . ARG A 1 25 ? 6.516 1.996 -6.921 1.00 0.00 474 ARG W O 11
ATOM 10540 N N . VAL A 1 26 ? 6.272 0.096 -8.098 1.00 0.00 475 VAL W N 11
ATOM 10541 C CA . VAL A 1 26 ? 4.960 -0.203 -7.536 1.00 0.00 475 VAL W CA 11
ATOM 10542 C C . VAL A 1 26 ? 5.077 -0.801 -6.135 1.00 0.00 475 VAL W C 11
ATOM 10543 O O . VAL A 1 26 ? 5.553 -1.922 -5.958 1.00 0.00 475 VAL W O 11
ATOM 10556 N N . PHE A 1 27 ? 4.630 -0.039 -5.140 1.00 0.00 476 PHE W N 11
ATOM 10557 C CA . PHE A 1 27 ? 4.674 -0.485 -3.753 1.00 0.00 476 PHE W CA 11
ATOM 10558 C C . PHE A 1 27 ? 3.384 -1.211 -3.374 1.00 0.00 476 PHE W C 11
ATOM 10559 O O . PHE A 1 27 ? 2.443 -1.274 -4.165 1.00 0.00 476 PHE W O 11
ATOM 10576 N N . PHE A 1 28 ? 3.348 -1.758 -2.162 1.00 0.00 477 PHE W N 11
ATOM 10577 C CA . PHE A 1 28 ? 2.171 -2.477 -1.681 1.00 0.00 477 PHE W CA 11
ATOM 10578 C C . PHE A 1 28 ? 1.419 -1.668 -0.624 1.00 0.00 477 PHE W C 11
ATOM 10579 O O . PHE A 1 28 ? 2.023 -0.920 0.143 1.00 0.00 477 PHE W O 11
ATOM 10596 N N . ILE A 1 29 ? 0.097 -1.831 -0.588 1.00 0.00 478 ILE W N 11
ATOM 10597 C CA . ILE A 1 29 ? -0.737 -1.122 0.382 1.00 0.00 478 ILE W CA 11
ATOM 10598 C C . ILE A 1 29 ? -1.930 -1.974 0.798 1.00 0.00 478 ILE W C 11
ATOM 10599 O O . ILE A 1 29 ? -2.633 -2.514 -0.049 1.00 0.00 478 ILE W O 11
ATOM 10615 N N . ASN A 1 30 ? -2.158 -2.089 2.101 1.00 0.00 479 ASN W N 11
ATOM 10616 C CA . ASN A 1 30 ? -3.274 -2.881 2.605 1.00 0.00 479 ASN W CA 11
ATOM 10617 C C . ASN A 1 30 ? -4.491 -1.998 2.883 1.00 0.00 479 ASN W C 11
ATOM 10618 O O . ASN A 1 30 ? -4.361 -0.792 3.089 1.00 0.00 479 ASN W O 11
ATOM 10629 N N . HIS A 1 31 ? -5.673 -2.611 2.882 1.00 0.00 480 HIS W N 11
ATOM 10630 C CA . HIS A 1 31 ? -6.914 -1.881 3.128 1.00 0.00 480 HIS W CA 11
ATOM 10631 C C . HIS A 1 31 ? -7.442 -2.135 4.539 1.00 0.00 480 HIS W C 11
ATOM 10632 O O . HIS A 1 31 ? -8.269 -1.376 5.044 1.00 0.00 480 HIS W O 11
ATOM 10646 N N . ASN A 1 32 ? -6.965 -3.204 5.174 1.00 0.00 481 ASN W N 11
ATOM 10647 C CA . ASN A 1 32 ? -7.402 -3.544 6.527 1.00 0.00 481 ASN W CA 11
ATOM 10648 C C . ASN A 1 32 ? -7.301 -2.333 7.449 1.00 0.00 481 ASN W C 11
ATOM 10649 O O . ASN A 1 32 ? -8.259 -1.980 8.136 1.00 0.00 481 ASN W O 11
ATOM 10660 N N . ILE A 1 33 ? -6.132 -1.702 7.455 1.00 0.00 482 ILE W N 11
ATOM 10661 C CA . ILE A 1 33 ? -5.899 -0.530 8.289 1.00 0.00 482 ILE W CA 11
ATOM 10662 C C . ILE A 1 33 ? -5.207 0.574 7.499 1.00 0.00 482 ILE W C 11
ATOM 10663 O O . ILE A 1 33 ? -4.522 1.423 8.069 1.00 0.00 482 ILE W O 11
ATOM 10679 N N . LYS A 1 34 ? -5.389 0.556 6.180 1.00 0.00 483 LYS W N 11
ATOM 10680 C CA . LYS A 1 34 ? -4.783 1.554 5.301 1.00 0.00 483 LYS W CA 11
ATOM 10681 C C . LYS A 1 34 ? -3.328 1.820 5.681 1.00 0.00 483 LYS W C 11
ATOM 10682 O O . LYS A 1 34 ? -3.032 2.743 6.440 1.00 0.00 483 LYS W O 11
ATOM 10701 N N . LYS A 1 35 ? -2.425 1.002 5.151 1.00 0.00 484 LYS W N 11
ATOM 10702 C CA . LYS A 1 35 ? -1.004 1.149 5.439 1.00 0.00 484 LYS W CA 11
ATOM 10703 C C . LYS A 1 35 ? -0.154 0.651 4.274 1.00 0.00 484 LYS W C 11
ATOM 10704 O O . LYS A 1 35 ? -0.258 -0.505 3.863 1.00 0.00 484 LYS W O 11
ATOM 10723 N N . THR A 1 36 ? 0.691 1.532 3.749 1.00 0.00 485 THR W N 11
ATOM 10724 C CA . THR A 1 36 ? 1.567 1.186 2.635 1.00 0.00 485 THR W CA 11
ATOM 10725 C C . THR A 1 36 ? 2.949 0.776 3.136 1.00 0.00 485 THR W C 11
ATOM 10726 O O . THR A 1 36 ? 3.355 1.157 4.234 1.00 0.00 485 THR W O 11
ATOM 10737 N N . GLN A 1 37 ? 3.664 -0.005 2.331 1.00 0.00 486 GLN W N 11
ATOM 10738 C CA . GLN A 1 37 ? 4.995 -0.464 2.705 1.00 0.00 486 GLN W CA 11
ATOM 10739 C C . GLN A 1 37 ? 5.800 -0.864 1.472 1.00 0.00 486 GLN W C 11
ATOM 10740 O O . GLN A 1 37 ? 5.260 -1.421 0.517 1.00 0.00 486 GLN W O 11
ATOM 10754 N N . TRP A 1 38 ? 7.097 -0.568 1.501 1.00 0.00 487 TRP W N 11
ATOM 10755 C CA . TRP A 1 38 ? 7.984 -0.888 0.386 1.00 0.00 487 TRP W CA 11
ATOM 10756 C C . TRP A 1 38 ? 8.242 -2.390 0.296 1.00 0.00 487 TRP W C 11
ATOM 10757 O O . TRP A 1 38 ? 8.322 -2.950 -0.797 1.00 0.00 487 TRP W O 11
ATOM 10778 N N . GLU A 1 39 ? 8.379 -3.034 1.451 1.00 0.00 488 GLU W N 11
ATOM 10779 C CA . GLU A 1 39 ? 8.636 -4.470 1.499 1.00 0.00 488 GLU W CA 11
ATOM 10780 C C . GLU A 1 39 ? 7.505 -5.256 0.845 1.00 0.00 488 GLU W C 11
ATOM 10781 O O . GLU A 1 39 ? 6.380 -4.769 0.731 1.00 0.00 488 GLU W O 11
ATOM 10793 N N . ASP A 1 40 ? 7.814 -6.477 0.418 1.00 0.00 489 ASP W N 11
ATOM 10794 C CA . ASP A 1 40 ? 6.829 -7.339 -0.226 1.00 0.00 489 ASP W CA 11
ATOM 10795 C C . ASP A 1 40 ? 6.123 -8.219 0.805 1.00 0.00 489 ASP W C 11
ATOM 10796 O O . ASP A 1 40 ? 6.698 -9.190 1.297 1.00 0.00 489 ASP W O 11
ATOM 10805 N N . PRO A 1 41 ? 4.863 -7.896 1.147 1.00 0.00 490 PRO W N 11
ATOM 10806 C CA . PRO A 1 41 ? 4.094 -8.672 2.124 1.00 0.00 490 PRO W CA 11
ATOM 10807 C C . PRO A 1 41 ? 3.737 -10.059 1.602 1.00 0.00 490 PRO W C 11
ATOM 10808 O O . PRO A 1 41 ? 3.681 -11.025 2.362 1.00 0.00 490 PRO W O 11
ATOM 10819 N N . ARG A 1 42 ? 3.502 -10.151 0.297 1.00 0.00 491 ARG W N 11
ATOM 10820 C CA . ARG A 1 42 ? 3.156 -11.422 -0.329 1.00 0.00 491 ARG W CA 11
ATOM 10821 C C . ARG A 1 42 ? 4.383 -12.321 -0.461 1.00 0.00 491 AR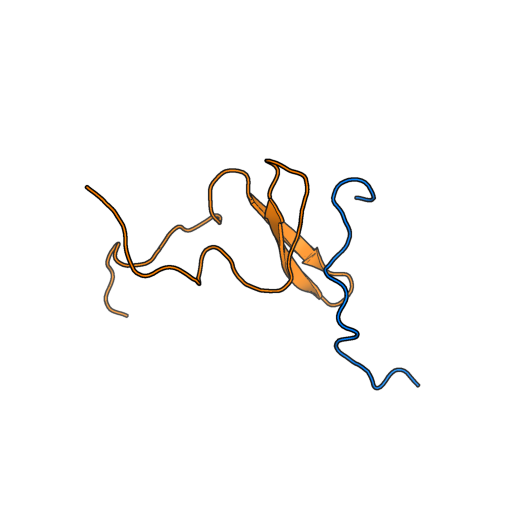G W C 11
ATOM 10822 O O . ARG A 1 42 ? 4.261 -13.539 -0.574 1.00 0.00 491 ARG W O 11
ATOM 10843 N N . MET A 1 43 ? 5.566 -11.711 -0.455 1.00 0.00 492 MET W N 11
ATOM 10844 C CA . MET A 1 43 ? 6.812 -12.458 -0.582 1.00 0.00 492 MET W CA 11
ATOM 10845 C C . MET A 1 43 ? 7.306 -12.958 0.774 1.00 0.00 492 MET W C 11
ATOM 10846 O O . MET A 1 43 ? 8.097 -13.898 0.847 1.00 0.00 492 MET W O 11
ATOM 10860 N N . GLN A 1 44 ? 6.842 -12.323 1.847 1.00 0.00 493 GLN W N 11
ATOM 10861 C CA . GLN A 1 44 ? 7.249 -12.704 3.195 1.00 0.00 493 GLN W CA 11
ATOM 10862 C C . GLN A 1 44 ? 6.593 -14.014 3.624 1.00 0.00 493 GLN W C 11
ATOM 10863 O O . GLN A 1 44 ? 5.846 -14.053 4.603 1.00 0.00 493 GLN W O 11
ATOM 10877 N N . ASN A 1 45 ? 6.879 -15.085 2.892 1.00 0.00 494 ASN W N 11
ATOM 10878 C CA . ASN A 1 45 ? 6.320 -16.397 3.206 1.00 0.00 494 ASN W CA 11
ATOM 10879 C C . ASN A 1 45 ? 7.068 -17.500 2.464 1.00 0.00 494 ASN W C 11
ATOM 10880 O O . ASN A 1 45 ? 6.713 -17.856 1.341 1.00 0.00 494 ASN W O 11
ATOM 10891 N N . VAL A 1 46 ? 8.105 -18.038 3.101 1.00 0.00 495 VAL W N 11
ATOM 10892 C CA . VAL A 1 46 ? 8.905 -19.103 2.502 1.00 0.00 495 VAL W CA 11
ATOM 10893 C C . VAL A 1 46 ? 9.629 -19.913 3.572 1.00 0.00 495 VAL W C 11
ATOM 10894 O O . VAL A 1 46 ? 10.773 -19.619 3.918 1.00 0.00 495 VAL W O 11
ATOM 10907 N N . ALA A 1 47 ? 8.957 -20.935 4.090 1.00 0.00 496 ALA W N 11
ATOM 10908 C CA . ALA A 1 47 ? 9.539 -21.788 5.119 1.00 0.00 496 ALA W CA 11
ATOM 10909 C C . ALA A 1 47 ? 8.689 -23.033 5.345 1.00 0.00 496 ALA W C 11
ATOM 10910 O O . ALA A 1 47 ? 7.460 -22.961 5.374 1.00 0.00 496 ALA W O 11
ATOM 10917 N N . ILE A 1 48 ? 9.350 -24.175 5.504 1.00 0.00 497 ILE W N 11
ATOM 10918 C CA . ILE A 1 48 ? 8.652 -25.437 5.726 1.00 0.00 497 ILE W CA 11
ATOM 10919 C C . ILE A 1 48 ? 9.563 -26.467 6.385 1.00 0.00 497 ILE W C 11
ATOM 10920 O O . ILE A 1 48 ? 9.154 -27.172 7.307 1.00 0.00 497 ILE W O 11
ATOM 10936 N N . THR A 1 49 ? 10.800 -26.551 5.906 1.00 0.00 498 THR W N 11
ATOM 10937 C CA . THR A 1 49 ? 11.765 -27.498 6.449 1.00 0.00 498 THR W CA 11
ATOM 10938 C C . THR A 1 49 ? 13.091 -26.814 6.761 1.00 0.00 498 THR W C 11
ATOM 10939 O O . THR A 1 49 ? 13.635 -26.084 5.933 1.00 0.00 498 THR W O 11
ATOM 10950 N N . GLY A 1 50 ? 13.606 -27.055 7.962 1.00 0.00 499 GLY W N 11
ATOM 10951 C CA . GLY A 1 50 ? 14.864 -26.455 8.363 1.00 0.00 499 GLY W CA 11
ATOM 10952 C C . GLY A 1 50 ? 15.727 -27.403 9.172 1.00 0.00 499 GLY W C 11
ATOM 10953 O O . GLY A 1 50 ? 15.748 -28.610 8.848 1.00 0.00 499 GLY W O 11
ATOM 10958 N N . GLY B 2 1 ? 21.582 9.998 -0.747 1.00 0.00 605 GLY B N 11
ATOM 10959 C CA . GLY B 2 1 ? 21.745 10.852 -1.955 1.00 0.00 605 GLY B CA 11
ATOM 10960 C C . GLY B 2 1 ? 21.002 10.305 -3.158 1.00 0.00 605 GLY B C 11
ATOM 10961 O O . GLY B 2 1 ? 19.778 10.176 -3.134 1.00 0.00 605 GLY B O 11
ATOM 10967 N N . SER B 2 2 ? 21.744 9.986 -4.213 1.00 0.00 606 SER B N 11
ATOM 10968 C CA . SER B 2 2 ? 21.150 9.450 -5.433 1.00 0.00 606 SER B CA 11
ATOM 10969 C C . SER B 2 2 ? 20.586 8.048 -5.206 1.00 0.00 606 SER B C 11
ATOM 10970 O O . SER B 2 2 ? 19.761 7.570 -5.985 1.00 0.00 606 SER B O 11
ATOM 10978 N N . THR B 2 3 ? 21.035 7.390 -4.139 1.00 0.00 607 THR B N 11
ATOM 10979 C CA . THR B 2 3 ? 20.571 6.045 -3.823 1.00 0.00 607 THR B CA 11
ATOM 10980 C C . THR B 2 3 ? 19.152 6.062 -3.262 1.00 0.00 607 THR B C 11
ATOM 10981 O O . THR B 2 3 ? 18.202 5.678 -3.942 1.00 0.00 607 THR B O 11
ATOM 10992 N N . LEU B 2 4 ? 19.016 6.506 -2.016 1.00 0.00 608 LEU B N 11
ATOM 10993 C CA . LEU B 2 4 ? 17.713 6.569 -1.363 1.00 0.00 608 LEU B CA 11
ATOM 10994 C C . LEU B 2 4 ? 17.127 5.169 -1.184 1.00 0.00 608 LEU B C 11
ATOM 10995 O O . LEU B 2 4 ? 16.059 4.862 -1.712 1.00 0.00 608 LEU B O 11
ATOM 11011 N N . PRO B 2 5 ? 17.827 4.298 -0.436 1.00 0.00 609 PRO B N 11
ATOM 11012 C CA . PRO B 2 5 ? 17.376 2.924 -0.191 1.00 0.00 609 PRO B CA 11
ATOM 11013 C C . PRO B 2 5 ? 16.147 2.863 0.712 1.00 0.00 609 PRO B C 11
ATOM 11014 O O . PRO B 2 5 ? 15.231 2.074 0.477 1.00 0.00 609 PRO B O 11
ATOM 11025 N N . ILE B 2 6 ? 16.131 3.698 1.747 1.00 0.00 610 ILE B N 11
ATOM 11026 C CA . ILE B 2 6 ? 15.008 3.735 2.681 1.00 0.00 610 ILE B CA 11
ATOM 11027 C C . ILE B 2 6 ? 14.860 5.122 3.299 1.00 0.00 610 ILE B C 11
ATOM 11028 O O . ILE B 2 6 ? 15.475 5.425 4.321 1.00 0.00 610 ILE B O 11
ATOM 11044 N N . PRO B 2 7 ? 14.032 5.986 2.686 1.00 0.00 611 PRO B N 11
ATOM 11045 C CA . PRO B 2 7 ? 13.802 7.346 3.182 1.00 0.00 611 PRO B CA 11
ATOM 11046 C C . PRO B 2 7 ? 13.458 7.369 4.668 1.00 0.00 611 PRO B C 11
ATOM 11047 O O . PRO B 2 7 ? 13.908 8.246 5.405 1.00 0.00 611 PRO B O 11
ATOM 11058 N N . GLY B 2 8 ? 12.658 6.399 5.100 1.00 0.00 612 GLY B N 11
ATOM 11059 C CA . GLY B 2 8 ? 12.269 6.326 6.495 1.00 0.00 612 GLY B CA 11
ATOM 11060 C C . GLY B 2 8 ? 10.796 6.011 6.672 1.00 0.00 612 GLY B C 11
ATOM 11061 O O . GLY B 2 8 ? 10.422 5.234 7.550 1.00 0.00 612 GLY B O 11
ATOM 11065 N N . THR B 2 9 ? 9.960 6.616 5.835 1.00 0.00 613 THR B N 11
ATOM 11066 C CA . THR B 2 9 ? 8.520 6.395 5.903 1.00 0.00 613 THR B CA 11
ATOM 11067 C C . THR B 2 9 ? 8.008 5.714 4.637 1.00 0.00 613 THR B C 11
ATOM 11068 O O . THR B 2 9 ? 8.454 6.023 3.532 1.00 0.00 613 THR B O 11
ATOM 11079 N N . PRO B 2 10 ? 7.059 4.772 4.781 1.00 0.00 614 PRO B N 11
ATOM 11080 C CA . PRO B 2 10 ? 6.487 4.048 3.641 1.00 0.00 614 PRO B CA 11
ATOM 11081 C C . PRO B 2 10 ? 5.993 4.987 2.544 1.00 0.00 614 PRO B C 11
ATOM 11082 O O . PRO B 2 10 ? 5.957 6.204 2.726 1.00 0.00 614 PRO B O 11
ATOM 11093 N N . PRO B 2 11 ? 5.603 4.429 1.384 1.00 0.00 615 PRO B N 11
ATOM 11094 C CA . PRO B 2 11 ? 5.108 5.221 0.252 1.00 0.00 615 PRO B CA 11
ATOM 11095 C C . PRO B 2 11 ? 3.975 6.164 0.653 1.00 0.00 615 PRO B C 11
ATOM 11096 O O . PRO B 2 11 ? 3.655 6.297 1.833 1.00 0.00 615 PRO B O 11
ATOM 11107 N N . PRO B 2 12 ? 3.354 6.836 -0.334 1.00 0.00 616 PRO B N 11
ATOM 11108 C CA . PRO B 2 12 ? 2.253 7.774 -0.082 1.00 0.00 616 PRO B CA 11
ATOM 11109 C C . PRO B 2 12 ? 1.080 7.113 0.635 1.00 0.00 616 PRO B C 11
ATOM 11110 O O . PRO B 2 12 ? 0.538 6.111 0.169 1.00 0.00 616 PRO B O 11
ATOM 11121 N N . ASN B 2 13 ? 0.690 7.686 1.769 1.00 0.00 617 ASN B N 11
ATOM 11122 C CA . ASN B 2 13 ? -0.422 7.159 2.554 1.00 0.00 617 ASN B CA 11
ATOM 11123 C C . ASN B 2 13 ? -1.709 7.151 1.734 1.00 0.00 617 ASN B C 11
ATOM 11124 O O . ASN B 2 13 ? -1.881 7.963 0.823 1.00 0.00 617 ASN B O 11
ATOM 11135 N N . TYR B 2 14 ? -2.610 6.230 2.060 1.00 0.00 618 TYR B N 11
ATOM 11136 C CA . TYR B 2 14 ? -3.879 6.122 1.350 1.00 0.00 618 TYR B CA 11
ATOM 11137 C C . TYR B 2 14 ? -4.703 7.393 1.526 1.00 0.00 618 TYR B C 11
ATOM 11138 O O . TYR B 2 14 ? -5.342 7.866 0.586 1.00 0.00 618 TYR B O 11
ATOM 11156 N N . ASP B 2 15 ? -4.678 7.943 2.734 1.00 0.00 619 ASP B N 11
ATOM 11157 C CA . ASP B 2 15 ? -5.415 9.165 3.033 1.00 0.00 619 ASP B CA 11
ATOM 11158 C C . ASP B 2 15 ? -4.854 10.341 2.242 1.00 0.00 619 ASP B C 11
ATOM 11159 O O . ASP B 2 15 ? -5.577 11.274 1.896 1.00 0.00 619 ASP B O 11
ATOM 11168 N N . SER B 2 16 ? -3.556 10.287 1.960 1.00 0.00 620 SER B N 11
ATOM 11169 C CA . SER B 2 16 ? -2.889 11.345 1.209 1.00 0.00 620 SER B CA 11
ATOM 11170 C C . SER B 2 16 ? -2.976 11.094 -0.295 1.00 0.00 620 SER B C 11
ATOM 11171 O O . SER B 2 16 ? -2.803 12.012 -1.096 1.00 0.00 620 SER B O 11
ATOM 11179 N N . LEU B 2 17 ? -3.243 9.847 -0.675 1.00 0.00 621 LEU B N 11
ATOM 11180 C CA . LEU B 2 17 ? -3.348 9.484 -2.084 1.00 0.00 621 LEU B CA 11
ATOM 11181 C C . LEU B 2 17 ? -4.636 10.033 -2.690 1.00 0.00 621 LEU B C 11
ATOM 11182 O O . LEU B 2 17 ? -5.718 9.747 -2.137 1.00 0.00 621 LEU B O 11
ATOM 11199 N N . GLY A 1 1 ? 17.177 -11.843 -0.213 1.00 0.00 450 GLY W N 12
ATOM 11200 C CA . GLY A 1 1 ? 18.540 -12.416 -0.401 1.00 0.00 450 GLY W CA 12
ATOM 11201 C C . GLY A 1 1 ? 18.563 -13.527 -1.432 1.00 0.00 450 GLY W C 12
ATOM 11202 O O . GLY A 1 1 ? 19.599 -13.801 -2.036 1.00 0.00 450 GLY W O 12
ATOM 11208 N N . SER A 1 2 ? 17.416 -14.169 -1.631 1.00 0.00 451 SER W N 12
ATOM 11209 C CA . SER A 1 2 ? 17.305 -15.257 -2.596 1.00 0.00 451 SER W CA 12
ATOM 11210 C C . SER A 1 2 ? 15.843 -15.645 -2.809 1.00 0.00 451 SER W C 12
ATOM 11211 O O . SER A 1 2 ? 15.290 -16.453 -2.063 1.00 0.00 451 SER W O 12
ATOM 11219 N N . PRO A 1 3 ? 15.196 -15.069 -3.836 1.00 0.00 452 PRO W N 12
ATOM 11220 C CA . PRO A 1 3 ? 13.793 -15.354 -4.146 1.00 0.00 452 PRO W CA 12
ATOM 11221 C C . PRO A 1 3 ? 13.613 -16.697 -4.842 1.00 0.00 452 PRO W C 12
ATOM 11222 O O . PRO A 1 3 ? 13.259 -16.755 -6.019 1.00 0.00 452 PRO W O 12
ATOM 11233 N N . VAL A 1 4 ? 13.861 -17.777 -4.107 1.00 0.00 453 VAL W N 12
ATOM 11234 C CA . VAL A 1 4 ? 13.725 -19.121 -4.654 1.00 0.00 453 VAL W CA 12
ATOM 11235 C C . VAL A 1 4 ? 12.263 -19.552 -4.692 1.00 0.00 453 VAL W C 12
ATOM 11236 O O . VAL A 1 4 ? 11.755 -19.971 -5.732 1.00 0.00 453 VAL W O 12
ATOM 11249 N N . ASP A 1 5 ? 11.591 -19.445 -3.550 1.00 0.00 454 ASP W N 12
ATOM 11250 C CA . ASP A 1 5 ? 10.187 -19.824 -3.450 1.00 0.00 454 ASP W CA 12
ATOM 11251 C C . ASP A 1 5 ? 9.428 -18.863 -2.540 1.00 0.00 454 ASP W C 12
ATOM 11252 O O . ASP A 1 5 ? 9.990 -18.323 -1.588 1.00 0.00 454 ASP W O 12
ATOM 11261 N N . SER A 1 6 ? 8.150 -18.656 -2.840 1.00 0.00 455 SER W N 12
ATOM 11262 C CA . SER A 1 6 ? 7.317 -17.760 -2.048 1.00 0.00 455 SER W CA 12
ATOM 11263 C C . SER A 1 6 ? 5.840 -17.961 -2.372 1.00 0.00 455 SER W C 12
ATOM 11264 O O . SER A 1 6 ? 5.045 -17.023 -2.299 1.00 0.00 455 SER W O 12
ATOM 11272 N N . ASN A 1 7 ? 5.478 -19.188 -2.727 1.00 0.00 456 ASN W N 12
ATOM 11273 C CA . ASN A 1 7 ? 4.096 -19.512 -3.061 1.00 0.00 456 ASN W CA 12
ATOM 11274 C C . ASN A 1 7 ? 3.569 -18.589 -4.154 1.00 0.00 456 ASN W C 12
ATOM 11275 O O . ASN A 1 7 ? 4.214 -17.605 -4.515 1.00 0.00 456 ASN W O 12
ATOM 11286 N N . ASP A 1 8 ? 2.392 -18.915 -4.678 1.00 0.00 457 ASP W N 12
ATOM 11287 C CA . ASP A 1 8 ? 1.776 -18.117 -5.731 1.00 0.00 457 ASP W CA 12
ATOM 11288 C C . ASP A 1 8 ? 0.435 -17.554 -5.271 1.00 0.00 457 ASP W C 12
ATOM 11289 O O . ASP A 1 8 ? -0.503 -18.302 -4.997 1.00 0.00 457 ASP W O 12
ATOM 11298 N N . LEU A 1 9 ? 0.353 -16.229 -5.190 1.00 0.00 458 LEU W N 12
ATOM 11299 C CA . LEU A 1 9 ? -0.874 -15.565 -4.764 1.00 0.00 458 LEU W CA 12
ATOM 11300 C C . LEU A 1 9 ? -1.594 -14.942 -5.955 1.00 0.00 458 LEU W C 12
ATOM 11301 O O . LEU A 1 9 ? -2.824 -14.921 -6.008 1.00 0.00 458 LEU W O 12
ATOM 11317 N N . GLY A 1 10 ? -0.818 -14.436 -6.907 1.00 0.00 459 GLY W N 12
ATOM 11318 C CA . GLY A 1 10 ? -1.396 -13.818 -8.086 1.00 0.00 459 GLY W CA 12
ATOM 11319 C C . GLY A 1 10 ? -1.530 -12.311 -7.944 1.00 0.00 459 GLY W C 12
ATOM 11320 O O . GLY A 1 10 ? -0.527 -11.597 -7.942 1.00 0.00 459 GLY W O 12
ATOM 11324 N N . PRO A 1 11 ? -2.765 -11.790 -7.826 1.00 0.00 460 PRO W N 12
ATOM 11325 C CA . PRO A 1 11 ? -3.006 -10.354 -7.688 1.00 0.00 460 PRO W CA 12
ATOM 11326 C C . PRO A 1 11 ? -2.843 -9.868 -6.250 1.00 0.00 460 PRO W C 12
ATOM 11327 O O . PRO A 1 11 ? -3.797 -9.392 -5.634 1.00 0.00 460 PRO W O 12
ATOM 11338 N N . LEU A 1 12 ? -1.631 -9.993 -5.720 1.00 0.00 461 LEU W N 12
ATOM 11339 C CA . LEU A 1 12 ? -1.345 -9.565 -4.354 1.00 0.00 461 LEU W CA 12
ATOM 11340 C C . LEU A 1 12 ? -2.200 -10.335 -3.350 1.00 0.00 461 LEU W C 12
ATOM 11341 O O . LEU A 1 12 ? -3.121 -11.057 -3.731 1.00 0.00 461 LEU W O 12
ATOM 11357 N N . PRO A 1 13 ? -1.902 -10.189 -2.046 1.00 0.00 462 PRO W N 12
ATOM 11358 C CA . PRO A 1 13 ? -2.642 -10.871 -0.979 1.00 0.00 462 PRO W CA 12
ATOM 11359 C C . PRO A 1 13 ? -4.055 -10.320 -0.809 1.00 0.00 462 PRO W C 12
ATOM 11360 O O . PRO A 1 13 ? -4.453 -9.385 -1.503 1.00 0.00 462 PRO W O 12
ATOM 11371 N N . PRO A 1 14 ? -4.830 -10.885 0.134 1.00 0.00 463 PRO W N 12
ATOM 11372 C CA . PRO A 1 14 ? -6.195 -10.435 0.404 1.00 0.00 463 PRO W CA 12
ATOM 11373 C C . PRO A 1 14 ? -6.204 -9.125 1.178 1.00 0.00 463 PRO W C 12
ATOM 11374 O O . PRO A 1 14 ? -5.615 -9.026 2.254 1.00 0.00 463 PRO W O 12
ATOM 11385 N N . GLY A 1 15 ? -6.857 -8.116 0.618 1.00 0.00 464 GLY W N 12
ATOM 11386 C CA . GLY A 1 15 ? -6.904 -6.824 1.269 1.00 0.00 464 GLY W CA 12
ATOM 11387 C C . GLY A 1 15 ? -5.672 -6.000 0.955 1.00 0.00 464 GLY W C 12
ATOM 11388 O O . GLY A 1 15 ? -5.146 -5.302 1.820 1.00 0.00 464 GLY W O 12
ATOM 11392 N N . TRP A 1 16 ? -5.210 -6.095 -0.288 1.00 0.00 465 TRP W N 12
ATOM 11393 C CA . TRP A 1 16 ? -4.023 -5.367 -0.726 1.00 0.00 465 TRP W CA 12
ATOM 11394 C C . TRP A 1 16 ? -4.203 -4.837 -2.145 1.00 0.00 465 TRP W C 12
ATOM 11395 O O . TRP A 1 16 ? -5.106 -5.256 -2.868 1.00 0.00 465 TRP W O 12
ATOM 11416 N N . GLU A 1 17 ? -3.335 -3.907 -2.534 1.00 0.00 466 GLU W N 12
ATOM 11417 C CA . GLU A 1 17 ? -3.392 -3.310 -3.862 1.00 0.00 466 GLU W CA 12
ATOM 11418 C C . GLU A 1 17 ? -2.004 -2.875 -4.323 1.00 0.00 466 GLU W C 12
ATOM 11419 O O . GLU A 1 17 ? -1.176 -2.452 -3.517 1.00 0.00 466 GLU W O 12
ATOM 11431 N N . GLU A 1 18 ? -1.758 -2.979 -5.624 1.00 0.00 467 GLU W N 12
ATOM 11432 C CA . GLU A 1 18 ? -0.472 -2.592 -6.192 1.00 0.00 467 GLU W CA 12
ATOM 11433 C C . GLU A 1 18 ? -0.517 -1.164 -6.726 1.00 0.00 467 GLU W C 12
ATOM 11434 O O . GLU A 1 18 ? -1.062 -0.912 -7.801 1.00 0.00 467 GLU W O 12
ATOM 11446 N N . ARG A 1 19 ? 0.058 -0.232 -5.972 1.00 0.00 468 ARG W N 12
ATOM 11447 C CA . ARG A 1 19 ? 0.081 1.170 -6.378 1.00 0.00 468 ARG W CA 12
ATOM 11448 C C . ARG A 1 19 ? 1.462 1.564 -6.896 1.00 0.00 468 ARG W C 12
ATOM 11449 O O . ARG A 1 19 ? 2.478 1.038 -6.442 1.00 0.00 468 ARG W O 12
ATOM 11470 N N . THR A 1 20 ? 1.489 2.486 -7.853 1.00 0.00 469 THR W N 12
ATOM 11471 C CA . THR A 1 20 ? 2.746 2.943 -8.437 1.00 0.00 469 THR W CA 12
ATOM 11472 C C . THR A 1 20 ? 3.325 4.125 -7.667 1.00 0.00 469 THR W C 12
ATOM 11473 O O . THR A 1 20 ? 2.638 5.117 -7.423 1.00 0.00 469 THR W O 12
ATOM 11484 N N . HIS A 1 21 ? 4.595 4.012 -7.293 1.00 0.00 470 HIS W N 12
ATOM 11485 C CA . HIS A 1 21 ? 5.273 5.071 -6.556 1.00 0.00 470 HIS W CA 12
ATOM 11486 C C . HIS A 1 21 ? 5.687 6.203 -7.491 1.00 0.00 470 HIS W C 12
ATOM 11487 O O . HIS A 1 21 ? 5.767 6.019 -8.706 1.00 0.00 470 HIS W O 12
ATOM 11501 N N . THR A 1 22 ? 5.946 7.374 -6.919 1.00 0.00 471 THR W N 12
ATOM 11502 C CA . THR A 1 22 ? 6.348 8.536 -7.703 1.00 0.00 471 THR W CA 12
ATOM 11503 C C . THR A 1 22 ? 7.602 8.247 -8.525 1.00 0.00 471 THR W C 12
ATOM 11504 O O . THR A 1 22 ? 7.848 8.891 -9.544 1.00 0.00 471 THR W O 12
ATOM 11515 N N . ASP A 1 23 ? 8.392 7.276 -8.076 1.00 0.00 472 ASP W N 12
ATOM 11516 C CA . ASP A 1 23 ? 9.620 6.906 -8.771 1.00 0.00 472 ASP W CA 12
ATOM 11517 C C . ASP A 1 23 ? 9.365 5.837 -9.836 1.00 0.00 472 ASP W C 12
ATOM 11518 O O . ASP A 1 23 ? 10.234 5.554 -10.659 1.00 0.00 472 ASP W O 12
ATOM 11527 N N . GLY A 1 24 ? 8.172 5.245 -9.816 1.00 0.00 473 GLY W N 12
ATOM 11528 C CA . GLY A 1 24 ? 7.840 4.218 -10.786 1.00 0.00 473 GLY W CA 12
ATOM 11529 C C . GLY A 1 24 ? 7.755 2.835 -10.166 1.00 0.00 473 GLY W C 12
ATOM 11530 O O . GLY A 1 24 ? 7.160 1.927 -10.745 1.00 0.00 473 GLY W O 12
ATOM 11534 N N . ARG A 1 25 ? 8.343 2.678 -8.984 1.00 0.00 474 ARG W N 12
ATOM 11535 C CA . ARG A 1 25 ? 8.320 1.396 -8.287 1.00 0.00 474 ARG W CA 12
ATOM 11536 C C . ARG A 1 25 ? 6.961 1.171 -7.633 1.00 0.00 474 ARG W C 12
ATOM 11537 O O . ARG A 1 25 ? 6.527 1.960 -6.794 1.00 0.00 474 ARG W O 12
ATOM 11558 N N . VAL A 1 26 ? 6.287 0.095 -8.027 1.00 0.00 475 VAL W N 12
ATOM 11559 C CA . VAL A 1 26 ? 4.972 -0.218 -7.481 1.00 0.00 475 VAL W CA 12
ATOM 11560 C C . VAL A 1 26 ? 5.078 -0.854 -6.099 1.00 0.00 475 VAL W C 12
ATOM 11561 O O . VAL A 1 26 ? 5.545 -1.985 -5.957 1.00 0.00 475 VAL W O 12
ATOM 11574 N N . PHE A 1 27 ? 4.632 -0.123 -5.082 1.00 0.00 476 PHE W N 12
ATOM 11575 C CA . PHE A 1 27 ? 4.665 -0.617 -3.711 1.00 0.00 476 PHE W CA 12
ATOM 11576 C C . PHE A 1 27 ? 3.380 -1.371 -3.380 1.00 0.00 476 PHE W C 12
ATOM 11577 O O . PHE A 1 27 ? 2.540 -1.596 -4.252 1.00 0.00 476 PHE W O 12
ATOM 11594 N N . PHE A 1 28 ? 3.230 -1.763 -2.117 1.00 0.00 477 PHE W N 12
ATOM 11595 C CA . PHE A 1 28 ? 2.044 -2.493 -1.681 1.00 0.00 477 PHE W CA 12
ATOM 11596 C C . PHE A 1 28 ? 1.254 -1.702 -0.642 1.00 0.00 477 PHE W C 12
ATOM 11597 O O . PHE A 1 28 ? 1.825 -0.947 0.147 1.00 0.00 477 PHE W O 12
ATOM 11614 N N . ILE A 1 29 ? -0.064 -1.886 -0.643 1.00 0.00 478 ILE W N 12
ATOM 11615 C CA . ILE A 1 29 ? -0.939 -1.196 0.300 1.00 0.00 478 ILE W CA 12
ATOM 11616 C C . ILE A 1 29 ? -2.080 -2.101 0.732 1.00 0.00 478 ILE W C 12
ATOM 11617 O O . ILE A 1 29 ? -2.718 -2.736 -0.101 1.00 0.00 478 ILE W O 12
ATOM 11633 N N . ASN A 1 30 ? -2.341 -2.152 2.031 1.00 0.00 479 ASN W N 12
ATOM 11634 C CA . ASN A 1 30 ? -3.415 -2.985 2.552 1.00 0.00 479 ASN W CA 12
ATOM 11635 C C . ASN A 1 30 ? -4.690 -2.169 2.757 1.00 0.00 479 ASN W C 12
ATOM 11636 O O . ASN A 1 30 ? -4.633 -0.969 3.026 1.00 0.00 479 ASN W O 12
ATOM 11647 N N . HIS A 1 31 ? -5.838 -2.827 2.620 1.00 0.00 480 HIS W N 12
ATOM 11648 C CA . HIS A 1 31 ? -7.125 -2.159 2.782 1.00 0.00 480 HIS W CA 12
ATOM 11649 C C . HIS A 1 31 ? -7.771 -2.506 4.122 1.00 0.00 480 HIS W C 12
ATOM 11650 O O . HIS A 1 31 ? -8.982 -2.362 4.290 1.00 0.00 480 HIS W O 12
ATOM 11664 N N . ASN A 1 32 ? -6.961 -2.957 5.075 1.00 0.00 481 ASN W N 12
ATOM 11665 C CA . ASN A 1 32 ? -7.464 -3.316 6.396 1.00 0.00 481 ASN W CA 12
ATOM 11666 C C . ASN A 1 32 ? -7.344 -2.139 7.356 1.00 0.00 481 ASN W C 12
ATOM 11667 O O . ASN A 1 32 ? -8.283 -1.816 8.085 1.00 0.00 481 ASN W O 12
ATOM 11678 N N . ILE A 1 33 ? -6.181 -1.497 7.348 1.00 0.00 482 ILE W N 12
ATOM 11679 C CA . ILE A 1 33 ? -5.932 -0.351 8.212 1.00 0.00 482 ILE W CA 12
ATOM 11680 C C . ILE A 1 33 ? -5.277 0.784 7.433 1.00 0.00 482 ILE W C 12
ATOM 11681 O O . ILE A 1 33 ? -4.573 1.618 8.003 1.00 0.00 482 ILE W O 12
ATOM 11697 N N . LYS A 1 34 ? -5.515 0.809 6.122 1.00 0.00 483 LYS W N 12
ATOM 11698 C CA . LYS A 1 34 ? -4.953 1.840 5.250 1.00 0.00 483 LYS W CA 12
ATOM 11699 C C . LYS A 1 34 ? -3.489 2.118 5.586 1.00 0.00 483 LYS W C 12
ATOM 11700 O O . LYS A 1 34 ? -3.173 3.104 6.251 1.00 0.00 483 LYS W O 12
ATOM 11719 N N . LYS A 1 35 ? -2.601 1.243 5.124 1.00 0.00 484 LYS W N 12
ATOM 11720 C CA . LYS A 1 35 ? -1.173 1.398 5.380 1.00 0.00 484 LYS W CA 12
ATOM 11721 C C . LYS A 1 35 ? -0.342 0.788 4.257 1.00 0.00 484 LYS W C 12
ATOM 11722 O O . LYS A 1 35 ? -0.477 -0.394 3.943 1.00 0.00 484 LYS W O 12
ATOM 11741 N N . THR A 1 36 ? 0.522 1.602 3.660 1.00 0.00 485 THR W N 12
ATOM 11742 C CA . THR A 1 36 ? 1.382 1.143 2.576 1.00 0.00 485 THR W CA 12
ATOM 11743 C C . THR A 1 36 ? 2.757 0.744 3.104 1.00 0.00 485 THR W C 12
ATOM 11744 O O . THR A 1 36 ? 3.102 1.042 4.248 1.00 0.00 485 THR W O 12
ATOM 11755 N N . GLN A 1 37 ? 3.538 0.067 2.267 1.00 0.00 486 GLN W N 12
ATOM 11756 C CA . GLN A 1 37 ? 4.871 -0.373 2.659 1.00 0.00 486 GLN W CA 12
ATOM 11757 C C . GLN A 1 37 ? 5.739 -0.638 1.434 1.00 0.00 486 GLN W C 12
ATOM 11758 O O . GLN A 1 37 ? 5.257 -1.126 0.411 1.00 0.00 486 GLN W O 12
ATOM 11772 N N . TRP A 1 38 ? 7.023 -0.314 1.544 1.00 0.00 487 TRP W N 12
ATOM 11773 C CA . TRP A 1 38 ? 7.961 -0.517 0.447 1.00 0.00 487 TRP W CA 12
ATOM 11774 C C . TRP A 1 38 ? 8.250 -2.001 0.245 1.00 0.00 487 TRP W C 12
ATOM 11775 O O . TRP A 1 38 ? 8.355 -2.476 -0.886 1.00 0.00 487 TRP W O 12
ATOM 11796 N N . GLU A 1 39 ? 8.382 -2.727 1.350 1.00 0.00 488 GLU W N 12
ATOM 11797 C CA . GLU A 1 39 ? 8.665 -4.158 1.299 1.00 0.00 488 GLU W CA 12
ATOM 11798 C C . GLU A 1 39 ? 7.528 -4.920 0.626 1.00 0.00 488 GLU W C 12
ATOM 11799 O O . GLU A 1 39 ? 6.469 -4.358 0.344 1.00 0.00 488 GLU W O 12
ATOM 11811 N N . ASP A 1 40 ? 7.755 -6.207 0.376 1.00 0.00 489 ASP W N 12
ATOM 11812 C CA . ASP A 1 40 ? 6.752 -7.054 -0.260 1.00 0.00 489 ASP W CA 12
ATOM 11813 C C . ASP A 1 40 ? 6.004 -7.884 0.783 1.00 0.00 489 ASP W C 12
ATOM 11814 O O . ASP A 1 40 ? 6.588 -8.762 1.418 1.00 0.00 489 ASP W O 12
ATOM 11823 N N . PRO A 1 41 ? 4.699 -7.619 0.982 1.00 0.00 490 PRO W N 12
ATOM 11824 C CA . PRO A 1 41 ? 3.888 -8.352 1.959 1.00 0.00 490 PRO W CA 12
ATOM 11825 C C . PRO A 1 41 ? 3.579 -9.777 1.510 1.00 0.00 490 PRO W C 12
ATOM 11826 O O . PRO A 1 41 ? 3.481 -10.689 2.331 1.00 0.00 490 PRO W O 12
ATOM 11837 N N . ARG A 1 42 ? 3.430 -9.964 0.202 1.00 0.00 491 ARG W N 12
ATOM 11838 C CA . ARG A 1 42 ? 3.134 -11.282 -0.352 1.00 0.00 491 ARG W CA 12
ATOM 11839 C C . ARG A 1 42 ? 4.365 -12.183 -0.299 1.00 0.00 491 ARG W C 12
ATOM 11840 O O . ARG A 1 42 ? 4.248 -13.409 -0.286 1.00 0.00 491 ARG W O 12
ATOM 11861 N N . MET A 1 43 ? 5.542 -11.568 -0.267 1.00 0.00 492 MET W N 12
ATOM 11862 C CA . MET A 1 43 ? 6.794 -12.315 -0.214 1.00 0.00 492 MET W CA 12
ATOM 11863 C C . MET A 1 43 ? 7.152 -12.676 1.225 1.00 0.00 492 MET W C 12
ATOM 11864 O O . MET A 1 43 ? 7.806 -13.688 1.478 1.00 0.00 492 MET W O 12
ATOM 11878 N N . GLN A 1 44 ? 6.721 -11.840 2.163 1.00 0.00 493 GLN W N 12
ATOM 11879 C CA . GLN A 1 44 ? 6.998 -12.068 3.576 1.00 0.00 493 GLN W CA 12
ATOM 11880 C C . GLN A 1 44 ? 6.574 -13.471 3.999 1.00 0.00 493 GLN W C 12
ATOM 11881 O O . GLN A 1 44 ? 7.303 -14.162 4.711 1.00 0.00 493 GLN W O 12
ATOM 11895 N N . ASN A 1 45 ? 5.390 -13.887 3.558 1.00 0.00 494 ASN W N 12
ATOM 11896 C CA . ASN A 1 45 ? 4.869 -15.208 3.896 1.00 0.00 494 ASN W CA 12
ATOM 11897 C C . ASN A 1 45 ? 5.558 -16.295 3.076 1.00 0.00 494 ASN W C 12
ATOM 11898 O O . ASN A 1 45 ? 5.728 -16.159 1.865 1.00 0.00 494 ASN W O 12
ATOM 11909 N N . VAL A 1 46 ? 5.950 -17.374 3.747 1.00 0.00 495 VAL W N 12
ATOM 11910 C CA . VAL A 1 46 ? 6.615 -18.490 3.084 1.00 0.00 495 VAL W CA 12
ATOM 11911 C C . VAL A 1 46 ? 8.004 -18.093 2.592 1.00 0.00 495 VAL W C 12
ATOM 11912 O O . VAL A 1 46 ? 8.306 -18.203 1.403 1.00 0.00 495 VAL W O 12
ATOM 11925 N N . ALA A 1 47 ? 8.845 -17.634 3.511 1.00 0.00 496 ALA W N 12
ATOM 11926 C CA . ALA A 1 47 ? 10.202 -17.223 3.165 1.00 0.00 496 ALA W CA 12
ATOM 11927 C C . ALA A 1 47 ? 11.039 -16.973 4.416 1.00 0.00 496 ALA W C 12
ATOM 11928 O O . ALA A 1 47 ? 12.201 -17.373 4.486 1.00 0.00 496 ALA W O 12
ATOM 11935 N N . ILE A 1 48 ? 10.443 -16.304 5.397 1.00 0.00 497 ILE W N 12
ATOM 11936 C CA . ILE A 1 48 ? 11.135 -15.994 6.642 1.00 0.00 497 ILE W CA 12
ATOM 11937 C C . ILE A 1 48 ? 12.450 -15.272 6.373 1.00 0.00 497 ILE W C 12
ATOM 11938 O O . ILE A 1 48 ? 13.509 -15.699 6.832 1.00 0.00 497 ILE W O 12
ATOM 11954 N N . THR A 1 49 ? 12.376 -14.177 5.624 1.00 0.00 498 THR W N 12
ATOM 11955 C CA . THR A 1 49 ? 13.561 -13.397 5.294 1.00 0.00 498 THR W CA 12
ATOM 11956 C C . THR A 1 49 ? 14.047 -12.599 6.501 1.00 0.00 498 THR W C 12
ATOM 11957 O O . THR A 1 49 ? 13.283 -11.848 7.108 1.00 0.00 498 THR W O 12
ATOM 11968 N N . GLY A 1 50 ? 15.321 -12.768 6.842 1.00 0.00 499 GLY W N 12
ATOM 11969 C CA . GLY A 1 50 ? 15.885 -12.058 7.974 1.00 0.00 499 GLY W CA 12
ATOM 11970 C C . GLY A 1 50 ? 16.846 -12.913 8.776 1.00 0.00 499 GLY W C 12
ATOM 11971 O O . GLY A 1 50 ? 16.498 -13.288 9.917 1.00 0.00 499 GLY W O 12
ATOM 11976 N N . GLY B 2 1 ? 18.627 8.661 -9.021 1.00 0.00 605 GLY B N 12
ATOM 11977 C CA . GLY B 2 1 ? 19.527 7.724 -8.293 1.00 0.00 605 GLY B CA 12
ATOM 11978 C C . GLY B 2 1 ? 19.094 6.278 -8.436 1.00 0.00 605 GLY B C 12
ATOM 11979 O O . GLY B 2 1 ? 17.928 5.948 -8.220 1.00 0.00 605 GLY B O 12
ATOM 11985 N N . SER B 2 2 ? 20.036 5.414 -8.802 1.00 0.00 606 SER B N 12
ATOM 11986 C CA . SER B 2 2 ? 19.745 3.996 -8.975 1.00 0.00 606 SER B CA 12
ATOM 11987 C C . SER B 2 2 ? 20.341 3.174 -7.836 1.00 0.00 606 SER B C 12
ATOM 11988 O O . SER B 2 2 ? 19.856 2.087 -7.522 1.00 0.00 606 SER B O 12
ATOM 11996 N N . THR B 2 3 ? 21.395 3.700 -7.222 1.00 0.00 607 THR B N 12
ATOM 11997 C CA . THR B 2 3 ? 22.058 3.015 -6.118 1.00 0.00 607 THR B CA 12
ATOM 11998 C C . THR B 2 3 ? 21.123 2.856 -4.923 1.00 0.00 607 THR B C 12
ATOM 11999 O O . THR B 2 3 ? 20.964 1.759 -4.390 1.00 0.00 607 THR B O 12
ATOM 12010 N N . LEU B 2 4 ? 20.507 3.961 -4.506 1.00 0.00 608 LEU B N 12
ATOM 12011 C CA . LEU B 2 4 ? 19.582 3.956 -3.369 1.00 0.00 608 LEU B CA 12
ATOM 12012 C C . LEU B 2 4 ? 18.677 2.722 -3.385 1.00 0.00 608 LEU B C 12
ATOM 12013 O O . LEU B 2 4 ? 17.689 2.678 -4.117 1.00 0.00 608 LEU B O 12
ATOM 12029 N N . PRO B 2 5 ? 19.006 1.698 -2.574 1.00 0.00 609 PRO B N 12
ATOM 12030 C CA . PRO B 2 5 ? 18.217 0.464 -2.502 1.00 0.00 609 PRO B CA 12
ATOM 12031 C C . PRO B 2 5 ? 16.902 0.659 -1.757 1.00 0.00 609 PRO B C 12
ATOM 12032 O O . PRO B 2 5 ? 15.875 0.085 -2.125 1.00 0.00 609 PRO B O 12
ATOM 12043 N N . ILE B 2 6 ? 16.939 1.476 -0.711 1.00 0.00 610 ILE B N 12
ATOM 12044 C CA . ILE B 2 6 ? 15.751 1.755 0.089 1.00 0.00 610 ILE B CA 12
ATOM 12045 C C . ILE B 2 6 ? 15.828 3.161 0.684 1.00 0.00 610 ILE B C 12
ATOM 12046 O O . ILE B 2 6 ? 16.661 3.427 1.550 1.00 0.00 610 ILE B O 12
ATOM 12062 N N . PRO B 2 7 ? 14.963 4.087 0.227 1.00 0.00 611 PRO B N 12
ATOM 12063 C CA . PRO B 2 7 ? 14.956 5.465 0.725 1.00 0.00 611 PRO B CA 12
ATOM 12064 C C . PRO B 2 7 ? 14.739 5.532 2.232 1.00 0.00 611 PRO B C 12
ATOM 12065 O O . PRO B 2 7 ? 15.512 6.165 2.952 1.00 0.00 611 PRO B O 12
ATOM 12076 N N . GLY B 2 8 ? 13.686 4.874 2.707 1.00 0.00 612 GLY B N 12
ATOM 12077 C CA . GLY B 2 8 ? 13.396 4.873 4.129 1.00 0.00 612 GLY B CA 12
ATOM 12078 C C . GLY B 2 8 ? 11.923 5.073 4.425 1.00 0.00 612 GLY B C 12
ATOM 12079 O O . GLY B 2 8 ? 11.213 4.122 4.753 1.00 0.00 612 GLY B O 12
ATOM 12083 N N . THR B 2 9 ? 11.463 6.314 4.315 1.00 0.00 613 THR B N 12
ATOM 12084 C CA . THR B 2 9 ? 10.066 6.638 4.578 1.00 0.00 613 THR B CA 12
ATOM 12085 C C . THR B 2 9 ? 9.133 5.816 3.689 1.00 0.00 613 THR B C 12
ATOM 12086 O O . THR B 2 9 ? 9.342 5.726 2.478 1.00 0.00 613 THR B O 12
ATOM 12097 N N . PRO B 2 10 ? 8.087 5.204 4.273 1.00 0.00 614 PRO B N 12
ATOM 12098 C CA . PRO B 2 10 ? 7.127 4.389 3.518 1.00 0.00 614 PRO B CA 12
ATOM 12099 C C . PRO B 2 10 ? 6.479 5.169 2.375 1.00 0.00 614 PRO B C 12
ATOM 12100 O O . PRO B 2 10 ? 6.453 6.399 2.389 1.00 0.00 614 PRO B O 12
ATOM 12111 N N . PRO B 2 11 ? 5.945 4.458 1.366 1.00 0.00 615 PRO B N 12
ATOM 12112 C CA . PRO B 2 11 ? 5.295 5.088 0.211 1.00 0.00 615 PRO B CA 12
ATOM 12113 C C . PRO B 2 11 ? 4.169 6.034 0.622 1.00 0.00 615 PRO B C 12
ATOM 12114 O O . PRO B 2 11 ? 3.862 6.169 1.807 1.00 0.00 615 PRO B O 12
ATOM 12125 N N . PRO B 2 12 ? 3.536 6.705 -0.356 1.00 0.00 616 PRO B N 12
ATOM 12126 C CA . PRO B 2 12 ? 2.440 7.645 -0.092 1.00 0.00 616 PRO B CA 12
ATOM 12127 C C . PRO B 2 12 ? 1.282 6.991 0.654 1.00 0.00 616 PRO B C 12
ATOM 12128 O O . PRO B 2 12 ? 0.676 6.038 0.166 1.00 0.00 616 PRO B O 12
ATOM 12139 N N . ASN B 2 13 ? 0.978 7.514 1.838 1.00 0.00 617 ASN B N 12
ATOM 12140 C CA . ASN B 2 13 ? -0.111 6.982 2.650 1.00 0.00 617 ASN B CA 12
ATOM 12141 C C . ASN B 2 13 ? -1.438 7.067 1.903 1.00 0.00 617 ASN B C 12
ATOM 12142 O O . ASN B 2 13 ? -1.627 7.935 1.050 1.00 0.00 617 ASN B O 12
ATOM 12153 N N . TYR B 2 14 ? -2.353 6.161 2.226 1.00 0.00 618 TYR B N 12
ATOM 12154 C CA . TYR B 2 14 ? -3.662 6.133 1.583 1.00 0.00 618 TYR B CA 12
ATOM 12155 C C . TYR B 2 14 ? -4.435 7.416 1.869 1.00 0.00 618 TYR B C 12
ATOM 12156 O O . TYR B 2 14 ? -5.190 7.899 1.024 1.00 0.00 618 TYR B O 12
ATOM 12174 N N . ASP B 2 15 ? -4.242 7.964 3.065 1.00 0.00 619 ASP B N 12
ATOM 12175 C CA . ASP B 2 15 ? -4.921 9.193 3.459 1.00 0.00 619 ASP B CA 12
ATOM 12176 C C . ASP B 2 15 ? -4.476 10.362 2.586 1.00 0.00 619 ASP B C 12
ATOM 12177 O O . ASP B 2 15 ? -5.214 11.330 2.405 1.00 0.00 619 ASP B O 12
ATOM 12186 N N . SER B 2 16 ? -3.265 10.264 2.047 1.00 0.00 620 SER B N 12
ATOM 12187 C CA . SER B 2 16 ? -2.721 11.312 1.192 1.00 0.00 620 SER B CA 12
ATOM 12188 C C . SER B 2 16 ? -2.925 10.981 -0.284 1.00 0.00 620 SER B C 12
ATOM 12189 O O . SER B 2 16 ? -2.911 11.869 -1.136 1.00 0.00 620 SER B O 12
ATOM 12197 N N . LEU B 2 17 ? -3.117 9.698 -0.583 1.00 0.00 621 LEU B N 12
ATOM 12198 C CA . LEU B 2 17 ? -3.325 9.260 -1.958 1.00 0.00 621 LEU B CA 12
ATOM 12199 C C . LEU B 2 17 ? -4.710 9.663 -2.451 1.00 0.00 621 LEU B C 12
ATOM 12200 O O . LEU B 2 17 ? -4.792 10.574 -3.301 1.00 0.00 621 LEU B O 12
ATOM 12217 N N . GLY A 1 1 ? 16.205 -16.135 -14.059 1.00 0.00 450 GLY W N 13
ATOM 12218 C CA . GLY A 1 1 ? 15.032 -16.612 -13.276 1.00 0.00 450 GLY W CA 13
ATOM 12219 C C . GLY A 1 1 ? 14.616 -18.020 -13.652 1.00 0.00 450 GLY W C 13
ATOM 12220 O O . GLY A 1 1 ? 14.877 -18.475 -14.765 1.00 0.00 450 GLY W O 13
ATOM 12226 N N . SER A 1 2 ? 13.968 -18.713 -12.721 1.00 0.00 451 SER W N 13
ATOM 12227 C CA . SER A 1 2 ? 13.515 -20.079 -12.959 1.00 0.00 451 SER W CA 13
ATOM 12228 C C . SER A 1 2 ? 12.775 -20.627 -11.740 1.00 0.00 451 SER W C 13
ATOM 12229 O O . SER A 1 2 ? 13.269 -21.520 -11.052 1.00 0.00 451 SER W O 13
ATOM 12237 N N . PRO A 1 3 ? 11.573 -20.094 -11.456 1.00 0.00 452 PRO W N 13
ATOM 12238 C CA . PRO A 1 3 ? 10.765 -20.529 -10.314 1.00 0.00 452 PRO W CA 13
ATOM 12239 C C . PRO A 1 3 ? 10.067 -21.861 -10.570 1.00 0.00 452 PRO W C 13
ATOM 12240 O O . PRO A 1 3 ? 9.323 -22.007 -11.540 1.00 0.00 452 PRO W O 13
ATOM 12251 N N . VAL A 1 4 ? 10.310 -22.829 -9.693 1.00 0.00 453 VAL W N 13
ATOM 12252 C CA . VAL A 1 4 ? 9.703 -24.149 -9.824 1.00 0.00 453 VAL W CA 13
ATOM 12253 C C . VAL A 1 4 ? 8.261 -24.139 -9.331 1.00 0.00 453 VAL W C 13
ATOM 12254 O O . VAL A 1 4 ? 7.329 -24.374 -10.099 1.00 0.00 453 VAL W O 13
ATOM 12267 N N . ASP A 1 5 ? 8.085 -23.864 -8.042 1.00 0.00 454 ASP W N 13
ATOM 12268 C CA . ASP A 1 5 ? 6.757 -23.822 -7.443 1.00 0.00 454 ASP W CA 13
ATOM 12269 C C . ASP A 1 5 ? 6.513 -22.487 -6.748 1.00 0.00 454 ASP W C 13
ATOM 12270 O O . ASP A 1 5 ? 5.424 -21.920 -6.834 1.00 0.00 454 ASP W O 13
ATOM 12279 N N . SER A 1 6 ? 7.537 -21.988 -6.056 1.00 0.00 455 SER W N 13
ATOM 12280 C CA . SER A 1 6 ? 7.443 -20.709 -5.338 1.00 0.00 455 SER W CA 13
ATOM 12281 C C . SER A 1 6 ? 6.095 -20.567 -4.627 1.00 0.00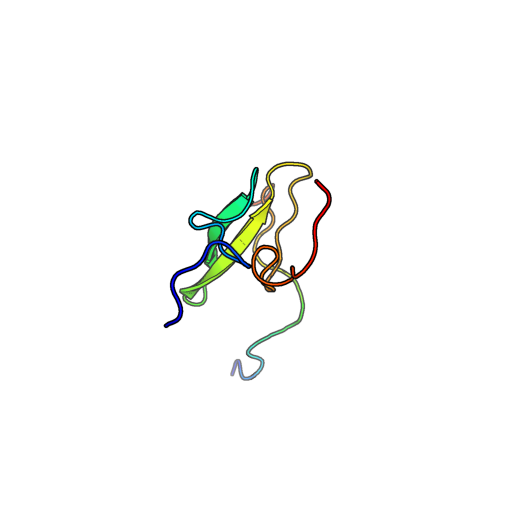 455 SER W C 13
ATOM 12282 O O . SER A 1 6 ? 5.415 -21.559 -4.366 1.00 0.00 455 SER W O 13
ATOM 12290 N N . ASN A 1 7 ? 5.715 -19.329 -4.315 1.00 0.00 456 ASN W N 13
ATOM 12291 C CA . ASN A 1 7 ? 4.451 -19.070 -3.634 1.00 0.00 456 ASN W CA 13
ATOM 12292 C C . ASN A 1 7 ? 3.638 -18.015 -4.377 1.00 0.00 456 ASN W C 13
ATOM 12293 O O . ASN A 1 7 ? 3.490 -16.887 -3.907 1.00 0.00 456 ASN W O 13
ATOM 12304 N N . ASP A 1 8 ? 3.110 -18.388 -5.539 1.00 0.00 457 ASP W N 13
ATOM 12305 C CA . ASP A 1 8 ? 2.310 -17.472 -6.342 1.00 0.00 457 ASP W CA 13
ATOM 12306 C C . ASP A 1 8 ? 0.936 -17.262 -5.715 1.00 0.00 45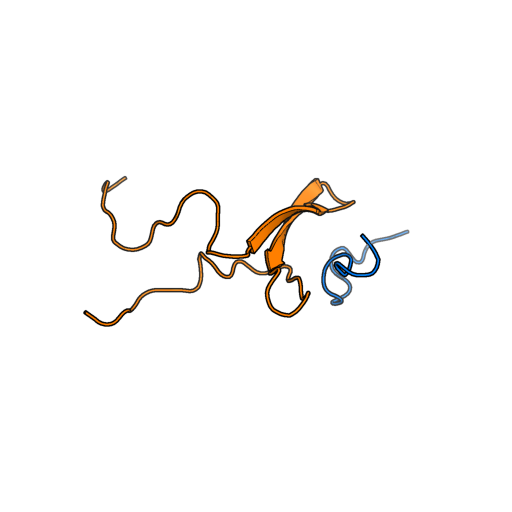7 ASP W C 13
ATOM 12307 O O . ASP A 1 8 ? 0.109 -18.174 -5.685 1.00 0.00 457 ASP W O 13
ATOM 12316 N N . LEU A 1 9 ? 0.699 -16.054 -5.214 1.00 0.00 458 LEU W N 13
ATOM 12317 C CA . LEU A 1 9 ? -0.575 -15.724 -4.585 1.00 0.00 458 LEU W CA 13
ATOM 12318 C C . LEU A 1 9 ? -1.544 -15.128 -5.600 1.00 0.00 458 LEU W C 13
ATOM 12319 O O . LEU A 1 9 ? -2.759 -15.286 -5.479 1.00 0.00 458 LEU W O 13
ATOM 12335 N N . GLY A 1 10 ? -1.000 -14.443 -6.600 1.00 0.00 459 GLY W N 13
ATOM 12336 C CA . GLY A 1 10 ? -1.833 -13.835 -7.620 1.00 0.00 459 GLY W CA 13
ATOM 12337 C C . GLY A 1 10 ? -1.947 -12.329 -7.457 1.00 0.00 459 GLY W C 13
ATOM 12338 O O . GLY A 1 10 ? -0.948 -11.656 -7.196 1.00 0.00 459 GLY W O 13
ATOM 12342 N N . PRO A 1 11 ? -3.158 -11.764 -7.605 1.00 0.00 460 PRO W N 13
ATOM 12343 C CA . PRO A 1 11 ? -3.378 -10.320 -7.469 1.00 0.00 460 PRO W CA 13
ATOM 12344 C C . PRO A 1 11 ? -3.154 -9.831 -6.042 1.00 0.00 460 PRO W C 13
ATOM 12345 O O . PRO A 1 11 ? -4.077 -9.339 -5.391 1.00 0.00 460 PRO W O 13
ATOM 12356 N N . LEU A 1 12 ? -1.922 -9.966 -5.560 1.00 0.00 461 LEU W N 13
ATOM 12357 C CA . LEU A 1 12 ? -1.576 -9.535 -4.210 1.00 0.00 461 LEU W CA 13
ATOM 12358 C C . LEU A 1 12 ? -2.427 -10.255 -3.169 1.00 0.00 461 LEU W C 13
ATOM 12359 O O . LEU A 1 12 ? -3.387 -10.947 -3.510 1.00 0.00 461 LEU W O 13
ATOM 12375 N N . PRO A 1 13 ? -2.082 -10.107 -1.878 1.00 0.00 462 PRO W N 13
ATOM 12376 C CA . PRO A 1 13 ? -2.811 -10.751 -0.780 1.00 0.00 462 PRO W CA 13
ATOM 12377 C C . PRO A 1 13 ? -4.201 -10.159 -0.570 1.00 0.00 462 PRO W C 13
ATOM 12378 O O . PRO A 1 13 ? -4.587 -9.201 -1.239 1.00 0.00 462 PRO W O 13
ATOM 12389 N N . PRO A 1 14 ? -4.965 -10.721 0.382 1.00 0.00 463 PRO W N 13
ATOM 12390 C CA . PRO A 1 14 ? -6.312 -10.247 0.703 1.00 0.00 463 PRO W CA 13
ATOM 12391 C C . PRO A 1 14 ? -6.276 -8.884 1.381 1.00 0.00 463 PRO W C 13
ATOM 12392 O O . PRO A 1 14 ? -5.680 -8.727 2.447 1.00 0.00 463 PRO W O 13
ATOM 12403 N N . GLY A 1 15 ? -6.905 -7.896 0.756 1.00 0.00 464 GLY W N 13
ATOM 12404 C CA . GLY A 1 15 ? -6.916 -6.561 1.318 1.00 0.00 464 GLY W CA 13
ATOM 12405 C C . GLY A 1 15 ? -5.651 -5.796 0.987 1.00 0.00 464 GLY W C 13
ATOM 12406 O O . GLY A 1 15 ? -5.093 -5.102 1.837 1.00 0.00 464 GLY W O 13
ATOM 12410 N N . TRP A 1 16 ? -5.194 -5.930 -0.255 1.00 0.00 465 TRP W N 13
ATOM 12411 C CA . TRP A 1 16 ? -3.981 -5.254 -0.705 1.00 0.00 465 TRP W CA 13
ATOM 12412 C C . TRP A 1 16 ? -4.142 -4.732 -2.130 1.00 0.00 465 TRP W C 13
ATOM 12413 O O . TRP A 1 16 ? -5.061 -5.126 -2.848 1.00 0.00 465 TRP W O 13
ATOM 12434 N N . GLU A 1 17 ? -3.244 -3.836 -2.527 1.00 0.00 466 GLU W N 13
ATOM 12435 C CA . GLU A 1 17 ? -3.283 -3.248 -3.861 1.00 0.00 466 GLU W CA 13
ATOM 12436 C C . GLU A 1 17 ? -1.887 -2.844 -4.326 1.00 0.00 466 GLU W C 13
ATOM 12437 O O . GLU A 1 17 ? -1.042 -2.455 -3.521 1.00 0.00 466 GLU W O 13
ATOM 12449 N N . GLU A 1 18 ? -1.653 -2.933 -5.631 1.00 0.00 467 GLU W N 13
ATOM 12450 C CA . GLU A 1 18 ? -0.361 -2.567 -6.201 1.00 0.00 467 GLU W CA 13
ATOM 12451 C C . GLU A 1 18 ? -0.383 -1.128 -6.710 1.00 0.00 467 GLU W C 13
ATOM 12452 O O . GLU A 1 18 ? -0.921 -0.848 -7.781 1.00 0.00 467 GLU W O 13
ATOM 12464 N N . ARG A 1 19 ? 0.207 -0.220 -5.939 1.00 0.00 468 ARG W N 13
ATOM 12465 C CA . ARG A 1 19 ? 0.252 1.189 -6.318 1.00 0.00 468 ARG W CA 13
ATOM 12466 C C . ARG A 1 19 ? 1.616 1.550 -6.895 1.00 0.00 468 ARG W C 13
ATOM 12467 O O . ARG A 1 19 ? 2.639 1.005 -6.481 1.00 0.00 468 ARG W O 13
ATOM 12488 N N . THR A 1 20 ? 1.623 2.468 -7.857 1.00 0.00 469 THR W N 13
ATOM 12489 C CA . THR A 1 20 ? 2.863 2.895 -8.496 1.00 0.00 469 THR W CA 13
ATOM 12490 C C . THR A 1 20 ? 3.462 4.111 -7.796 1.00 0.00 469 THR W C 13
ATOM 12491 O O . THR A 1 20 ? 2.792 5.128 -7.615 1.00 0.00 469 THR W O 13
ATOM 12502 N N . HIS A 1 21 ? 4.729 4.000 -7.408 1.00 0.00 470 HIS W N 13
ATOM 12503 C CA . HIS A 1 21 ? 5.422 5.090 -6.732 1.00 0.00 470 HIS W CA 13
ATOM 12504 C C . HIS A 1 21 ? 5.859 6.160 -7.728 1.00 0.00 470 HIS W C 13
ATOM 12505 O O . HIS A 1 21 ? 5.978 5.896 -8.925 1.00 0.00 470 HIS W O 13
ATOM 12519 N N . THR A 1 22 ? 6.097 7.367 -7.225 1.00 0.00 471 THR W N 13
ATOM 12520 C CA . THR A 1 22 ? 6.522 8.480 -8.066 1.00 0.00 471 THR W CA 13
ATOM 12521 C C . THR A 1 22 ? 7.805 8.149 -8.823 1.00 0.00 471 THR W C 13
ATOM 12522 O O . THR A 1 22 ? 8.107 8.762 -9.848 1.00 0.00 471 THR W O 13
ATOM 12533 N N . ASP A 1 23 ? 8.556 7.176 -8.316 1.00 0.00 472 ASP W N 13
ATOM 12534 C CA . ASP A 1 23 ? 9.807 6.766 -8.948 1.00 0.00 472 ASP W CA 13
ATOM 12535 C C . ASP A 1 23 ? 9.571 5.681 -9.998 1.00 0.00 472 ASP W C 13
ATOM 12536 O O . ASP A 1 23 ? 10.455 5.384 -10.802 1.00 0.00 472 ASP W O 13
ATOM 12545 N N . GLY A 1 24 ? 8.379 5.090 -9.990 1.00 0.00 473 GLY W N 13
ATOM 12546 C CA . GLY A 1 24 ? 8.061 4.047 -10.947 1.00 0.00 473 GLY W CA 13
ATOM 12547 C C . GLY A 1 24 ? 7.971 2.677 -10.304 1.00 0.00 473 GLY W C 13
ATOM 12548 O O . GLY A 1 24 ? 7.379 1.757 -10.869 1.00 0.00 473 GLY W O 13
ATOM 12552 N N . ARG A 1 25 ? 8.550 2.540 -9.114 1.00 0.00 474 ARG W N 13
ATOM 12553 C CA . ARG A 1 25 ? 8.519 1.274 -8.395 1.00 0.00 474 ARG W CA 13
ATOM 12554 C C . ARG A 1 25 ? 7.162 1.076 -7.728 1.00 0.00 474 ARG W C 13
ATOM 12555 O O . ARG A 1 25 ? 6.754 1.874 -6.884 1.00 0.00 474 ARG W O 13
ATOM 12576 N N . VAL A 1 26 ? 6.461 0.018 -8.119 1.00 0.00 475 VAL W N 13
ATOM 12577 C CA . VAL A 1 26 ? 5.143 -0.268 -7.563 1.00 0.00 475 VAL W CA 13
ATOM 12578 C C . VAL A 1 26 ? 5.246 -0.906 -6.181 1.00 0.00 475 VAL W C 13
ATOM 12579 O O . VAL A 1 26 ? 5.693 -2.044 -6.041 1.00 0.00 475 VAL W O 13
ATOM 12592 N N . PHE A 1 27 ? 4.819 -0.165 -5.163 1.00 0.00 476 PHE W N 13
ATOM 12593 C CA . PHE A 1 27 ? 4.850 -0.658 -3.790 1.00 0.00 476 PHE W CA 13
ATOM 12594 C C . PHE A 1 27 ? 3.559 -1.398 -3.452 1.00 0.00 476 PHE W C 13
ATOM 12595 O O . PHE A 1 27 ? 2.717 -1.622 -4.321 1.00 0.00 476 PHE W O 13
ATOM 12612 N N . PHE A 1 28 ? 3.410 -1.779 -2.186 1.00 0.00 477 PHE W N 13
ATOM 12613 C CA . PHE A 1 28 ? 2.220 -2.497 -1.743 1.00 0.00 477 PHE W CA 13
ATOM 12614 C C . PHE A 1 28 ? 1.446 -1.691 -0.702 1.00 0.00 477 PHE W C 13
ATOM 12615 O O . PHE A 1 28 ? 2.030 -0.920 0.060 1.00 0.00 477 PHE W O 13
ATOM 12632 N N . ILE A 1 29 ? 0.128 -1.875 -0.677 1.00 0.00 478 ILE W N 13
ATOM 12633 C CA . ILE A 1 29 ? -0.730 -1.169 0.269 1.00 0.00 478 ILE W CA 13
ATOM 12634 C C . ILE A 1 29 ? -1.881 -2.059 0.715 1.00 0.00 478 ILE W C 13
ATOM 12635 O O . ILE A 1 29 ? -2.493 -2.736 -0.103 1.00 0.00 478 ILE W O 13
ATOM 12651 N N . ASN A 1 30 ? -2.176 -2.051 2.010 1.00 0.00 479 ASN W N 13
ATOM 12652 C CA . ASN A 1 30 ? -3.262 -2.865 2.543 1.00 0.00 479 ASN W CA 13
ATOM 12653 C C . ASN A 1 30 ? -4.544 -2.046 2.679 1.00 0.00 479 ASN W C 13
ATOM 12654 O O . ASN A 1 30 ? -4.511 -0.816 2.655 1.00 0.00 479 ASN W O 13
ATOM 12665 N N . HIS A 1 31 ? -5.672 -2.736 2.818 1.00 0.00 480 HIS W N 13
ATOM 12666 C CA . HIS A 1 31 ? -6.963 -2.068 2.953 1.00 0.00 480 HIS W CA 13
ATOM 12667 C C . HIS A 1 31 ? -7.653 -2.442 4.263 1.00 0.00 480 HIS W C 13
ATOM 12668 O O . HIS A 1 31 ? -8.865 -2.275 4.403 1.00 0.00 480 HIS W O 13
ATOM 12682 N N . ASN A 1 32 ? -6.880 -2.945 5.221 1.00 0.00 481 ASN W N 13
ATOM 12683 C CA . ASN A 1 32 ? -7.430 -3.333 6.516 1.00 0.00 481 ASN W CA 13
ATOM 12684 C C . ASN A 1 32 ? -7.347 -2.175 7.503 1.00 0.00 481 ASN W C 13
ATOM 12685 O O . ASN A 1 32 ? -8.319 -1.859 8.190 1.00 0.00 481 ASN W O 13
ATOM 12696 N N . ILE A 1 33 ? -6.181 -1.543 7.563 1.00 0.00 482 ILE W N 13
ATOM 12697 C CA . ILE A 1 33 ? -5.968 -0.414 8.460 1.00 0.00 482 ILE W CA 13
ATOM 12698 C C . ILE A 1 33 ? -5.378 0.770 7.707 1.00 0.00 482 ILE W C 13
ATOM 12699 O O . ILE A 1 33 ? -4.663 1.593 8.279 1.00 0.00 482 ILE W O 13
ATOM 12715 N N . LYS A 1 34 ? -5.685 0.849 6.414 1.00 0.00 483 LYS W N 13
ATOM 12716 C CA . LYS A 1 34 ? -5.193 1.929 5.563 1.00 0.00 483 LYS W CA 13
ATOM 12717 C C . LYS A 1 34 ? -3.714 2.209 5.820 1.00 0.00 483 LYS W C 13
ATOM 12718 O O . LYS A 1 34 ? -3.364 3.150 6.533 1.00 0.00 483 LYS W O 13
ATOM 12737 N N . LYS A 1 35 ? -2.854 1.385 5.232 1.00 0.00 484 LYS W N 13
ATOM 12738 C CA . LYS A 1 35 ? -1.413 1.539 5.391 1.00 0.00 484 LYS W CA 13
ATOM 12739 C C . LYS A 1 35 ? -0.678 1.024 4.158 1.00 0.00 484 LYS W C 13
ATOM 12740 O O . LYS A 1 35 ? -1.268 0.363 3.304 1.00 0.00 484 LYS W O 13
ATOM 12759 N N . THR A 1 36 ? 0.611 1.331 4.072 1.00 0.00 485 THR W N 13
ATOM 12760 C CA . THR A 1 36 ? 1.425 0.900 2.943 1.00 0.00 485 THR W CA 13
ATOM 12761 C C . THR A 1 36 ? 2.850 0.577 3.381 1.00 0.00 485 THR W C 13
ATOM 12762 O O . THR A 1 36 ? 3.254 0.901 4.498 1.00 0.00 485 THR W O 13
ATOM 12773 N N . GLN A 1 37 ? 3.605 -0.069 2.498 1.00 0.00 486 GLN W N 13
ATOM 12774 C CA . GLN A 1 37 ? 4.980 -0.439 2.799 1.00 0.00 486 GLN W CA 13
ATOM 12775 C C . GLN A 1 37 ? 5.775 -0.668 1.516 1.00 0.00 486 GLN W C 13
ATOM 12776 O O . GLN A 1 37 ? 5.231 -1.127 0.510 1.00 0.00 486 GLN W O 13
ATOM 12790 N N . TRP A 1 38 ? 7.065 -0.348 1.560 1.00 0.00 487 TRP W N 13
ATOM 12791 C CA . TRP A 1 38 ? 7.935 -0.520 0.404 1.00 0.00 487 TRP W CA 13
ATOM 12792 C C . TRP A 1 38 ? 8.198 -1.999 0.144 1.00 0.00 487 TRP W C 13
ATOM 12793 O O . TRP A 1 38 ? 8.222 -2.445 -1.003 1.00 0.00 487 TRP W O 13
ATOM 12814 N N . GLU A 1 39 ? 8.392 -2.756 1.219 1.00 0.00 488 GLU W N 13
ATOM 12815 C CA . GLU A 1 39 ? 8.651 -4.187 1.113 1.00 0.00 488 GLU W CA 13
ATOM 12816 C C . GLU A 1 39 ? 7.472 -4.907 0.465 1.00 0.00 488 GLU W C 13
ATOM 12817 O O . GLU A 1 39 ? 6.430 -4.304 0.205 1.00 0.00 488 GLU W O 13
ATOM 12829 N N . ASP A 1 40 ? 7.644 -6.199 0.209 1.00 0.00 489 ASP W N 13
ATOM 12830 C CA . ASP A 1 40 ? 6.596 -7.004 -0.408 1.00 0.00 489 ASP W CA 13
ATOM 12831 C C . ASP A 1 40 ? 5.981 -7.968 0.608 1.00 0.00 489 ASP W C 13
ATOM 12832 O O . ASP A 1 40 ? 6.629 -8.928 1.028 1.00 0.00 489 ASP W O 13
ATOM 12841 N N . PRO A 1 41 ? 4.722 -7.731 1.019 1.00 0.00 490 PRO W N 13
ATOM 12842 C CA . PRO A 1 41 ? 4.037 -8.593 1.989 1.00 0.00 490 PRO W CA 13
ATOM 12843 C C . PRO A 1 41 ? 3.753 -9.981 1.427 1.00 0.00 490 PRO W C 13
ATOM 12844 O O . PRO A 1 41 ? 3.828 -10.979 2.145 1.00 0.00 490 PRO W O 13
ATOM 12855 N N . ARG A 1 42 ? 3.430 -10.037 0.140 1.00 0.00 491 ARG W N 13
ATOM 12856 C CA . ARG A 1 42 ? 3.137 -11.304 -0.521 1.00 0.00 491 ARG W CA 13
ATOM 12857 C C . ARG A 1 42 ? 4.417 -12.098 -0.767 1.00 0.00 491 ARG W C 13
ATOM 12858 O O . ARG A 1 42 ? 4.385 -13.324 -0.884 1.00 0.00 491 ARG W O 13
ATOM 12879 N N . MET A 1 43 ? 5.541 -11.393 -0.842 1.00 0.00 492 MET W N 13
ATOM 12880 C CA . MET A 1 43 ? 6.831 -12.032 -1.071 1.00 0.00 492 MET W CA 13
ATOM 12881 C C . MET A 1 43 ? 7.440 -12.502 0.245 1.00 0.00 492 MET W C 13
ATOM 12882 O O . MET A 1 43 ? 8.235 -13.441 0.274 1.00 0.00 492 MET W O 13
ATOM 12896 N N . GLN A 1 44 ? 7.057 -11.842 1.333 1.00 0.00 493 GLN W N 13
ATOM 12897 C CA . GLN A 1 44 ? 7.561 -12.189 2.656 1.00 0.00 493 GLN W CA 13
ATOM 12898 C C . GLN A 1 44 ? 6.547 -13.040 3.415 1.00 0.00 493 GLN W C 13
ATOM 12899 O O . GLN A 1 44 ? 6.112 -12.678 4.508 1.00 0.00 493 GLN W O 13
ATOM 12913 N N . ASN A 1 45 ? 6.174 -14.171 2.826 1.00 0.00 494 ASN W N 13
ATOM 12914 C CA . ASN A 1 45 ? 5.211 -15.074 3.444 1.00 0.00 494 ASN W CA 13
ATOM 12915 C C . ASN A 1 45 ? 5.860 -15.875 4.568 1.00 0.00 494 ASN W C 13
ATOM 12916 O O . ASN A 1 45 ? 5.456 -15.779 5.726 1.00 0.00 494 ASN W O 13
ATOM 12927 N N . VAL A 1 46 ? 6.870 -16.665 4.216 1.00 0.00 495 VAL W N 13
ATOM 12928 C CA . VAL A 1 46 ? 7.575 -17.484 5.195 1.00 0.00 495 VAL W CA 13
ATOM 12929 C C . VAL A 1 46 ? 6.596 -18.312 6.019 1.00 0.00 495 VAL W C 13
ATOM 12930 O O . VAL A 1 46 ? 6.198 -17.913 7.114 1.00 0.00 495 VAL W O 13
ATOM 12943 N N . ALA A 1 47 ? 6.211 -19.468 5.488 1.00 0.00 496 ALA W N 13
ATOM 12944 C CA . ALA A 1 47 ? 5.277 -20.351 6.176 1.00 0.00 496 ALA W CA 13
ATOM 12945 C C . ALA A 1 47 ? 5.209 -21.714 5.498 1.00 0.00 496 ALA W C 13
ATOM 12946 O O . ALA A 1 47 ? 4.844 -21.819 4.326 1.00 0.00 496 ALA W O 13
ATOM 12953 N N . ILE A 1 48 ? 5.561 -22.758 6.241 1.00 0.00 497 ILE W N 13
ATOM 12954 C CA . ILE A 1 48 ? 5.538 -24.115 5.712 1.00 0.00 497 ILE W CA 13
ATOM 12955 C C . ILE A 1 48 ? 6.507 -24.266 4.543 1.00 0.00 497 ILE W C 13
ATOM 12956 O O . ILE A 1 48 ? 6.113 -24.663 3.446 1.00 0.00 497 ILE W O 13
ATOM 12972 N N . THR A 1 49 ? 7.773 -23.946 4.786 1.00 0.00 498 THR W N 13
ATOM 12973 C CA . THR A 1 49 ? 8.798 -24.046 3.753 1.00 0.00 498 THR W CA 13
ATOM 12974 C C . THR A 1 49 ? 9.307 -25.477 3.616 1.00 0.00 498 THR W C 13
ATOM 12975 O O . THR A 1 49 ? 9.671 -26.115 4.604 1.00 0.00 498 THR W O 13
ATOM 12986 N N . GLY A 1 50 ? 9.329 -25.975 2.384 1.00 0.00 499 GLY W N 13
ATOM 12987 C CA . GLY A 1 50 ? 9.795 -27.328 2.138 1.00 0.00 499 GLY W CA 13
ATOM 12988 C C . GLY A 1 50 ? 8.979 -28.039 1.077 1.00 0.00 499 GLY W C 13
ATOM 12989 O O . GLY A 1 50 ? 8.549 -29.185 1.328 1.00 0.00 499 GLY W O 13
ATOM 12994 N N . GLY B 2 1 ? 21.918 3.609 -0.654 1.00 0.00 605 GLY B N 13
ATOM 12995 C CA . GLY B 2 1 ? 21.376 2.545 0.237 1.00 0.00 605 GLY B CA 13
ATOM 12996 C C . GLY B 2 1 ? 22.443 1.567 0.688 1.00 0.00 605 GLY B C 13
ATOM 12997 O O . GLY B 2 1 ? 22.758 0.611 -0.020 1.00 0.00 605 GLY B O 13
ATOM 13003 N N . SER B 2 2 ? 23.001 1.809 1.870 1.00 0.00 606 SER B N 13
ATOM 13004 C CA . SER B 2 2 ? 24.038 0.943 2.416 1.00 0.00 606 SER B CA 13
ATOM 13005 C C . SER B 2 2 ? 23.566 0.278 3.704 1.00 0.00 606 SER B C 13
ATOM 13006 O O . SER B 2 2 ? 23.675 -0.938 3.864 1.00 0.00 606 SER B O 13
ATOM 13014 N N . THR B 2 3 ? 23.038 1.085 4.620 1.00 0.00 607 THR B N 13
ATOM 13015 C CA . THR B 2 3 ? 22.545 0.577 5.894 1.00 0.00 607 THR B CA 13
ATOM 13016 C C . THR B 2 3 ? 21.143 1.100 6.186 1.00 0.00 607 THR B C 13
ATOM 13017 O O . THR B 2 3 ? 20.259 0.343 6.587 1.00 0.00 607 THR B O 13
ATOM 13028 N N . LEU B 2 4 ? 20.947 2.398 5.979 1.00 0.00 608 LEU B N 13
ATOM 13029 C CA . LEU B 2 4 ? 19.651 3.024 6.218 1.00 0.00 608 LEU B CA 13
ATOM 13030 C C . LEU B 2 4 ? 18.560 2.353 5.384 1.00 0.00 608 LEU B C 13
ATOM 13031 O O . LEU B 2 4 ? 18.520 2.510 4.163 1.00 0.00 608 LEU B O 13
ATOM 13047 N N . PRO B 2 5 ? 17.656 1.592 6.028 1.00 0.00 609 PRO B N 13
ATOM 13048 C CA . PRO B 2 5 ? 16.570 0.902 5.330 1.00 0.00 609 PRO B CA 13
ATOM 13049 C C . PRO B 2 5 ? 15.405 1.832 5.006 1.00 0.00 609 PRO B C 13
ATOM 13050 O O . PRO B 2 5 ? 14.855 1.793 3.905 1.00 0.00 609 PRO B O 13
ATOM 13061 N N . ILE B 2 6 ? 15.032 2.667 5.971 1.00 0.00 610 ILE B N 13
ATOM 13062 C CA . ILE B 2 6 ? 13.932 3.607 5.789 1.00 0.00 610 ILE B CA 13
ATOM 13063 C C . ILE B 2 6 ? 14.289 4.984 6.351 1.00 0.00 610 ILE B C 13
ATOM 13064 O O . ILE B 2 6 ? 14.549 5.121 7.546 1.00 0.00 610 ILE B O 13
ATOM 13080 N N . PRO B 2 7 ? 14.309 6.027 5.500 1.00 0.00 611 PRO B N 13
ATOM 13081 C CA . PRO B 2 7 ? 14.641 7.389 5.934 1.00 0.00 611 PRO B CA 13
ATOM 13082 C C . PRO B 2 7 ? 13.568 7.989 6.836 1.00 0.00 611 PRO B C 13
ATOM 13083 O O . PRO B 2 7 ? 13.874 8.590 7.868 1.00 0.00 611 PRO B O 13
ATOM 13094 N N . GLY B 2 8 ? 12.308 7.825 6.443 1.00 0.00 612 GLY B N 13
ATOM 13095 C CA . GLY B 2 8 ? 11.211 8.360 7.229 1.00 0.00 612 GLY B CA 13
ATOM 13096 C C . GLY B 2 8 ? 10.059 7.381 7.360 1.00 0.00 612 GLY B C 13
ATOM 13097 O O . GLY B 2 8 ? 10.056 6.532 8.250 1.00 0.00 612 GLY B O 13
ATOM 13101 N N . THR B 2 9 ? 9.080 7.503 6.469 1.00 0.00 613 THR B N 13
ATOM 13102 C CA . THR B 2 9 ? 7.917 6.624 6.487 1.00 0.00 613 THR B CA 13
ATOM 13103 C C . THR B 2 9 ? 7.688 5.984 5.120 1.00 0.00 613 THR B C 13
ATOM 13104 O O . THR B 2 9 ? 8.195 6.467 4.107 1.00 0.00 613 THR B O 13
ATOM 13115 N N . PRO B 2 10 ? 6.917 4.883 5.074 1.00 0.00 614 PRO B N 13
ATOM 13116 C CA . PRO B 2 10 ? 6.623 4.179 3.822 1.00 0.00 614 PRO B CA 13
ATOM 13117 C C . PRO B 2 10 ? 6.125 5.119 2.727 1.00 0.00 614 PRO B C 13
ATOM 13118 O O . PRO B 2 10 ? 6.061 6.333 2.922 1.00 0.00 614 PRO B O 13
ATOM 13129 N N . PRO B 2 11 ? 5.764 4.567 1.555 1.00 0.00 615 PRO B N 13
ATOM 13130 C CA . PRO B 2 11 ? 5.271 5.363 0.425 1.00 0.00 615 PRO B CA 13
ATOM 13131 C C . PRO B 2 11 ? 4.098 6.259 0.814 1.00 0.00 615 PRO B C 13
ATOM 13132 O O . PRO B 2 11 ? 3.738 6.351 1.988 1.00 0.00 615 PRO B O 13
ATOM 13143 N N . PRO B 2 12 ? 3.483 6.935 -0.172 1.00 0.00 616 PRO B N 13
ATOM 13144 C CA . PRO B 2 12 ? 2.346 7.829 0.071 1.00 0.00 616 PRO B CA 13
ATOM 13145 C C . PRO B 2 12 ? 1.213 7.138 0.823 1.00 0.00 616 PRO B C 13
ATOM 13146 O O . PRO B 2 12 ? 0.681 6.124 0.371 1.00 0.00 616 PRO B O 13
ATOM 13157 N N . ASN B 2 13 ? 0.847 7.699 1.971 1.00 0.00 617 ASN B N 13
ATOM 13158 C CA . ASN B 2 13 ? -0.225 7.142 2.788 1.00 0.00 617 ASN B CA 13
ATOM 13159 C C . ASN B 2 13 ? -1.537 7.106 2.012 1.00 0.00 617 ASN B C 13
ATOM 13160 O O . ASN B 2 13 ? -1.758 7.911 1.108 1.00 0.00 617 ASN B O 13
ATOM 13171 N N . TYR B 2 14 ? -2.403 6.163 2.369 1.00 0.00 618 TYR B N 13
ATOM 13172 C CA . TYR B 2 14 ? -3.693 6.018 1.704 1.00 0.00 618 TYR B CA 13
ATOM 13173 C C . TYR B 2 14 ? -4.545 7.270 1.885 1.00 0.00 618 TYR B C 13
ATOM 13174 O O . TYR B 2 14 ? -5.301 7.652 0.991 1.00 0.00 618 TYR B O 13
ATOM 13192 N N . ASP B 2 15 ? -4.417 7.909 3.042 1.00 0.00 619 ASP B N 13
ATOM 13193 C CA . ASP B 2 15 ? -5.174 9.121 3.334 1.00 0.00 619 ASP B CA 13
ATOM 13194 C C . ASP B 2 15 ? -4.766 10.253 2.396 1.00 0.00 619 ASP B C 13
ATOM 13195 O O . ASP B 2 15 ? -5.541 11.176 2.146 1.00 0.00 619 ASP B O 13
ATOM 13204 N N . SER B 2 16 ? -3.543 10.174 1.879 1.00 0.00 620 SER B N 13
ATOM 13205 C CA . SER B 2 16 ? -3.028 11.189 0.968 1.00 0.00 620 SER B CA 13
ATOM 13206 C C . SER B 2 16 ? -3.191 10.756 -0.489 1.00 0.00 620 SER B C 13
ATOM 13207 O O . SER B 2 16 ? -3.163 11.587 -1.397 1.00 0.00 620 SER B O 13
ATOM 13215 N N . LEU B 2 17 ? -3.357 9.454 -0.706 1.00 0.00 621 LEU B N 13
ATOM 13216 C CA . LEU B 2 17 ? -3.521 8.919 -2.053 1.00 0.00 621 LEU B CA 13
ATOM 13217 C C . LEU B 2 17 ? -4.891 9.279 -2.619 1.00 0.00 621 LEU B C 13
ATOM 13218 O O . LEU B 2 17 ? -5.682 9.915 -1.891 1.00 0.00 621 LEU B O 13
ATOM 13235 N N . GLY A 1 1 ? 8.666 -32.689 -2.245 1.00 0.00 450 GLY W N 14
ATOM 13236 C CA . GLY A 1 1 ? 9.734 -32.016 -3.034 1.00 0.00 450 GLY W CA 14
ATOM 13237 C C . GLY A 1 1 ? 9.217 -30.814 -3.800 1.00 0.00 450 GLY W C 14
ATOM 13238 O O . GLY A 1 1 ? 9.251 -29.690 -3.300 1.00 0.00 450 GLY W O 14
ATOM 13244 N N . SER A 1 2 ? 8.738 -31.052 -5.017 1.00 0.00 451 SER W N 14
ATOM 13245 C CA . SER A 1 2 ? 8.212 -29.979 -5.853 1.00 0.00 451 SER W CA 14
ATOM 13246 C C . SER A 1 2 ? 6.713 -30.156 -6.090 1.00 0.00 451 SER W C 14
ATOM 13247 O O . SER A 1 2 ? 6.301 -30.781 -7.068 1.00 0.00 451 SER W O 14
ATOM 13255 N N . PRO A 1 3 ? 5.875 -29.605 -5.195 1.00 0.00 452 PRO W N 14
ATOM 13256 C CA . PRO A 1 3 ? 4.418 -29.704 -5.313 1.00 0.00 452 PRO W CA 14
ATOM 13257 C C . PRO A 1 3 ? 3.874 -28.903 -6.492 1.00 0.00 452 PRO W C 14
ATOM 13258 O O . PRO A 1 3 ? 2.907 -29.307 -7.136 1.00 0.00 452 PRO W O 14
ATOM 13269 N N . VAL A 1 4 ? 4.501 -27.764 -6.766 1.00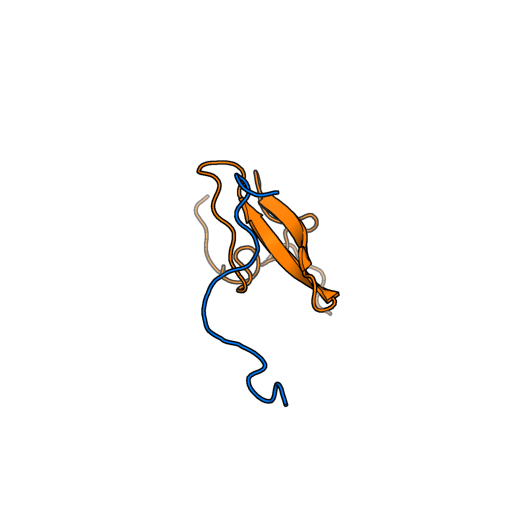 0.00 453 VAL W N 14
ATOM 13270 C CA . VAL A 1 4 ? 4.079 -26.905 -7.866 1.00 0.00 453 VAL W CA 14
ATOM 13271 C C . VAL A 1 4 ? 2.783 -26.176 -7.526 1.00 0.00 453 VAL W C 14
ATOM 13272 O O . VAL A 1 4 ? 1.970 -25.892 -8.404 1.00 0.00 453 VAL W O 14
ATOM 13285 N N . ASP A 1 5 ? 2.599 -25.877 -6.244 1.00 0.00 454 ASP W N 14
ATOM 13286 C CA . ASP A 1 5 ? 1.402 -25.182 -5.783 1.00 0.00 454 ASP W CA 14
ATOM 13287 C C . ASP A 1 5 ? 1.575 -24.701 -4.347 1.00 0.00 454 ASP W C 14
ATOM 13288 O O . ASP A 1 5 ? 0.617 -24.664 -3.574 1.00 0.00 454 ASP W O 14
ATOM 13297 N N . SER A 1 6 ? 2.803 -24.333 -3.997 1.00 0.00 455 SER W N 14
ATOM 13298 C CA . SER A 1 6 ? 3.103 -23.853 -2.655 1.00 0.00 455 SER W CA 14
ATOM 13299 C C . SER A 1 6 ? 2.579 -22.433 -2.457 1.00 0.00 455 SER W C 14
ATOM 13300 O O . SER A 1 6 ? 1.681 -21.990 -3.174 1.00 0.00 455 SER W O 14
ATOM 13308 N N . ASN A 1 7 ? 3.141 -21.720 -1.484 1.00 0.00 456 ASN W N 14
ATOM 13309 C CA . ASN A 1 7 ? 2.724 -20.351 -1.205 1.00 0.00 456 ASN W CA 14
ATOM 13310 C C . ASN A 1 7 ? 2.723 -19.512 -2.478 1.00 0.00 456 ASN W C 14
ATOM 13311 O O . ASN A 1 7 ? 3.751 -18.960 -2.869 1.00 0.00 456 ASN W O 14
ATOM 13322 N N . ASP A 1 8 ? 1.564 -19.420 -3.120 1.00 0.00 457 ASP W N 14
ATOM 13323 C CA . ASP A 1 8 ? 1.433 -18.649 -4.351 1.00 0.00 457 ASP W CA 14
ATOM 13324 C C . ASP A 1 8 ? 0.382 -17.553 -4.197 1.00 0.00 457 ASP W C 14
ATOM 13325 O O . ASP A 1 8 ? -0.715 -17.798 -3.697 1.00 0.00 457 ASP W O 14
ATOM 13334 N N . LEU A 1 9 ? 0.726 -16.346 -4.632 1.00 0.00 458 LEU W N 14
ATOM 13335 C CA . LEU A 1 9 ? -0.189 -15.214 -4.545 1.00 0.00 458 LEU W CA 14
ATOM 13336 C C . LEU A 1 9 ? -0.292 -14.496 -5.885 1.00 0.00 458 LEU W C 14
ATOM 13337 O O . LEU A 1 9 ? 0.714 -14.262 -6.556 1.00 0.00 458 LEU W O 14
ATOM 13353 N N . GLY A 1 10 ? -1.515 -14.150 -6.272 1.00 0.00 459 GLY W N 14
ATOM 13354 C CA . GLY A 1 10 ? -1.726 -13.463 -7.532 1.00 0.00 459 GLY W CA 14
ATOM 13355 C C . GLY A 1 10 ? -1.824 -11.958 -7.364 1.00 0.00 459 GLY W C 14
ATOM 13356 O O . GLY A 1 10 ? -0.805 -11.284 -7.211 1.00 0.00 459 GLY W O 14
ATOM 13360 N N . PRO A 1 11 ? -3.045 -11.398 -7.390 1.00 0.00 460 PRO W N 14
ATOM 13361 C CA . PRO A 1 11 ? -3.254 -9.955 -7.238 1.00 0.00 460 PRO W CA 14
ATOM 13362 C C . PRO A 1 11 ? -3.052 -9.486 -5.801 1.00 0.00 460 PRO W C 14
ATOM 13363 O O . PRO A 1 11 ? -3.971 -8.957 -5.177 1.00 0.00 460 PRO W O 14
ATOM 13374 N N . LEU A 1 12 ? -1.844 -9.682 -5.282 1.00 0.00 461 LEU W N 14
ATOM 13375 C CA . LEU A 1 12 ? -1.527 -9.274 -3.918 1.00 0.00 461 LEU W CA 14
ATOM 13376 C C . LEU A 1 12 ? -2.480 -9.927 -2.920 1.00 0.00 461 LEU W C 14
ATOM 13377 O O . LEU A 1 12 ? -3.515 -10.473 -3.302 1.00 0.00 461 LEU W O 14
ATOM 13393 N N . PRO A 1 13 ? -2.142 -9.874 -1.619 1.00 0.00 462 PRO W N 14
ATOM 13394 C CA . PRO A 1 13 ? -2.975 -10.459 -0.564 1.00 0.00 462 PRO W CA 14
ATOM 13395 C C . PRO A 1 13 ? -4.351 -9.800 -0.493 1.00 0.00 462 PRO W C 14
ATOM 13396 O O . PRO A 1 13 ? -4.651 -8.892 -1.266 1.00 0.00 462 PRO W O 14
ATOM 13407 N N . PRO A 1 14 ? -5.210 -10.252 0.438 1.00 0.00 463 PRO W N 14
ATOM 13408 C CA . PRO A 1 14 ? -6.558 -9.698 0.599 1.00 0.00 463 PRO W CA 14
ATOM 13409 C C . PRO A 1 14 ? -6.545 -8.314 1.240 1.00 0.00 463 PRO W C 14
ATOM 13410 O O . PRO A 1 14 ? -6.060 -8.142 2.360 1.00 0.00 463 PRO W O 14
ATOM 13421 N N . GLY A 1 15 ? -7.082 -7.329 0.526 1.00 0.00 464 GLY W N 14
ATOM 13422 C CA . GLY A 1 15 ? -7.120 -5.973 1.044 1.00 0.00 464 GLY W CA 14
ATOM 13423 C C . GLY A 1 15 ? -5.928 -5.136 0.608 1.00 0.00 464 GLY W C 14
ATOM 13424 O O . GLY A 1 15 ? -5.852 -3.949 0.927 1.00 0.00 464 GLY W O 14
ATOM 13428 N N . TRP A 1 16 ? -4.994 -5.750 -0.114 1.00 0.00 465 TRP W N 14
ATOM 13429 C CA . TRP A 1 16 ? -3.804 -5.047 -0.579 1.00 0.00 465 TRP W CA 14
ATOM 13430 C C . TRP A 1 16 ? -4.000 -4.491 -1.988 1.00 0.00 465 TRP W C 14
ATOM 13431 O O . TRP A 1 16 ? -4.969 -4.827 -2.670 1.00 0.00 465 TRP W O 14
ATOM 13452 N N . GLU A 1 17 ? -3.079 -3.628 -2.411 1.00 0.00 466 GLU W N 14
ATOM 13453 C CA . GLU A 1 17 ? -3.154 -3.008 -3.729 1.00 0.00 466 GLU W CA 14
ATOM 13454 C C . GLU A 1 17 ? -1.764 -2.654 -4.254 1.00 0.00 466 GLU W C 14
ATOM 13455 O O . GLU A 1 17 ? -0.898 -2.217 -3.496 1.00 0.00 466 GLU W O 14
ATOM 13467 N N . GLU A 1 18 ? -1.559 -2.835 -5.554 1.00 0.00 467 GLU W N 14
ATOM 13468 C CA . GLU A 1 18 ? -0.275 -2.518 -6.174 1.00 0.00 467 GLU W CA 14
ATOM 13469 C C . GLU A 1 18 ? -0.317 -1.130 -6.811 1.00 0.00 467 GLU W C 14
ATOM 13470 O O . GLU A 1 18 ? -0.923 -0.940 -7.866 1.00 0.00 467 GLU W O 14
ATOM 13482 N N . ARG A 1 19 ? 0.321 -0.161 -6.162 1.00 0.00 468 ARG W N 14
ATOM 13483 C CA . ARG A 1 19 ? 0.345 1.208 -6.671 1.00 0.00 468 ARG W CA 14
ATOM 13484 C C . ARG A 1 19 ? 1.753 1.617 -7.088 1.00 0.00 468 ARG W C 14
ATOM 13485 O O . ARG A 1 19 ? 2.733 1.275 -6.426 1.00 0.00 468 ARG W O 14
ATOM 13506 N N . THR A 1 20 ? 1.845 2.354 -8.192 1.00 0.00 469 THR W N 14
ATOM 13507 C CA . THR A 1 20 ? 3.131 2.813 -8.703 1.00 0.00 469 THR W CA 14
ATOM 13508 C C . THR A 1 20 ? 3.633 4.023 -7.925 1.00 0.00 469 THR W C 14
ATOM 13509 O O . THR A 1 20 ? 2.912 5.006 -7.753 1.00 0.00 469 THR W O 14
ATOM 13520 N N . HIS A 1 21 ? 4.875 3.947 -7.457 1.00 0.00 470 HIS W N 14
ATOM 13521 C CA . HIS A 1 21 ? 5.475 5.037 -6.698 1.00 0.00 470 HIS W CA 14
ATOM 13522 C C . HIS A 1 21 ? 5.918 6.165 -7.625 1.00 0.00 470 HIS W C 14
ATOM 13523 O O . HIS A 1 21 ? 6.046 5.972 -8.834 1.00 0.00 470 HIS W O 14
ATOM 13537 N N . THR A 1 22 ? 6.154 7.341 -7.052 1.00 0.00 471 THR W N 14
ATOM 13538 C CA . THR A 1 22 ? 6.585 8.496 -7.831 1.00 0.00 471 THR W CA 14
ATOM 13539 C C . THR A 1 22 ? 7.865 8.190 -8.605 1.00 0.00 471 THR W C 14
ATOM 13540 O O . THR A 1 22 ? 8.158 8.830 -9.615 1.00 0.00 471 THR W O 14
ATOM 13551 N N . ASP A 1 23 ? 8.623 7.207 -8.126 1.00 0.00 472 ASP W N 14
ATOM 13552 C CA . ASP A 1 23 ? 9.871 6.815 -8.773 1.00 0.00 472 ASP W CA 14
ATOM 13553 C C . ASP A 1 23 ? 9.636 5.743 -9.839 1.00 0.00 472 ASP W C 14
ATOM 13554 O O . ASP A 1 23 ? 10.525 5.450 -10.637 1.00 0.00 472 ASP W O 14
ATOM 13563 N N . GLY A 1 24 ? 8.439 5.159 -9.849 1.00 0.00 473 GLY W N 14
ATOM 13564 C CA . GLY A 1 24 ? 8.125 4.129 -10.824 1.00 0.00 473 GLY W CA 14
ATOM 13565 C C . GLY A 1 24 ? 8.011 2.750 -10.201 1.00 0.00 473 GLY W C 14
ATOM 13566 O O . GLY A 1 24 ? 7.425 1.844 -10.792 1.00 0.00 473 GLY W O 14
ATOM 13570 N N . ARG A 1 25 ? 8.566 2.590 -9.002 1.00 0.00 474 ARG W N 14
ATOM 13571 C CA . ARG A 1 25 ? 8.513 1.313 -8.302 1.00 0.00 474 ARG W CA 14
ATOM 13572 C C . ARG A 1 25 ? 7.145 1.110 -7.659 1.00 0.00 474 ARG W C 14
ATOM 13573 O O . ARG A 1 25 ? 6.705 1.925 -6.848 1.00 0.00 474 ARG W O 14
ATOM 13594 N N . VAL A 1 26 ? 6.475 0.024 -8.027 1.00 0.00 475 VAL W N 14
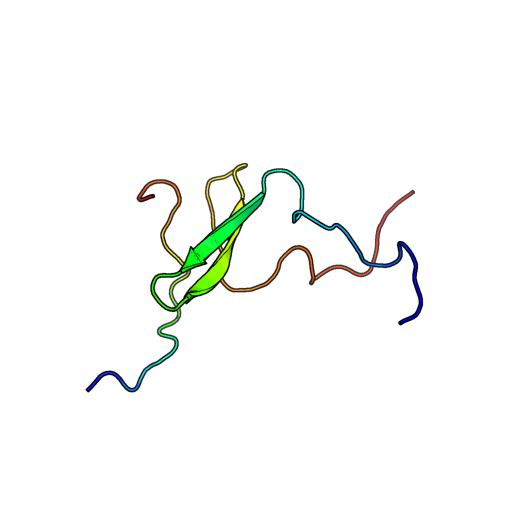ATOM 13595 C CA . VAL A 1 26 ? 5.154 -0.272 -7.486 1.00 0.00 475 VAL W CA 14
ATOM 13596 C C . VAL A 1 26 ? 5.246 -0.884 -6.090 1.00 0.00 475 VAL W C 14
ATOM 13597 O O . VAL A 1 26 ? 5.707 -2.014 -5.924 1.00 0.00 475 VAL W O 14
ATOM 13610 N N . PHE A 1 27 ? 4.800 -0.130 -5.090 1.00 0.00 476 PHE W N 14
ATOM 13611 C CA . PHE A 1 27 ? 4.822 -0.597 -3.708 1.00 0.00 476 PHE W CA 14
ATOM 13612 C C . PHE A 1 27 ? 3.523 -1.317 -3.355 1.00 0.00 476 PHE W C 14
ATOM 13613 O O . PHE A 1 27 ? 2.640 -1.474 -4.199 1.00 0.00 476 PHE W O 14
ATOM 13630 N N . PHE A 1 28 ? 3.412 -1.748 -2.102 1.00 0.00 477 PHE W N 14
ATOM 13631 C CA . PHE A 1 28 ? 2.221 -2.449 -1.635 1.00 0.00 477 PHE W CA 14
ATOM 13632 C C . PHE A 1 28 ? 1.459 -1.609 -0.610 1.00 0.00 477 PHE W C 14
ATOM 13633 O O . PHE A 1 28 ? 2.057 -0.832 0.134 1.00 0.00 477 PHE W O 14
ATOM 13650 N N . ILE A 1 29 ? 0.137 -1.766 -0.580 1.00 0.00 478 ILE W N 14
ATOM 13651 C CA . ILE A 1 29 ? -0.700 -1.014 0.354 1.00 0.00 478 ILE W CA 14
ATOM 13652 C C . ILE A 1 29 ? -1.914 -1.826 0.787 1.00 0.00 478 ILE W C 14
ATOM 13653 O O . ILE A 1 29 ? -2.667 -2.312 -0.048 1.00 0.00 478 ILE W O 14
ATOM 13669 N N . ASN A 1 30 ? -2.110 -1.957 2.095 1.00 0.00 479 ASN W N 14
ATOM 13670 C CA . ASN A 1 30 ? -3.247 -2.704 2.619 1.00 0.00 479 ASN W CA 14
ATOM 13671 C C . ASN A 1 30 ? -4.404 -1.765 2.963 1.00 0.00 479 ASN W C 14
ATOM 13672 O O . ASN A 1 30 ? -4.198 -0.578 3.213 1.00 0.00 479 ASN W O 14
ATOM 13683 N N . HIS A 1 31 ? -5.619 -2.305 2.967 1.00 0.00 480 HIS W N 14
ATOM 13684 C CA . HIS A 1 31 ? -6.808 -1.514 3.271 1.00 0.00 480 HIS W CA 14
ATOM 13685 C C . HIS A 1 31 ? -7.402 -1.879 4.633 1.00 0.00 480 HIS W C 14
ATOM 13686 O O . HIS A 1 31 ? -8.323 -1.215 5.109 1.00 0.00 480 HIS W O 14
ATOM 13700 N N . ASN A 1 32 ? -6.879 -2.931 5.259 1.00 0.00 481 ASN W N 14
ATOM 13701 C CA . ASN A 1 32 ? -7.377 -3.362 6.564 1.00 0.00 481 ASN W CA 14
ATOM 13702 C C . ASN A 1 32 ? -7.218 -2.250 7.594 1.00 0.00 481 ASN W C 14
ATOM 13703 O O . ASN A 1 32 ? -8.124 -1.984 8.383 1.00 0.00 481 ASN W O 14
ATOM 13714 N N . ILE A 1 33 ? -6.057 -1.603 7.580 1.00 0.00 482 ILE W N 14
ATOM 13715 C CA . ILE A 1 33 ? -5.771 -0.519 8.510 1.00 0.00 482 ILE W CA 14
ATOM 13716 C C . ILE A 1 33 ? -5.163 0.674 7.782 1.00 0.00 482 ILE W C 14
ATOM 13717 O O . ILE A 1 33 ? -4.423 1.463 8.368 1.00 0.00 482 ILE W O 14
ATOM 13733 N N . LYS A 1 34 ? -5.484 0.798 6.495 1.00 0.00 483 LYS W N 14
ATOM 13734 C CA . LYS A 1 34 ? -4.976 1.895 5.673 1.00 0.00 483 LYS W CA 14
ATOM 13735 C C . LYS A 1 34 ? -3.486 2.127 5.917 1.00 0.00 483 LYS W C 14
ATOM 13736 O O . LYS A 1 34 ? -3.101 3.025 6.666 1.00 0.00 483 LYS W O 14
ATOM 13755 N N . LYS A 1 35 ? -2.655 1.308 5.282 1.00 0.00 484 LYS W N 14
ATOM 13756 C CA . LYS A 1 35 ? -1.209 1.420 5.431 1.00 0.00 484 LYS W CA 14
ATOM 13757 C C . LYS A 1 35 ? -0.491 0.937 4.175 1.00 0.00 484 LYS W C 14
ATOM 13758 O O . LYS A 1 35 ? -1.092 0.301 3.309 1.00 0.00 484 LYS W O 14
ATOM 13777 N N . THR A 1 36 ? 0.800 1.242 4.085 1.00 0.00 485 THR W N 14
ATOM 13778 C CA . THR A 1 36 ? 1.605 0.837 2.939 1.00 0.00 485 THR W CA 14
ATOM 13779 C C . THR A 1 36 ? 3.032 0.509 3.366 1.00 0.00 485 THR W C 14
ATOM 13780 O O . THR A 1 36 ? 3.440 0.819 4.485 1.00 0.00 485 THR W O 14
ATOM 13791 N N . GLN A 1 37 ? 3.787 -0.125 2.474 1.00 0.00 486 GLN W N 14
ATOM 13792 C CA . GLN A 1 37 ? 5.165 -0.496 2.772 1.00 0.00 486 GLN W CA 14
ATOM 13793 C C . GLN A 1 37 ? 5.962 -0.709 1.489 1.00 0.00 486 GLN W C 14
ATOM 13794 O O . GLN A 1 37 ? 5.414 -1.123 0.467 1.00 0.00 486 GLN W O 14
ATOM 13808 N N . TRP A 1 38 ? 7.258 -0.421 1.553 1.00 0.00 487 TRP W N 14
ATOM 13809 C CA . TRP A 1 38 ? 8.135 -0.580 0.399 1.00 0.00 487 TRP W CA 14
ATOM 13810 C C . TRP A 1 38 ? 8.388 -2.056 0.104 1.00 0.00 487 TRP W C 14
ATOM 13811 O O . TRP A 1 38 ? 8.342 -2.486 -1.049 1.00 0.00 487 TRP W O 14
ATOM 13832 N N . GLU A 1 39 ? 8.659 -2.826 1.152 1.00 0.00 488 GLU W N 14
ATOM 13833 C CA . GLU A 1 39 ? 8.924 -4.254 1.008 1.00 0.00 488 GLU W CA 14
ATOM 13834 C C . GLU A 1 39 ? 7.715 -4.984 0.433 1.00 0.00 488 GLU W C 14
ATOM 13835 O O . GLU A 1 39 ? 6.655 -4.392 0.232 1.00 0.00 488 GLU W O 14
ATOM 13847 N N . ASP A 1 40 ? 7.885 -6.278 0.170 1.00 0.00 489 ASP W N 14
ATOM 13848 C CA . ASP A 1 40 ? 6.810 -7.097 -0.381 1.00 0.00 489 ASP W CA 14
ATOM 13849 C C . ASP A 1 40 ? 6.247 -8.039 0.684 1.00 0.00 489 ASP W C 14
ATOM 13850 O O . ASP A 1 40 ? 6.977 -8.857 1.243 1.00 0.00 489 ASP W O 14
ATOM 13859 N N . PRO A 1 41 ? 4.940 -7.934 0.988 1.00 0.00 490 PRO W N 14
ATOM 13860 C CA . PRO A 1 41 ? 4.299 -8.777 1.997 1.00 0.00 490 PRO W CA 14
ATOM 13861 C C . PRO A 1 41 ? 3.879 -10.140 1.455 1.00 0.00 490 PRO W C 14
ATOM 13862 O O . PRO A 1 41 ? 3.994 -11.153 2.147 1.00 0.00 490 PRO W O 14
ATOM 13873 N N . ARG A 1 42 ? 3.387 -10.163 0.223 1.00 0.00 491 ARG W N 14
ATOM 13874 C CA . ARG A 1 42 ? 2.946 -11.411 -0.397 1.00 0.00 491 ARG W CA 14
ATOM 13875 C C . ARG A 1 42 ? 4.136 -12.267 -0.820 1.00 0.00 491 ARG W C 14
ATOM 13876 O O . ARG A 1 42 ? 4.034 -13.492 -0.895 1.00 0.00 491 ARG W O 14
ATOM 13897 N N . MET A 1 43 ? 5.265 -11.620 -1.092 1.00 0.00 492 MET W N 14
ATOM 13898 C CA . MET A 1 43 ? 6.469 -12.333 -1.505 1.00 0.00 492 MET W CA 14
ATOM 13899 C C . MET A 1 43 ? 7.249 -12.832 -0.293 1.00 0.00 492 MET W C 14
ATOM 13900 O O . MET A 1 43 ? 7.931 -13.855 -0.359 1.00 0.00 492 MET W O 14
ATOM 13914 N N . GLN A 1 44 ? 7.143 -12.102 0.813 1.00 0.00 493 GLN W N 14
ATOM 13915 C CA . GLN A 1 44 ? 7.839 -12.471 2.041 1.00 0.00 493 GLN W CA 14
ATOM 13916 C C . GLN A 1 44 ? 7.144 -13.641 2.731 1.00 0.00 493 GLN W C 14
ATOM 13917 O O . GLN A 1 44 ? 6.193 -13.453 3.489 1.00 0.00 493 GLN W O 14
ATOM 13931 N N . ASN A 1 45 ? 7.627 -14.850 2.463 1.00 0.00 494 ASN W N 14
ATOM 13932 C CA . ASN A 1 45 ? 7.054 -16.053 3.057 1.00 0.00 494 ASN W CA 14
ATOM 13933 C C . ASN A 1 45 ? 8.014 -17.231 2.927 1.00 0.00 494 ASN W C 14
ATOM 13934 O O . ASN A 1 45 ? 8.591 -17.458 1.863 1.00 0.00 494 ASN W O 14
ATOM 13945 N N . VAL A 1 46 ? 8.183 -17.975 4.017 1.00 0.00 495 VAL W N 14
ATOM 13946 C CA . VAL A 1 46 ? 9.076 -19.132 4.033 1.00 0.00 495 VAL W CA 14
ATOM 13947 C C . VAL A 1 46 ? 10.405 -18.820 3.350 1.00 0.00 495 VAL W C 14
ATOM 13948 O O . VAL A 1 46 ? 10.994 -19.675 2.690 1.00 0.00 495 VAL W O 14
ATOM 13961 N N . ALA A 1 47 ? 10.868 -17.585 3.513 1.00 0.00 496 ALA W N 14
ATOM 13962 C CA . ALA A 1 47 ? 12.124 -17.154 2.914 1.00 0.00 496 ALA W CA 14
ATOM 13963 C C . ALA A 1 47 ? 12.560 -15.804 3.473 1.00 0.00 496 ALA W C 14
ATOM 13964 O O . ALA A 1 47 ? 11.787 -14.845 3.475 1.00 0.00 496 ALA W O 14
ATOM 13971 N N . ILE A 1 48 ? 13.798 -15.737 3.949 1.00 0.00 497 ILE W N 14
ATOM 13972 C CA . ILE A 1 48 ? 14.331 -14.504 4.513 1.00 0.00 497 ILE W CA 14
ATOM 13973 C C . ILE A 1 48 ? 13.425 -13.970 5.618 1.00 0.00 497 ILE W C 14
ATOM 13974 O O . ILE A 1 48 ? 13.434 -12.776 5.919 1.00 0.00 497 ILE W O 14
ATOM 13990 N N . THR A 1 49 ? 12.641 -14.862 6.218 1.00 0.00 498 THR W N 14
ATOM 13991 C CA . THR A 1 49 ? 11.728 -14.480 7.289 1.00 0.00 498 THR W CA 14
ATOM 13992 C C . THR A 1 49 ? 12.348 -14.738 8.657 1.00 0.00 498 THR W C 14
ATOM 13993 O O . THR A 1 49 ? 13.079 -15.710 8.845 1.00 0.00 498 THR W O 14
ATOM 14004 N N . GLY A 1 50 ? 12.050 -13.861 9.611 1.00 0.00 499 GLY W N 14
ATOM 14005 C CA . GLY A 1 50 ? 12.587 -14.013 10.950 1.00 0.00 499 GLY W CA 14
ATOM 14006 C C . GLY A 1 50 ? 12.980 -12.688 11.572 1.00 0.00 499 GLY W C 14
ATOM 14007 O O . GLY A 1 50 ? 14.169 -12.318 11.478 1.00 0.00 499 GLY W O 14
ATOM 14012 N N . GLY B 2 1 ? 7.259 19.449 -0.706 1.00 0.00 605 GLY B N 14
ATOM 14013 C CA . GLY B 2 1 ? 7.893 18.141 -1.029 1.00 0.00 605 GLY B CA 14
ATOM 14014 C C . GLY B 2 1 ? 8.364 18.063 -2.467 1.00 0.00 605 GLY B C 14
ATOM 14015 O O . GLY B 2 1 ? 7.558 18.140 -3.396 1.00 0.00 605 GLY B O 14
ATOM 14021 N N . SER B 2 2 ? 9.670 17.909 -2.654 1.00 0.00 606 SER B N 14
ATOM 14022 C CA . SER B 2 2 ? 10.246 17.821 -3.991 1.00 0.00 606 SER B CA 14
ATOM 14023 C C . SER B 2 2 ? 11.455 16.893 -4.003 1.00 0.00 606 SER B C 14
ATOM 14024 O O . SER B 2 2 ? 11.567 16.013 -4.856 1.00 0.00 606 SER B O 14
ATOM 14032 N N . THR B 2 3 ? 12.359 17.096 -3.050 1.00 0.00 607 THR B N 14
ATOM 14033 C CA . THR B 2 3 ? 13.562 16.278 -2.952 1.00 0.00 607 THR B CA 14
ATOM 14034 C C . THR B 2 3 ? 13.429 15.238 -1.845 1.00 0.00 607 THR B C 14
ATOM 14035 O O . THR B 2 3 ? 13.929 14.119 -1.968 1.00 0.00 607 THR B O 14
ATOM 14046 N N . LEU B 2 4 ? 12.754 15.614 -0.765 1.00 0.00 608 LEU B N 14
ATOM 14047 C CA . LEU B 2 4 ? 12.555 14.716 0.365 1.00 0.00 608 LEU B CA 14
ATOM 14048 C C . LEU B 2 4 ? 11.083 14.340 0.511 1.00 0.00 608 LEU B C 14
ATOM 14049 O O . LEU B 2 4 ? 10.394 14.831 1.406 1.00 0.00 608 LEU B O 14
ATOM 14065 N N . PRO B 2 5 ? 10.577 13.462 -0.372 1.00 0.00 609 PRO B N 14
ATOM 14066 C CA . PRO B 2 5 ? 9.180 13.025 -0.336 1.00 0.00 609 PRO B CA 14
ATOM 14067 C C . PRO B 2 5 ? 8.895 12.084 0.830 1.00 0.00 609 PRO B C 14
ATOM 14068 O O . PRO B 2 5 ? 7.849 12.177 1.473 1.00 0.00 609 PRO B O 14
ATOM 14079 N N . ILE B 2 6 ? 9.833 11.181 1.100 1.00 0.00 610 ILE B N 14
ATOM 14080 C CA . ILE B 2 6 ? 9.682 10.224 2.194 1.00 0.00 610 ILE B CA 14
ATOM 14081 C C . ILE B 2 6 ? 11.045 9.786 2.727 1.00 0.00 610 ILE B C 14
ATOM 14082 O O . ILE B 2 6 ? 11.691 8.908 2.152 1.00 0.00 610 ILE B O 14
ATOM 14098 N N . PRO B 2 7 ? 11.504 10.392 3.835 1.00 0.00 611 PRO B N 14
ATOM 14099 C CA . PRO B 2 7 ? 12.797 10.058 4.441 1.00 0.00 611 PRO B CA 14
ATOM 14100 C C . PRO B 2 7 ? 12.847 8.614 4.935 1.00 0.00 611 PRO B C 14
ATOM 14101 O O . PRO B 2 7 ? 13.784 7.876 4.629 1.00 0.00 611 PRO B O 14
ATOM 14112 N N . GLY B 2 8 ? 11.836 8.223 5.703 1.00 0.00 612 GLY B N 14
ATOM 14113 C CA . GLY B 2 8 ? 11.786 6.870 6.231 1.00 0.00 612 GLY B CA 14
ATOM 14114 C C . GLY B 2 8 ? 10.405 6.242 6.134 1.00 0.00 612 GLY B C 14
ATOM 14115 O O . GLY B 2 8 ? 10.283 5.040 5.900 1.00 0.00 612 GLY B O 14
ATOM 14119 N N . THR B 2 9 ? 9.364 7.050 6.319 1.00 0.00 613 THR B N 14
ATOM 14120 C CA . THR B 2 9 ? 7.995 6.553 6.253 1.00 0.00 613 THR B CA 14
ATOM 14121 C C . THR B 2 9 ? 7.717 5.875 4.913 1.00 0.00 613 THR B C 14
ATOM 14122 O O . THR B 2 9 ? 8.302 6.237 3.893 1.00 0.00 613 THR B O 14
ATOM 14133 N N . PRO B 2 10 ? 6.816 4.876 4.900 1.00 0.00 614 PRO B N 14
ATOM 14134 C CA . PRO B 2 10 ? 6.461 4.144 3.680 1.00 0.00 614 PRO B CA 14
ATOM 14135 C C . PRO B 2 10 ? 5.944 5.064 2.578 1.00 0.00 614 PRO B C 14
ATOM 14136 O O . PRO B 2 10 ? 5.852 6.278 2.764 1.00 0.00 614 PRO B O 14
ATOM 14147 N N . PRO B 2 11 ? 5.598 4.494 1.410 1.00 0.00 615 PRO B N 14
ATOM 14148 C CA . PRO B 2 11 ? 5.088 5.267 0.273 1.00 0.00 615 PRO B CA 14
ATOM 14149 C C . PRO B 2 11 ? 3.893 6.138 0.652 1.00 0.00 615 PRO B C 14
ATOM 14150 O O . PRO B 2 11 ? 3.539 6.245 1.827 1.00 0.00 615 PRO B O 14
ATOM 14161 N N . PRO B 2 12 ? 3.253 6.779 -0.343 1.00 0.00 616 PRO B N 14
ATOM 14162 C CA . PRO B 2 12 ? 2.094 7.647 -0.110 1.00 0.00 616 PRO B CA 14
ATOM 14163 C C . PRO B 2 12 ? 1.019 6.972 0.736 1.00 0.00 616 PRO B C 14
ATOM 14164 O O . PRO B 2 12 ? 0.574 5.866 0.429 1.00 0.00 616 PRO B O 14
ATOM 14175 N N . ASN B 2 13 ? 0.604 7.648 1.803 1.00 0.00 617 ASN B N 14
ATOM 14176 C CA . ASN B 2 13 ? -0.421 7.120 2.695 1.00 0.00 617 ASN B CA 14
ATOM 14177 C C . ASN B 2 13 ? -1.729 6.885 1.945 1.00 0.00 617 ASN B C 14
ATOM 14178 O O . ASN B 2 13 ? -2.014 7.553 0.951 1.00 0.00 617 ASN B O 14
ATOM 14189 N N . TYR B 2 14 ? -2.519 5.932 2.429 1.00 0.00 618 TYR B N 14
ATOM 14190 C CA . TYR B 2 14 ? -3.796 5.611 1.803 1.00 0.00 618 TYR B CA 14
ATOM 14191 C C . TYR B 2 14 ? -4.732 6.814 1.835 1.00 0.00 618 TYR B C 14
ATOM 14192 O O . TYR B 2 14 ? -5.463 7.070 0.877 1.00 0.00 618 TYR B O 14
ATOM 14210 N N . ASP B 2 15 ? -4.703 7.553 2.940 1.00 0.00 619 ASP B N 14
ATOM 14211 C CA . ASP B 2 15 ? -5.548 8.732 3.092 1.00 0.00 619 ASP B CA 14
ATOM 14212 C C . ASP B 2 15 ? -5.158 9.813 2.088 1.00 0.00 619 ASP B C 14
ATOM 14213 O O . ASP B 2 15 ? -5.990 10.624 1.680 1.00 0.00 619 ASP B O 14
ATOM 14222 N N . SER B 2 16 ? -3.890 9.816 1.692 1.00 0.00 620 SER B N 14
ATOM 14223 C CA . SER B 2 16 ? -3.391 10.795 0.734 1.00 0.00 620 SER B CA 14
ATOM 14224 C C . SER B 2 16 ? -3.644 10.330 -0.696 1.00 0.00 620 SER B C 14
ATOM 14225 O O . SER B 2 16 ? -3.749 11.143 -1.614 1.00 0.00 620 SER B O 14
ATOM 14233 N N . LEU B 2 17 ? -3.743 9.017 -0.877 1.00 0.00 621 LEU B N 14
ATOM 14234 C CA . LEU B 2 17 ? -3.985 8.443 -2.194 1.00 0.00 621 LEU B CA 14
ATOM 14235 C C . LEU B 2 17 ? -5.431 8.664 -2.627 1.00 0.00 621 LEU B C 14
ATOM 14236 O O . LEU B 2 17 ? -5.750 9.786 -3.074 1.00 0.00 621 LEU B O 14
ATOM 14253 N N . GLY A 1 1 ? 3.197 -32.506 -16.556 1.00 0.00 450 GLY W N 15
ATOM 14254 C CA . GLY A 1 1 ? 2.262 -32.199 -15.438 1.00 0.00 450 GLY W CA 15
ATOM 14255 C C . GLY A 1 1 ? 1.732 -30.779 -15.499 1.00 0.00 450 GLY W C 15
ATOM 14256 O O . GLY A 1 1 ? 2.499 -29.829 -15.648 1.00 0.00 450 GLY W O 15
ATOM 14262 N N . SER A 1 2 ? 0.416 -30.635 -15.384 1.00 0.00 451 SER W N 15
ATOM 14263 C CA . SER A 1 2 ? -0.216 -29.321 -15.428 1.00 0.00 451 SER W CA 15
ATOM 14264 C C . SER A 1 2 ? 0.347 -28.410 -14.339 1.00 0.00 451 SER W C 15
ATOM 14265 O O . SER A 1 2 ? 0.770 -28.881 -13.283 1.00 0.00 451 SER W O 15
ATOM 14273 N N . PRO A 1 3 ? 0.359 -27.087 -14.580 1.00 0.00 452 PRO W N 15
ATOM 14274 C CA . PRO A 1 3 ? 0.872 -26.112 -13.612 1.00 0.00 452 PRO W CA 15
ATOM 14275 C C . PRO A 1 3 ? 0.092 -26.134 -12.302 1.00 0.00 452 PRO W C 15
ATOM 14276 O O . PRO A 1 3 ? -1.054 -25.689 -12.242 1.00 0.00 452 PRO W O 15
ATOM 14287 N N . VAL A 1 4 ? 0.720 -26.655 -11.254 1.00 0.00 453 VAL W N 15
ATOM 14288 C CA . VAL A 1 4 ? 0.086 -26.735 -9.942 1.00 0.00 453 VAL W CA 15
ATOM 14289 C C . VAL A 1 4 ? 1.128 -26.910 -8.843 1.00 0.00 453 VAL W C 15
ATOM 14290 O O . VAL A 1 4 ? 0.845 -27.485 -7.792 1.00 0.00 453 VAL W O 15
ATOM 14303 N N . ASP A 1 5 ? 2.332 -26.410 -9.094 1.00 0.00 454 ASP W N 15
ATOM 14304 C CA . ASP A 1 5 ? 3.419 -26.508 -8.126 1.00 0.00 454 ASP W CA 15
ATOM 14305 C C . ASP A 1 5 ? 4.306 -25.269 -8.182 1.00 0.00 454 ASP W C 15
ATOM 14306 O O . ASP A 1 5 ? 5.315 -25.247 -8.887 1.00 0.00 454 ASP W O 15
ATOM 14315 N N . SER A 1 6 ? 3.922 -24.238 -7.437 1.00 0.00 455 SER W N 15
ATOM 14316 C CA . SER A 1 6 ? 4.681 -22.994 -7.403 1.00 0.00 455 SER W CA 15
ATOM 14317 C C . SER A 1 6 ? 4.231 -22.116 -6.237 1.00 0.00 455 SER W C 15
ATOM 14318 O O . SER A 1 6 ? 3.654 -22.608 -5.268 1.00 0.00 455 SER W O 15
ATOM 14326 N N . ASN A 1 7 ? 4.495 -20.814 -6.335 1.00 0.00 456 ASN W N 15
ATOM 14327 C CA . ASN A 1 7 ? 4.112 -19.878 -5.284 1.00 0.00 456 ASN W CA 15
ATOM 14328 C C . ASN A 1 7 ? 3.601 -18.572 -5.880 1.00 0.00 456 ASN W C 15
ATOM 14329 O O . ASN A 1 7 ? 4.257 -17.535 -5.781 1.00 0.00 456 ASN W O 15
ATOM 14340 N N . ASP A 1 8 ? 2.426 -18.627 -6.498 1.00 0.00 457 ASP W N 15
ATOM 14341 C CA . ASP A 1 8 ? 1.830 -17.446 -7.110 1.00 0.00 457 ASP W CA 15
ATOM 14342 C C . ASP A 1 8 ? 0.495 -17.107 -6.454 1.00 0.00 457 ASP W C 15
ATOM 14343 O O . ASP A 1 8 ? -0.536 -17.697 -6.779 1.00 0.00 457 ASP W O 15
ATOM 14352 N N . LEU A 1 9 ? 0.523 -16.153 -5.529 1.00 0.00 458 LEU W N 15
ATOM 14353 C CA . LEU A 1 9 ? -0.686 -15.734 -4.826 1.00 0.00 458 LEU W CA 15
ATOM 14354 C C . LEU A 1 9 ? -1.640 -15.012 -5.771 1.00 0.00 458 LEU W C 15
ATOM 14355 O O . LEU A 1 9 ? -2.859 -15.160 -5.671 1.00 0.00 458 LEU W O 15
ATOM 14371 N N . GLY A 1 10 ? -1.079 -14.230 -6.686 1.00 0.00 459 GLY W N 15
ATOM 14372 C CA . GLY A 1 10 ? -1.894 -13.494 -7.635 1.00 0.00 459 GLY W CA 15
ATOM 14373 C C . GLY A 1 10 ? -1.805 -11.994 -7.432 1.00 0.00 459 GLY W C 15
ATOM 14374 O O . GLY A 1 10 ? -0.762 -11.482 -7.029 1.00 0.00 459 GLY W O 15
ATOM 14378 N N . PRO A 1 11 ? -2.895 -11.257 -7.709 1.00 0.00 460 PRO W N 15
ATOM 14379 C CA . PRO A 1 11 ? -2.929 -9.798 -7.553 1.00 0.00 460 PRO W CA 15
ATOM 14380 C C . PRO A 1 11 ? -2.793 -9.370 -6.095 1.00 0.00 460 PRO W C 15
ATOM 14381 O O . PRO A 1 11 ? -3.705 -8.767 -5.527 1.00 0.00 460 PRO W O 15
ATOM 14392 N N . LEU A 1 12 ? -1.651 -9.687 -5.493 1.00 0.00 461 LEU W N 15
ATOM 14393 C CA . LEU A 1 12 ? -1.397 -9.337 -4.100 1.00 0.00 461 LEU W CA 15
ATOM 14394 C C . LEU A 1 12 ? -2.438 -9.972 -3.181 1.00 0.00 461 LEU W C 15
ATOM 14395 O O . LEU A 1 12 ? -3.479 -10.442 -3.641 1.00 0.00 461 LEU W O 15
ATOM 14411 N N . PRO A 1 13 ? -2.168 -9.998 -1.865 1.00 0.00 462 PRO W N 15
ATOM 14412 C CA . PRO A 1 13 ? -3.085 -10.585 -0.882 1.00 0.00 462 PRO W CA 15
ATOM 14413 C C . PRO A 1 13 ? -4.416 -9.844 -0.812 1.00 0.00 462 PRO W C 15
ATOM 14414 O O . PRO A 1 13 ? -4.586 -8.792 -1.429 1.00 0.00 462 PRO W O 15
ATOM 14425 N N . PRO A 1 14 ? -5.382 -10.388 -0.053 1.00 0.00 463 PRO W N 15
ATOM 14426 C CA . PRO A 1 14 ? -6.707 -9.779 0.101 1.00 0.00 463 PRO W CA 15
ATOM 14427 C C . PRO A 1 14 ? -6.638 -8.405 0.760 1.00 0.00 463 PRO W C 15
ATOM 14428 O O . PRO A 1 14 ? -5.964 -8.226 1.774 1.00 0.00 463 PRO W O 15
ATOM 14439 N N . GLY A 1 15 ? -7.339 -7.438 0.178 1.00 0.00 464 GLY W N 15
ATOM 14440 C CA . GLY A 1 15 ? -7.342 -6.094 0.723 1.00 0.00 464 GLY W CA 15
ATOM 14441 C C . GLY A 1 15 ? -6.113 -5.289 0.335 1.00 0.00 464 GLY W C 15
ATOM 14442 O O . GLY A 1 15 ? -6.020 -4.102 0.648 1.00 0.00 464 GLY W O 15
ATOM 14446 N N . TRP A 1 16 ? -5.165 -5.929 -0.344 1.00 0.00 465 TRP W N 15
ATOM 14447 C CA . TRP A 1 16 ? -3.945 -5.254 -0.764 1.00 0.00 465 TRP W CA 15
ATOM 14448 C C . TRP A 1 16 ? -4.104 -4.660 -2.159 1.00 0.00 465 TRP W C 15
ATOM 14449 O O . TRP A 1 16 ? -5.037 -4.998 -2.887 1.00 0.00 465 TRP W O 15
ATOM 14470 N N . GLU A 1 17 ? -3.193 -3.762 -2.518 1.00 0.00 466 GLU W N 15
ATOM 14471 C CA . GLU A 1 17 ? -3.240 -3.109 -3.819 1.00 0.00 466 GLU W CA 15
ATOM 14472 C C . GLU A 1 17 ? -1.844 -2.712 -4.291 1.00 0.00 466 GLU W C 15
ATOM 14473 O O . GLU A 1 17 ? -1.017 -2.257 -3.503 1.00 0.00 466 GLU W O 15
ATOM 14485 N N . GLU A 1 18 ? -1.596 -2.871 -5.586 1.00 0.00 467 GLU W N 15
ATOM 14486 C CA . GLU A 1 18 ? -0.308 -2.510 -6.162 1.00 0.00 467 GLU W CA 15
ATOM 14487 C C . GLU A 1 18 ? -0.372 -1.106 -6.756 1.00 0.00 467 GLU W C 15
ATOM 14488 O O . GLU A 1 18 ? -0.913 -0.908 -7.843 1.00 0.00 467 GLU W O 15
ATOM 14500 N N . ARG A 1 19 ? 0.181 -0.133 -6.039 1.00 0.00 468 ARG W N 15
ATOM 14501 C CA . ARG A 1 19 ? 0.179 1.249 -6.503 1.00 0.00 468 ARG W CA 15
ATOM 14502 C C . ARG A 1 19 ? 1.570 1.670 -6.963 1.00 0.00 468 ARG W C 15
ATOM 14503 O O . ARG A 1 19 ? 2.575 1.297 -6.357 1.00 0.00 468 ARG W O 15
ATOM 14524 N N . THR A 1 20 ? 1.621 2.440 -8.045 1.00 0.00 469 THR W N 15
ATOM 14525 C CA . THR A 1 20 ? 2.888 2.905 -8.594 1.00 0.00 469 THR W CA 15
ATOM 14526 C C . THR A 1 20 ? 3.412 4.119 -7.834 1.00 0.00 469 THR W C 15
ATOM 14527 O O . THR A 1 20 ? 2.691 5.095 -7.628 1.00 0.00 469 THR W O 15
ATOM 14538 N N . HIS A 1 21 ? 4.675 4.052 -7.425 1.00 0.00 470 HIS W N 15
ATOM 14539 C CA . HIS A 1 21 ? 5.303 5.146 -6.692 1.00 0.00 470 HIS W CA 15
ATOM 14540 C C . HIS A 1 21 ? 5.716 6.266 -7.642 1.00 0.00 470 HIS W C 15
ATOM 14541 O O . HIS A 1 21 ? 5.872 6.047 -8.844 1.00 0.00 470 HIS W O 15
ATOM 14555 N N . THR A 1 22 ? 5.893 7.466 -7.099 1.00 0.00 471 THR W N 15
ATOM 14556 C CA . THR A 1 22 ? 6.289 8.619 -7.900 1.00 0.00 471 THR W CA 15
ATOM 14557 C C . THR A 1 22 ? 7.591 8.354 -8.649 1.00 0.00 471 THR W C 15
ATOM 14558 O O . THR A 1 22 ? 7.885 9.004 -9.652 1.00 0.00 471 THR W O 15
ATOM 14569 N N . ASP A 1 23 ? 8.372 7.394 -8.159 1.00 0.00 472 ASP W N 15
ATOM 14570 C CA . ASP A 1 23 ? 9.642 7.045 -8.785 1.00 0.00 472 ASP W CA 15
ATOM 14571 C C . ASP A 1 23 ? 9.461 5.964 -9.853 1.00 0.00 472 ASP W C 15
ATOM 14572 O O . ASP A 1 23 ? 10.374 5.696 -10.634 1.00 0.00 472 ASP W O 15
ATOM 14581 N N . GLY A 1 24 ? 8.283 5.341 -9.881 1.00 0.00 473 GLY W N 15
ATOM 14582 C CA . GLY A 1 24 ? 8.019 4.299 -10.856 1.00 0.00 473 GLY W CA 15
ATOM 14583 C C . GLY A 1 24 ? 7.940 2.920 -10.228 1.00 0.00 473 GLY W C 15
ATOM 14584 O O . GLY A 1 24 ? 7.391 1.992 -10.823 1.00 0.00 473 GLY W O 15
ATOM 14588 N N . ARG A 1 25 ? 8.482 2.784 -9.020 1.00 0.00 474 ARG W N 15
ATOM 14589 C CA . ARG A 1 25 ? 8.461 1.509 -8.313 1.00 0.00 474 ARG W CA 15
ATOM 14590 C C . ARG A 1 25 ? 7.093 1.268 -7.682 1.00 0.00 474 ARG W C 15
ATOM 14591 O O . ARG A 1 25 ? 6.618 2.076 -6.885 1.00 0.00 474 ARG W O 15
ATOM 14612 N N . VAL A 1 26 ? 6.459 0.158 -8.044 1.00 0.00 475 VAL W N 15
ATOM 14613 C CA . VAL A 1 26 ? 5.144 -0.170 -7.509 1.00 0.00 475 VAL W CA 15
ATOM 14614 C C . VAL A 1 26 ? 5.249 -0.770 -6.106 1.00 0.00 475 VAL W C 15
ATOM 14615 O O . VAL A 1 26 ? 5.747 -1.881 -5.926 1.00 0.00 475 VAL W O 15
ATOM 14628 N N . PHE A 1 27 ? 4.770 -0.022 -5.115 1.00 0.00 476 PHE W N 15
ATOM 14629 C CA . PHE A 1 27 ? 4.802 -0.475 -3.728 1.00 0.00 476 PHE W CA 15
ATOM 14630 C C . PHE A 1 27 ? 3.529 -1.240 -3.373 1.00 0.00 476 PHE W C 15
ATOM 14631 O O . PHE A 1 27 ? 2.625 -1.377 -4.198 1.00 0.00 476 PHE W O 15
ATOM 14648 N N . PHE A 1 28 ? 3.463 -1.738 -2.141 1.00 0.00 477 PHE W N 15
ATOM 14649 C CA . PHE A 1 28 ? 2.299 -2.489 -1.679 1.00 0.00 477 PHE W CA 15
ATOM 14650 C C . PHE A 1 28 ? 1.527 -1.714 -0.612 1.00 0.00 477 PHE W C 15
ATOM 14651 O O . PHE A 1 28 ? 2.108 -0.943 0.152 1.00 0.00 477 PHE W O 15
ATOM 14668 N N . ILE A 1 29 ? 0.213 -1.928 -0.564 1.00 0.00 478 ILE W N 15
ATOM 14669 C CA . ILE A 1 29 ? -0.641 -1.256 0.412 1.00 0.00 478 ILE W CA 15
ATOM 14670 C C . ILE A 1 29 ? -1.808 -2.147 0.813 1.00 0.00 478 ILE W C 15
ATOM 14671 O O . ILE A 1 29 ? -2.422 -2.784 -0.036 1.00 0.00 478 ILE W O 15
ATOM 14687 N N . ASN A 1 30 ? -2.116 -2.183 2.106 1.00 0.00 479 ASN W N 15
ATOM 14688 C CA . ASN A 1 30 ? -3.220 -2.999 2.599 1.00 0.00 479 ASN W CA 15
ATOM 14689 C C . ASN A 1 30 ? -4.482 -2.155 2.783 1.00 0.00 479 ASN W C 15
ATOM 14690 O O . ASN A 1 30 ? -4.420 -0.925 2.799 1.00 0.00 479 ASN W O 15
ATOM 14701 N N . HIS A 1 31 ? -5.626 -2.821 2.922 1.00 0.00 480 HIS W N 15
ATOM 14702 C CA . HIS A 1 31 ? -6.896 -2.127 3.104 1.00 0.00 480 HIS W CA 15
ATOM 14703 C C . HIS A 1 31 ? -7.526 -2.473 4.451 1.00 0.00 480 HIS W C 15
ATOM 14704 O O . HIS A 1 31 ? -8.733 -2.321 4.637 1.00 0.00 480 HIS W O 15
ATOM 14718 N N . ASN A 1 32 ? -6.705 -2.937 5.390 1.00 0.00 481 ASN W N 15
ATOM 14719 C CA . ASN A 1 32 ? -7.193 -3.299 6.719 1.00 0.00 481 ASN W CA 15
ATOM 14720 C C . ASN A 1 32 ? -7.043 -2.125 7.677 1.00 0.00 481 ASN W C 15
ATOM 14721 O O . ASN A 1 32 ? -7.994 -1.732 8.355 1.00 0.00 481 ASN W O 15
ATOM 14732 N N . ILE A 1 33 ? -5.840 -1.565 7.723 1.00 0.00 482 ILE W N 15
ATOM 14733 C CA . ILE A 1 33 ? -5.553 -0.430 8.587 1.00 0.00 482 ILE W CA 15
ATOM 14734 C C . ILE A 1 33 ? -4.880 0.690 7.803 1.00 0.00 482 ILE W C 15
ATOM 14735 O O . ILE A 1 33 ? -4.167 1.520 8.368 1.00 0.00 482 ILE W O 15
ATOM 14751 N N . LYS A 1 34 ? -5.116 0.709 6.491 1.00 0.00 483 LYS W N 15
ATOM 14752 C CA . LYS A 1 34 ? -4.542 1.724 5.613 1.00 0.00 483 LYS W CA 15
ATOM 14753 C C . LYS A 1 34 ? -3.068 1.970 5.927 1.00 0.00 483 LYS W C 15
ATOM 14754 O O . LYS A 1 34 ? -2.720 2.938 6.602 1.00 0.00 483 LYS W O 15
ATOM 14773 N N . LYS A 1 35 ? -2.206 1.086 5.431 1.00 0.00 484 LYS W N 15
ATOM 14774 C CA . LYS A 1 35 ? -0.771 1.210 5.659 1.00 0.00 484 LYS W CA 15
ATOM 14775 C C . LYS A 1 35 ? 0.021 0.597 4.509 1.00 0.00 484 LYS W C 15
ATOM 14776 O O . LYS A 1 35 ? -0.136 -0.583 4.192 1.00 0.00 484 LYS W O 15
ATOM 14795 N N . THR A 1 36 ? 0.874 1.405 3.889 1.00 0.00 485 THR W N 15
ATOM 14796 C CA . THR A 1 36 ? 1.696 0.944 2.775 1.00 0.00 485 THR W CA 15
ATOM 14797 C C . THR A 1 36 ? 3.086 0.534 3.250 1.00 0.00 485 THR W C 15
ATOM 14798 O O . THR A 1 36 ? 3.493 0.866 4.364 1.00 0.00 485 THR W O 15
ATOM 14809 N N . GLN A 1 37 ? 3.809 -0.192 2.402 1.00 0.00 486 GLN W N 15
ATOM 14810 C CA . GLN A 1 37 ? 5.151 -0.646 2.744 1.00 0.00 486 GLN W CA 15
ATOM 14811 C C . GLN A 1 37 ? 5.951 -0.983 1.489 1.00 0.00 486 GLN W C 15
ATOM 14812 O O . GLN A 1 37 ? 5.410 -1.520 0.521 1.00 0.00 486 GLN W O 15
ATOM 14826 N N . TRP A 1 38 ? 7.242 -0.666 1.514 1.00 0.00 487 TRP W N 15
ATOM 14827 C CA . TRP A 1 38 ? 8.120 -0.937 0.382 1.00 0.00 487 TRP W CA 15
ATOM 14828 C C . TRP A 1 38 ? 8.405 -2.431 0.262 1.00 0.00 487 TRP W C 15
ATOM 14829 O O . TRP A 1 38 ? 8.520 -2.966 -0.842 1.00 0.00 487 TRP W O 15
ATOM 14850 N N . GLU A 1 39 ? 8.520 -3.097 1.406 1.00 0.00 488 GLU W N 15
ATOM 14851 C CA . GLU A 1 39 ? 8.794 -4.530 1.439 1.00 0.00 488 GLU W CA 15
ATOM 14852 C C . GLU A 1 39 ? 7.670 -5.321 0.776 1.00 0.00 488 GLU W C 15
ATOM 14853 O O . GLU A 1 39 ? 6.607 -4.777 0.476 1.00 0.00 488 GLU W O 15
ATOM 14865 N N . ASP A 1 40 ? 7.913 -6.609 0.555 1.00 0.00 489 ASP W N 15
ATOM 14866 C CA . ASP A 1 40 ? 6.924 -7.482 -0.068 1.00 0.00 489 ASP W CA 15
ATOM 14867 C C . ASP A 1 40 ? 6.184 -8.303 0.989 1.00 0.00 489 ASP W C 15
ATOM 14868 O O . ASP A 1 40 ? 6.781 -9.155 1.645 1.00 0.00 489 ASP W O 15
ATOM 14877 N N . PRO A 1 41 ? 4.874 -8.057 1.176 1.00 0.00 490 PRO W N 15
ATOM 14878 C CA . PRO A 1 41 ? 4.075 -8.783 2.165 1.00 0.00 490 PRO W CA 15
ATOM 14879 C C . PRO A 1 41 ? 3.675 -10.178 1.691 1.00 0.00 490 PRO W C 15
ATOM 14880 O O . PRO A 1 41 ? 3.655 -11.126 2.475 1.00 0.00 490 PRO W O 15
ATOM 14891 N N . ARG A 1 42 ? 3.355 -10.297 0.406 1.00 0.00 491 ARG W N 15
ATOM 14892 C CA . ARG A 1 42 ? 2.954 -11.579 -0.166 1.00 0.00 491 ARG W CA 15
ATOM 14893 C C . ARG A 1 42 ? 4.155 -12.503 -0.340 1.00 0.00 491 ARG W C 15
ATOM 14894 O O . ARG A 1 42 ? 4.013 -13.726 -0.348 1.00 0.00 491 ARG W O 15
ATOM 14915 N N . MET A 1 43 ? 5.337 -11.912 -0.475 1.00 0.00 492 MET W N 15
ATOM 14916 C CA . MET A 1 43 ? 6.565 -12.684 -0.648 1.00 0.00 492 MET W CA 15
ATOM 14917 C C . MET A 1 43 ? 7.193 -13.048 0.698 1.00 0.00 492 MET W C 15
ATOM 14918 O O . MET A 1 43 ? 8.369 -13.404 0.763 1.00 0.00 492 MET W O 15
ATOM 14932 N N . GLN A 1 44 ? 6.409 -12.957 1.770 1.00 0.00 493 GLN W N 15
ATOM 14933 C CA . GLN A 1 44 ? 6.901 -13.277 3.103 1.00 0.00 493 GLN W CA 15
ATOM 14934 C C . GLN A 1 44 ? 6.042 -14.352 3.761 1.00 0.00 493 GLN W C 15
ATOM 14935 O O . GLN A 1 44 ? 5.520 -14.158 4.860 1.00 0.00 493 GLN W O 15
ATOM 14949 N N . ASN A 1 45 ? 5.901 -15.489 3.086 1.00 0.00 494 ASN W N 15
ATOM 14950 C CA . ASN A 1 45 ? 5.107 -16.595 3.610 1.00 0.00 494 ASN W CA 15
ATOM 14951 C C . ASN A 1 45 ? 5.429 -17.892 2.876 1.00 0.00 494 ASN W C 15
ATOM 14952 O O . ASN A 1 45 ? 5.617 -18.937 3.498 1.00 0.00 494 ASN W O 15
ATOM 14963 N N . VAL A 1 46 ? 5.491 -17.816 1.548 1.00 0.00 495 VAL W N 15
ATOM 14964 C CA . VAL A 1 46 ? 5.792 -18.981 0.717 1.00 0.00 495 VAL W CA 15
ATOM 14965 C C . VAL A 1 46 ? 5.045 -20.225 1.194 1.00 0.00 495 VAL W C 15
ATOM 14966 O O . VAL A 1 46 ? 5.661 -21.217 1.584 1.00 0.00 495 VAL W O 15
ATOM 14979 N N . ALA A 1 47 ? 3.713 -20.163 1.156 1.00 0.00 496 ALA W N 15
ATOM 14980 C CA . ALA A 1 47 ? 2.864 -21.281 1.579 1.00 0.00 496 ALA W CA 15
ATOM 14981 C C . ALA A 1 47 ? 3.425 -21.995 2.808 1.00 0.00 496 ALA W C 15
ATOM 14982 O O . ALA A 1 47 ? 4.279 -22.874 2.691 1.00 0.00 496 ALA W O 15
ATOM 14989 N N . ILE A 1 48 ? 2.938 -21.613 3.983 1.00 0.00 497 ILE W N 15
ATOM 14990 C CA . ILE A 1 48 ? 3.390 -22.216 5.231 1.00 0.00 497 ILE W CA 15
ATOM 14991 C C . ILE A 1 48 ? 2.674 -23.537 5.496 1.00 0.00 497 ILE W C 15
ATOM 14992 O O . ILE A 1 48 ? 3.216 -24.427 6.150 1.00 0.00 497 ILE W O 15
ATOM 15008 N N . THR A 1 49 ? 1.453 -23.656 4.987 1.00 0.00 498 THR W N 15
ATOM 15009 C CA . THR A 1 49 ? 0.663 -24.867 5.172 1.00 0.00 498 THR W CA 15
ATOM 15010 C C . THR A 1 49 ? 0.643 -25.712 3.902 1.00 0.00 498 THR W C 15
ATOM 15011 O O . THR A 1 49 ? 0.431 -25.195 2.805 1.00 0.00 498 THR W O 15
ATOM 15022 N N . GLY A 1 50 ? 0.864 -27.013 4.059 1.00 0.00 499 GLY W N 15
ATOM 15023 C CA . GLY A 1 50 ? 0.867 -27.908 2.917 1.00 0.00 499 GLY W CA 15
ATOM 15024 C C . GLY A 1 50 ? 1.940 -28.973 3.015 1.00 0.00 499 GLY W C 15
ATOM 15025 O O . GLY A 1 50 ? 2.138 -29.709 2.027 1.00 0.00 499 GLY W O 15
ATOM 15030 N N . GLY B 2 1 ? 17.209 5.248 -7.935 1.00 0.00 605 GLY B N 15
ATOM 15031 C CA . GLY B 2 1 ? 18.109 6.304 -7.395 1.00 0.00 605 GLY B CA 15
ATOM 15032 C C . GLY B 2 1 ? 19.267 5.731 -6.602 1.00 0.00 605 GLY B C 15
ATOM 15033 O O . GLY B 2 1 ? 19.066 5.102 -5.562 1.00 0.00 605 GLY B O 15
ATOM 15039 N N . SER B 2 2 ? 20.482 5.947 -7.093 1.00 0.00 606 SER B N 15
ATOM 15040 C CA . SER B 2 2 ? 21.679 5.449 -6.425 1.00 0.00 606 SER B CA 15
ATOM 15041 C C . SER B 2 2 ? 21.985 6.266 -5.175 1.00 0.00 606 SER B C 15
ATOM 15042 O O . SER B 2 2 ? 22.494 5.740 -4.186 1.00 0.00 606 SER B O 15
ATOM 15050 N N . THR B 2 3 ? 21.670 7.557 -5.226 1.00 0.00 607 THR B N 15
ATOM 15051 C CA . THR B 2 3 ? 21.913 8.447 -4.098 1.00 0.00 607 THR B CA 15
ATOM 15052 C C . THR B 2 3 ? 20.757 8.402 -3.103 1.00 0.00 607 THR B C 15
ATOM 15053 O O . THR B 2 3 ? 20.966 8.432 -1.890 1.00 0.00 607 THR B O 15
ATOM 15064 N N . LEU B 2 4 ? 19.538 8.327 -3.626 1.00 0.00 608 LEU B N 15
ATOM 15065 C CA . LEU B 2 4 ? 18.347 8.276 -2.785 1.00 0.00 608 LEU B CA 15
ATOM 15066 C C . LEU B 2 4 ? 17.600 6.960 -2.983 1.00 0.00 608 LEU B C 15
ATOM 15067 O O . LEU B 2 4 ? 16.463 6.947 -3.459 1.00 0.00 608 LEU B O 15
ATOM 15083 N N . PRO B 2 5 ? 18.230 5.830 -2.622 1.00 0.00 609 PRO B N 15
ATOM 15084 C CA . PRO B 2 5 ? 17.621 4.506 -2.764 1.00 0.00 609 PRO B CA 15
ATOM 15085 C C . PRO B 2 5 ? 16.524 4.255 -1.733 1.00 0.00 609 PRO B C 15
ATOM 15086 O O . PRO B 2 5 ? 15.552 3.552 -2.007 1.00 0.00 609 PRO B O 15
ATOM 15097 N N . ILE B 2 6 ? 16.687 4.830 -0.546 1.00 0.00 610 ILE B N 15
ATOM 15098 C CA . ILE B 2 6 ? 15.709 4.662 0.522 1.00 0.00 610 ILE B CA 15
ATOM 15099 C C . ILE B 2 6 ? 15.271 6.009 1.091 1.00 0.00 610 ILE B C 15
ATOM 15100 O O . ILE B 2 6 ? 15.908 6.546 1.996 1.00 0.00 610 ILE B O 15
ATOM 15116 N N . PRO B 2 7 ? 14.169 6.572 0.566 1.00 0.00 611 PRO B N 15
ATOM 15117 C CA . PRO B 2 7 ? 13.646 7.861 1.030 1.00 0.00 611 PRO B CA 15
ATOM 15118 C C . PRO B 2 7 ? 13.522 7.924 2.548 1.00 0.00 611 PRO B C 15
ATOM 15119 O O . PRO B 2 7 ? 13.879 8.926 3.169 1.00 0.00 611 PRO B O 15
ATOM 15130 N N . GLY B 2 8 ? 13.016 6.846 3.140 1.00 0.00 612 GLY B N 15
ATOM 15131 C CA . GLY B 2 8 ? 12.855 6.800 4.582 1.00 0.00 612 GLY B CA 15
ATOM 15132 C C . GLY B 2 8 ? 11.525 6.205 5.000 1.00 0.00 612 GLY B C 15
ATOM 15133 O O . GLY B 2 8 ? 11.440 5.017 5.312 1.00 0.00 612 GLY B O 15
ATOM 15137 N N . THR B 2 9 ? 10.485 7.032 5.010 1.00 0.00 613 THR B N 15
ATOM 15138 C CA . THR B 2 9 ? 9.152 6.581 5.396 1.00 0.00 613 THR B CA 15
ATOM 15139 C C . THR B 2 9 ? 8.450 5.877 4.238 1.00 0.00 613 THR B C 15
ATOM 15140 O O . THR B 2 9 ? 8.817 6.059 3.078 1.00 0.00 613 THR B O 15
ATOM 15151 N N . PRO B 2 10 ? 7.425 5.060 4.542 1.00 0.00 614 PRO B N 15
ATOM 15152 C CA . PRO B 2 10 ? 6.671 4.328 3.519 1.00 0.00 614 PRO B CA 15
ATOM 15153 C C . PRO B 2 10 ? 6.105 5.252 2.444 1.00 0.00 614 PRO B C 15
ATOM 15154 O O . PRO B 2 10 ? 6.039 6.467 2.631 1.00 0.00 614 PRO B O 15
ATOM 15165 N N . PRO B 2 11 ? 5.689 4.685 1.298 1.00 0.00 615 PRO B N 15
ATOM 15166 C CA . PRO B 2 11 ? 5.127 5.463 0.190 1.00 0.00 615 PRO B CA 15
ATOM 15167 C C . PRO B 2 11 ? 4.007 6.396 0.642 1.00 0.00 615 PRO B C 15
ATOM 15168 O O . PRO B 2 11 ? 3.726 6.511 1.836 1.00 0.00 615 PRO B O 15
ATOM 15179 N N . PRO B 2 12 ? 3.349 7.080 -0.311 1.00 0.00 616 PRO B N 15
ATOM 15180 C CA . PRO B 2 12 ? 2.254 8.010 -0.006 1.00 0.00 616 PRO B CA 15
ATOM 15181 C C . PRO B 2 12 ? 1.161 7.361 0.838 1.00 0.00 616 PRO B C 15
ATOM 15182 O O . PRO B 2 12 ? 0.747 6.232 0.577 1.00 0.00 616 PRO B O 15
ATOM 15193 N N . ASN B 2 13 ? 0.695 8.086 1.851 1.00 0.00 617 ASN B N 15
ATOM 15194 C CA . ASN B 2 13 ? -0.352 7.585 2.733 1.00 0.00 617 ASN B CA 15
ATOM 15195 C C . ASN B 2 13 ? -1.618 7.260 1.943 1.00 0.00 617 ASN B C 15
ATOM 15196 O O . ASN B 2 13 ? -1.877 7.854 0.898 1.00 0.00 617 ASN B O 15
ATOM 15207 N N . TYR B 2 14 ? -2.401 6.309 2.448 1.00 0.00 618 TYR B N 15
ATOM 15208 C CA . TYR B 2 14 ? -3.635 5.904 1.783 1.00 0.00 618 TYR B CA 15
ATOM 15209 C C . TYR B 2 14 ? -4.621 7.065 1.704 1.00 0.00 618 TYR B C 15
ATOM 15210 O O . TYR B 2 14 ? -5.230 7.305 0.661 1.00 0.00 618 TYR B O 15
ATOM 15228 N N . ASP B 2 15 ? -4.776 7.783 2.811 1.00 0.00 619 ASP B N 15
ATOM 15229 C CA . ASP B 2 15 ? -5.689 8.919 2.863 1.00 0.00 619 ASP B CA 15
ATOM 15230 C C . ASP B 2 15 ? -5.232 10.027 1.919 1.00 0.00 619 ASP B C 15
ATOM 15231 O O . ASP B 2 15 ? -6.038 10.842 1.469 1.00 0.00 619 ASP B O 15
ATOM 15240 N N . SER B 2 16 ? -3.937 10.050 1.623 1.00 0.00 620 SER B N 15
ATOM 15241 C CA . SER B 2 16 ? -3.374 11.059 0.732 1.00 0.00 620 SER B CA 15
ATOM 15242 C C . SER B 2 16 ? -3.594 10.684 -0.730 1.00 0.00 620 SER B C 15
ATOM 15243 O O . SER B 2 16 ? -3.577 11.545 -1.609 1.00 0.00 620 SER B O 15
ATOM 15251 N N . LEU B 2 17 ? -3.797 9.395 -0.987 1.00 0.00 621 LEU B N 15
ATOM 15252 C CA . LEU B 2 17 ? -4.017 8.914 -2.345 1.00 0.00 621 LEU B CA 15
ATOM 15253 C C . LEU B 2 17 ? -5.406 9.301 -2.841 1.00 0.00 621 LEU B C 15
ATOM 15254 O O . LEU B 2 17 ? -5.575 9.445 -4.070 1.00 0.00 621 LEU B O 15
#